Protein AF-0000000075212178 (afdb_homodimer)

Nearest PDB structures (foldseek):
  4dyo-assembly1_A  TM=9.294E-01  e=4.145E-46  Homo sapiens
  7dde-assembly1_C  TM=9.574E-01  e=1.083E-44  Schizosaccharomyces pombe 972h-
  3vat-assembly1_A  TM=9.423E-01  e=1.362E-44  Bos taurus
  5jh9-assembly1_D  TM=9.431E-01  e=2.143E-39  Saccharomyces cerevisiae S288C
  5jh9-assembly1_B  TM=9.389E-01  e=8.468E-39  Saccharomyces cerevisiae S288C

InterPro domains:
  IPR001948 Peptidase M18 [PF02127] (16-417)
  IPR001948 Peptidase M18 [PR00932] (72-88)
  IPR001948 Peptidase M18 [PR00932] (105-125)
  IPR001948 Peptidase M18 [PR00932] (142-159)
  IPR001948 Peptidase M18 [PR00932] (254-272)
  IPR001948 Peptidase M18 [PR00932] (295-311)
  IPR001948 Peptidase M18 [PR00932] (384-399)
  IPR001948 Peptidase M18 [PTHR28570] (9-418)
  IPR023358 Peptidase M18, domain 2 [G3DSA:2.30.250.10] (82-209)

Foldseek 3Di:
DDDPVLVVLVVVLLVLCLQQVFLQSNLVSLVVVVVVLVAAEDDDDFPLVDQWHWHGDRSKIKTKHHFQDFAEEEEEAARHAKFWKFDQQFWPQDDQWTWGQTDTAFDFPLVLQAFFFKWKWFWWWFCDPDPVDTDIDTDTPLGGFWHQHDDDCVVPVCVVVPDDDDCRPRVTTIGGDDVPDDSVCVRCVVVVHDPVRTPGIIMTIAGSDTKDFDDPVSQKIKGFCVFPSLSLSLLSLLQSPADDDNHMYMYIYAYRFSPPQPDCRGLLHCVVVVNSQSNCVSNDPDDPVVSLARYEYEYEGADAADDPVCNVFADVAQHHHFLQEKEWEDDPVPLDLDDDVNVVVLVVLCVVVPTGYGYGDGDPVDPDHHGSHSSNCVSRVHRYIYMHFHKPSGNRSMIMGGSNHSVRSSSSSSSSNHD/DDDPVLVVLVVVLLVLCLQQVFLQSNLVSLVVVVVVLVAAEDDDDFPLVDQWHWHGDRSKIKTKHHFQDFAEEEEEAARHAKFWKFDQQFWPQDDQWTWGQTDTAFDFPLVLQAFFFKWKWFWWWFCDPDPVDTDIDTDTPLGGFWHQHDDDCVVPVCVVVPDDDDCRPRVTTIGGDDPPDDSVCVRCVVVVHDPVRTPGIIMTIAGSDTKDFDDPVSFKIKGFCVFPSLSLSLLSLLQSPADDDNYMYMYIYAYRFSPPQPDCRGLLHCVVVVNSQSNCVSNHPDDPVVSLARYEYEHEGADAADDPVCNVFADVAQHHHFLQEKEWEDDPVPLDLDDDVNVVVLVVLCVVVVHGYGYGDGDPVDPDHHGSHSSNCVSRVHRYIYMHFHKPSGNRSMIMGGSNHSVRSSSSSSSSNHD

Structure (mmCIF, N/CA/C/O backbone):
data_AF-0000000075212178-model_v1
#
loop_
_entity.id
_entity.type
_entity.pdbx_description
1 polymer 'M18 family aminopeptidase'
#
loop_
_atom_site.group_PDB
_atom_site.id
_atom_site.type_symbol
_atom_site.label_atom_id
_atom_site.label_alt_id
_atom_site.label_comp_id
_atom_site.label_asym_id
_atom_site.label_entity_id
_atom_site.label_seq_id
_atom_site.pdbx_PDB_ins_code
_atom_site.Cartn_x
_atom_site.Cartn_y
_atom_site.Cartn_z
_atom_site.occupancy
_atom_site.B_iso_or_equiv
_atom_site.auth_seq_id
_atom_site.auth_comp_id
_atom_site.auth_asym_id
_atom_site.auth_atom_id
_atom_site.pdbx_PDB_model_num
ATOM 1 N N . MET A 1 1 ? 10.859 -0.707 -24.547 1 59.38 1 MET A N 1
ATOM 2 C CA . MET A 1 1 ? 9.43 -0.652 -24.25 1 59.38 1 MET A CA 1
ATOM 3 C C . MET A 1 1 ? 8.797 -2.033 -24.375 1 59.38 1 MET A C 1
ATOM 5 O O . MET A 1 1 ? 9.109 -2.783 -25.297 1 59.38 1 MET A O 1
ATOM 9 N N . VAL A 1 2 ? 8.039 -2.27 -23.328 1 72.5 2 VAL A N 1
ATOM 10 C CA . VAL A 1 2 ? 7.34 -3.549 -23.328 1 72.5 2 VAL A CA 1
ATOM 11 C C . VAL A 1 2 ? 6.324 -3.582 -24.469 1 72.5 2 VAL A C 1
ATOM 13 O O . VAL A 1 2 ? 5.707 -2.562 -24.781 1 72.5 2 VAL A O 1
ATOM 16 N N . ALA A 1 3 ? 6.254 -4.676 -25.078 1 79.06 3 ALA A N 1
ATOM 17 C CA . ALA A 1 3 ? 5.309 -4.844 -26.188 1 79.06 3 ALA A CA 1
ATOM 18 C C . ALA A 1 3 ? 3.877 -4.613 -25.719 1 79.06 3 ALA A C 1
ATOM 20 O O . ALA A 1 3 ? 3.518 -4.969 -24.594 1 79.06 3 ALA A O 1
ATOM 21 N N . VAL A 1 4 ? 3.082 -3.973 -26.547 1 76.31 4 VAL A N 1
ATOM 22 C CA . VAL A 1 4 ? 1.688 -3.643 -26.266 1 76.31 4 VAL A CA 1
ATOM 23 C C . VAL A 1 4 ? 0.931 -4.902 -25.859 1 76.31 4 VAL A C 1
ATOM 25 O O . VAL A 1 4 ? 0.101 -4.867 -24.953 1 76.31 4 VAL A O 1
ATOM 28 N N . SER A 1 5 ? 1.285 -5.992 -26.484 1 80.56 5 SER A N 1
ATOM 29 C CA . SER A 1 5 ? 0.623 -7.258 -26.188 1 80.56 5 SER A CA 1
ATOM 30 C C . SER A 1 5 ? 0.937 -7.738 -24.781 1 80.56 5 SER A C 1
ATOM 32 O O . SER A 1 5 ? 0.08 -8.32 -24.109 1 80.56 5 SER A O 1
ATOM 34 N N . HIS A 1 6 ? 2.074 -7.441 -24.344 1 85.25 6 HIS A N 1
ATOM 35 C CA . HIS A 1 6 ? 2.469 -7.812 -22.984 1 85.25 6 HIS A CA 1
ATOM 36 C C . HIS A 1 6 ? 1.729 -6.977 -21.953 1 85.25 6 HIS A C 1
ATOM 38 O O . HIS A 1 6 ? 1.299 -7.496 -20.922 1 85.25 6 HIS A O 1
ATOM 44 N N . ILE A 1 7 ? 1.515 -5.75 -22.312 1 89.94 7 ILE A N 1
ATOM 45 C CA . ILE A 1 7 ? 0.787 -4.844 -21.422 1 89.94 7 ILE A CA 1
ATOM 46 C C . ILE A 1 7 ? -0.657 -5.32 -21.281 1 89.94 7 ILE A C 1
ATOM 48 O O . ILE A 1 7 ? -1.199 -5.336 -20.172 1 89.94 7 ILE A O 1
ATOM 52 N N . ALA A 1 8 ? -1.22 -5.719 -22.359 1 93.06 8 ALA A N 1
ATOM 53 C CA . ALA A 1 8 ? -2.602 -6.191 -22.344 1 93.06 8 ALA A CA 1
ATOM 54 C C . ALA A 1 8 ? -2.734 -7.449 -21.484 1 93.06 8 ALA A C 1
ATOM 56 O O . ALA A 1 8 ? -3.668 -7.57 -20.688 1 93.06 8 ALA A O 1
ATOM 57 N N . SER A 1 9 ? -1.822 -8.391 -21.641 1 93.81 9 SER A N 1
ATOM 58 C CA . SER A 1 9 ? -1.854 -9.633 -20.875 1 93.81 9 SER A CA 1
ATOM 59 C C . SER A 1 9 ? -1.696 -9.367 -19.391 1 93.81 9 SER A C 1
ATOM 61 O O . SER A 1 9 ? -2.379 -9.984 -18.562 1 93.81 9 SER A O 1
ATOM 63 N N . CYS A 1 10 ? -0.811 -8.5 -19.047 1 96.31 10 CYS A N 1
ATOM 64 C CA . CYS A 1 10 ? -0.595 -8.164 -17.641 1 96.31 10 CYS A CA 1
ATOM 65 C C . CYS A 1 10 ? -1.795 -7.422 -17.062 1 96.31 10 CYS A C 1
ATOM 67 O O . CYS A 1 10 ? -2.146 -7.609 -15.906 1 96.31 10 CYS A O 1
ATOM 69 N N . THR A 1 11 ? -2.412 -6.566 -17.875 1 97.44 11 THR A N 1
ATOM 70 C CA . THR A 1 11 ? -3.633 -5.887 -17.453 1 97.44 11 THR A CA 1
ATOM 71 C C . THR A 1 11 ? -4.738 -6.898 -17.172 1 97.44 11 THR A C 1
ATOM 73 O O . THR A 1 11 ? -5.469 -6.766 -16.188 1 97.44 11 THR A O 1
ATOM 76 N N . ASP A 1 12 ? -4.863 -7.891 -18.047 1 97.88 12 ASP A N 1
ATOM 77 C CA . ASP A 1 12 ? -5.84 -8.961 -17.828 1 97.88 12 ASP A CA 1
ATOM 78 C C . ASP A 1 12 ? -5.527 -9.742 -16.562 1 97.88 12 ASP A C 1
ATOM 80 O O . ASP A 1 12 ? -6.438 -10.18 -15.852 1 97.88 12 ASP A O 1
ATOM 84 N N . LEU A 1 13 ? -4.262 -9.961 -16.312 1 98.44 13 LEU A N 1
ATOM 85 C CA . LEU A 1 13 ? -3.859 -10.617 -15.07 1 98.44 13 LEU A CA 1
ATOM 86 C C . LEU A 1 13 ? -4.277 -9.805 -13.859 1 98.44 13 LEU A C 1
ATOM 88 O O . LEU A 1 13 ? -4.766 -10.359 -12.867 1 98.44 13 LEU A O 1
ATOM 92 N N . PHE A 1 14 ? -4.078 -8.461 -13.922 1 98.25 14 PHE A N 1
ATOM 93 C CA . PHE A 1 14 ? -4.508 -7.598 -12.828 1 98.25 14 PHE A CA 1
ATOM 94 C C . PHE A 1 14 ? -6 -7.762 -12.562 1 98.25 14 PHE A C 1
ATOM 96 O O . PHE A 1 14 ? -6.426 -7.863 -11.406 1 98.25 14 PHE A O 1
ATOM 103 N N . ASP A 1 15 ? -6.734 -7.785 -13.625 1 98.12 15 ASP A N 1
ATOM 104 C CA . ASP A 1 15 ? -8.18 -7.949 -13.508 1 98.12 15 ASP A CA 1
ATOM 105 C C . ASP A 1 15 ? -8.531 -9.312 -12.914 1 98.12 15 ASP A C 1
ATOM 107 O O . ASP A 1 15 ? -9.438 -9.422 -12.086 1 98.12 15 ASP A O 1
ATOM 111 N N . PHE A 1 16 ? -7.902 -10.32 -13.406 1 98.62 16 PHE A N 1
ATOM 112 C CA . PHE A 1 16 ? -8.102 -11.664 -12.883 1 98.62 16 PHE A CA 1
ATOM 113 C C . PHE A 1 16 ? -7.836 -11.711 -11.383 1 98.62 16 PHE A C 1
ATOM 115 O O . PHE A 1 16 ? -8.625 -12.273 -10.625 1 98.62 16 PHE A O 1
ATOM 122 N N . ILE A 1 17 ? -6.723 -11.117 -10.914 1 98.31 17 ILE A N 1
ATOM 123 C CA . ILE A 1 17 ? -6.352 -11.102 -9.508 1 98.31 17 ILE A CA 1
ATOM 124 C C . ILE A 1 17 ? -7.395 -10.32 -8.711 1 98.31 17 ILE A C 1
ATOM 126 O O . ILE A 1 17 ? -7.82 -10.758 -7.637 1 98.31 17 ILE A O 1
ATOM 130 N N . ARG A 1 18 ? -7.824 -9.188 -9.258 1 97.44 18 ARG A N 1
ATOM 131 C CA . ARG A 1 18 ? -8.82 -8.359 -8.586 1 97.44 18 ARG A CA 1
ATOM 132 C C . ARG A 1 18 ? -10.109 -9.133 -8.344 1 97.44 18 ARG A C 1
ATOM 134 O O . ARG A 1 18 ? -10.719 -9.016 -7.273 1 97.44 18 ARG A O 1
ATOM 141 N N . ARG A 1 19 ? -10.469 -9.977 -9.281 1 97.5 19 ARG A N 1
ATOM 142 C CA . ARG A 1 19 ? -11.719 -10.734 -9.195 1 97.5 19 ARG A CA 1
ATOM 143 C C . ARG A 1 19 ? -11.523 -12.023 -8.414 1 97.5 19 ARG A C 1
ATOM 145 O O . ARG A 1 19 ? -12.492 -12.742 -8.141 1 97.5 19 ARG A O 1
ATOM 152 N N . SER A 1 20 ? -10.297 -12.336 -8.039 1 98.31 20 SER A N 1
ATOM 153 C CA . SER A 1 20 ? -9.961 -13.586 -7.371 1 98.31 20 SER A CA 1
ATOM 154 C C . SER A 1 20 ? -9.312 -13.336 -6.016 1 98.31 20 SER A C 1
ATOM 156 O O . SER A 1 20 ? -8.195 -13.797 -5.766 1 98.31 20 SER A O 1
ATOM 158 N N . PRO A 1 21 ? -10.07 -12.742 -5.129 1 97.94 21 PRO A N 1
ATOM 159 C CA . PRO A 1 21 ? -9.469 -12.328 -3.861 1 97.94 21 PRO A CA 1
ATOM 160 C C . PRO A 1 21 ? -9.133 -13.508 -2.955 1 97.94 21 PRO A C 1
ATOM 162 O O . PRO A 1 21 ? -8.281 -13.391 -2.068 1 97.94 21 PRO A O 1
ATOM 165 N N . THR A 1 22 ? -9.82 -14.625 -3.09 1 98.44 22 THR A N 1
ATOM 166 C CA . THR A 1 22 ? -9.539 -15.82 -2.309 1 98.44 22 THR A CA 1
ATOM 167 C C . THR A 1 22 ? -9.367 -17.031 -3.221 1 98.44 22 THR A C 1
ATOM 169 O O . THR A 1 22 ? -9.633 -16.953 -4.422 1 98.44 22 THR A O 1
ATOM 172 N N . ALA A 1 23 ? -8.938 -18.141 -2.604 1 98.56 23 ALA A N 1
ATOM 173 C CA . ALA A 1 23 ? -8.75 -19.375 -3.361 1 98.56 23 ALA A CA 1
ATOM 174 C C . ALA A 1 23 ? -10.047 -19.812 -4.031 1 98.56 23 ALA A C 1
ATOM 176 O O . ALA A 1 23 ? -10.047 -20.219 -5.191 1 98.56 23 ALA A O 1
ATOM 177 N N . ARG A 1 24 ? -11.195 -19.703 -3.332 1 98.44 24 ARG A N 1
ATOM 178 C CA . ARG A 1 24 ? -12.492 -20.078 -3.883 1 98.44 24 ARG A CA 1
ATOM 179 C C . ARG A 1 24 ? -12.867 -19.203 -5.066 1 98.44 24 ARG A C 1
ATOM 181 O O . ARG A 1 24 ? -13.391 -19.688 -6.07 1 98.44 24 ARG A O 1
ATOM 188 N N . HIS A 1 25 ? -12.602 -17.891 -4.914 1 98.75 25 HIS A N 1
ATOM 189 C CA . HIS A 1 25 ? -12.867 -16.969 -6.008 1 98.75 25 HIS A CA 1
ATOM 190 C C . HIS A 1 25 ? -12.016 -17.297 -7.227 1 98.75 25 HIS A C 1
ATOM 192 O O . HIS A 1 25 ? -12.484 -17.219 -8.367 1 98.75 25 HIS A O 1
ATOM 198 N N . LEU A 1 26 ? -10.773 -17.594 -6.965 1 98.88 26 LEU A N 1
ATOM 199 C CA . LEU A 1 26 ? -9.859 -17.906 -8.062 1 98.88 26 LEU A CA 1
ATOM 200 C C . LEU A 1 26 ? -10.344 -19.141 -8.828 1 98.88 26 LEU A C 1
ATOM 202 O O . LEU A 1 26 ? -10.383 -19.125 -10.062 1 98.88 26 LEU A O 1
ATOM 206 N N . ALA A 1 27 ? -10.688 -20.172 -8.117 1 98.75 27 ALA A N 1
ATOM 207 C CA . ALA A 1 27 ? -11.188 -21.391 -8.766 1 98.75 27 ALA A CA 1
ATOM 208 C C . ALA A 1 27 ? -12.438 -21.078 -9.594 1 98.75 27 ALA A C 1
ATOM 210 O O . ALA A 1 27 ? -12.562 -21.547 -10.727 1 98.75 27 ALA A O 1
ATOM 211 N N . ARG A 1 28 ? -13.305 -20.266 -9.07 1 98.56 28 ARG A N 1
ATOM 212 C CA . ARG A 1 28 ? -14.531 -19.922 -9.781 1 98.56 28 ARG A CA 1
ATOM 213 C C . ARG A 1 28 ? -14.234 -19.047 -11 1 98.56 28 ARG A C 1
ATOM 215 O O . ARG A 1 28 ? -14.914 -19.141 -12.023 1 98.56 28 ARG A O 1
ATOM 222 N N . SER A 1 29 ? -13.305 -18.156 -10.82 1 98.69 29 SER A N 1
ATOM 223 C CA . SER A 1 29 ? -12.883 -17.359 -11.969 1 98.69 29 SER A CA 1
ATOM 224 C C . SER A 1 29 ? -12.359 -18.234 -13.094 1 98.69 29 SER A C 1
ATOM 226 O O . SER A 1 29 ? -12.672 -18 -14.266 1 98.69 29 SER A O 1
ATOM 228 N N . VAL A 1 30 ? -11.57 -19.203 -12.75 1 98.88 30 VAL A N 1
ATOM 229 C CA . VAL A 1 30 ? -11.055 -20.141 -13.734 1 98.88 30 VAL A CA 1
ATOM 230 C C . VAL A 1 30 ? -12.219 -20.922 -14.352 1 98.88 30 VAL A C 1
ATOM 232 O O . VAL A 1 30 ? -12.281 -21.094 -15.57 1 98.88 30 VAL A O 1
ATOM 235 N N . ALA A 1 31 ? -13.117 -21.391 -13.531 1 98.69 31 ALA A N 1
ATOM 236 C CA . ALA A 1 31 ? -14.289 -22.109 -14.008 1 98.69 31 ALA A CA 1
ATOM 237 C C . ALA A 1 31 ? -15.062 -21.297 -15.031 1 98.69 31 ALA A C 1
ATOM 239 O O . ALA A 1 31 ? -15.484 -21.828 -16.062 1 98.69 31 ALA A O 1
ATOM 240 N N . GLY A 1 32 ? -15.281 -20 -14.703 1 98.44 32 GLY A N 1
ATOM 241 C CA . GLY A 1 32 ? -15.992 -19.141 -15.625 1 98.44 32 GLY A CA 1
ATOM 242 C C . GLY A 1 32 ? -15.328 -19.047 -16.984 1 98.44 32 GLY A C 1
ATOM 243 O O . GLY A 1 32 ? -16 -19.125 -18.016 1 98.44 32 GLY A O 1
ATOM 244 N N . GLN A 1 33 ? -14.055 -18.906 -17 1 98.31 33 GLN A N 1
ATOM 245 C CA . GLN A 1 33 ? -13.32 -18.828 -18.266 1 98.31 33 GLN A CA 1
ATOM 246 C C . GLN A 1 33 ? -13.375 -20.156 -19.016 1 98.31 33 GLN A C 1
ATOM 248 O O . GLN A 1 33 ? -13.445 -20.172 -20.25 1 98.31 33 GLN A O 1
ATOM 253 N N . LEU A 1 34 ? -13.273 -21.266 -18.312 1 98.38 34 LEU A N 1
ATOM 254 C CA . LEU A 1 34 ? -13.398 -22.578 -18.922 1 98.38 34 LEU A CA 1
ATOM 255 C C . LEU A 1 34 ? -14.766 -22.734 -19.578 1 98.38 34 LEU A C 1
ATOM 257 O O . LEU A 1 34 ? -14.859 -23.25 -20.703 1 98.38 34 LEU A O 1
ATOM 261 N N . GLU A 1 35 ? -15.789 -22.312 -18.891 1 98.06 35 GLU A N 1
ATOM 262 C CA . GLU A 1 35 ? -17.141 -22.375 -19.453 1 98.06 35 GLU A CA 1
ATOM 263 C C . GLU A 1 35 ? -17.25 -21.547 -20.719 1 98.06 35 GLU A C 1
ATOM 265 O O . GLU A 1 35 ? -17.844 -21.984 -21.719 1 98.06 35 GLU A O 1
ATOM 270 N N . GLU A 1 36 ? -16.703 -20.391 -20.672 1 97.62 36 GLU A N 1
ATOM 271 C CA . GLU A 1 36 ? -16.672 -19.547 -21.875 1 97.62 36 GLU A CA 1
ATOM 272 C C . GLU A 1 36 ? -15.93 -20.234 -23.016 1 97.62 36 GLU A C 1
ATOM 274 O O . GLU A 1 36 ? -16.25 -20.016 -24.188 1 97.62 36 GLU A O 1
ATOM 279 N N . GLY A 1 37 ? -14.969 -21.062 -22.609 1 96.38 37 GLY A N 1
ATOM 280 C CA . GLY A 1 37 ? -14.195 -21.797 -23.594 1 96.38 37 GLY A CA 1
ATOM 281 C C . GLY A 1 37 ? -14.875 -23.062 -24.062 1 96.38 37 GLY A C 1
ATOM 282 O O . GLY A 1 37 ? -14.336 -23.812 -24.875 1 96.38 37 GLY A O 1
ATOM 283 N N . GLY A 1 38 ? -16.047 -23.422 -23.516 1 95.62 38 GLY A N 1
ATOM 284 C CA . GLY A 1 38 ? -16.828 -24.547 -23.984 1 95.62 38 GLY A CA 1
ATOM 285 C C . GLY A 1 38 ? -16.703 -25.781 -23.094 1 95.62 38 GLY A C 1
ATOM 286 O O . GLY A 1 38 ? -17.25 -26.828 -23.391 1 95.62 38 GLY A O 1
ATOM 287 N N . PHE A 1 39 ? -15.953 -25.703 -22.062 1 96.62 39 PHE A N 1
ATOM 288 C CA . PHE A 1 39 ? -15.828 -26.828 -21.125 1 96.62 39 PHE A CA 1
ATOM 289 C C . PHE A 1 39 ? -17.031 -26.891 -20.203 1 96.62 39 PHE A C 1
ATOM 291 O O . PHE A 1 39 ? -17.625 -25.859 -19.859 1 96.62 39 PHE A O 1
ATOM 298 N N . LYS A 1 40 ? -17.328 -28.062 -19.766 1 94.25 40 LYS A N 1
ATOM 299 C CA . LYS A 1 40 ? -18.484 -28.25 -18.906 1 94.25 40 LYS A CA 1
ATOM 300 C C . LYS A 1 40 ? -18.078 -28.734 -17.516 1 94.25 40 LYS A C 1
ATOM 302 O O . LYS A 1 40 ? -17.188 -29.578 -17.391 1 94.25 40 LYS A O 1
ATOM 307 N N . GLU A 1 41 ? -18.703 -28.219 -16.516 1 95.94 41 GLU A N 1
ATOM 308 C CA . GLU A 1 41 ? -18.453 -28.641 -15.133 1 95.94 41 GLU A CA 1
ATOM 309 C C . GLU A 1 41 ? -19.062 -30 -14.859 1 95.94 41 GLU A C 1
ATOM 311 O O . GLU A 1 41 ? -20.219 -30.25 -15.195 1 95.94 41 GLU A O 1
ATOM 316 N N . VAL A 1 42 ? -18.297 -30.859 -14.297 1 94.31 42 VAL A N 1
ATOM 317 C CA . VAL A 1 42 ? -18.781 -32.156 -13.844 1 94.31 42 VAL A CA 1
ATOM 318 C C . VAL A 1 42 ? -19.047 -32.125 -12.336 1 94.31 42 VAL A C 1
ATOM 320 O O . VAL A 1 42 ? -18.109 -32.219 -11.539 1 94.31 42 VAL A O 1
ATOM 323 N N . VAL A 1 43 ? -20.266 -32.094 -11.93 1 86.5 43 VAL A N 1
ATOM 324 C CA . VAL A 1 43 ? -20.625 -31.953 -10.523 1 86.5 43 VAL A CA 1
ATOM 325 C C . VAL A 1 43 ? -20.859 -33.312 -9.922 1 86.5 43 VAL A C 1
ATOM 327 O O . VAL A 1 43 ? -20.406 -33.594 -8.805 1 86.5 43 VAL A O 1
ATOM 330 N N . THR A 1 44 ? -21.625 -34.062 -10.656 1 81.31 44 THR A N 1
ATOM 331 C CA . THR A 1 44 ? -21.938 -35.438 -10.258 1 81.31 44 THR A CA 1
ATOM 332 C C . THR A 1 44 ? -21.797 -36.375 -11.445 1 81.31 44 THR A C 1
ATOM 334 O O . THR A 1 44 ? -21.734 -35.938 -12.602 1 81.31 44 THR A O 1
ATOM 337 N N . GLY A 1 45 ? -21.516 -37.656 -11.211 1 78.75 45 GLY A N 1
ATOM 338 C CA . GLY A 1 45 ? -21.531 -38.656 -12.266 1 78.75 45 GLY A CA 1
ATOM 339 C C . GLY A 1 45 ? -20.141 -39.062 -12.703 1 78.75 45 GLY A C 1
ATOM 340 O O . GLY A 1 45 ? -19.141 -38.562 -12.195 1 78.75 45 GLY A O 1
ATOM 341 N N . PRO A 1 46 ? -20.188 -40 -13.672 1 81.56 46 PRO A N 1
ATOM 342 C CA . PRO A 1 46 ? -18.906 -40.531 -14.125 1 81.56 46 PRO A CA 1
ATOM 343 C C . PRO A 1 46 ? -18.172 -39.594 -15.086 1 81.56 46 PRO A C 1
ATOM 345 O O . PRO A 1 46 ? -18.812 -38.875 -15.859 1 81.56 46 PRO A O 1
ATOM 348 N N . LEU A 1 47 ? -16.922 -39.562 -15.117 1 84 47 LEU A N 1
ATOM 349 C CA . LEU A 1 47 ? -16.078 -38.75 -15.977 1 84 47 LEU A CA 1
ATOM 350 C C . LEU A 1 47 ? -16.125 -39.281 -17.422 1 84 47 LEU A C 1
ATOM 352 O O . LEU A 1 47 ? -15.781 -38.531 -18.344 1 84 47 LEU A O 1
ATOM 356 N N . ALA A 1 48 ? -16.594 -40.438 -17.625 1 74.69 48 ALA A N 1
ATOM 357 C CA . ALA A 1 48 ? -16.578 -41.156 -18.891 1 74.69 48 ALA A CA 1
ATOM 358 C C . ALA A 1 48 ? -17.344 -40.375 -19.984 1 74.69 48 ALA A C 1
ATOM 360 O O . ALA A 1 48 ? -17.031 -40.531 -21.172 1 74.69 48 ALA A O 1
ATOM 361 N N . ALA A 1 49 ? -18.188 -39.719 -19.594 1 71 49 ALA A N 1
ATOM 362 C CA . ALA A 1 49 ? -19.078 -39.125 -20.594 1 71 49 ALA A CA 1
ATOM 363 C C . ALA A 1 49 ? -18.453 -37.875 -21.219 1 71 49 ALA A C 1
ATOM 365 O O . ALA A 1 49 ? -18.875 -37.438 -22.281 1 71 49 ALA A O 1
ATOM 366 N N . GLU A 1 50 ? -17.406 -37.438 -20.609 1 75.62 50 GLU A N 1
ATOM 367 C CA . GLU A 1 50 ? -16.938 -36.125 -21.047 1 75.62 50 GLU A CA 1
ATOM 368 C C . GLU A 1 50 ? -15.523 -36.188 -21.594 1 75.62 50 GLU A C 1
ATOM 370 O O . GLU A 1 50 ? -14.578 -36.5 -20.859 1 75.62 50 GLU A O 1
ATOM 375 N N . LYS A 1 51 ? -15.422 -35.906 -22.891 1 86.5 51 LYS A N 1
ATOM 376 C CA . LYS A 1 51 ? -14.086 -35.844 -23.469 1 86.5 51 LYS A CA 1
ATOM 377 C C . LYS A 1 51 ? -13.352 -34.594 -23 1 86.5 51 LYS A C 1
ATOM 379 O O . LYS A 1 51 ? -12.117 -34.562 -22.969 1 86.5 51 LYS A O 1
ATOM 384 N N . ALA A 1 52 ? -14.141 -33.594 -22.641 1 94.12 52 ALA A N 1
ATOM 385 C CA . ALA A 1 52 ? -13.617 -32.375 -22.062 1 94.12 52 ALA A CA 1
ATOM 386 C C . ALA A 1 52 ? -14.516 -31.844 -20.953 1 94.12 52 ALA A C 1
ATOM 388 O O . ALA A 1 52 ? -15.742 -31.906 -21.062 1 94.12 52 ALA A O 1
ATOM 389 N N . GLY A 1 53 ? -13.914 -31.406 -19.859 1 96.19 53 GLY A N 1
ATOM 390 C CA . GLY A 1 53 ? -14.672 -30.922 -18.719 1 96.19 53 GLY A CA 1
ATOM 391 C C . GLY A 1 53 ? -13.797 -30.469 -17.578 1 96.19 53 GLY A C 1
ATOM 392 O O . GLY A 1 53 ? -12.57 -30.375 -17.719 1 96.19 53 GLY A O 1
ATOM 393 N N . PHE A 1 54 ? -14.477 -30.094 -16.469 1 97.62 54 PHE A N 1
ATOM 394 C CA . PHE A 1 54 ? -13.719 -29.75 -15.281 1 97.62 54 PHE A CA 1
ATOM 395 C C . PHE A 1 54 ? -14.539 -30.016 -14.016 1 97.62 54 PHE A C 1
ATOM 397 O O . PHE A 1 54 ? -15.758 -30.156 -14.086 1 97.62 54 PHE A O 1
ATOM 404 N N . ILE A 1 55 ? -13.836 -30.203 -12.977 1 97.12 55 ILE A N 1
ATOM 405 C CA . ILE A 1 55 ? -14.383 -30.266 -11.625 1 97.12 55 ILE A CA 1
ATOM 406 C C . ILE A 1 55 ? -13.898 -29.062 -10.82 1 97.12 55 ILE A C 1
ATOM 408 O O . ILE A 1 55 ? -12.719 -28.719 -10.852 1 97.12 55 ILE A O 1
ATOM 412 N N . CYS A 1 56 ? -14.805 -28.375 -10.211 1 97.44 56 CYS A N 1
ATOM 413 C CA . CYS A 1 56 ? -14.492 -27.234 -9.352 1 97.44 56 CYS A CA 1
ATOM 414 C C . CYS A 1 56 ? -15.086 -27.422 -7.961 1 97.44 56 CYS A C 1
ATOM 416 O O . CYS A 1 56 ? -16.297 -27.609 -7.82 1 97.44 56 CYS A O 1
ATOM 418 N N . ASP A 1 57 ? -14.234 -27.406 -6.938 1 95.62 57 ASP A N 1
ATOM 419 C CA . ASP A 1 57 ? -14.633 -27.594 -5.547 1 95.62 57 ASP A CA 1
ATOM 420 C C . ASP A 1 57 ? -13.797 -26.703 -4.613 1 95.62 57 ASP A C 1
ATOM 422 O O . ASP A 1 57 ? -12.625 -26.984 -4.371 1 95.62 57 ASP A O 1
ATOM 426 N N . GLN A 1 58 ? -14.492 -25.703 -4.016 1 95.19 58 GLN A N 1
ATOM 427 C CA . GLN A 1 58 ? -13.812 -24.734 -3.152 1 95.19 58 GLN A CA 1
ATOM 428 C C . GLN A 1 58 ? -12.648 -24.078 -3.883 1 95.19 58 GLN A C 1
ATOM 430 O O . GLN A 1 58 ? -12.828 -23.484 -4.953 1 95.19 58 GLN A O 1
ATOM 435 N N . GLY A 1 59 ? -11.484 -24.25 -3.346 1 97.5 59 GLY A N 1
ATOM 436 C CA . GLY A 1 59 ? -10.32 -23.625 -3.961 1 97.5 59 GLY A CA 1
ATOM 437 C C . GLY A 1 59 ? -9.594 -24.547 -4.922 1 97.5 59 GLY A C 1
ATOM 438 O O . GLY A 1 59 ? -8.523 -24.188 -5.434 1 97.5 59 GLY A O 1
ATOM 439 N N . PHE A 1 60 ? -10.195 -25.734 -5.227 1 98.12 60 PHE A N 1
ATOM 440 C CA . PHE A 1 60 ? -9.625 -26.734 -6.125 1 98.12 60 PHE A CA 1
ATOM 441 C C . PHE A 1 60 ? -10.344 -26.719 -7.469 1 98.12 60 PHE A C 1
ATOM 443 O O . PHE A 1 60 ? -11.57 -26.594 -7.52 1 98.12 60 PHE A O 1
ATOM 450 N N . ILE A 1 61 ? -9.562 -26.812 -8.57 1 98.69 61 ILE A N 1
ATOM 451 C CA . ILE A 1 61 ? -10.18 -27 -9.875 1 98.69 61 ILE A CA 1
ATOM 452 C C . ILE A 1 61 ? -9.273 -27.859 -10.766 1 98.69 61 ILE A C 1
ATOM 454 O O . ILE A 1 61 ? -8.055 -27.688 -10.75 1 98.69 61 ILE A O 1
ATOM 458 N N . CYS A 1 62 ? -9.852 -28.828 -11.43 1 98.44 62 CYS A N 1
ATOM 459 C CA . CYS A 1 62 ? -9.18 -29.719 -12.375 1 98.44 62 CYS A CA 1
ATOM 460 C C . CYS A 1 62 ? -9.914 -29.75 -13.711 1 98.44 62 CYS A C 1
ATOM 462 O O . CYS A 1 62 ? -11.094 -30.094 -13.766 1 98.44 62 CYS A O 1
ATOM 464 N N . ALA A 1 63 ? -9.25 -29.375 -14.758 1 98.56 63 ALA A N 1
ATOM 465 C CA . ALA A 1 63 ? -9.812 -29.391 -16.109 1 98.56 63 ALA A CA 1
ATOM 466 C C . ALA A 1 63 ? -9.039 -30.328 -17.016 1 98.56 63 ALA A C 1
ATOM 468 O O . ALA A 1 63 ? -7.836 -30.531 -16.844 1 98.56 63 ALA A O 1
ATOM 469 N N . TRP A 1 64 ? -9.758 -30.953 -18 1 97.81 64 TRP A N 1
ATOM 470 C CA . TRP A 1 64 ? -9.102 -31.875 -18.922 1 97.81 64 TRP A CA 1
ATOM 471 C C . TRP A 1 64 ? -9.68 -31.734 -20.328 1 97.81 64 TRP A C 1
ATOM 473 O O . TRP A 1 64 ? -10.828 -31.328 -20.484 1 97.81 64 TRP A O 1
ATOM 483 N N . ARG A 1 65 ? -8.844 -31.906 -21.219 1 97.25 65 ARG A N 1
ATOM 484 C CA . ARG A 1 65 ? -9.148 -32.125 -22.625 1 97.25 65 ARG A CA 1
ATOM 485 C C . ARG A 1 65 ? -8.594 -33.469 -23.109 1 97.25 65 ARG A C 1
ATOM 487 O O . ARG A 1 65 ? -7.383 -33.625 -23.25 1 97.25 65 ARG A O 1
ATOM 494 N N . GLY A 1 66 ? -9.477 -34.375 -23.438 1 95.75 66 GLY A N 1
ATOM 495 C CA . GLY A 1 66 ? -9.117 -35.75 -23.703 1 95.75 66 GLY A CA 1
ATOM 496 C C . GLY A 1 66 ? -8.359 -35.938 -25 1 95.75 66 GLY A C 1
ATOM 497 O O . GLY A 1 66 ? -8.672 -35.281 -26 1 95.75 66 GLY A O 1
ATOM 498 N N . GLY A 1 67 ? -7.309 -36.812 -24.891 1 94.25 67 GLY A N 1
ATOM 499 C CA . GLY A 1 67 ? -6.551 -37.188 -26.078 1 94.25 67 GLY A CA 1
ATOM 500 C C . GLY A 1 67 ? -6.922 -38.562 -26.594 1 94.25 67 GLY A C 1
ATOM 501 O O . GLY A 1 67 ? -7.848 -39.219 -26.094 1 94.25 67 GLY A O 1
ATOM 502 N N . ARG A 1 68 ? -6.141 -39.031 -27.688 1 94.25 68 ARG A N 1
ATOM 503 C CA . ARG A 1 68 ? -6.43 -40.281 -28.359 1 94.25 68 ARG A CA 1
ATOM 504 C C . ARG A 1 68 ? -5.5 -41.375 -27.859 1 94.25 68 ARG A C 1
ATOM 506 O O . ARG A 1 68 ? -5.75 -42.562 -28.109 1 94.25 68 ARG A O 1
ATOM 513 N N . LYS A 1 69 ? -4.484 -41.031 -27.078 1 95.12 69 LYS A N 1
ATOM 514 C CA . LYS A 1 69 ? -3.521 -41.969 -26.531 1 95.12 69 LYS A CA 1
ATOM 515 C C . LYS A 1 69 ? -3.402 -41.812 -25.016 1 95.12 69 LYS A C 1
ATOM 517 O O . LYS A 1 69 ? -3.693 -40.75 -24.469 1 95.12 69 LYS A O 1
ATOM 522 N N . PRO A 1 70 ? -2.99 -42.938 -24.391 1 95.5 70 PRO A N 1
ATOM 523 C CA . PRO A 1 70 ? -2.773 -42.844 -22.938 1 95.5 70 PRO A CA 1
ATOM 524 C C . PRO A 1 70 ? -1.674 -41.844 -22.578 1 95.5 70 PRO A C 1
ATOM 526 O O . PRO A 1 70 ? -0.699 -41.688 -23.328 1 95.5 70 PRO A O 1
ATOM 529 N N . GLY A 1 71 ? -1.877 -41.281 -21.375 1 95.94 71 GLY A N 1
ATOM 530 C CA . GLY A 1 71 ? -0.896 -40.312 -20.906 1 95.94 71 GLY A CA 1
ATOM 531 C C . GLY A 1 71 ? -1.472 -38.938 -20.703 1 95.94 71 GLY A C 1
ATOM 532 O O . GLY A 1 71 ? -2.449 -38.562 -21.359 1 95.94 71 GLY A O 1
ATOM 533 N N . PHE A 1 72 ? -0.844 -38.219 -19.828 1 97.5 72 PHE A N 1
ATOM 534 C CA . PHE A 1 72 ? -1.329 -36.875 -19.453 1 97.5 72 PHE A CA 1
ATOM 535 C C . PHE A 1 72 ? -0.215 -35.844 -19.562 1 97.5 72 PHE A C 1
ATOM 537 O O . PHE A 1 72 ? 0.936 -36.125 -19.234 1 97.5 72 PHE A O 1
ATOM 544 N N . GLN A 1 73 ? -0.503 -34.719 -20.109 1 98.12 73 GLN A N 1
ATOM 545 C CA . GLN A 1 73 ? 0.284 -33.5 -19.984 1 98.12 73 GLN A CA 1
ATOM 546 C C . GLN A 1 73 ? -0.362 -32.531 -19 1 98.12 73 GLN A C 1
ATOM 548 O O . GLN A 1 73 ? -1.327 -31.828 -19.344 1 98.12 73 GLN A O 1
ATOM 553 N N . LEU A 1 74 ? 0.302 -32.344 -17.828 1 98.31 74 LEU A N 1
ATOM 554 C CA . LEU A 1 74 ? -0.347 -31.672 -16.719 1 98.31 74 LEU A CA 1
ATOM 555 C C . LEU A 1 74 ? 0.399 -30.391 -16.359 1 98.31 74 LEU A C 1
ATOM 557 O O . LEU A 1 74 ? 1.632 -30.375 -16.328 1 98.31 74 LEU A O 1
ATOM 561 N N . VAL A 1 75 ? -0.383 -29.344 -16.141 1 98.81 75 VAL A N 1
ATOM 562 C CA . VAL A 1 75 ? 0.118 -28.156 -15.461 1 98.81 75 VAL A CA 1
ATOM 563 C C . VAL A 1 75 ? -0.584 -28 -14.117 1 98.81 75 VAL A C 1
ATOM 565 O O . VAL A 1 75 ? -1.815 -27.984 -14.047 1 98.81 75 VAL A O 1
ATOM 568 N N . ALA A 1 76 ? 0.176 -27.922 -13.094 1 98.62 76 ALA A N 1
ATOM 569 C CA . ALA A 1 76 ? -0.349 -27.781 -11.742 1 98.62 76 ALA A CA 1
ATOM 570 C C . ALA A 1 76 ? 0.063 -26.438 -11.133 1 98.62 76 ALA A C 1
ATOM 572 O O . ALA A 1 76 ? 1.191 -25.984 -11.328 1 98.62 76 ALA A O 1
ATOM 573 N N . ALA A 1 77 ? -0.83 -25.766 -10.461 1 98.56 77 ALA A N 1
ATOM 574 C CA . ALA A 1 77 ? -0.596 -24.531 -9.719 1 98.56 77 ALA A CA 1
ATOM 575 C C . ALA A 1 77 ? -1.402 -24.5 -8.43 1 98.56 77 ALA A C 1
ATOM 577 O O . ALA A 1 77 ? -1.929 -25.531 -7.992 1 98.56 77 ALA A O 1
ATOM 578 N N . HIS A 1 78 ? -1.359 -23.391 -7.688 1 98.44 78 HIS A N 1
ATOM 579 C CA . HIS A 1 78 ? -2.203 -23.312 -6.504 1 98.44 78 HIS A CA 1
ATOM 580 C C . HIS A 1 78 ? -2.943 -21.969 -6.445 1 98.44 78 HIS A C 1
ATOM 582 O O . HIS A 1 78 ? -2.531 -21 -7.086 1 98.44 78 HIS A O 1
ATOM 588 N N . SER A 1 79 ? -4 -21.969 -5.68 1 98.5 79 SER A N 1
ATOM 589 C CA . SER A 1 79 ? -4.949 -20.859 -5.73 1 98.5 79 SER A CA 1
ATOM 590 C C . SER A 1 79 ? -4.812 -19.969 -4.508 1 98.5 79 SER A C 1
ATOM 592 O O . SER A 1 79 ? -5.27 -18.828 -4.52 1 98.5 79 SER A O 1
ATOM 594 N N . ASP A 1 80 ? -4.262 -20.484 -3.439 1 97.75 80 ASP A N 1
ATOM 595 C CA . ASP A 1 80 ? -4.266 -19.734 -2.178 1 97.75 80 ASP A CA 1
ATOM 596 C C . ASP A 1 80 ? -3.066 -18.797 -2.092 1 97.75 80 ASP A C 1
ATOM 598 O O . ASP A 1 80 ? -2.168 -18.844 -2.936 1 97.75 80 ASP A O 1
ATOM 602 N N . ALA A 1 81 ? -3.072 -17.891 -1.229 1 97.38 81 ALA A N 1
ATOM 603 C CA . ALA A 1 81 ? -2.029 -16.922 -0.913 1 97.38 81 ALA A CA 1
ATOM 604 C C . ALA A 1 81 ? -2.07 -16.531 0.562 1 97.38 81 ALA A C 1
ATOM 606 O O . ALA A 1 81 ? -3.082 -16.734 1.236 1 97.38 81 ALA A O 1
ATOM 607 N N . PRO A 1 82 ? -0.983 -16.031 1.097 1 96.06 82 PRO A N 1
ATOM 608 C CA . PRO A 1 82 ? -1.033 -15.531 2.475 1 96.06 82 PRO A CA 1
ATOM 609 C C . PRO A 1 82 ? -2.109 -14.469 2.678 1 96.06 82 PRO A C 1
ATOM 611 O O . PRO A 1 82 ? -2.35 -13.648 1.787 1 96.06 82 PRO A O 1
ATOM 614 N N . ALA A 1 83 ? -2.74 -14.508 3.85 1 96.56 83 ALA A N 1
ATOM 615 C CA . ALA A 1 83 ? -3.824 -13.594 4.188 1 96.56 83 ALA A CA 1
ATOM 616 C C . ALA A 1 83 ? -4.074 -13.57 5.691 1 96.56 83 ALA A C 1
ATOM 618 O O . ALA A 1 83 ? -3.404 -14.273 6.449 1 96.56 83 ALA A O 1
ATOM 619 N N . LEU A 1 84 ? -4.945 -12.648 6.105 1 96.62 84 LEU A N 1
ATOM 620 C CA . LEU A 1 84 ? -5.492 -12.656 7.457 1 96.62 84 LEU A CA 1
ATOM 621 C C . LEU A 1 84 ? -6.918 -13.195 7.465 1 96.62 84 LEU A C 1
ATOM 623 O O . LEU A 1 84 ? -7.805 -12.641 6.812 1 96.62 84 LEU A O 1
ATOM 627 N N . ARG A 1 85 ? -7.141 -14.242 8.188 1 96.81 85 ARG A N 1
ATOM 628 C CA . ARG A 1 85 ? -8.469 -14.844 8.242 1 96.81 85 ARG A CA 1
ATOM 629 C C . ARG A 1 85 ? -9.234 -14.359 9.469 1 96.81 85 ARG A C 1
ATOM 631 O O . ARG A 1 85 ? -8.703 -14.367 10.586 1 96.81 85 ARG A O 1
ATOM 638 N N . LEU A 1 86 ? -10.422 -13.914 9.203 1 96.25 86 LEU A N 1
ATOM 639 C CA . LEU A 1 86 ? -11.281 -13.539 10.32 1 96.25 86 LEU A CA 1
ATOM 640 C C . LEU A 1 86 ? -11.719 -14.766 11.109 1 96.25 86 LEU A C 1
ATOM 642 O O . LEU A 1 86 ? -12.18 -15.75 10.531 1 96.25 86 LEU A O 1
ATOM 646 N N . LYS A 1 87 ? -11.547 -14.688 12.391 1 94.25 87 LYS A N 1
ATOM 647 C CA . LYS A 1 87 ? -12.047 -15.766 13.242 1 94.25 87 LYS A CA 1
ATOM 648 C C . LYS A 1 87 ? -13.562 -15.711 13.352 1 94.25 87 LYS A C 1
ATOM 650 O O . LYS A 1 87 ? -14.188 -14.727 12.945 1 94.25 87 LYS A O 1
ATOM 655 N N . ASP A 1 88 ? -14.219 -16.766 13.852 1 90 88 ASP A N 1
ATOM 656 C CA . ASP A 1 88 ? -15.672 -16.875 13.898 1 90 88 ASP A CA 1
ATOM 657 C C . ASP A 1 88 ? -16.281 -15.742 14.734 1 90 88 ASP A C 1
ATOM 659 O O . ASP A 1 88 ? -17.344 -15.211 14.391 1 90 88 ASP A O 1
ATOM 663 N N . ARG A 1 89 ? -15.719 -15.43 15.844 1 88.94 89 ARG A N 1
ATOM 664 C CA . ARG A 1 89 ? -16.031 -14.258 16.641 1 88.94 89 ARG A CA 1
ATOM 665 C C . ARG A 1 89 ? -14.969 -13.18 16.5 1 88.94 89 ARG A C 1
ATOM 667 O O . ARG A 1 89 ? -14.062 -13.07 17.328 1 88.94 89 ARG A O 1
ATOM 674 N N . ALA A 1 90 ? -15.109 -12.367 15.492 1 90.31 90 ALA A N 1
ATOM 675 C CA . ALA A 1 90 ? -14 -11.578 14.992 1 90.31 90 ALA A CA 1
ATOM 676 C C . ALA A 1 90 ? -13.961 -10.195 15.648 1 90.31 90 ALA A C 1
ATOM 678 O O . ALA A 1 90 ? -12.945 -9.508 15.602 1 90.31 90 ALA A O 1
ATOM 679 N N . ASP A 1 91 ? -15.016 -9.773 16.234 1 88.56 91 ASP A N 1
ATOM 680 C CA . ASP A 1 91 ? -15.047 -8.43 16.812 1 88.56 91 ASP A CA 1
ATOM 681 C C . ASP A 1 91 ? -14.531 -8.43 18.25 1 88.56 91 ASP A C 1
ATOM 683 O O . ASP A 1 91 ? -15.203 -8.938 19.141 1 88.56 91 ASP A O 1
ATOM 687 N N . LEU A 1 92 ? -13.438 -7.828 18.484 1 88.31 92 LEU A N 1
ATOM 688 C CA . LEU A 1 92 ? -12.859 -7.746 19.828 1 88.31 92 LEU A CA 1
ATOM 689 C C . LEU A 1 92 ? -13.352 -6.504 20.562 1 88.31 92 LEU A C 1
ATOM 691 O O . LEU A 1 92 ? -13.094 -6.34 21.75 1 88.31 92 LEU A O 1
ATOM 695 N N . GLY A 1 93 ? -14.125 -5.715 19.766 1 85.06 93 GLY A N 1
ATOM 696 C CA . GLY A 1 93 ? -14.484 -4.422 20.328 1 85.06 93 GLY A CA 1
ATOM 697 C C . GLY A 1 93 ? -13.305 -3.473 20.438 1 85.06 93 GLY A C 1
ATOM 698 O O . GLY A 1 93 ? -12.328 -3.594 19.703 1 85.06 93 GLY A O 1
ATOM 699 N N . GLY A 1 94 ? -13.414 -2.432 21.219 1 79.88 94 GLY A N 1
ATOM 700 C CA . GLY A 1 94 ? -12.359 -1.459 21.453 1 79.88 94 GLY A CA 1
ATOM 701 C C . GLY A 1 94 ? -12.883 -0.053 21.672 1 79.88 94 GLY A C 1
ATOM 702 O O . GLY A 1 94 ? -14.07 0.208 21.484 1 79.88 94 GLY A O 1
ATOM 703 N N . VAL A 1 95 ? -11.906 0.711 22.172 1 81.81 95 VAL A N 1
ATOM 704 C CA . VAL A 1 95 ? -12.203 2.121 22.406 1 81.81 95 VAL A CA 1
ATOM 705 C C . VAL A 1 95 ? -11.883 2.928 21.141 1 81.81 95 VAL A C 1
ATOM 707 O O . VAL A 1 95 ? -10.758 2.875 20.641 1 81.81 95 VAL A O 1
ATOM 710 N N . GLY A 1 96 ? -12.906 3.641 20.562 1 83.44 96 GLY A N 1
ATOM 711 C CA . GLY A 1 96 ? -12.703 4.48 19.391 1 83.44 96 GLY A CA 1
ATOM 712 C C . GLY A 1 96 ? -12.797 3.713 18.078 1 83.44 96 GLY A C 1
ATOM 713 O O . GLY A 1 96 ? -13.516 4.117 17.172 1 83.44 96 GLY A O 1
ATOM 714 N N . LEU A 1 97 ? -11.977 2.645 18.016 1 90.94 97 LEU A N 1
ATOM 715 C CA . LEU A 1 97 ? -12 1.748 16.875 1 90.94 97 LEU A CA 1
ATOM 716 C C . LEU A 1 97 ? -12.125 0.295 17.312 1 90.94 97 LEU A C 1
ATOM 718 O O . LEU A 1 97 ? -11.594 -0.086 18.359 1 90.94 97 LEU A O 1
ATOM 722 N N . HIS A 1 98 ? -12.844 -0.411 16.469 1 92.25 98 HIS A N 1
ATOM 723 C CA . HIS A 1 98 ? -12.977 -1.836 16.75 1 92.25 98 HIS A CA 1
ATOM 724 C C . HIS A 1 98 ? -11.766 -2.615 16.25 1 92.25 98 HIS A C 1
ATOM 726 O O . HIS A 1 98 ? -11.273 -2.377 15.148 1 92.25 98 HIS A O 1
ATOM 732 N N . ARG A 1 99 ? -11.297 -3.48 17.141 1 94.62 99 ARG A N 1
ATOM 733 C CA . ARG A 1 99 ? -10.242 -4.41 16.75 1 94.62 99 ARG A CA 1
ATOM 734 C C . ARG A 1 99 ? -10.828 -5.719 16.234 1 94.62 99 ARG A C 1
ATOM 736 O O . ARG A 1 99 ? -11.82 -6.211 16.781 1 94.62 99 ARG A O 1
ATOM 743 N N . LEU A 1 100 ? -10.195 -6.27 15.234 1 95.06 100 LEU A N 1
ATOM 744 C CA . LEU A 1 100 ? -10.68 -7.52 14.664 1 95.06 100 LEU A CA 1
ATOM 745 C C . LEU A 1 100 ? -9.75 -8.68 15.023 1 95.06 100 LEU A C 1
ATOM 747 O O . LEU A 1 100 ? -8.531 -8.562 14.891 1 95.06 100 LEU A O 1
ATOM 751 N N . ASN A 1 101 ? -10.336 -9.758 15.492 1 95.88 101 ASN A N 1
ATOM 752 C CA . ASN A 1 101 ? -9.617 -10.992 15.805 1 95.88 101 ASN A CA 1
ATOM 753 C C . ASN A 1 101 ? -9.336 -11.805 14.539 1 95.88 101 ASN A C 1
ATOM 755 O O . ASN A 1 101 ? -10.258 -12.359 13.945 1 95.88 101 ASN A O 1
ATOM 759 N N . VAL A 1 102 ? -8.023 -11.898 14.188 1 96.12 102 VAL A N 1
ATOM 760 C CA . VAL A 1 102 ? -7.664 -12.555 12.938 1 96.12 102 VAL A CA 1
ATOM 761 C C . VAL A 1 102 ? -6.605 -13.625 13.203 1 96.12 102 VAL A C 1
ATOM 763 O O . VAL A 1 102 ? -5.945 -13.609 14.242 1 96.12 102 VAL A O 1
ATOM 766 N N . ALA A 1 103 ? -6.523 -14.57 12.32 1 95.5 103 ALA A N 1
ATOM 767 C CA . ALA A 1 103 ? -5.465 -15.578 12.289 1 95.5 103 ALA A CA 1
ATOM 768 C C . ALA A 1 103 ? -4.641 -15.469 11.008 1 95.5 103 ALA A C 1
ATOM 770 O O . ALA A 1 103 ? -5.195 -15.273 9.922 1 95.5 103 ALA A O 1
ATOM 771 N N . PRO A 1 104 ? -3.328 -15.539 11.164 1 94.19 104 PRO A N 1
ATOM 772 C CA . PRO A 1 104 ? -2.508 -15.539 9.953 1 94.19 104 PRO A CA 1
ATOM 773 C C . PRO A 1 104 ? -2.701 -16.797 9.117 1 94.19 104 PRO A C 1
ATOM 775 O O . PRO A 1 104 ? -2.852 -17.891 9.664 1 94.19 104 PRO A O 1
ATOM 778 N N . TYR A 1 105 ? -2.811 -16.656 7.891 1 95.31 105 TYR A N 1
ATOM 779 C CA . TYR A 1 105 ? -2.812 -17.75 6.926 1 95.31 105 TYR A CA 1
ATOM 780 C C . TYR A 1 105 ? -1.543 -17.734 6.082 1 95.31 105 TYR A C 1
ATOM 782 O O . TYR A 1 105 ? -1.304 -16.797 5.324 1 95.31 105 TYR A O 1
ATOM 790 N N . GLY A 1 106 ? -0.717 -18.797 6.191 1 92.38 106 GLY A N 1
ATOM 791 C CA . GLY A 1 106 ? 0.56 -18.828 5.496 1 92.38 106 GLY A CA 1
ATOM 792 C C . GLY A 1 106 ? 1.628 -17.984 6.16 1 92.38 106 GLY A C 1
ATOM 793 O O . GLY A 1 106 ? 1.359 -17.312 7.156 1 92.38 106 GLY A O 1
ATOM 794 N N . GLY A 1 107 ? 2.85 -18.109 5.707 1 90.88 107 GLY A N 1
ATOM 795 C CA . GLY A 1 107 ? 3.957 -17.297 6.172 1 90.88 107 GLY A CA 1
ATOM 796 C C . GLY A 1 107 ? 4.152 -16.031 5.352 1 90.88 107 GLY A C 1
ATOM 797 O O . GLY A 1 107 ? 4.504 -16.109 4.172 1 90.88 107 GLY A O 1
ATOM 798 N N . ALA A 1 108 ? 3.893 -14.867 5.988 1 93.25 108 ALA A N 1
ATOM 799 C CA . ALA A 1 108 ? 3.979 -13.609 5.246 1 93.25 108 ALA A CA 1
ATOM 800 C C . ALA A 1 108 ? 5.008 -12.672 5.867 1 93.25 108 ALA A C 1
ATOM 802 O O . ALA A 1 108 ? 5.527 -12.938 6.953 1 93.25 108 ALA A O 1
ATOM 803 N N . ILE A 1 109 ? 5.402 -11.672 5.102 1 94.38 109 ILE A N 1
ATOM 804 C CA . ILE A 1 109 ? 6.176 -10.562 5.645 1 94.38 109 ILE A CA 1
ATOM 805 C C . ILE A 1 109 ? 5.25 -9.586 6.367 1 94.38 109 ILE A C 1
ATOM 807 O O . ILE A 1 109 ? 4.859 -8.562 5.805 1 94.38 109 ILE A O 1
ATOM 811 N N . TRP A 1 110 ? 5.016 -9.844 7.629 1 92.75 110 TRP A N 1
ATOM 812 C CA . TRP A 1 110 ? 3.938 -9.18 8.359 1 92.75 110 TRP A CA 1
ATOM 813 C C . TRP A 1 110 ? 4.234 -7.699 8.555 1 92.75 110 TRP A C 1
ATOM 815 O O . TRP A 1 110 ? 3.32 -6.875 8.57 1 92.75 110 TRP A O 1
ATOM 825 N N . SER A 1 111 ? 5.52 -7.297 8.648 1 92.69 111 SER A N 1
ATOM 826 C CA . SER A 1 111 ? 5.859 -5.879 8.758 1 92.69 111 SER A CA 1
ATOM 827 C C . SER A 1 111 ? 5.371 -5.102 7.539 1 92.69 111 SER A C 1
ATOM 829 O O . SER A 1 111 ? 4.973 -3.943 7.656 1 92.69 111 SER A O 1
ATOM 831 N N . SER A 1 112 ? 5.344 -5.793 6.414 1 93.94 112 SER A N 1
ATOM 832 C CA . SER A 1 112 ? 4.938 -5.141 5.176 1 93.94 112 SER A CA 1
ATOM 833 C C . SER A 1 112 ? 3.42 -5.117 5.035 1 93.94 112 SER A C 1
ATOM 835 O O . SER A 1 112 ? 2.879 -4.402 4.188 1 93.94 112 SER A O 1
ATOM 837 N N . TRP A 1 113 ? 2.703 -5.801 5.891 1 94.88 113 TRP A N 1
ATOM 838 C CA . TRP A 1 113 ? 1.245 -5.812 5.895 1 94.88 113 TRP A CA 1
ATOM 839 C C . TRP A 1 113 ? 0.695 -4.645 6.711 1 94.88 113 TRP A C 1
ATOM 841 O O . TRP A 1 113 ? -0.508 -4.375 6.688 1 94.88 113 TRP A O 1
ATOM 851 N N . MET A 1 114 ? 1.606 -3.924 7.371 1 95.5 114 MET A N 1
ATOM 852 C CA . MET A 1 114 ? 1.17 -2.814 8.211 1 95.5 114 MET A CA 1
ATOM 853 C C . MET A 1 114 ? 0.874 -1.577 7.371 1 95.5 114 MET A C 1
ATOM 855 O O . MET A 1 114 ? 1.452 -1.398 6.297 1 95.5 114 MET A O 1
ATOM 859 N N . ASP A 1 115 ? -0.046 -0.79 7.934 1 97.25 115 ASP A N 1
ATOM 860 C CA . ASP A 1 115 ? -0.435 0.486 7.34 1 97.25 115 ASP A CA 1
ATOM 861 C C . ASP A 1 115 ? -0.992 0.289 5.934 1 97.25 115 ASP A C 1
ATOM 863 O O . ASP A 1 115 ? -0.554 0.948 4.988 1 97.25 115 ASP A O 1
ATOM 867 N N . ARG A 1 116 ? -1.924 -0.641 5.836 1 97.19 116 ARG A N 1
ATOM 868 C CA . ARG A 1 116 ? -2.588 -0.934 4.57 1 97.19 116 ARG A CA 1
ATOM 869 C C . ARG A 1 116 ? -4.09 -1.106 4.77 1 97.19 116 ARG A C 1
ATOM 871 O O . ARG A 1 116 ? -4.523 -1.847 5.652 1 97.19 116 ARG A O 1
ATOM 878 N N . PRO A 1 117 ? -4.914 -0.408 3.932 1 98.12 117 PRO A N 1
ATOM 879 C CA . PRO A 1 117 ? -6.344 -0.724 3.898 1 98.12 117 PRO A CA 1
ATOM 880 C C . PRO A 1 117 ? -6.625 -2.139 3.398 1 98.12 117 PRO A C 1
ATOM 882 O O . PRO A 1 117 ? -5.957 -2.615 2.477 1 98.12 117 PRO A O 1
ATOM 885 N N . LEU A 1 118 ? -7.59 -2.777 4.035 1 98.12 118 LEU A N 1
ATOM 886 C CA . LEU A 1 118 ? -7.891 -4.164 3.693 1 98.12 118 LEU A CA 1
ATOM 887 C C . LEU A 1 118 ? -9.352 -4.32 3.295 1 98.12 118 LEU A C 1
ATOM 889 O O . LEU A 1 118 ? -10.234 -3.699 3.893 1 98.12 118 LEU A O 1
ATOM 893 N N . ARG A 1 119 ? -9.641 -5.098 2.293 1 97.75 119 ARG A N 1
ATOM 894 C CA . ARG A 1 119 ? -11 -5.508 1.947 1 97.75 119 ARG A CA 1
ATOM 895 C C . ARG A 1 119 ? -11.297 -6.906 2.477 1 97.75 119 ARG A C 1
ATOM 897 O O . ARG A 1 119 ? -10.383 -7.652 2.83 1 97.75 119 ARG A O 1
ATOM 904 N N . ALA A 1 120 ? -12.523 -7.238 2.604 1 98.25 120 ALA A N 1
ATOM 905 C CA . ALA A 1 120 ? -12.977 -8.539 3.094 1 98.25 120 ALA A CA 1
ATOM 906 C C . ALA A 1 120 ? -13.602 -9.359 1.972 1 98.25 120 ALA A C 1
ATOM 908 O O . ALA A 1 120 ? -14.422 -8.844 1.2 1 98.25 120 ALA A O 1
ATOM 909 N N . ALA A 1 121 ? -13.18 -10.617 1.861 1 98.56 121 ALA A N 1
ATOM 910 C CA . ALA A 1 121 ? -13.758 -11.523 0.871 1 98.56 121 ALA A CA 1
ATOM 911 C C . ALA A 1 121 ? -13.719 -12.969 1.359 1 98.56 121 ALA A C 1
ATOM 913 O O . ALA A 1 121 ? -12.945 -13.305 2.26 1 98.56 121 ALA A O 1
ATOM 914 N N . GLY A 1 122 ? -14.586 -13.773 0.82 1 98.38 122 GLY A N 1
ATOM 915 C CA . GLY A 1 122 ? -14.633 -15.188 1.172 1 98.38 122 GLY A CA 1
ATOM 916 C C . GLY A 1 122 ? -15.984 -15.828 0.887 1 98.38 122 GLY A C 1
ATOM 917 O O . GLY A 1 122 ? -16.578 -15.602 -0.172 1 98.38 122 GLY A O 1
ATOM 918 N N . ALA A 1 123 ? -16.391 -16.688 1.835 1 98.12 123 ALA A N 1
ATOM 919 C CA . ALA A 1 123 ? -17.625 -17.453 1.643 1 98.12 123 ALA A CA 1
ATOM 920 C C . ALA A 1 123 ? -18.562 -17.297 2.832 1 98.12 123 ALA A C 1
ATOM 922 O O . ALA A 1 123 ? -18.125 -17.266 3.982 1 98.12 123 ALA A O 1
ATOM 923 N N . VAL A 1 124 ? -19.797 -17.156 2.48 1 97.88 124 VAL A N 1
ATOM 924 C CA . VAL A 1 124 ? -20.875 -17.219 3.463 1 97.88 124 VAL A CA 1
ATOM 925 C C . VAL A 1 124 ? -21.75 -18.438 3.197 1 97.88 124 VAL A C 1
ATOM 927 O O . VAL A 1 124 ? -22.062 -18.75 2.045 1 97.88 124 VAL A O 1
ATOM 930 N N . PHE A 1 125 ? -22.109 -19.141 4.234 1 97.19 125 PHE A N 1
ATOM 931 C CA . PHE A 1 125 ? -22.859 -20.375 4.098 1 97.19 125 PHE A CA 1
ATOM 932 C C . PHE A 1 125 ? -24.312 -20.172 4.527 1 97.19 125 PHE A C 1
ATOM 934 O O . PHE A 1 125 ? -24.578 -19.625 5.598 1 97.19 125 PHE A O 1
ATOM 941 N N . LEU A 1 126 ? -25.234 -20.578 3.695 1 97.38 126 LEU A N 1
ATOM 942 C CA . LEU A 1 126 ? -26.672 -20.453 3.885 1 97.38 126 LEU A CA 1
ATOM 943 C C . LEU A 1 126 ? -27.344 -21.828 3.848 1 97.38 126 LEU A C 1
ATOM 945 O O . LEU A 1 126 ? -26.75 -22.797 3.381 1 97.38 126 LEU A O 1
ATOM 949 N N . PRO A 1 127 ? -28.531 -21.875 4.414 1 96 127 PRO A N 1
ATOM 950 C CA . PRO A 1 127 ? -29.25 -23.141 4.27 1 96 127 PRO A CA 1
ATOM 951 C C . PRO A 1 127 ? -29.438 -23.547 2.811 1 96 127 PRO A C 1
ATOM 953 O O . PRO A 1 127 ? -29.688 -22.703 1.955 1 96 127 PRO A O 1
ATOM 956 N N . GLY A 1 128 ? -29.219 -24.812 2.596 1 94.44 128 GLY A N 1
ATOM 957 C CA . GLY A 1 128 ? -29.359 -25.359 1.257 1 94.44 128 GLY A CA 1
ATOM 958 C C . GLY A 1 128 ? -30.484 -26.375 1.147 1 94.44 128 GLY A C 1
ATOM 959 O O . GLY A 1 128 ? -31.547 -26.203 1.77 1 94.44 128 GLY A O 1
ATOM 960 N N . GLU A 1 129 ? -30.234 -27.297 0.307 1 92.88 129 GLU A N 1
ATOM 961 C CA . GLU A 1 129 ? -31.25 -28.312 0.045 1 92.88 129 GLU A CA 1
ATOM 962 C C . GLU A 1 129 ? -31.547 -29.125 1.296 1 92.88 129 GLU A C 1
ATOM 964 O O . GLU A 1 129 ? -32.719 -29.484 1.548 1 92.88 129 GLU A O 1
ATOM 969 N N . ASP A 1 130 ? -30.547 -29.422 2.041 1 92.88 130 ASP A N 1
ATOM 970 C CA . ASP A 1 130 ? -30.688 -30.141 3.311 1 92.88 130 ASP A CA 1
ATOM 971 C C . ASP A 1 130 ? -29.531 -29.781 4.258 1 92.88 130 ASP A C 1
ATOM 973 O O . ASP A 1 130 ? -28.688 -28.938 3.93 1 92.88 130 ASP A O 1
ATOM 977 N N . ILE A 1 131 ? -29.531 -30.438 5.406 1 93.12 131 ILE A N 1
ATOM 978 C CA . ILE A 1 131 ? -28.625 -30.031 6.477 1 93.12 131 ILE A CA 1
ATOM 979 C C . ILE A 1 131 ? -27.172 -30.344 6.078 1 93.12 131 ILE A C 1
ATOM 981 O O . ILE A 1 131 ? -26.234 -29.766 6.609 1 93.12 131 ILE A O 1
ATOM 985 N N . PHE A 1 132 ? -26.891 -31.25 5.188 1 93.94 132 PHE A N 1
ATOM 986 C CA . PHE A 1 132 ? -25.547 -31.656 4.816 1 93.94 132 PHE A CA 1
ATOM 987 C C . PHE A 1 132 ? -25.078 -30.938 3.562 1 93.94 132 PHE A C 1
ATOM 989 O O . PHE A 1 132 ? -23.938 -31.094 3.131 1 93.94 132 PHE A O 1
ATOM 996 N N . HIS A 1 133 ? -25.953 -30.094 3.023 1 93.56 133 HIS A N 1
ATOM 997 C CA . HIS A 1 133 ? -25.641 -29.406 1.778 1 93.56 133 HIS A CA 1
ATOM 998 C C . HIS A 1 133 ? -25.938 -27.906 1.884 1 93.56 133 HIS A C 1
ATOM 1000 O O . HIS A 1 133 ? -26.797 -27.391 1.171 1 93.56 133 HIS A O 1
ATOM 1006 N N . PRO A 1 134 ? -25.156 -27.234 2.678 1 95 134 PRO A N 1
ATOM 1007 C CA . PRO A 1 134 ? -25.312 -25.781 2.73 1 95 134 PRO A CA 1
ATOM 1008 C C . PRO A 1 134 ? -24.938 -25.094 1.418 1 95 134 PRO A C 1
ATOM 1010 O O . PRO A 1 134 ? -24.094 -25.609 0.67 1 95 134 PRO A O 1
ATOM 1013 N N . ARG A 1 135 ? -25.625 -24 1.146 1 95.81 135 ARG A N 1
ATOM 1014 C CA . ARG A 1 135 ? -25.266 -23.172 -0.007 1 95.81 135 ARG A CA 1
ATOM 1015 C C . ARG A 1 135 ? -24.094 -22.25 0.312 1 95.81 135 ARG A C 1
ATOM 1017 O O . ARG A 1 135 ? -24.031 -21.656 1.393 1 95.81 135 ARG A O 1
ATOM 1024 N N . CYS A 1 136 ? -23.141 -22.25 -0.599 1 96.5 136 CYS A N 1
ATOM 1025 C CA . CYS A 1 136 ? -21.969 -21.406 -0.447 1 96.5 136 CYS A CA 1
ATOM 1026 C C . CYS A 1 136 ? -22.062 -20.172 -1.328 1 96.5 136 CYS A C 1
ATOM 1028 O O . CYS A 1 136 ? -22.156 -20.281 -2.553 1 96.5 136 CYS A O 1
ATOM 1030 N N . LEU A 1 137 ? -22.109 -19.016 -0.72 1 97.62 137 LEU A N 1
ATOM 1031 C CA . LEU A 1 137 ? -22.125 -17.734 -1.439 1 97.62 137 LEU A CA 1
ATOM 1032 C C . LEU A 1 137 ? -20.797 -17.016 -1.319 1 97.62 137 LEU A C 1
ATOM 1034 O O . LEU A 1 137 ? -20.344 -16.703 -0.212 1 97.62 137 LEU A O 1
ATOM 1038 N N . LEU A 1 138 ? -20.109 -16.781 -2.463 1 98.56 138 LEU A N 1
ATOM 1039 C CA . LEU A 1 138 ? -18.875 -16.016 -2.463 1 98.56 138 LEU A CA 1
ATOM 1040 C C . LEU A 1 138 ? -19.156 -14.516 -2.379 1 98.56 138 LEU A C 1
ATOM 1042 O O . LEU A 1 138 ? -20.031 -14.008 -3.082 1 98.56 138 LEU A O 1
ATOM 1046 N N . VAL A 1 139 ? -18.469 -13.836 -1.503 1 98.56 139 VAL A N 1
ATOM 1047 C CA . VAL A 1 139 ? -18.734 -12.422 -1.246 1 98.56 139 VAL A CA 1
ATOM 1048 C C . VAL A 1 139 ? -17.422 -11.641 -1.29 1 98.56 139 VAL A C 1
ATOM 1050 O O . VAL A 1 139 ? -16.344 -12.219 -1.109 1 98.56 139 VAL A O 1
ATOM 1053 N N . ASP A 1 140 ? -17.453 -10.406 -1.598 1 98.38 140 ASP A N 1
ATOM 1054 C CA . ASP A 1 140 ? -16.359 -9.445 -1.679 1 98.38 140 ASP A CA 1
ATOM 1055 C C . ASP A 1 140 ? -16.844 -8.031 -1.378 1 98.38 140 ASP A C 1
ATOM 1057 O O . ASP A 1 140 ? -17.766 -7.535 -2.029 1 98.38 140 ASP A O 1
ATOM 1061 N N . SER A 1 141 ? -16.188 -7.398 -0.387 1 97.75 141 SER A N 1
ATOM 1062 C CA . SER A 1 141 ? -16.625 -6.051 -0.025 1 97.75 141 SER A CA 1
ATOM 1063 C C . SER A 1 141 ? -16.312 -5.055 -1.137 1 97.75 141 SER A C 1
ATOM 1065 O O . SER A 1 141 ? -16.922 -3.986 -1.208 1 97.75 141 SER A O 1
ATOM 1067 N N . GLY A 1 142 ? -15.312 -5.391 -1.974 1 95.81 142 GLY A N 1
ATOM 1068 C CA . GLY A 1 142 ? -14.922 -4.52 -3.072 1 95.81 142 GLY A CA 1
ATOM 1069 C C . GLY A 1 142 ? -14.086 -3.334 -2.631 1 95.81 142 GLY A C 1
ATOM 1070 O O . GLY A 1 142 ? -13.234 -2.854 -3.381 1 95.81 142 GLY A O 1
ATOM 1071 N N . GLN A 1 143 ? -14.391 -2.797 -1.486 1 95.81 143 GLN A N 1
ATOM 1072 C CA . GLN A 1 143 ? -13.68 -1.653 -0.922 1 95.81 143 GLN A CA 1
ATOM 1073 C C . GLN A 1 143 ? -13.055 -2.004 0.424 1 95.81 143 GLN A C 1
ATOM 1075 O O . GLN A 1 143 ? -13.391 -3.027 1.023 1 95.81 143 GLN A O 1
ATOM 1080 N N . ALA A 1 144 ? -12.125 -1.117 0.855 1 97.88 144 ALA A N 1
ATOM 1081 C CA . ALA A 1 144 ? -11.5 -1.32 2.16 1 97.88 144 ALA A CA 1
ATOM 1082 C C . ALA A 1 144 ? -12.523 -1.184 3.283 1 97.88 144 ALA A C 1
ATOM 1084 O O . ALA A 1 144 ? -13.32 -0.245 3.291 1 97.88 144 ALA A O 1
ATOM 1085 N N . VAL A 1 145 ? -12.5 -2.082 4.23 1 97.19 145 VAL A N 1
ATOM 1086 C CA . VAL A 1 145 ? -13.469 -2.055 5.316 1 97.19 145 VAL A CA 1
ATOM 1087 C C . VAL A 1 145 ? -12.75 -1.921 6.652 1 97.19 145 VAL A C 1
ATOM 1089 O O . VAL A 1 145 ? -13.375 -1.651 7.68 1 97.19 145 VAL A O 1
ATOM 1092 N N . CYS A 1 146 ? -11.477 -2.115 6.66 1 97.19 146 CYS A N 1
ATOM 1093 C CA . CYS A 1 146 ? -10.625 -1.952 7.828 1 97.19 146 CYS A CA 1
ATOM 1094 C C . CYS A 1 146 ? -9.18 -1.673 7.41 1 97.19 146 CYS A C 1
ATOM 1096 O O . CYS A 1 146 ? -8.891 -1.554 6.219 1 97.19 146 CYS A O 1
ATOM 1098 N N . THR A 1 147 ? -8.281 -1.467 8.398 1 97.75 147 THR A N 1
ATOM 1099 C CA . THR A 1 147 ? -6.883 -1.177 8.109 1 97.75 147 THR A CA 1
ATOM 1100 C C . THR A 1 147 ? -5.984 -1.674 9.242 1 97.75 147 THR A C 1
ATOM 1102 O O . THR A 1 147 ? -6.418 -1.771 10.391 1 97.75 147 THR A O 1
ATOM 1105 N N . THR A 1 148 ? -4.812 -2.107 8.852 1 97.12 148 THR A N 1
ATOM 1106 C CA . THR A 1 148 ? -3.762 -2.248 9.852 1 97.12 148 THR A CA 1
ATOM 1107 C C . THR A 1 148 ? -3.016 -0.931 10.039 1 97.12 148 THR A C 1
ATOM 1109 O O . THR A 1 148 ? -2.902 -0.136 9.109 1 97.12 148 THR A O 1
ATOM 1112 N N . ALA A 1 149 ? -2.562 -0.698 11.211 1 97.06 149 ALA A N 1
ATOM 1113 C CA . ALA A 1 149 ? -1.874 0.555 11.508 1 97.06 149 ALA A CA 1
ATOM 1114 C C . ALA A 1 149 ? -0.795 0.35 12.57 1 97.06 149 ALA A C 1
ATOM 1116 O O . ALA A 1 149 ? -1.062 -0.207 13.641 1 97.06 149 ALA A O 1
ATOM 1117 N N . ASN A 1 150 ? 0.388 0.811 12.211 1 96.12 150 ASN A N 1
ATOM 1118 C CA . ASN A 1 150 ? 1.439 0.876 13.219 1 96.12 150 ASN A CA 1
ATOM 1119 C C . ASN A 1 150 ? 1.151 1.955 14.258 1 96.12 150 ASN A C 1
ATOM 1121 O O . ASN A 1 150 ? 0.447 2.924 13.977 1 96.12 150 ASN A O 1
ATOM 1125 N N . LEU A 1 151 ? 1.67 1.698 15.445 1 92.5 151 LEU A N 1
ATOM 1126 C CA . LEU A 1 151 ? 1.848 2.852 16.312 1 92.5 151 LEU A CA 1
ATOM 1127 C C . LEU A 1 151 ? 2.836 3.844 15.711 1 92.5 151 LEU A C 1
ATOM 1129 O O . LEU A 1 151 ? 3.811 3.443 15.07 1 92.5 151 LEU A O 1
ATOM 1133 N N . CYS A 1 152 ? 2.551 5.082 15.891 1 89.69 152 CYS A N 1
ATOM 1134 C CA . CYS A 1 152 ? 3.436 6.09 15.312 1 89.69 152 CYS A CA 1
ATOM 1135 C C . CYS A 1 152 ? 4.863 5.906 15.812 1 89.69 152 CYS A C 1
ATOM 1137 O O . CYS A 1 152 ? 5.082 5.406 16.922 1 89.69 152 CYS A O 1
ATOM 1139 N N . ILE A 1 153 ? 5.781 6.355 15.078 1 86.44 153 ILE A N 1
ATOM 1140 C CA . ILE A 1 153 ? 7.203 6.145 15.328 1 86.44 153 ILE A CA 1
ATOM 1141 C C . ILE A 1 153 ? 7.621 6.887 16.594 1 86.44 153 ILE A C 1
ATOM 1143 O O . ILE A 1 153 ? 8.539 6.461 17.297 1 86.44 153 ILE A O 1
ATOM 1147 N N . HIS A 1 154 ? 6.961 7.973 16.953 1 86.75 154 HIS A N 1
ATOM 1148 C CA . HIS A 1 154 ? 7.27 8.789 18.109 1 86.75 154 HIS A CA 1
ATOM 1149 C C . HIS A 1 154 ? 7.027 8.023 19.406 1 86.75 154 HIS A C 1
ATOM 1151 O O . HIS A 1 154 ? 7.625 8.328 20.438 1 86.75 154 HIS A O 1
ATOM 1157 N N . MET A 1 155 ? 6.168 7.004 19.328 1 88.19 155 MET A N 1
ATOM 1158 C CA . MET A 1 155 ? 5.758 6.27 20.516 1 88.19 155 MET A CA 1
ATOM 1159 C C . MET A 1 155 ? 6.227 4.82 20.453 1 88.19 155 MET A C 1
ATOM 1161 O O . MET A 1 155 ? 5.875 4.008 21.312 1 88.19 155 MET A O 1
ATOM 1165 N N . HIS A 1 156 ? 6.922 4.516 19.406 1 87.5 156 HIS A N 1
ATOM 1166 C CA . HIS A 1 156 ? 7.379 3.146 19.188 1 87.5 156 HIS A CA 1
ATOM 1167 C C . HIS A 1 156 ? 8.797 3.117 18.625 1 87.5 156 HIS A C 1
ATOM 1169 O O . HIS A 1 156 ? 9.008 2.699 17.484 1 87.5 156 HIS A O 1
ATOM 1175 N N . GLN A 1 157 ? 9.742 3.326 19.391 1 83.81 157 GLN A N 1
ATOM 1176 C CA . GLN A 1 157 ? 11.133 3.502 19 1 83.81 157 GLN A CA 1
ATOM 1177 C C . GLN A 1 157 ? 11.719 2.205 18.438 1 83.81 157 GLN A C 1
ATOM 1179 O O . GLN A 1 157 ? 12.609 2.23 17.594 1 83.81 157 GLN A O 1
ATOM 1184 N N . GLU A 1 158 ? 11.203 1.082 18.891 1 86.56 158 GLU A N 1
ATOM 1185 C CA . GLU A 1 158 ? 11.719 -0.217 18.469 1 86.56 158 GLU A CA 1
ATOM 1186 C C . GLU A 1 158 ? 11.492 -0.439 16.984 1 86.56 158 GLU A C 1
ATOM 1188 O O . GLU A 1 158 ? 12.141 -1.287 16.375 1 86.56 158 GLU A O 1
ATOM 1193 N N . LEU A 1 159 ? 10.617 0.286 16.438 1 87.06 159 LEU A N 1
ATOM 1194 C CA . LEU A 1 159 ? 10.398 0.186 15.008 1 87.06 159 LEU A CA 1
ATOM 1195 C C . LEU A 1 159 ? 11.641 0.629 14.234 1 87.06 159 LEU A C 1
ATOM 1197 O O . LEU A 1 159 ? 11.812 0.272 13.07 1 87.06 159 LEU A O 1
ATOM 1201 N N . ARG A 1 160 ? 12.5 1.391 14.844 1 84.81 160 ARG A N 1
ATOM 1202 C CA . ARG A 1 160 ? 13.719 1.881 14.203 1 84.81 160 ARG A CA 1
ATOM 1203 C C . ARG A 1 160 ? 14.828 0.835 14.266 1 84.81 160 ARG A C 1
ATOM 1205 O O . ARG A 1 160 ? 15.68 0.772 13.375 1 84.81 160 ARG A O 1
ATOM 1212 N N . THR A 1 161 ? 14.781 -0.025 15.289 1 85.56 161 THR A N 1
ATOM 1213 C CA . THR A 1 161 ? 15.914 -0.912 15.547 1 85.56 161 THR A CA 1
ATOM 1214 C C . THR A 1 161 ? 15.531 -2.365 15.289 1 85.56 161 THR A C 1
ATOM 1216 O O . THR A 1 161 ? 16.344 -3.271 15.477 1 85.56 161 THR A O 1
ATOM 1219 N N . GLY A 1 162 ? 14.43 -2.59 14.828 1 87.44 162 GLY A N 1
ATOM 1220 C CA . GLY A 1 162 ? 13.945 -3.941 14.594 1 87.44 162 GLY A CA 1
ATOM 1221 C C . GLY A 1 162 ? 12.906 -4.387 15.602 1 87.44 162 GLY A C 1
ATOM 1222 O O . GLY A 1 162 ? 13.188 -4.469 16.797 1 87.44 162 GLY A O 1
ATOM 1223 N N . TYR A 1 163 ? 11.695 -4.664 15.188 1 89.44 163 TYR A N 1
ATOM 1224 C CA . TYR A 1 163 ? 10.578 -5.043 16.047 1 89.44 163 TYR A CA 1
ATOM 1225 C C . TYR A 1 163 ? 9.977 -6.371 15.602 1 89.44 163 TYR A C 1
ATOM 1227 O O . TYR A 1 163 ? 9.664 -6.559 14.422 1 89.44 163 TYR A O 1
ATOM 1235 N N . GLU A 1 164 ? 9.875 -7.301 16.562 1 89.56 164 GLU A N 1
ATOM 1236 C CA . GLU A 1 164 ? 9.133 -8.531 16.297 1 89.56 164 GLU A CA 1
ATOM 1237 C C . GLU A 1 164 ? 7.637 -8.32 16.5 1 89.56 164 GLU A C 1
ATOM 1239 O O . GLU A 1 164 ? 7.18 -8.086 17.625 1 89.56 164 GLU A O 1
ATOM 1244 N N . PHE A 1 165 ? 6.926 -8.438 15.5 1 90.38 165 PHE A N 1
ATOM 1245 C CA . PHE A 1 165 ? 5.484 -8.234 15.57 1 90.38 165 PHE A CA 1
ATOM 1246 C C . PHE A 1 165 ? 4.801 -9.406 16.266 1 90.38 165 PHE A C 1
ATOM 1248 O O . PHE A 1 165 ? 5.004 -10.562 15.883 1 90.38 165 PHE A O 1
ATOM 1255 N N . HIS A 1 166 ? 4.051 -9.016 17.266 1 90.38 166 HIS A N 1
ATOM 1256 C CA . HIS A 1 166 ? 3.178 -10 17.891 1 90.38 166 HIS A CA 1
ATOM 1257 C C . HIS A 1 166 ? 1.833 -10.086 17.172 1 90.38 166 HIS A C 1
ATOM 1259 O O . HIS A 1 166 ? 0.986 -9.203 17.328 1 90.38 166 HIS A O 1
ATOM 1265 N N . LEU A 1 167 ? 1.564 -11.18 16.594 1 87.62 167 LEU A N 1
ATOM 1266 C CA . LEU A 1 167 ? 0.459 -11.297 15.656 1 87.62 167 LEU A CA 1
ATOM 1267 C C . LEU A 1 167 ? -0.882 -11.141 16.359 1 87.62 167 LEU A C 1
ATOM 1269 O O . LEU A 1 167 ? -1.813 -10.547 15.812 1 87.62 167 LEU A O 1
ATOM 1273 N N . GLN A 1 168 ? -0.995 -11.617 17.562 1 91.12 168 GLN A N 1
ATOM 1274 C CA . GLN A 1 168 ? -2.246 -11.531 18.312 1 91.12 168 GLN A CA 1
ATOM 1275 C C . GLN A 1 168 ? -2.516 -10.102 18.766 1 91.12 168 GLN A C 1
ATOM 1277 O O . GLN A 1 168 ? -3.652 -9.758 19.109 1 91.12 168 GLN A O 1
ATOM 1282 N N . LYS A 1 169 ? -1.562 -9.258 18.688 1 90.06 169 LYS A N 1
ATOM 1283 C CA . LYS A 1 169 ? -1.706 -7.898 19.188 1 90.06 169 LYS A CA 1
ATOM 1284 C C . LYS A 1 169 ? -1.507 -6.875 18.078 1 90.06 169 LYS A C 1
ATOM 1286 O O . LYS A 1 169 ? -2.414 -6.098 17.781 1 90.06 169 LYS A O 1
ATOM 1291 N N . ASP A 1 170 ? -0.401 -6.98 17.406 1 91.19 170 ASP A N 1
ATOM 1292 C CA . ASP A 1 170 ? 0.043 -5.918 16.5 1 91.19 170 ASP A CA 1
ATOM 1293 C C . ASP A 1 170 ? -0.727 -5.957 15.188 1 91.19 170 ASP A C 1
ATOM 1295 O O . ASP A 1 170 ? -0.899 -4.926 14.531 1 91.19 170 ASP A O 1
ATOM 1299 N N . LEU A 1 171 ? -1.174 -7.156 14.828 1 91.06 171 LEU A N 1
ATOM 1300 C CA . LEU A 1 171 ? -1.72 -7.309 13.484 1 91.06 171 LEU A CA 1
ATOM 1301 C C . LEU A 1 171 ? -3.244 -7.258 13.508 1 91.06 171 LEU A C 1
ATOM 1303 O O . LEU A 1 171 ? -3.896 -7.602 12.523 1 91.06 171 LEU A O 1
ATOM 1307 N N . GLN A 1 172 ? -3.846 -6.852 14.609 1 95 172 GLN A N 1
ATOM 1308 C CA . GLN A 1 172 ? -5.301 -6.738 14.648 1 95 172 GLN A CA 1
ATOM 1309 C C . GLN A 1 172 ? -5.777 -5.543 13.828 1 95 172 GLN A C 1
ATOM 1311 O O . GLN A 1 172 ? -5.508 -4.395 14.172 1 95 172 GLN A O 1
ATOM 1316 N N . PRO A 1 173 ? -6.5 -5.816 12.758 1 96.38 173 PRO A N 1
ATOM 1317 C CA . PRO A 1 173 ? -6.992 -4.703 11.945 1 96.38 173 PRO A CA 1
ATOM 1318 C C . PRO A 1 173 ? -8 -3.83 12.695 1 96.38 173 PRO A C 1
ATOM 1320 O O . PRO A 1 173 ? -8.672 -4.305 13.609 1 96.38 173 PRO A O 1
ATOM 1323 N N . LEU A 1 174 ? -8.07 -2.609 12.289 1 95.75 174 LEU A N 1
ATOM 1324 C CA . LEU A 1 174 ? -8.922 -1.615 12.938 1 95.75 174 LEU A CA 1
ATOM 1325 C C . LEU A 1 174 ? -10.078 -1.213 12.023 1 95.75 174 LEU A C 1
ATOM 1327 O O . LEU A 1 174 ? -9.859 -0.898 10.852 1 95.75 174 LEU A O 1
ATOM 1331 N N . ALA A 1 175 ? -11.289 -1.244 12.5 1 94.19 175 ALA A N 1
ATOM 1332 C CA . ALA A 1 175 ? -12.5 -0.794 11.82 1 94.19 175 ALA A CA 1
ATOM 1333 C C . ALA A 1 175 ? -13.203 0.299 12.609 1 94.19 175 ALA A C 1
ATOM 1335 O O . ALA A 1 175 ? -13.078 0.365 13.836 1 94.19 175 ALA A O 1
ATOM 1336 N N . ALA A 1 176 ? -13.852 1.208 11.789 1 87.38 176 ALA A N 1
ATOM 1337 C CA . ALA A 1 176 ? -14.594 2.26 12.484 1 87.38 176 ALA A CA 1
ATOM 1338 C C . ALA A 1 176 ? -15.617 1.668 13.445 1 87.38 176 ALA A C 1
ATOM 1340 O O . ALA A 1 176 ? -16.25 0.658 13.141 1 87.38 176 ALA A O 1
ATOM 1341 N N . ALA A 1 177 ? -15.625 2.234 14.617 1 76.5 177 ALA A N 1
ATOM 1342 C CA . ALA A 1 177 ? -16.531 1.714 15.641 1 76.5 177 ALA A CA 1
ATOM 1343 C C . ALA A 1 177 ? -17.953 2.211 15.43 1 76.5 177 ALA A C 1
ATOM 1345 O O . ALA A 1 177 ? -18.172 3.4 15.18 1 76.5 177 ALA A O 1
ATOM 1346 N N . ASN A 1 178 ? -18.781 1.303 14.82 1 66.69 178 ASN A N 1
ATOM 1347 C CA . ASN A 1 178 ? -20.203 1.637 14.828 1 66.69 178 ASN A CA 1
ATOM 1348 C C . ASN A 1 178 ? -20.859 1.269 16.156 1 66.69 178 ASN A C 1
ATOM 1350 O O . ASN A 1 178 ? -20.5 0.271 16.781 1 66.69 178 ASN A O 1
ATOM 1354 N N . SER A 1 179 ? -21.125 2.285 16.953 1 60.06 179 SER A N 1
ATOM 1355 C CA . SER A 1 179 ? -21.719 2.02 18.266 1 60.06 179 SER A CA 1
ATOM 1356 C C . SER A 1 179 ? -22.703 0.865 18.203 1 60.06 179 SER A C 1
ATOM 1358 O O . SER A 1 179 ? -22.859 0.112 19.156 1 60.06 179 SER A O 1
ATOM 1360 N N . GLU A 1 180 ? -23.266 0.527 17.109 1 64.25 180 GLU A N 1
ATOM 1361 C CA . GLU A 1 180 ? -24.422 -0.358 17.188 1 64.25 180 GLU A CA 1
ATOM 1362 C C . GLU A 1 180 ? -24.109 -1.732 16.609 1 64.25 180 GLU A C 1
ATOM 1364 O O . GLU A 1 180 ? -24.656 -2.742 17.047 1 64.25 180 GLU A O 1
ATOM 1369 N N . THR A 1 181 ? -23.203 -1.776 15.617 1 71 181 THR A N 1
ATOM 1370 C CA . THR A 1 181 ? -23 -3.059 14.953 1 71 181 THR A CA 1
ATOM 1371 C C . THR A 1 181 ? -21.516 -3.316 14.711 1 71 181 THR A C 1
ATOM 1373 O O . THR A 1 181 ? -20.719 -2.375 14.633 1 71 181 THR A O 1
ATOM 1376 N N . ASP A 1 182 ? -21.203 -4.629 14.75 1 83.88 182 ASP A N 1
ATOM 1377 C CA . ASP A 1 182 ? -19.812 -4.992 14.453 1 83.88 182 ASP A CA 1
ATOM 1378 C C . ASP A 1 182 ? -19.594 -5.117 12.945 1 83.88 182 ASP A C 1
ATOM 1380 O O . ASP A 1 182 ? -20.531 -5 12.164 1 83.88 182 ASP A O 1
ATOM 1384 N N . LEU A 1 183 ? -18.453 -5.273 12.531 1 89.38 183 LEU A N 1
ATOM 1385 C CA . LEU A 1 183 ? -18.062 -5.27 11.125 1 89.38 183 LEU A CA 1
ATOM 1386 C C . LEU A 1 183 ? -18.734 -6.414 10.375 1 89.38 183 LEU A C 1
ATOM 1388 O O . LEU A 1 183 ? -19.156 -6.25 9.227 1 89.38 183 LEU A O 1
ATOM 1392 N N . ILE A 1 184 ? -18.875 -7.574 11.031 1 91.25 184 ILE A N 1
ATOM 1393 C CA . ILE A 1 184 ? -19.453 -8.734 10.359 1 91.25 184 ILE A CA 1
ATOM 1394 C C . ILE A 1 184 ? -20.906 -8.453 10.016 1 91.25 184 ILE A C 1
ATOM 1396 O O . ILE A 1 184 ? -21.359 -8.719 8.891 1 91.25 184 ILE A O 1
ATOM 1400 N N . ASP A 1 185 ? -21.594 -7.945 10.977 1 91.5 185 ASP A N 1
ATOM 1401 C CA . ASP A 1 185 ? -23 -7.602 10.734 1 91.5 185 ASP A CA 1
ATOM 1402 C C . ASP A 1 185 ? -23.125 -6.578 9.609 1 91.5 185 ASP A C 1
ATOM 1404 O O . ASP A 1 185 ? -24.031 -6.684 8.773 1 91.5 185 ASP A O 1
ATOM 1408 N N . GLU A 1 186 ? -22.266 -5.637 9.609 1 91.88 186 GLU A N 1
ATOM 1409 C CA . GLU A 1 186 ? -22.281 -4.625 8.562 1 91.88 186 GLU A CA 1
ATOM 1410 C C . GLU A 1 186 ? -22.016 -5.242 7.195 1 91.88 186 GLU A C 1
ATOM 1412 O O . GLU A 1 186 ? -22.641 -4.867 6.203 1 91.88 186 GLU A O 1
ATOM 1417 N N . LEU A 1 187 ? -21.109 -6.152 7.156 1 95.38 187 LEU A N 1
ATOM 1418 C CA . LEU A 1 187 ? -20.766 -6.824 5.91 1 95.38 187 LEU A CA 1
ATOM 1419 C C . LEU A 1 187 ? -21.922 -7.664 5.398 1 95.38 187 LEU A C 1
ATOM 1421 O O . LEU A 1 187 ? -22.25 -7.625 4.207 1 95.38 187 LEU A O 1
ATOM 1425 N N . LEU A 1 188 ? -22.547 -8.406 6.285 1 95.5 188 LEU A N 1
ATOM 1426 C CA . LEU A 1 188 ? -23.688 -9.211 5.891 1 95.5 188 LEU A CA 1
ATOM 1427 C C . LEU A 1 188 ? -24.797 -8.336 5.324 1 95.5 188 LEU A C 1
ATOM 1429 O O . LEU A 1 188 ? -25.375 -8.648 4.277 1 95.5 188 LEU A O 1
ATOM 1433 N N . ALA A 1 189 ? -25.062 -7.234 5.996 1 94.31 189 ALA A N 1
ATOM 1434 C CA . ALA A 1 189 ? -26.062 -6.293 5.508 1 94.31 189 ALA A CA 1
ATOM 1435 C C . ALA A 1 189 ? -25.688 -5.734 4.141 1 94.31 189 ALA A C 1
ATOM 1437 O O . ALA A 1 189 ? -26.531 -5.609 3.252 1 94.31 189 ALA A O 1
ATOM 1438 N N . HIS A 1 190 ? -24.422 -5.406 4.043 1 95.25 190 HIS A N 1
ATOM 1439 C CA . HIS A 1 190 ? -23.891 -4.891 2.783 1 95.25 190 HIS A CA 1
ATOM 1440 C C . HIS A 1 190 ? -24.109 -5.883 1.646 1 95.25 190 HIS A C 1
ATOM 1442 O O . HIS A 1 190 ? -24.359 -5.48 0.507 1 95.25 190 HIS A O 1
ATOM 1448 N N . TRP A 1 191 ? -24.047 -7.152 1.958 1 97.19 191 TRP A N 1
ATOM 1449 C CA . TRP A 1 191 ? -24.203 -8.195 0.952 1 97.19 191 TRP A CA 1
ATOM 1450 C C . TRP A 1 191 ? -25.672 -8.617 0.828 1 97.19 191 TRP A C 1
ATOM 1452 O O . TRP A 1 191 ? -25.984 -9.594 0.142 1 97.19 191 TRP A O 1
ATOM 1462 N N . GLY A 1 192 ? -26.578 -7.949 1.52 1 96.81 192 GLY A N 1
ATOM 1463 C CA . GLY A 1 192 ? -28 -8.227 1.455 1 96.81 192 GLY A CA 1
ATOM 1464 C C . GLY A 1 192 ? -28.391 -9.492 2.188 1 96.81 192 GLY A C 1
ATOM 1465 O O . GLY A 1 192 ? -29.375 -10.148 1.82 1 96.81 192 GLY A O 1
ATOM 1466 N N . LEU A 1 193 ? -27.625 -9.844 3.164 1 96.5 193 LEU A N 1
ATOM 1467 C CA . LEU A 1 193 ? -27.875 -11.086 3.893 1 96.5 193 LEU A CA 1
ATOM 1468 C C . LEU A 1 193 ? -28.359 -10.797 5.305 1 96.5 193 LEU A C 1
ATOM 1470 O O . LEU A 1 193 ? -27.875 -9.883 5.965 1 96.5 193 LEU A O 1
ATOM 1474 N N . ALA A 1 194 ? -29.328 -11.539 5.758 1 93.31 194 ALA A N 1
ATOM 1475 C CA . ALA A 1 194 ? -29.781 -11.453 7.141 1 93.31 194 ALA A CA 1
ATOM 1476 C C . ALA A 1 194 ? -28.953 -12.344 8.055 1 93.31 194 ALA A C 1
ATOM 1478 O O . ALA A 1 194 ? -28.688 -13.508 7.723 1 93.31 194 ALA A O 1
ATOM 1479 N N . LYS A 1 195 ? -28.609 -11.82 9.125 1 90.19 195 LYS A N 1
ATOM 1480 C CA . LYS A 1 195 ? -27.75 -12.523 10.078 1 90.19 195 LYS A CA 1
ATOM 1481 C C . LYS A 1 195 ? -28.344 -13.867 10.477 1 90.19 195 LYS A C 1
ATOM 1483 O O . LYS A 1 195 ? -27.625 -14.859 10.602 1 90.19 195 LYS A O 1
ATOM 1488 N N . ASP A 1 196 ? -29.625 -13.93 10.625 1 92.75 196 ASP A N 1
ATOM 1489 C CA . ASP A 1 196 ? -30.297 -15.125 11.125 1 92.75 196 ASP A CA 1
ATOM 1490 C C . ASP A 1 196 ? -30.344 -16.203 10.047 1 92.75 196 ASP A C 1
ATOM 1492 O O . ASP A 1 196 ? -30.609 -17.375 10.344 1 92.75 196 ASP A O 1
ATOM 1496 N N . GLN A 1 197 ? -30.078 -15.836 8.867 1 93.31 197 GLN A N 1
ATOM 1497 C CA . GLN A 1 197 ? -30.109 -16.797 7.773 1 93.31 197 GLN A CA 1
ATOM 1498 C C . GLN A 1 197 ? -28.719 -17.375 7.496 1 93.31 197 GLN A C 1
ATOM 1500 O O . GLN A 1 197 ? -28.578 -18.328 6.738 1 93.31 197 GLN A O 1
ATOM 1505 N N . VAL A 1 198 ? -27.719 -16.797 8.109 1 95.62 198 VAL A N 1
ATOM 1506 C CA . VAL A 1 198 ? -26.344 -17.203 7.848 1 95.62 198 VAL A CA 1
ATOM 1507 C C . VAL A 1 198 ? -25.938 -18.312 8.812 1 95.62 198 VAL A C 1
ATOM 1509 O O . VAL A 1 198 ? -26.094 -18.172 10.023 1 95.62 198 VAL A O 1
ATOM 1512 N N . LEU A 1 199 ? -25.469 -19.453 8.297 1 96 199 LEU A N 1
ATOM 1513 C CA . LEU A 1 199 ? -25.016 -20.578 9.102 1 96 199 LEU A CA 1
ATOM 1514 C C . LEU A 1 199 ? -23.578 -20.375 9.57 1 96 199 LEU A C 1
ATOM 1516 O O . LEU A 1 199 ? -23.188 -20.875 10.625 1 96 199 LEU A O 1
ATOM 1520 N N . GLY A 1 200 ? -22.781 -19.688 8.773 1 95.19 200 GLY A N 1
ATOM 1521 C CA . GLY A 1 200 ? -21.375 -19.422 9.039 1 95.19 200 GLY A CA 1
ATOM 1522 C C . GLY A 1 200 ? -20.672 -18.734 7.887 1 95.19 200 GLY A C 1
ATOM 1523 O O . GLY A 1 200 ? -21.281 -18.453 6.855 1 95.19 200 GLY A O 1
ATOM 1524 N N . TYR A 1 201 ? -19.422 -18.406 8.148 1 95.75 201 TYR A N 1
ATOM 1525 C CA . TYR A 1 201 ? -18.641 -17.75 7.113 1 95.75 201 TYR A CA 1
ATOM 1526 C C . TYR A 1 201 ? -17.172 -18.109 7.219 1 95.75 201 TYR A C 1
ATOM 1528 O O . TYR A 1 201 ? -16.719 -18.594 8.258 1 95.75 201 TYR A O 1
ATOM 1536 N N . GLU A 1 202 ? -16.422 -18.047 6.172 1 96.69 202 GLU A N 1
ATOM 1537 C CA . GLU A 1 202 ? -14.969 -18.047 6.035 1 96.69 202 GLU A CA 1
ATOM 1538 C C . GLU A 1 202 ? -14.492 -16.812 5.266 1 96.69 202 GLU A C 1
ATOM 1540 O O . GLU A 1 202 ? -14.477 -16.812 4.031 1 96.69 202 GLU A O 1
ATOM 1545 N N . LEU A 1 203 ? -14.062 -15.812 6.043 1 97.62 203 LEU A N 1
ATOM 1546 C CA . LEU A 1 203 ? -13.672 -14.547 5.426 1 97.62 203 LEU A CA 1
ATOM 1547 C C . LEU A 1 203 ? -12.188 -14.273 5.641 1 97.62 203 LEU A C 1
ATOM 1549 O O . LEU A 1 203 ? -11.633 -14.617 6.684 1 97.62 203 LEU A O 1
ATOM 1553 N N . GLU A 1 204 ? -11.641 -13.703 4.668 1 97.94 204 GLU A N 1
ATOM 1554 C CA . GLU A 1 204 ? -10.242 -13.258 4.711 1 97.94 204 GLU A CA 1
ATOM 1555 C C . GLU A 1 204 ? -10.133 -11.758 4.5 1 97.94 204 GLU A C 1
ATOM 1557 O O . GLU A 1 204 ? -10.992 -11.148 3.85 1 97.94 204 GLU A O 1
ATOM 1562 N N . LEU A 1 205 ? -9.156 -11.18 5.16 1 97.5 205 LEU A N 1
ATOM 1563 C CA . LEU A 1 205 ? -8.758 -9.797 4.895 1 97.5 205 LEU A CA 1
ATOM 1564 C C . LEU A 1 205 ? -7.504 -9.758 4.02 1 97.5 205 LEU A C 1
ATOM 1566 O O . LEU A 1 205 ? -6.527 -10.461 4.289 1 97.5 205 LEU A O 1
ATOM 1570 N N . LEU A 1 206 ? -7.598 -8.992 2.967 1 96.25 206 LEU A N 1
ATOM 1571 C CA . LEU A 1 206 ? -6.5 -8.859 2.018 1 96.25 206 LEU A CA 1
ATOM 1572 C C . LEU A 1 206 ? -6.344 -7.418 1.557 1 96.25 206 LEU A C 1
ATOM 1574 O O . LEU A 1 206 ? -7.289 -6.629 1.646 1 96.25 206 LEU A O 1
ATOM 1578 N N . PRO A 1 207 ? -5.184 -7.078 1.067 1 94.94 207 PRO A N 1
ATOM 1579 C CA . PRO A 1 207 ? -4.984 -5.691 0.644 1 94.94 207 PRO A CA 1
ATOM 1580 C C . PRO A 1 207 ? -6.016 -5.23 -0.386 1 94.94 207 PRO A C 1
ATOM 1582 O O . PRO A 1 207 ? -6.348 -5.98 -1.309 1 94.94 207 PRO A O 1
ATOM 1585 N N . ALA A 1 208 ? -6.465 -4 -0.23 1 96 208 ALA A N 1
ATOM 1586 C CA . ALA A 1 208 ? -7.449 -3.428 -1.145 1 96 208 ALA A CA 1
ATOM 1587 C C . ALA A 1 208 ? -6.781 -2.92 -2.42 1 96 208 ALA A C 1
ATOM 1589 O O . ALA A 1 208 ? -7.457 -2.666 -3.422 1 96 208 ALA A O 1
ATOM 1590 N N . GLU A 1 209 ? -5.477 -2.797 -2.418 1 93.88 209 GLU A N 1
ATOM 1591 C CA . GLU A 1 209 ? -4.734 -2.254 -3.551 1 93.88 209 GLU A CA 1
ATOM 1592 C C . GLU A 1 209 ? -4.738 -3.221 -4.73 1 93.88 209 GLU A C 1
ATOM 1594 O O . GLU A 1 209 ? -4.656 -4.438 -4.543 1 93.88 209 GLU A O 1
ATOM 1599 N N . GLU A 1 210 ? -4.801 -2.639 -5.922 1 95.44 210 GLU A N 1
ATOM 1600 C CA . GLU A 1 210 ? -4.816 -3.43 -7.148 1 95.44 210 GLU A CA 1
ATOM 1601 C C . GLU A 1 210 ? -3.434 -3.486 -7.789 1 95.44 210 GLU A C 1
ATOM 1603 O O . GLU A 1 210 ? -2.523 -2.764 -7.375 1 95.44 210 GLU A O 1
ATOM 1608 N N . GLY A 1 211 ? -3.287 -4.395 -8.766 1 97.06 211 GLY A N 1
ATOM 1609 C CA . GLY A 1 211 ? -2.047 -4.465 -9.516 1 97.06 211 GLY A CA 1
ATOM 1610 C C . GLY A 1 211 ? -1.798 -3.234 -10.367 1 97.06 211 GLY A C 1
ATOM 1611 O O . GLY A 1 211 ? -2.742 -2.58 -10.812 1 97.06 211 GLY A O 1
ATOM 1612 N N . GLN A 1 212 ? -0.496 -2.947 -10.578 1 97.38 212 GLN A N 1
ATOM 1613 C CA . GLN A 1 212 ? -0.122 -1.823 -11.43 1 97.38 212 GLN A CA 1
ATOM 1614 C C . GLN A 1 212 ? 1.241 -2.053 -12.078 1 97.38 212 GLN A C 1
ATOM 1616 O O . GLN A 1 212 ? 2.014 -2.9 -11.625 1 97.38 212 GLN A O 1
ATOM 1621 N N . PHE A 1 213 ? 1.442 -1.326 -13.109 1 97.38 213 PHE A N 1
ATOM 1622 C CA . PHE A 1 213 ? 2.756 -1.323 -13.742 1 97.38 213 PHE A CA 1
ATOM 1623 C C . PHE A 1 213 ? 3.729 -0.445 -12.969 1 97.38 213 PHE A C 1
ATOM 1625 O O . PHE A 1 213 ? 3.316 0.495 -12.281 1 97.38 213 PHE A O 1
ATOM 1632 N N . VAL A 1 214 ? 4.977 -0.762 -13.031 1 96.94 214 VAL A N 1
ATOM 1633 C CA . VAL A 1 214 ? 6.066 0.034 -12.477 1 96.94 214 VAL A CA 1
ATOM 1634 C C . VAL A 1 214 ? 7.098 0.324 -13.562 1 96.94 214 VAL A C 1
ATOM 1636 O O . VAL A 1 214 ? 7.523 -0.584 -14.289 1 96.94 214 VAL A O 1
ATOM 1639 N N . GLY A 1 215 ? 7.52 1.531 -13.656 1 94.69 215 GLY A N 1
ATOM 1640 C CA . GLY A 1 215 ? 8.414 1.994 -14.711 1 94.69 215 GLY A CA 1
ATOM 1641 C C . GLY A 1 215 ? 7.691 2.723 -15.828 1 94.69 215 GLY A C 1
ATOM 1642 O O . GLY A 1 215 ? 6.582 2.348 -16.203 1 94.69 215 GLY A O 1
ATOM 1643 N N . LEU A 1 216 ? 8.367 3.682 -16.438 1 92.38 216 LEU A N 1
ATOM 1644 C CA . LEU A 1 216 ? 7.773 4.43 -17.547 1 92.38 216 LEU A CA 1
ATOM 1645 C C . LEU A 1 216 ? 7.535 3.525 -18.75 1 92.38 216 LEU A C 1
ATOM 1647 O O . LEU A 1 216 ? 6.625 3.766 -19.547 1 92.38 216 LEU A O 1
ATOM 1651 N N . ASP A 1 217 ? 8.273 2.455 -18.781 1 90.81 217 ASP A N 1
ATOM 1652 C CA . ASP A 1 217 ? 8.156 1.507 -19.891 1 90.81 217 ASP A CA 1
ATOM 1653 C C . ASP A 1 217 ? 7.234 0.347 -19.516 1 90.81 217 ASP A C 1
ATOM 1655 O O . ASP A 1 217 ? 7.016 -0.563 -20.312 1 90.81 217 ASP A O 1
ATOM 1659 N N . LYS A 1 218 ? 6.773 0.321 -18.281 1 93.75 218 LYS A N 1
ATOM 1660 C CA . LYS A 1 218 ? 5.852 -0.703 -17.797 1 93.75 218 LYS A CA 1
ATOM 1661 C C . LYS A 1 218 ? 6.492 -2.086 -17.859 1 93.75 218 LYS A C 1
ATOM 1663 O O . LYS A 1 218 ? 5.824 -3.074 -18.172 1 93.75 218 LYS A O 1
ATOM 1668 N N . ALA A 1 219 ? 7.801 -2.154 -17.578 1 93.94 219 ALA A N 1
ATOM 1669 C CA . ALA A 1 219 ? 8.531 -3.416 -17.656 1 93.94 219 ALA A CA 1
ATOM 1670 C C . ALA A 1 219 ? 8.234 -4.297 -16.438 1 93.94 219 ALA A C 1
ATOM 1672 O O . ALA A 1 219 ? 8.305 -5.523 -16.516 1 93.94 219 ALA A O 1
ATOM 1673 N N . LEU A 1 220 ? 7.887 -3.635 -15.297 1 96.75 220 LEU A N 1
ATOM 1674 C CA . LEU A 1 220 ? 7.621 -4.371 -14.062 1 96.75 220 LEU A CA 1
ATOM 1675 C C . LEU A 1 220 ? 6.148 -4.277 -13.688 1 96.75 220 LEU A C 1
ATOM 1677 O O . LEU A 1 220 ? 5.441 -3.369 -14.125 1 96.75 220 LEU A O 1
ATOM 1681 N N . MET A 1 221 ? 5.727 -5.242 -12.938 1 97.62 221 MET A N 1
ATOM 1682 C CA . MET A 1 221 ? 4.398 -5.199 -12.336 1 97.62 221 MET A CA 1
ATOM 1683 C C . MET A 1 221 ? 4.477 -5.414 -10.828 1 97.62 221 MET A C 1
ATOM 1685 O O . MET A 1 221 ? 5.367 -6.113 -10.344 1 97.62 221 MET A O 1
ATOM 1689 N N . SER A 1 222 ? 3.66 -4.766 -10.109 1 98.25 222 SER A N 1
ATOM 1690 C CA . SER A 1 222 ? 3.451 -4.938 -8.68 1 98.25 222 SER A CA 1
ATOM 1691 C C . SER A 1 222 ? 1.996 -5.266 -8.367 1 98.25 222 SER A C 1
ATOM 1693 O O . SER A 1 222 ? 1.09 -4.523 -8.75 1 98.25 222 SER A O 1
ATOM 1695 N N . ALA A 1 223 ? 1.747 -6.375 -7.723 1 98.12 223 ALA A N 1
ATOM 1696 C CA . ALA A 1 223 ? 0.387 -6.816 -7.426 1 98.12 223 ALA A CA 1
ATOM 1697 C C . ALA A 1 223 ? 0.365 -7.754 -6.223 1 98.12 223 ALA A C 1
ATOM 1699 O O . ALA A 1 223 ? 1.39 -8.336 -5.863 1 98.12 223 ALA A O 1
ATOM 1700 N N . PRO A 1 224 ? -0.829 -7.797 -5.625 1 97.25 224 PRO A N 1
ATOM 1701 C CA . PRO A 1 224 ? -0.997 -8.875 -4.648 1 97.25 224 PRO A CA 1
ATOM 1702 C C . PRO A 1 224 ? -1.135 -10.25 -5.305 1 97.25 224 PRO A C 1
ATOM 1704 O O . PRO A 1 224 ? -1.533 -10.344 -6.469 1 97.25 224 PRO A O 1
ATOM 1707 N N . ARG A 1 225 ? -0.697 -11.273 -4.672 1 97.69 225 ARG A N 1
ATOM 1708 C CA . ARG A 1 225 ? -1.033 -12.664 -4.953 1 97.69 225 ARG A CA 1
ATOM 1709 C C . ARG A 1 225 ? -0.401 -13.125 -6.262 1 97.69 225 ARG A C 1
ATOM 1711 O O . ARG A 1 225 ? -0.877 -14.07 -6.887 1 97.69 225 ARG A O 1
ATOM 1718 N N . LEU A 1 226 ? 0.634 -12.344 -6.754 1 98.44 226 LEU A N 1
ATOM 1719 C CA . LEU A 1 226 ? 1.317 -12.93 -7.902 1 98.44 226 LEU A CA 1
ATOM 1720 C C . LEU A 1 226 ? 1.685 -14.383 -7.637 1 98.44 226 LEU A C 1
ATOM 1722 O O . LEU A 1 226 ? 1.521 -15.242 -8.508 1 98.44 226 LEU A O 1
ATOM 1726 N N . ASP A 1 227 ? 2.184 -14.617 -6.473 1 97.56 227 ASP A N 1
ATOM 1727 C CA . ASP A 1 227 ? 2.32 -15.977 -5.953 1 97.56 227 ASP A CA 1
ATOM 1728 C C . ASP A 1 227 ? 1.01 -16.469 -5.34 1 97.56 227 ASP A C 1
ATOM 1730 O O . ASP A 1 227 ? 0.63 -16.031 -4.25 1 97.56 227 ASP A O 1
ATOM 1734 N N . ASN A 1 228 ? 0.241 -17.25 -6.008 1 97.88 228 ASN A N 1
ATOM 1735 C CA . ASN A 1 228 ? 0.568 -17.953 -7.238 1 97.88 228 ASN A CA 1
ATOM 1736 C C . ASN A 1 228 ? -0.491 -17.734 -8.312 1 97.88 228 ASN A C 1
ATOM 1738 O O . ASN A 1 228 ? -0.643 -18.562 -9.219 1 97.88 228 ASN A O 1
ATOM 1742 N N . ALA A 1 229 ? -1.313 -16.672 -8.102 1 98.62 229 ALA A N 1
ATOM 1743 C CA . ALA A 1 229 ? -2.363 -16.375 -9.07 1 98.62 229 ALA A CA 1
ATOM 1744 C C . ALA A 1 229 ? -1.784 -16.188 -10.469 1 98.62 229 ALA A C 1
ATOM 1746 O O . ALA A 1 229 ? -2.438 -16.516 -11.469 1 98.62 229 ALA A O 1
ATOM 1747 N N . ALA A 1 230 ? -0.6 -15.742 -10.562 1 98.69 230 ALA A N 1
ATOM 1748 C CA . ALA A 1 230 ? 0.023 -15.516 -11.859 1 98.69 230 ALA A CA 1
ATOM 1749 C C . ALA A 1 230 ? 0.23 -16.828 -12.609 1 98.69 230 ALA A C 1
ATOM 1751 O O . ALA A 1 230 ? -0.002 -16.906 -13.82 1 98.69 230 ALA A O 1
ATOM 1752 N N . MET A 1 231 ? 0.657 -17.875 -11.906 1 98.69 231 MET A N 1
ATOM 1753 C CA . MET A 1 231 ? 0.857 -19.172 -12.547 1 98.69 231 MET A CA 1
ATOM 1754 C C . MET A 1 231 ? -0.479 -19.828 -12.859 1 98.69 231 MET A C 1
ATOM 1756 O O . MET A 1 231 ? -0.617 -20.5 -13.883 1 98.69 231 MET A O 1
ATOM 1760 N N . ALA A 1 232 ? -1.407 -19.688 -11.914 1 98.81 232 ALA A N 1
ATOM 1761 C CA . ALA A 1 232 ? -2.744 -20.203 -12.203 1 98.81 232 ALA A CA 1
ATOM 1762 C C . ALA A 1 232 ? -3.307 -19.578 -13.477 1 98.81 232 ALA A C 1
ATOM 1764 O O . ALA A 1 232 ? -3.861 -20.281 -14.328 1 98.81 232 ALA A O 1
ATOM 1765 N N . TYR A 1 233 ? -3.146 -18.281 -13.586 1 98.75 233 TYR A N 1
ATOM 1766 C CA . TYR A 1 233 ? -3.615 -17.562 -14.758 1 98.75 233 TYR A CA 1
ATOM 1767 C C . TYR A 1 233 ? -2.883 -18.016 -16.016 1 98.75 233 TYR A C 1
ATOM 1769 O O . TYR A 1 233 ? -3.506 -18.25 -17.047 1 98.75 233 TYR A O 1
ATOM 1777 N N . ALA A 1 234 ? -1.58 -18.109 -15.93 1 98.69 234 ALA A N 1
ATOM 1778 C CA . ALA A 1 234 ? -0.784 -18.562 -17.078 1 98.69 234 ALA A CA 1
ATOM 1779 C C . ALA A 1 234 ? -1.193 -19.953 -17.516 1 98.69 234 ALA A C 1
ATOM 1781 O O . ALA A 1 234 ? -1.334 -20.219 -18.719 1 98.69 234 ALA A O 1
ATOM 1782 N N . GLY A 1 235 ? -1.318 -20.891 -16.562 1 98.81 235 GLY A N 1
ATOM 1783 C CA . GLY A 1 235 ? -1.761 -22.234 -16.875 1 98.81 235 GLY A CA 1
ATOM 1784 C C . GLY A 1 235 ? -3.119 -22.281 -17.547 1 98.81 235 GLY A C 1
ATOM 1785 O O . GLY A 1 235 ? -3.309 -23 -18.531 1 98.81 235 GLY A O 1
ATOM 1786 N N . MET A 1 236 ? -4.047 -21.484 -17.016 1 98.81 236 MET A N 1
ATOM 1787 C CA . MET A 1 236 ? -5.395 -21.422 -17.578 1 98.81 236 MET A CA 1
ATOM 1788 C C . MET A 1 236 ? -5.371 -20.891 -19 1 98.81 236 MET A C 1
ATOM 1790 O O . MET A 1 236 ? -5.984 -21.484 -19.891 1 98.81 236 MET A O 1
ATOM 1794 N N . GLN A 1 237 ? -4.617 -19.797 -19.188 1 98.5 237 GLN A N 1
ATOM 1795 C CA . GLN A 1 237 ? -4.531 -19.219 -20.516 1 98.5 237 GLN A CA 1
ATOM 1796 C C . GLN A 1 237 ? -3.908 -20.188 -21.5 1 98.5 237 GLN A C 1
ATOM 1798 O O . GLN A 1 237 ? -4.383 -20.328 -22.641 1 98.5 237 GLN A O 1
ATOM 1803 N N . ALA A 1 238 ? -2.869 -20.844 -21.109 1 98.81 238 ALA A N 1
ATOM 1804 C CA . ALA A 1 238 ? -2.191 -21.812 -21.953 1 98.81 238 ALA A CA 1
ATOM 1805 C C . ALA A 1 238 ? -3.121 -22.984 -22.297 1 98.81 238 ALA A C 1
ATOM 1807 O O . ALA A 1 238 ? -3.176 -23.422 -23.453 1 98.81 238 ALA A O 1
ATOM 1808 N N . PHE A 1 239 ? -3.836 -23.484 -21.328 1 98.81 239 PHE A N 1
ATOM 1809 C CA . PHE A 1 239 ? -4.754 -24.609 -21.5 1 98.81 239 PHE A CA 1
ATOM 1810 C C . PHE A 1 239 ? -5.832 -24.281 -22.516 1 98.81 239 PHE A C 1
ATOM 1812 O O . PHE A 1 239 ? -6.129 -25.078 -23.391 1 98.81 239 PHE A O 1
ATOM 1819 N N . LEU A 1 240 ? -6.379 -23.094 -22.391 1 98.5 240 LEU A N 1
ATOM 1820 C CA . LEU A 1 240 ? -7.461 -22.672 -23.266 1 98.5 240 LEU A CA 1
ATOM 1821 C C . LEU A 1 240 ? -6.945 -22.406 -24.688 1 98.5 240 LEU A C 1
ATOM 1823 O O . LEU A 1 240 ? -7.66 -22.641 -25.656 1 98.5 240 LEU A O 1
ATOM 1827 N N . ALA A 1 241 ? -5.715 -21.984 -24.781 1 98.12 241 ALA A N 1
ATOM 1828 C CA . ALA A 1 241 ? -5.164 -21.594 -26.078 1 98.12 241 ALA A CA 1
ATOM 1829 C C . ALA A 1 241 ? -4.57 -22.781 -26.812 1 98.12 241 ALA A C 1
ATOM 1831 O O . ALA A 1 241 ? -4.434 -22.766 -28.031 1 98.12 241 ALA A O 1
ATOM 1832 N N . ALA A 1 242 ? -4.18 -23.828 -26.141 1 98.38 242 ALA A N 1
ATOM 1833 C CA . ALA A 1 242 ? -3.434 -24.953 -26.703 1 98.38 242 ALA A CA 1
ATOM 1834 C C . ALA A 1 242 ? -4.293 -25.75 -27.672 1 98.38 242 ALA A C 1
ATOM 1836 O O . ALA A 1 242 ? -5.48 -25.984 -27.422 1 98.38 242 ALA A O 1
ATOM 1837 N N . ALA A 1 243 ? -3.672 -26.156 -28.75 1 97.56 243 ALA A N 1
ATOM 1838 C CA . ALA A 1 243 ? -4.32 -27.094 -29.672 1 97.56 243 ALA A CA 1
ATOM 1839 C C . ALA A 1 243 ? -4.375 -28.5 -29.062 1 97.56 243 ALA A C 1
ATOM 1841 O O . ALA A 1 243 ? -3.439 -28.922 -28.391 1 97.56 243 ALA A O 1
ATOM 1842 N N . PRO A 1 244 ? -5.461 -29.234 -29.375 1 95.56 244 PRO A N 1
ATOM 1843 C CA . PRO A 1 244 ? -5.523 -30.609 -28.891 1 95.56 244 PRO A CA 1
ATOM 1844 C C . PRO A 1 244 ? -4.402 -31.484 -29.453 1 95.56 244 PRO A C 1
ATOM 1846 O O . PRO A 1 244 ? -4.004 -31.312 -30.609 1 95.56 244 PRO A O 1
ATOM 1849 N N . THR A 1 245 ? -3.936 -32.375 -28.625 1 95.5 245 THR A N 1
ATOM 1850 C CA . THR A 1 245 ? -2.924 -33.344 -29.031 1 95.5 245 THR A CA 1
ATOM 1851 C C . THR A 1 245 ? -3.387 -34.75 -28.734 1 95.5 245 THR A C 1
ATOM 1853 O O . THR A 1 245 ? -4.535 -34.969 -28.344 1 95.5 245 THR A O 1
ATOM 18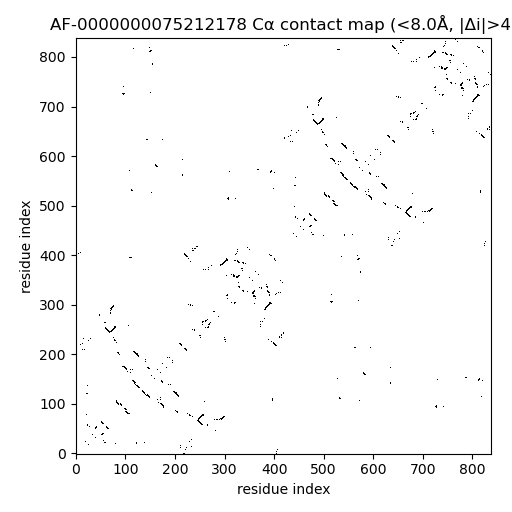56 N N . ASP A 1 246 ? -2.418 -35.719 -28.969 1 94.88 246 ASP A N 1
ATOM 1857 C CA . ASP A 1 246 ? -2.748 -37.125 -28.734 1 94.88 246 ASP A CA 1
ATOM 1858 C C . ASP A 1 246 ? -2.84 -37.438 -27.25 1 94.88 246 ASP A C 1
ATOM 1860 O O . ASP A 1 246 ? -3.547 -38.375 -26.844 1 94.88 246 ASP A O 1
ATOM 1864 N N . LYS A 1 247 ? -2.189 -36.688 -26.453 1 94 247 LYS A N 1
ATOM 1865 C CA . LYS A 1 247 ? -2.234 -36.875 -25.016 1 94 247 LYS A CA 1
ATOM 1866 C C . LYS A 1 247 ? -3.307 -36 -24.375 1 94 247 LYS A C 1
ATOM 1868 O O . LYS A 1 247 ? -3.678 -34.969 -24.922 1 94 247 LYS A O 1
ATOM 1873 N N . THR A 1 248 ? -3.816 -36.531 -23.266 1 96.94 248 THR A N 1
ATOM 1874 C CA . THR A 1 248 ? -4.801 -35.75 -22.516 1 96.94 248 THR A CA 1
ATOM 1875 C C . THR A 1 248 ? -4.148 -34.562 -21.828 1 96.94 248 THR A C 1
ATOM 1877 O O . THR A 1 248 ? -3.146 -34.719 -21.125 1 96.94 248 THR A O 1
ATOM 1880 N N . GLN A 1 249 ? -4.652 -33.344 -22.094 1 98.56 249 GLN A N 1
ATOM 1881 C CA . GLN A 1 249 ? -4.191 -32.125 -21.469 1 98.56 249 GLN A CA 1
ATOM 1882 C C . GLN A 1 249 ? -4.965 -31.844 -20.172 1 98.56 249 GLN A C 1
ATOM 1884 O O . GLN A 1 249 ? -6.191 -31.938 -20.156 1 98.56 249 GLN A O 1
ATOM 1889 N N . VAL A 1 250 ? -4.215 -31.5 -19.078 1 98.62 250 VAL A N 1
ATOM 1890 C CA . VAL A 1 250 ? -4.859 -31.328 -17.781 1 98.62 250 VAL A CA 1
ATOM 1891 C C . VAL A 1 250 ? -4.328 -30.078 -17.109 1 98.62 250 VAL A C 1
ATOM 1893 O O . VAL A 1 250 ? -3.119 -29.844 -17.078 1 98.62 250 VAL A O 1
ATOM 1896 N N . LEU A 1 251 ? -5.199 -29.219 -16.625 1 98.88 251 LEU A N 1
ATOM 1897 C CA . LEU A 1 251 ? -4.898 -28.109 -15.719 1 98.88 251 LEU A CA 1
ATOM 1898 C C . LEU A 1 251 ? -5.453 -28.391 -14.328 1 98.88 251 LEU A C 1
ATOM 1900 O O . LEU A 1 251 ? -6.637 -28.688 -14.172 1 98.88 251 LEU A O 1
ATOM 1904 N N . VAL A 1 252 ? -4.625 -28.297 -13.359 1 98.81 252 VAL A N 1
ATOM 1905 C CA . VAL A 1 252 ? -5.109 -28.5 -12 1 98.81 252 VAL A CA 1
ATOM 1906 C C . VAL A 1 252 ? -4.566 -27.391 -11.102 1 98.81 252 VAL A C 1
ATOM 1908 O O . VAL A 1 252 ? -3.4 -27 -11.211 1 98.81 252 VAL A O 1
ATOM 1911 N N . ILE A 1 253 ? -5.406 -26.797 -10.328 1 98.81 253 ILE A N 1
ATOM 1912 C CA . ILE A 1 253 ? -5.082 -25.766 -9.344 1 98.81 253 ILE A CA 1
ATOM 1913 C C . ILE A 1 253 ? -5.539 -26.203 -7.957 1 98.81 253 ILE A C 1
ATOM 1915 O O . ILE A 1 253 ? -6.719 -26.5 -7.75 1 98.81 253 ILE A O 1
ATOM 1919 N N . PHE A 1 254 ? -4.613 -26.25 -7.043 1 98.56 254 PHE A N 1
ATOM 1920 C CA . PHE A 1 254 ? -4.875 -26.781 -5.707 1 98.56 254 PHE A CA 1
ATOM 1921 C C . PHE A 1 254 ? -5.023 -25.641 -4.699 1 98.56 254 PHE A C 1
ATOM 1923 O O . PHE A 1 254 ? -4.492 -24.547 -4.906 1 98.56 254 PHE A O 1
ATOM 1930 N N . ASP A 1 255 ? -5.734 -25.938 -3.619 1 97.31 255 ASP A N 1
ATOM 1931 C CA . ASP A 1 255 ? -5.82 -25.047 -2.465 1 97.31 255 ASP A CA 1
ATOM 1932 C C . ASP A 1 255 ? -4.832 -25.469 -1.377 1 97.31 255 ASP A C 1
ATOM 1934 O O . ASP A 1 255 ? -4.289 -26.578 -1.415 1 97.31 255 ASP A O 1
ATOM 1938 N N . HIS A 1 256 ? -4.48 -24.547 -0.504 1 96.25 256 HIS A N 1
ATOM 1939 C CA . HIS A 1 256 ? -3.826 -24.766 0.78 1 96.25 256 HIS A CA 1
ATOM 1940 C C . HIS A 1 256 ? -2.354 -25.109 0.595 1 96.25 256 HIS A C 1
ATOM 1942 O O . HIS A 1 256 ? -1.771 -25.812 1.418 1 96.25 256 HIS A O 1
ATOM 1948 N N . GLU A 1 257 ? -1.749 -24.703 -0.476 1 94.75 257 GLU A N 1
ATOM 1949 C CA . GLU A 1 257 ? -0.312 -24.875 -0.656 1 94.75 257 GLU A CA 1
ATOM 1950 C C . GLU A 1 257 ? 0.479 -24.109 0.398 1 94.75 257 GLU A C 1
ATOM 1952 O O . GLU A 1 257 ? 1.465 -24.625 0.936 1 94.75 257 GLU A O 1
ATOM 1957 N N . GLU A 1 258 ? 0.008 -22.953 0.766 1 93.75 258 GLU A N 1
ATOM 1958 C CA . GLU A 1 258 ? 0.74 -22.047 1.648 1 93.75 258 GLU A CA 1
ATOM 1959 C C . GLU A 1 258 ? 0.749 -22.562 3.084 1 93.75 258 GLU A C 1
ATOM 1961 O O . GLU A 1 258 ? 1.457 -22.031 3.938 1 93.75 258 GLU A O 1
ATOM 1966 N N . VAL A 1 259 ? -0.111 -23.578 3.25 1 93.44 259 VAL A N 1
ATOM 1967 C CA . VAL A 1 259 ? -0.176 -24.109 4.605 1 93.44 259 VAL A CA 1
ATOM 1968 C C . VAL A 1 259 ? 0.132 -25.594 4.59 1 93.44 259 VAL A C 1
ATOM 1970 O O . VAL A 1 259 ? -0.344 -26.344 5.445 1 93.44 259 VAL A O 1
ATOM 1973 N N . GLY A 1 260 ? 0.753 -26.125 3.533 1 90.62 260 GLY A N 1
ATOM 1974 C CA . GLY A 1 260 ? 1.327 -27.453 3.576 1 90.62 260 GLY A CA 1
ATOM 1975 C C . GLY A 1 260 ? 0.601 -28.453 2.686 1 90.62 260 GLY A C 1
ATOM 1976 O O . GLY A 1 260 ? 1.009 -29.609 2.574 1 90.62 260 GLY A O 1
ATOM 1977 N N . SER A 1 261 ? -0.589 -28.078 2.09 1 93.38 261 SER A N 1
ATOM 1978 C CA . SER A 1 261 ? -1.301 -28.859 1.082 1 93.38 261 SER A CA 1
ATOM 1979 C C . SER A 1 261 ? -1.981 -30.078 1.701 1 93.38 261 SER A C 1
ATOM 1981 O O . SER A 1 261 ? -2.359 -31.016 0.992 1 93.38 261 SER A O 1
ATOM 1983 N N . GLY A 1 262 ? -2.092 -30.141 3.031 1 92 262 GLY A N 1
ATOM 1984 C CA . GLY A 1 262 ? -2.682 -31.266 3.73 1 92 262 GLY A CA 1
ATOM 1985 C C . GLY A 1 262 ? -4.18 -31.141 3.932 1 92 262 GLY A C 1
ATOM 1986 O O . GLY A 1 262 ? -4.656 -31.109 5.066 1 92 262 GLY A O 1
ATOM 1987 N N . SER A 1 263 ? -4.914 -31.062 2.904 1 93.12 263 SER A N 1
ATOM 1988 C CA . SER A 1 263 ? -6.367 -30.953 2.947 1 93.12 263 SER A CA 1
ATOM 1989 C C . SER A 1 263 ? -7.016 -31.719 1.798 1 93.12 263 SER A C 1
ATOM 1991 O O . SER A 1 263 ? -6.324 -32.219 0.919 1 93.12 263 SER A O 1
ATOM 1993 N N . ALA A 1 264 ? -8.305 -31.797 1.775 1 93.75 264 ALA A N 1
ATOM 1994 C CA . ALA A 1 264 ? -9.039 -32.5 0.736 1 93.75 264 ALA A CA 1
ATOM 1995 C C . ALA A 1 264 ? -8.883 -31.812 -0.617 1 93.75 264 ALA A C 1
ATOM 1997 O O . ALA A 1 264 ? -9.055 -32.438 -1.664 1 93.75 264 ALA A O 1
ATOM 1998 N N . THR A 1 265 ? -8.578 -30.516 -0.603 1 95.25 265 THR A N 1
ATOM 1999 C CA . THR A 1 265 ? -8.453 -29.75 -1.839 1 95.25 265 THR A CA 1
ATOM 2000 C C . THR A 1 265 ? -7 -29.375 -2.102 1 95.25 265 THR A C 1
ATOM 2002 O O . THR A 1 265 ? -6.703 -28.625 -3.031 1 95.25 265 THR A O 1
ATOM 2005 N N . GLY A 1 266 ? -6.129 -29.891 -1.272 1 96.19 266 GLY A N 1
ATOM 2006 C CA . GLY A 1 266 ? -4.699 -29.672 -1.432 1 96.19 266 GLY A CA 1
ATOM 2007 C C . GLY A 1 266 ? -4.016 -30.766 -2.236 1 96.19 266 GLY A C 1
ATOM 2008 O O . GLY A 1 266 ? -4.605 -31.812 -2.488 1 96.19 266 GLY A O 1
ATOM 2009 N N . ALA A 1 267 ? -2.803 -30.516 -2.557 1 95.81 267 ALA A N 1
ATOM 2010 C CA . ALA A 1 267 ? -2.037 -31.438 -3.404 1 95.81 267 ALA A CA 1
ATOM 2011 C C . ALA A 1 267 ? -1.717 -32.719 -2.668 1 95.81 267 ALA A C 1
ATOM 2013 O O . ALA A 1 267 ? -1.369 -33.75 -3.291 1 95.81 267 ALA A O 1
ATOM 2014 N N . GLY A 1 268 ? -1.847 -32.688 -1.393 1 94.12 268 GLY A N 1
ATOM 2015 C CA . GLY A 1 268 ? -1.578 -33.875 -0.613 1 94.12 268 GLY A CA 1
ATOM 2016 C C . GLY A 1 268 ? -2.682 -34.906 -0.714 1 94.12 268 GLY A C 1
ATOM 2017 O O . GLY A 1 268 ? -2.482 -36.094 -0.354 1 94.12 268 GLY A O 1
ATOM 2018 N N . ALA A 1 269 ? -3.783 -34.531 -1.14 1 93.81 269 ALA A N 1
ATOM 2019 C CA . ALA A 1 269 ? -4.91 -35.469 -1.287 1 93.81 269 ALA A CA 1
ATOM 2020 C C . ALA A 1 269 ? -4.734 -36.344 -2.512 1 93.81 269 ALA A C 1
ATOM 2022 O O . ALA A 1 269 ? -3.965 -36.031 -3.418 1 93.81 269 ALA A O 1
ATOM 2023 N N . LEU A 1 270 ? -5.461 -37.438 -2.568 1 95.44 270 LEU A N 1
ATOM 2024 C CA . LEU A 1 270 ? -5.395 -38.375 -3.689 1 95.44 270 LEU A CA 1
ATOM 2025 C C . LEU A 1 270 ? -6.406 -38 -4.766 1 95.44 270 LEU A C 1
ATOM 2027 O O . LEU A 1 270 ? -6.625 -38.75 -5.711 1 95.44 270 LEU A O 1
ATOM 2031 N N . ARG A 1 271 ? -6.941 -36.875 -4.633 1 94.75 271 ARG A N 1
ATOM 2032 C CA . ARG A 1 271 ? -8.062 -36.469 -5.477 1 94.75 271 ARG A CA 1
ATOM 2033 C C . ARG A 1 271 ? -7.66 -36.438 -6.945 1 94.75 271 ARG A C 1
ATOM 2035 O O . ARG A 1 271 ? -8.375 -36.969 -7.801 1 94.75 271 ARG A O 1
ATOM 2042 N N . LEU A 1 272 ? -6.539 -35.781 -7.238 1 96.69 272 LEU A N 1
ATOM 2043 C CA . LEU A 1 272 ? -6.098 -35.719 -8.625 1 96.69 272 LEU A CA 1
ATOM 2044 C C . LEU A 1 272 ? -5.852 -37.125 -9.188 1 96.69 272 LEU A C 1
ATOM 2046 O O . LEU A 1 272 ? -6.27 -37.406 -10.305 1 96.69 272 LEU A O 1
ATOM 2050 N N . ARG A 1 273 ? -5.16 -37.906 -8.453 1 96.69 273 ARG A N 1
ATOM 2051 C CA . ARG A 1 273 ? -4.895 -39.281 -8.867 1 96.69 273 ARG A CA 1
ATOM 2052 C C . ARG A 1 273 ? -6.188 -40.031 -9.219 1 96.69 273 ARG A C 1
ATOM 2054 O O . ARG A 1 273 ? -6.277 -40.656 -10.258 1 96.69 273 ARG A O 1
ATOM 2061 N N . ASP A 1 274 ? -7.145 -39.938 -8.344 1 95.62 274 ASP A N 1
ATOM 2062 C CA . ASP A 1 274 ? -8.406 -40.625 -8.539 1 95.62 274 ASP A CA 1
ATOM 2063 C C . ASP A 1 274 ? -9.133 -40.125 -9.781 1 95.62 274 ASP A C 1
ATOM 2065 O O . ASP A 1 274 ? -9.711 -40.906 -10.531 1 95.62 274 ASP A O 1
ATOM 2069 N N . ILE A 1 275 ? -9.141 -38.844 -9.992 1 94.75 275 ILE A N 1
ATOM 2070 C CA . ILE A 1 275 ? -9.781 -38.25 -11.164 1 94.75 275 ILE A CA 1
ATOM 2071 C C . ILE A 1 275 ? -9.109 -38.781 -12.438 1 94.75 275 ILE A C 1
ATOM 2073 O O . ILE A 1 275 ? -9.789 -39.25 -13.352 1 94.75 275 ILE A O 1
ATOM 2077 N N . LEU A 1 276 ? -7.793 -38.719 -12.508 1 96.19 276 LEU A N 1
ATOM 2078 C CA . LEU A 1 276 ? -7.055 -39.125 -13.703 1 96.19 276 LEU A CA 1
ATOM 2079 C C . LEU A 1 276 ? -7.215 -40.625 -13.961 1 96.19 276 LEU A C 1
ATOM 2081 O O . LEU A 1 276 ? -7.375 -41.031 -15.109 1 96.19 276 LEU A O 1
ATOM 2085 N N . LYS A 1 277 ? -7.148 -41.375 -12.914 1 96 277 LYS A N 1
ATOM 2086 C CA . LYS A 1 277 ? -7.289 -42.812 -13.047 1 96 277 LYS A CA 1
ATOM 2087 C C . LYS A 1 277 ? -8.672 -43.188 -13.562 1 96 277 LYS A C 1
ATOM 2089 O O . LYS A 1 277 ? -8.805 -44.031 -14.461 1 96 277 LYS A O 1
ATOM 2094 N N . GLU A 1 278 ? -9.664 -42.625 -12.961 1 94.81 278 GLU A N 1
ATOM 2095 C CA . GLU A 1 278 ? -11.023 -42.906 -13.422 1 94.81 278 GLU A CA 1
ATOM 2096 C C . GLU A 1 278 ? -11.188 -42.531 -14.891 1 94.81 278 GLU A C 1
ATOM 2098 O O . GLU A 1 278 ? -11.781 -43.281 -15.672 1 94.81 278 GLU A O 1
ATOM 2103 N N . TRP A 1 279 ? -10.703 -41.344 -15.25 1 94.69 279 TRP A N 1
ATOM 2104 C CA . TRP A 1 279 ? -10.797 -40.906 -16.641 1 94.69 279 TRP A CA 1
ATOM 2105 C C . TRP A 1 279 ? -10.078 -41.875 -17.578 1 94.69 279 TRP A C 1
ATOM 2107 O O . TRP A 1 279 ? -10.609 -42.25 -18.625 1 94.69 279 TRP A O 1
ATOM 2117 N N . HIS A 1 280 ? -8.883 -42.25 -17.266 1 95.31 280 HIS A N 1
ATOM 2118 C CA . HIS A 1 280 ? -8.086 -43.156 -18.078 1 95.31 280 HIS A CA 1
ATOM 2119 C C . HIS A 1 280 ? -8.805 -44.5 -18.281 1 95.31 280 HIS A C 1
ATOM 2121 O O . HIS A 1 280 ? -8.898 -45 -19.422 1 95.31 280 HIS A O 1
ATOM 2127 N N . GLU A 1 281 ? -9.328 -45 -17.234 1 95.12 281 GLU A N 1
ATOM 2128 C CA . GLU A 1 281 ? -9.961 -46.312 -17.281 1 95.12 281 GLU A CA 1
ATOM 2129 C C . GLU A 1 281 ? -11.25 -46.281 -18.094 1 95.12 281 GLU A C 1
ATOM 2131 O O . GLU A 1 281 ? -11.656 -47.312 -18.672 1 95.12 281 GLU A O 1
ATOM 2136 N N . ALA A 1 282 ? -11.852 -45.156 -18.172 1 93.62 282 ALA A N 1
ATOM 2137 C CA . ALA A 1 282 ? -13.086 -45.031 -18.938 1 93.62 282 ALA A CA 1
ATOM 2138 C C . ALA A 1 282 ? -12.789 -44.906 -20.438 1 93.62 282 ALA A C 1
ATOM 2140 O O . ALA A 1 282 ? -13.656 -45.188 -21.266 1 93.62 282 ALA A O 1
ATOM 2141 N N . HIS A 1 283 ? -11.555 -44.625 -20.828 1 93.88 283 HIS A N 1
ATOM 2142 C CA . HIS A 1 283 ? -11.336 -44.25 -22.219 1 93.88 283 HIS A CA 1
ATOM 2143 C C . HIS A 1 283 ? -10.281 -45.125 -22.875 1 93.88 283 HIS A C 1
ATOM 2145 O O . HIS A 1 283 ? -10.172 -45.188 -24.109 1 93.88 283 HIS A O 1
ATOM 2151 N N . PHE A 1 284 ? -9.523 -45.812 -22.047 1 94.38 284 PHE A N 1
ATOM 2152 C CA . PHE A 1 284 ? -8.453 -46.625 -22.594 1 94.38 284 PHE A CA 1
ATOM 2153 C C . PHE A 1 284 ? -8.422 -48 -21.938 1 94.38 284 PHE A C 1
ATOM 2155 O O . PHE A 1 284 ? -8.867 -48.156 -20.797 1 94.38 284 PHE A O 1
ATOM 2162 N N . GLN A 1 285 ? -7.809 -48.938 -22.641 1 95.81 285 GLN A N 1
ATOM 2163 C CA . GLN A 1 285 ? -7.68 -50.281 -22.125 1 95.81 285 GLN A CA 1
ATOM 2164 C C . GLN A 1 285 ? -6.293 -50.531 -21.531 1 95.81 285 GLN A C 1
ATOM 2166 O O . GLN A 1 285 ? -6.07 -51.531 -20.844 1 95.81 285 GLN A O 1
ATOM 2171 N N . THR A 1 286 ? -5.438 -49.594 -21.719 1 96.19 286 THR A N 1
ATOM 2172 C CA . THR A 1 286 ? -4.09 -49.688 -21.172 1 96.19 286 THR A CA 1
ATOM 2173 C C . THR A 1 286 ? -4.109 -49.562 -19.656 1 96.19 286 THR A C 1
ATOM 2175 O O . THR A 1 286 ? -5.062 -49.031 -19.078 1 96.19 286 THR A O 1
ATOM 2178 N N . SER A 1 287 ? -2.992 -50.062 -18.969 1 96.94 287 SER A N 1
ATOM 2179 C CA . SER A 1 287 ? -2.922 -50 -17.516 1 96.94 287 SER A CA 1
ATOM 2180 C C . SER A 1 287 ? -2.664 -48.594 -17.016 1 96.94 287 SER A C 1
ATOM 2182 O O . SER A 1 287 ? -2.145 -47.75 -17.75 1 96.94 287 SER A O 1
ATOM 2184 N N . TRP A 1 288 ? -3.006 -48.438 -15.758 1 96.25 288 TRP A N 1
ATOM 2185 C CA . TRP A 1 288 ? -2.721 -47.188 -15.086 1 96.25 288 TRP A CA 1
ATOM 2186 C C . TRP A 1 288 ? -1.221 -46.906 -15.055 1 96.25 288 TRP A C 1
ATOM 2188 O O . TRP A 1 288 ? -0.792 -45.75 -15.234 1 96.25 288 TRP A O 1
ATOM 2198 N N . ARG A 1 289 ? -0.446 -47.938 -14.891 1 95.94 289 ARG A N 1
ATOM 2199 C CA . ARG A 1 289 ? 1.008 -47.812 -14.883 1 95.94 289 ARG A CA 1
ATOM 2200 C C . ARG A 1 289 ? 1.516 -47.25 -16.203 1 95.94 289 ARG A C 1
ATOM 2202 O O . ARG A 1 289 ? 2.406 -46.406 -16.234 1 95.94 289 ARG A O 1
ATOM 2209 N N . GLU A 1 290 ? 0.964 -47.75 -17.266 1 95.81 290 GLU A N 1
ATOM 2210 C CA . GLU A 1 290 ? 1.348 -47.281 -18.594 1 95.81 290 GLU A CA 1
ATOM 2211 C C . GLU A 1 290 ? 0.954 -45.812 -18.797 1 95.81 290 GLU A C 1
ATOM 2213 O O . GLU A 1 290 ? 1.706 -45.031 -19.391 1 95.81 290 GLU A O 1
ATOM 2218 N N . ALA A 1 291 ? -0.204 -45.5 -18.297 1 96 291 ALA A N 1
ATOM 2219 C CA . ALA A 1 291 ? -0.673 -44.125 -18.406 1 96 291 ALA A CA 1
ATOM 2220 C C . ALA A 1 291 ? 0.262 -43.156 -17.672 1 96 291 ALA A C 1
ATOM 2222 O O . ALA A 1 291 ? 0.64 -42.125 -18.219 1 96 291 ALA A O 1
ATOM 2223 N N . VAL A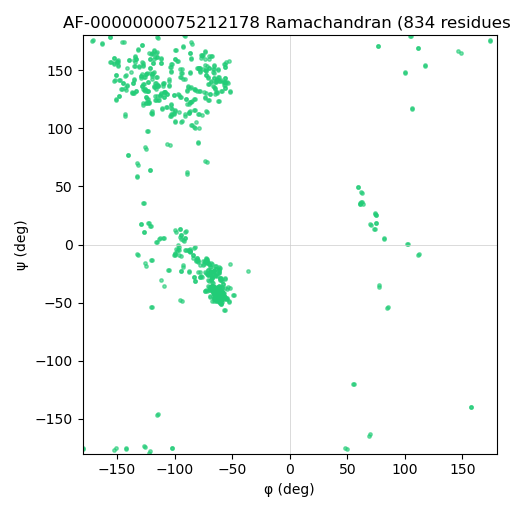 1 292 ? 0.626 -43.5 -16.469 1 96.69 292 VAL A N 1
ATOM 2224 C CA . VAL A 1 292 ? 1.497 -42.656 -15.648 1 96.69 292 VAL A CA 1
ATOM 2225 C C . VAL A 1 292 ? 2.873 -42.562 -16.297 1 96.69 292 VAL A C 1
ATOM 2227 O O . VAL A 1 292 ? 3.457 -41.469 -16.344 1 96.69 292 VAL A O 1
ATOM 2230 N N . ALA A 1 293 ? 3.359 -43.656 -16.844 1 95.5 293 ALA A N 1
ATOM 2231 C CA . ALA A 1 293 ? 4.68 -43.688 -17.469 1 95.5 293 ALA A CA 1
ATOM 2232 C C . ALA A 1 293 ? 4.719 -42.781 -18.719 1 95.5 293 ALA A C 1
ATOM 2234 O O . ALA A 1 293 ? 5.777 -42.281 -19.078 1 95.5 293 ALA A O 1
ATOM 2235 N N . ALA A 1 294 ? 3.586 -42.594 -19.297 1 96.62 294 ALA A N 1
ATOM 2236 C CA . ALA A 1 294 ? 3.504 -41.812 -20.531 1 96.62 294 ALA A CA 1
ATOM 2237 C C . ALA A 1 294 ? 3.145 -40.375 -20.219 1 96.62 294 ALA A C 1
ATOM 2239 O O . ALA A 1 294 ? 2.789 -39.594 -21.125 1 96.62 294 ALA A O 1
ATOM 2240 N N . SER A 1 295 ? 3.223 -39.969 -18.969 1 97.69 295 SER A N 1
ATOM 2241 C CA . SER A 1 295 ? 2.738 -38.656 -18.531 1 97.69 295 SER A CA 1
ATOM 2242 C C . SER A 1 295 ? 3.891 -37.75 -18.109 1 97.69 295 SER A C 1
ATOM 2244 O O . SER A 1 295 ? 4.996 -38.219 -17.844 1 97.69 295 SER A O 1
ATOM 2246 N N . PHE A 1 296 ? 3.682 -36.406 -18.078 1 98 296 PHE A N 1
ATOM 2247 C CA . PHE A 1 296 ? 4.625 -35.406 -17.641 1 98 296 PHE A CA 1
ATOM 2248 C C . PHE A 1 296 ? 3.895 -34.25 -16.938 1 98 296 PHE A C 1
ATOM 2250 O O . PHE A 1 296 ? 2.816 -33.844 -17.375 1 98 296 PHE A O 1
ATOM 2257 N N . MET A 1 297 ? 4.477 -33.781 -15.859 1 98.19 297 MET A N 1
ATOM 2258 C CA . MET A 1 297 ? 3.826 -32.719 -15.102 1 98.19 297 MET A CA 1
ATOM 2259 C C . MET A 1 297 ? 4.742 -31.516 -14.969 1 98.19 297 MET A C 1
ATOM 2261 O O . MET A 1 297 ? 5.934 -31.656 -14.695 1 98.19 297 MET A O 1
ATOM 2265 N N . VAL A 1 298 ? 4.156 -30.359 -15.258 1 98.62 298 VAL A N 1
ATOM 2266 C CA . VAL A 1 298 ? 4.777 -29.094 -14.914 1 98.62 298 VAL A CA 1
ATOM 2267 C C . VAL A 1 298 ? 4.148 -28.531 -13.641 1 98.62 298 VAL A C 1
ATOM 2269 O O . VAL A 1 298 ? 2.953 -28.234 -13.609 1 98.62 298 VAL A O 1
ATOM 2272 N N . SER A 1 299 ? 4.91 -28.5 -12.609 1 98.19 299 SER A N 1
ATOM 2273 C CA . SER A 1 299 ? 4.512 -27.812 -11.391 1 98.19 299 SER A CA 1
ATOM 2274 C C . SER A 1 299 ? 4.852 -26.328 -11.461 1 98.19 299 SER A C 1
ATOM 2276 O O . SER A 1 299 ? 6.012 -25.938 -11.297 1 98.19 299 SER A O 1
ATOM 2278 N N . ALA A 1 300 ? 3.807 -25.547 -11.703 1 98.25 300 ALA A N 1
ATOM 2279 C CA . ALA A 1 300 ? 3.992 -24.109 -11.906 1 98.25 300 ALA A CA 1
ATOM 2280 C C . ALA A 1 300 ? 3.801 -23.344 -10.602 1 98.25 300 ALA A C 1
ATOM 2282 O O . ALA A 1 300 ? 2.67 -23.141 -10.156 1 98.25 300 ALA A O 1
ATOM 2283 N N . ASP A 1 301 ? 4.812 -22.906 -10.031 1 96.38 301 ASP A N 1
ATOM 2284 C CA . ASP A 1 301 ? 4.934 -22.141 -8.789 1 96.38 301 ASP A CA 1
ATOM 2285 C C . ASP A 1 301 ? 6.031 -21.078 -8.906 1 96.38 301 ASP A C 1
ATOM 2287 O O . ASP A 1 301 ? 7.145 -21.375 -9.352 1 96.38 301 ASP A O 1
ATOM 2291 N N . GLN A 1 302 ? 5.781 -19.891 -8.523 1 97 302 GLN A N 1
ATOM 2292 C CA . GLN A 1 302 ? 6.715 -18.781 -8.734 1 97 302 GLN A CA 1
ATOM 2293 C C . GLN A 1 302 ? 8.102 -19.125 -8.188 1 97 302 GLN A C 1
ATOM 2295 O O . GLN A 1 302 ? 8.242 -20.031 -7.363 1 97 302 GLN A O 1
ATOM 2300 N N . ALA A 1 303 ? 9.086 -18.438 -8.711 1 96.25 303 ALA A N 1
ATOM 2301 C CA . ALA A 1 303 ? 10.477 -18.609 -8.289 1 96.25 303 ALA A CA 1
ATOM 2302 C C . ALA A 1 303 ? 11.008 -17.328 -7.645 1 96.25 303 ALA A C 1
ATOM 2304 O O . ALA A 1 303 ? 10.43 -16.25 -7.816 1 96.25 303 ALA A O 1
ATOM 2305 N N . HIS A 1 304 ? 12.086 -17.469 -6.902 1 95.06 304 HIS A N 1
ATOM 2306 C CA . HIS A 1 304 ? 12.727 -16.312 -6.305 1 95.06 304 HIS A CA 1
ATOM 2307 C C . HIS A 1 304 ? 13.648 -15.609 -7.301 1 95.06 304 HIS A C 1
ATOM 2309 O O . HIS A 1 304 ? 14.539 -16.25 -7.879 1 95.06 304 HIS A O 1
ATOM 2315 N N . GLY A 1 305 ? 13.422 -14.367 -7.484 1 96.19 305 GLY A N 1
ATOM 2316 C CA . GLY A 1 305 ? 14.273 -13.594 -8.375 1 96.19 305 GLY A CA 1
ATOM 2317 C C . GLY A 1 305 ? 15.516 -13.047 -7.699 1 96.19 305 GLY A C 1
ATOM 2318 O O . GLY A 1 305 ? 15.555 -12.93 -6.473 1 96.19 305 GLY A O 1
ATOM 2319 N N . TYR A 1 306 ? 16.453 -12.719 -8.531 1 95.62 306 TYR A N 1
ATOM 2320 C CA . TYR A 1 306 ? 17.656 -12.039 -8.039 1 95.62 306 TYR A CA 1
ATOM 2321 C C . TYR A 1 306 ? 17.297 -10.695 -7.426 1 95.62 306 TYR A C 1
ATOM 2323 O O . TYR A 1 306 ? 16.656 -9.859 -8.07 1 95.62 306 TYR A O 1
ATOM 2331 N N . HIS A 1 307 ? 17.656 -10.516 -6.23 1 95.44 307 HIS A N 1
ATOM 2332 C CA . HIS A 1 307 ? 17.453 -9.25 -5.543 1 95.44 307 HIS A CA 1
ATOM 2333 C C . HIS A 1 307 ? 18.75 -8.445 -5.453 1 95.44 307 HIS A C 1
ATOM 2335 O O . HIS A 1 307 ? 19.641 -8.797 -4.68 1 95.44 307 HIS A O 1
ATOM 2341 N N . PRO A 1 308 ? 18.844 -7.371 -6.105 1 93.81 308 PRO A N 1
ATOM 2342 C CA . PRO A 1 308 ? 20.125 -6.672 -6.199 1 93.81 308 PRO A CA 1
ATOM 2343 C C . PRO A 1 308 ? 20.578 -6.062 -4.867 1 93.81 308 PRO A C 1
ATOM 2345 O O . PRO A 1 308 ? 21.75 -5.773 -4.68 1 93.81 308 PRO A O 1
ATOM 2348 N N . ASN A 1 309 ? 19.672 -5.855 -3.881 1 94.44 309 ASN A N 1
ATOM 2349 C CA . ASN A 1 309 ? 20.047 -5.336 -2.572 1 94.44 309 ASN A CA 1
ATOM 2350 C C . ASN A 1 309 ? 20.641 -6.426 -1.686 1 94.44 309 ASN A C 1
ATOM 2352 O O . ASN A 1 309 ? 21.234 -6.129 -0.647 1 94.44 309 ASN A O 1
ATOM 2356 N N . TYR A 1 310 ? 20.469 -7.688 -2.096 1 93.62 310 TYR A N 1
ATOM 2357 C CA . TYR A 1 310 ? 20.922 -8.797 -1.263 1 93.62 310 TYR A CA 1
ATOM 2358 C C . TYR A 1 310 ? 21.703 -9.812 -2.084 1 93.62 310 TYR A C 1
ATOM 2360 O O . TYR A 1 310 ? 21.406 -11.008 -2.057 1 93.62 310 TYR A O 1
ATOM 2368 N N . PRO A 1 311 ? 22.734 -9.406 -2.678 1 91.75 311 PRO A N 1
ATOM 2369 C CA . PRO A 1 311 ? 23.484 -10.336 -3.512 1 91.75 311 PRO A CA 1
ATOM 2370 C C . PRO A 1 311 ? 24.094 -11.484 -2.709 1 91.75 311 PRO A C 1
ATOM 2372 O O . PRO A 1 311 ? 24.266 -12.586 -3.236 1 91.75 311 PRO A O 1
ATOM 2375 N N . ASP A 1 312 ? 24.344 -11.258 -1.462 1 91.38 312 ASP A N 1
ATOM 2376 C CA . ASP A 1 312 ? 24.984 -12.25 -0.603 1 91.38 312 ASP A CA 1
ATOM 2377 C C . ASP A 1 312 ? 24.031 -13.398 -0.288 1 91.38 312 ASP A C 1
ATOM 2379 O O . ASP A 1 312 ? 24.453 -14.461 0.155 1 91.38 312 ASP A O 1
ATOM 2383 N N . LYS A 1 313 ? 22.719 -13.219 -0.55 1 91.19 313 LYS A N 1
ATOM 2384 C CA . LYS A 1 313 ? 21.719 -14.242 -0.278 1 91.19 313 LYS A CA 1
ATOM 2385 C C . LYS A 1 313 ? 21.375 -15.023 -1.542 1 91.19 313 LYS A C 1
ATOM 2387 O O . LYS A 1 313 ? 20.656 -16.016 -1.484 1 91.19 313 LYS A O 1
ATOM 2392 N N . MET A 1 314 ? 21.953 -14.609 -2.635 1 90.75 314 MET A N 1
ATOM 2393 C CA . MET A 1 314 ? 21.672 -15.242 -3.922 1 90.75 314 MET A CA 1
ATOM 2394 C C . MET A 1 314 ? 22.719 -16.312 -4.246 1 90.75 314 MET A C 1
ATOM 2396 O O . MET A 1 314 ? 23.859 -16.203 -3.818 1 90.75 314 MET A O 1
ATOM 2400 N N . ASP A 1 315 ? 22.25 -17.359 -4.863 1 92.62 315 ASP A N 1
ATOM 2401 C CA . ASP A 1 315 ? 23.234 -18.234 -5.48 1 92.62 315 ASP A CA 1
ATOM 2402 C C . ASP A 1 315 ? 24.094 -17.453 -6.48 1 92.62 315 ASP A C 1
ATOM 2404 O O . ASP A 1 315 ? 23.594 -16.641 -7.254 1 92.62 315 ASP A O 1
ATOM 2408 N N . PRO A 1 316 ? 25.344 -17.703 -6.535 1 90.75 316 PRO A N 1
ATOM 2409 C CA . PRO A 1 316 ? 26.25 -16.875 -7.332 1 90.75 316 PRO A CA 1
ATOM 2410 C C . PRO A 1 316 ? 26.062 -17.078 -8.836 1 90.75 316 PRO A C 1
ATOM 2412 O O . PRO A 1 316 ? 26.453 -16.203 -9.625 1 90.75 316 PRO A O 1
ATOM 2415 N N . THR A 1 317 ? 25.484 -18.234 -9.281 1 91.69 317 THR A N 1
ATOM 2416 C CA . THR A 1 317 ? 25.469 -18.484 -10.719 1 91.69 317 THR A CA 1
ATOM 2417 C C . THR A 1 317 ? 24.062 -18.922 -11.172 1 91.69 317 THR A C 1
ATOM 2419 O O . THR A 1 317 ? 23.812 -19.047 -12.367 1 91.69 317 THR A O 1
ATOM 2422 N N . ASN A 1 318 ? 23.188 -19.156 -10.266 1 93.31 318 ASN A N 1
ATOM 2423 C CA . ASN A 1 318 ? 21.891 -19.703 -10.609 1 93.31 318 ASN A CA 1
ATOM 2424 C C . ASN A 1 318 ? 20.75 -18.859 -10.039 1 93.31 318 ASN A C 1
ATOM 2426 O O . ASN A 1 318 ? 19.766 -19.391 -9.523 1 93.31 318 ASN A O 1
ATOM 2430 N N . ALA A 1 319 ? 20.922 -17.562 -10 1 92.88 319 ALA A N 1
ATOM 2431 C CA . ALA A 1 319 ? 19.875 -16.656 -9.555 1 92.88 319 ALA A CA 1
ATOM 2432 C C . ALA A 1 319 ? 19.156 -16.016 -10.742 1 92.88 319 ALA A C 1
ATOM 2434 O O . ALA A 1 319 ? 19.75 -15.219 -11.477 1 92.88 319 ALA A O 1
ATOM 2435 N N . PRO A 1 320 ? 17.906 -16.297 -10.891 1 95.94 320 PRO A N 1
ATOM 2436 C CA . PRO A 1 320 ? 17.203 -15.828 -12.078 1 95.94 320 PRO A CA 1
ATOM 2437 C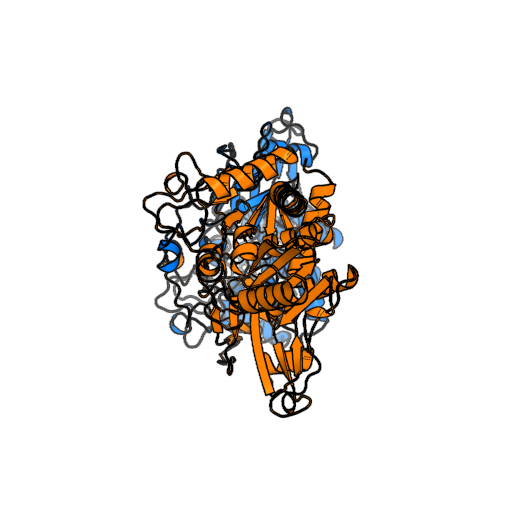 C . PRO A 1 320 ? 16.891 -14.336 -12.023 1 95.94 320 PRO A C 1
ATOM 2439 O O . PRO A 1 320 ? 16.641 -13.797 -10.938 1 95.94 320 PRO A O 1
ATOM 2442 N N . MET A 1 321 ? 16.828 -13.727 -13.164 1 95.81 321 MET A N 1
ATOM 2443 C CA . MET A 1 321 ? 16.531 -12.305 -13.32 1 95.81 321 MET A CA 1
ATOM 2444 C C . MET A 1 321 ? 15.094 -12.102 -13.789 1 95.81 321 MET A C 1
ATOM 2446 O O . MET A 1 321 ? 14.539 -12.945 -14.492 1 95.81 321 MET A O 1
ATOM 2450 N N . LEU A 1 322 ? 14.539 -10.977 -13.375 1 96.56 322 LEU A N 1
ATOM 2451 C CA . LEU A 1 322 ? 13.234 -10.609 -13.922 1 96.56 322 LEU A CA 1
ATOM 2452 C C . LEU A 1 322 ? 13.344 -10.305 -15.414 1 96.56 322 LEU A C 1
ATOM 2454 O O . LEU A 1 322 ? 14.32 -9.703 -15.859 1 96.56 322 LEU A O 1
ATOM 2458 N N . ASN A 1 323 ? 12.336 -10.68 -16.125 1 95.94 323 ASN A N 1
ATOM 2459 C CA . ASN A 1 323 ? 12.211 -10.453 -17.562 1 95.94 323 ASN A CA 1
ATOM 2460 C C . ASN A 1 323 ? 13.328 -11.141 -18.344 1 95.94 323 ASN A C 1
ATOM 2462 O O . ASN A 1 323 ? 13.82 -10.602 -19.328 1 95.94 323 ASN A O 1
ATOM 2466 N N . ALA A 1 324 ? 13.703 -12.336 -17.828 1 96.5 324 ALA A N 1
ATOM 2467 C CA . ALA A 1 324 ? 14.734 -13.109 -18.5 1 96.5 324 ALA A CA 1
ATOM 2468 C C . ALA A 1 324 ? 14.258 -14.523 -18.797 1 96.5 324 ALA A C 1
ATOM 2470 O O . ALA A 1 324 ? 15.062 -15.414 -19.062 1 96.5 324 ALA A O 1
ATOM 2471 N N . GLY A 1 325 ? 12.953 -14.797 -18.625 1 97.31 325 GLY A N 1
ATOM 2472 C CA . GLY A 1 325 ? 12.359 -16.062 -19.062 1 97.31 325 GLY A CA 1
ATOM 2473 C C . GLY A 1 325 ? 11.922 -16.938 -17.906 1 97.31 325 GLY A C 1
ATOM 2474 O O . GLY A 1 325 ? 12.281 -16.688 -16.75 1 97.31 325 GLY A O 1
ATOM 2475 N N . PRO A 1 326 ? 11.188 -17.984 -18.234 1 98.5 326 PRO A N 1
ATOM 2476 C CA . PRO A 1 326 ? 10.781 -18.953 -17.219 1 98.5 326 PRO A CA 1
ATOM 2477 C C . PRO A 1 326 ? 11.961 -19.562 -16.453 1 98.5 326 PRO A C 1
ATOM 2479 O O . PRO A 1 326 ? 13.062 -19.641 -17 1 98.5 326 PRO A O 1
ATOM 2482 N N . VAL A 1 327 ? 11.68 -19.953 -15.242 1 98.56 327 VAL A N 1
ATOM 2483 C CA . VAL A 1 327 ? 12.734 -20.453 -14.359 1 98.56 327 VAL A CA 1
ATOM 2484 C C . VAL A 1 327 ? 12.469 -21.922 -14.023 1 98.56 327 VAL A C 1
ATOM 2486 O O . VAL A 1 327 ? 11.398 -22.266 -13.523 1 98.56 327 VAL A O 1
ATOM 2489 N N . ILE A 1 328 ? 13.422 -22.766 -14.289 1 97.94 328 ILE A N 1
ATOM 2490 C CA . ILE A 1 328 ? 13.406 -24.141 -13.781 1 97.94 328 ILE A CA 1
ATOM 2491 C C . ILE A 1 328 ? 14 -24.172 -12.375 1 97.94 328 ILE A C 1
ATOM 2493 O O . ILE A 1 328 ? 15.141 -23.766 -12.164 1 97.94 328 ILE A O 1
ATOM 2497 N N . LYS A 1 329 ? 13.242 -24.672 -11.438 1 95.88 329 LYS A N 1
ATOM 2498 C CA . LYS A 1 329 ? 13.672 -24.703 -10.047 1 95.88 329 LYS A CA 1
ATOM 2499 C C . LYS A 1 329 ? 14.297 -26.047 -9.703 1 95.88 329 LYS A C 1
ATOM 2501 O O . LYS A 1 329 ? 13.656 -27.094 -9.836 1 95.88 329 LYS A O 1
ATOM 2506 N N . CYS A 1 330 ? 15.453 -25.922 -9.18 1 92.44 330 CYS A N 1
ATOM 2507 C CA . CYS A 1 330 ? 16.219 -27.125 -8.859 1 92.44 330 CYS A CA 1
ATOM 2508 C C . CYS A 1 330 ? 16.625 -27.141 -7.395 1 92.44 330 CYS A C 1
ATOM 2510 O O . CYS A 1 330 ? 16.859 -26.078 -6.805 1 92.44 330 CYS A O 1
ATOM 2512 N N . ALA A 1 331 ? 16.672 -28.312 -6.859 1 88 331 ALA A N 1
ATOM 2513 C CA . ALA A 1 331 ? 17.141 -28.5 -5.484 1 88 331 ALA A CA 1
ATOM 2514 C C . ALA A 1 331 ? 17.734 -29.891 -5.289 1 88 331 ALA A C 1
ATOM 2516 O O . ALA A 1 331 ? 17.203 -30.875 -5.777 1 88 331 ALA A O 1
ATOM 2517 N N . ALA A 1 332 ? 18.812 -29.938 -4.535 1 81.19 332 ALA A N 1
ATOM 2518 C CA . ALA A 1 332 ? 19.453 -31.219 -4.258 1 81.19 332 ALA A CA 1
ATOM 2519 C C . ALA A 1 332 ? 18.703 -32 -3.189 1 81.19 332 ALA A C 1
ATOM 2521 O O . ALA A 1 332 ? 18.75 -33.25 -3.154 1 81.19 332 ALA A O 1
ATOM 2522 N N . ASN A 1 333 ? 17.969 -31.328 -2.369 1 78 333 ASN A N 1
ATOM 2523 C CA . ASN A 1 333 ? 17.297 -31.969 -1.236 1 78 333 ASN A CA 1
ATOM 2524 C C . ASN A 1 333 ? 15.859 -32.344 -1.575 1 78 333 ASN A C 1
ATOM 2526 O O . ASN A 1 333 ? 15.055 -32.625 -0.68 1 78 333 ASN A O 1
ATOM 2530 N N . GLN A 1 334 ? 15.406 -32.188 -2.85 1 77.44 334 GLN A N 1
ATOM 2531 C CA . GLN A 1 334 ? 14.117 -32.625 -3.381 1 77.44 334 GLN A CA 1
ATOM 2532 C C . GLN A 1 334 ? 13 -31.703 -2.904 1 77.44 334 GLN A C 1
ATOM 2534 O O . GLN A 1 334 ? 11.844 -32.125 -2.809 1 77.44 334 GLN A O 1
ATOM 2539 N N . SER A 1 335 ? 13.359 -30.516 -2.449 1 81 335 SER A N 1
ATOM 2540 C CA . SER A 1 335 ? 12.32 -29.516 -2.229 1 81 335 SER A CA 1
ATOM 2541 C C . SER A 1 335 ? 11.594 -29.172 -3.525 1 81 335 SER A C 1
ATOM 2543 O O . SER A 1 335 ? 10.484 -28.641 -3.5 1 81 335 SER A O 1
ATOM 2545 N N . TYR A 1 336 ? 12.281 -29.5 -4.555 1 88.88 336 TYR A N 1
ATOM 2546 C CA . TYR A 1 336 ? 11.672 -29.484 -5.879 1 88.88 336 TYR A CA 1
ATOM 2547 C C . TYR A 1 336 ? 11.75 -30.859 -6.531 1 88.88 336 TYR A C 1
ATOM 2549 O O . TYR A 1 336 ? 12.672 -31.625 -6.262 1 88.88 336 TYR A O 1
ATOM 2557 N N . ALA A 1 337 ? 10.82 -31.094 -7.359 1 91.19 337 ALA A N 1
ATOM 2558 C CA . ALA A 1 337 ? 10.727 -32.406 -7.973 1 91.19 337 ALA A CA 1
ATOM 2559 C C . ALA A 1 337 ? 11.594 -32.5 -9.227 1 91.19 337 ALA A C 1
ATOM 2561 O O . ALA A 1 337 ? 11.781 -33.594 -9.781 1 91.19 337 ALA A O 1
ATOM 2562 N N . THR A 1 338 ? 12.148 -31.453 -9.609 1 93.25 338 THR A N 1
ATOM 2563 C CA . THR A 1 338 ? 12.922 -31.375 -10.844 1 93.25 338 THR A CA 1
ATOM 2564 C C . THR A 1 338 ? 14.156 -32.281 -10.781 1 93.25 338 THR A C 1
ATOM 2566 O O . THR A 1 338 ? 14.898 -32.25 -9.797 1 93.25 338 THR A O 1
ATOM 2569 N N . ASP A 1 339 ? 14.336 -33.031 -11.758 1 92.19 339 ASP A N 1
ATOM 2570 C CA . ASP A 1 339 ? 15.602 -33.75 -11.992 1 92.19 339 ASP A CA 1
ATOM 2571 C C . ASP A 1 339 ? 16.172 -33.375 -13.359 1 92.19 339 ASP A C 1
ATOM 2573 O O . ASP A 1 339 ? 15.656 -32.5 -14.047 1 92.19 339 ASP A O 1
ATOM 2577 N N . GLY A 1 340 ? 17.328 -34 -13.656 1 93.19 340 GLY A N 1
ATOM 2578 C CA . GLY A 1 340 ? 18.016 -33.656 -14.891 1 93.19 340 GLY A CA 1
ATOM 2579 C C . GLY A 1 340 ? 17.172 -33.906 -16.125 1 93.19 340 GLY A C 1
ATOM 2580 O O . GLY A 1 340 ? 17.172 -33.094 -17.047 1 93.19 340 GLY A O 1
ATOM 2581 N N . ALA A 1 341 ? 16.516 -34.969 -16.25 1 95.25 341 ALA A N 1
ATOM 2582 C CA . ALA A 1 341 ? 15.703 -35.312 -17.406 1 95.25 341 ALA A CA 1
ATOM 2583 C C . ALA A 1 341 ? 14.508 -34.375 -17.562 1 95.25 341 ALA A C 1
ATOM 2585 O O . ALA A 1 341 ? 14.211 -33.906 -18.656 1 95.25 341 ALA A O 1
ATOM 2586 N N . SER A 1 342 ? 13.805 -34.188 -16.453 1 96.44 342 SER A N 1
ATOM 2587 C CA . SER A 1 342 ? 12.625 -33.344 -16.531 1 96.44 342 SER A CA 1
ATOM 2588 C C . SER A 1 342 ? 13.008 -31.891 -16.844 1 96.44 342 SER A C 1
ATOM 2590 O O . SER A 1 342 ? 12.281 -31.188 -17.562 1 96.44 342 SER A O 1
ATOM 2592 N N . ALA A 1 343 ? 14.094 -31.422 -16.328 1 97.06 343 ALA A N 1
ATOM 2593 C CA . ALA A 1 343 ? 14.609 -30.094 -16.672 1 97.06 343 ALA A CA 1
ATOM 2594 C C . ALA A 1 343 ? 14.891 -30 -18.172 1 97.06 343 ALA A C 1
ATOM 2596 O O . ALA A 1 343 ? 14.562 -28.984 -18.797 1 97.06 343 ALA A O 1
ATOM 2597 N N . ALA A 1 344 ? 15.492 -31.031 -18.703 1 97.69 344 ALA A N 1
ATOM 2598 C CA . ALA A 1 344 ? 15.836 -31.047 -20.125 1 97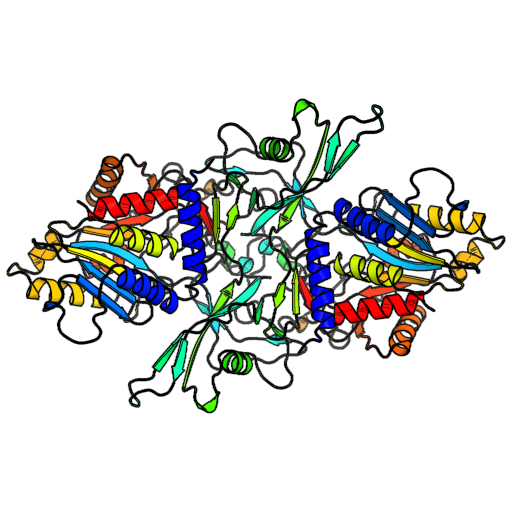.69 344 ALA A CA 1
ATOM 2599 C C . ALA A 1 344 ? 14.578 -30.969 -20.984 1 97.69 344 ALA A C 1
ATOM 2601 O O . ALA A 1 344 ? 14.586 -30.328 -22.047 1 97.69 344 ALA A O 1
ATOM 2602 N N . VAL A 1 345 ? 13.609 -31.641 -20.531 1 97.69 345 VAL A N 1
ATOM 2603 C CA . VAL A 1 345 ? 12.352 -31.625 -21.266 1 97.69 345 VAL A CA 1
ATOM 2604 C C . VAL A 1 345 ? 11.82 -30.188 -21.359 1 97.69 345 VAL A C 1
ATOM 2606 O O . VAL A 1 345 ? 11.492 -29.703 -22.438 1 97.69 345 VAL A O 1
ATOM 2609 N N . PHE A 1 346 ? 11.758 -29.5 -20.25 1 98.25 346 PHE A N 1
ATOM 2610 C CA . PHE A 1 346 ? 11.203 -28.141 -20.25 1 98.25 346 PHE A CA 1
ATOM 2611 C C . PHE A 1 346 ? 12.094 -27.188 -21.031 1 98.25 346 PHE A C 1
ATOM 2613 O O . PHE A 1 346 ? 11.602 -26.281 -21.688 1 98.25 346 PHE A O 1
ATOM 2620 N N . GLU A 1 347 ? 13.359 -27.375 -20.969 1 98 347 GLU A N 1
ATOM 2621 C CA . GLU A 1 347 ? 14.281 -26.594 -21.781 1 98 347 GLU A CA 1
ATOM 2622 C C . GLU A 1 347 ? 13.984 -26.766 -23.266 1 98 347 GLU A C 1
ATOM 2624 O O . GLU A 1 347 ? 14.031 -25.797 -24.031 1 98 347 GLU A O 1
ATOM 2629 N N . GLN A 1 348 ? 13.75 -27.969 -23.625 1 98.25 348 GLN A N 1
ATOM 2630 C CA . GLN A 1 348 ? 13.43 -28.25 -25.031 1 98.25 348 GLN A CA 1
ATOM 2631 C C . GLN A 1 348 ? 12.094 -27.609 -25.422 1 98.25 348 GLN A C 1
ATOM 2633 O O . GLN A 1 348 ? 11.938 -27.141 -26.547 1 98.25 348 GLN A O 1
ATOM 2638 N N . VAL A 1 349 ? 11.172 -27.609 -24.5 1 98.19 349 VAL A N 1
ATOM 2639 C CA . VAL A 1 349 ? 9.898 -26.938 -24.734 1 98.19 349 VAL A CA 1
ATOM 2640 C C . VAL A 1 349 ? 10.141 -25.469 -25.016 1 98.19 349 VAL A C 1
ATOM 2642 O O . VAL A 1 349 ? 9.648 -24.922 -26 1 98.19 349 VAL A O 1
ATOM 2645 N N . CYS A 1 350 ? 10.891 -24.797 -24.172 1 98.38 350 CYS A N 1
ATOM 2646 C CA . CYS A 1 350 ? 11.188 -23.391 -24.359 1 98.38 350 CYS A CA 1
ATOM 2647 C C . CYS A 1 350 ? 11.914 -23.156 -25.672 1 98.38 350 CYS A C 1
ATOM 2649 O O . CYS A 1 350 ? 11.594 -22.219 -26.406 1 98.38 350 CYS A O 1
ATOM 2651 N N . ARG A 1 351 ? 12.836 -24.016 -26 1 97.62 351 ARG A N 1
ATOM 2652 C CA . ARG A 1 351 ? 13.594 -23.906 -27.234 1 97.62 351 ARG A CA 1
ATOM 2653 C C . ARG A 1 351 ? 12.68 -24.016 -28.453 1 97.62 351 ARG A C 1
ATOM 2655 O O . ARG A 1 351 ? 12.898 -23.328 -29.469 1 97.62 351 ARG A O 1
ATOM 2662 N N . SER A 1 352 ? 11.734 -24.844 -28.406 1 97.69 352 SER A N 1
ATOM 2663 C CA . SER A 1 352 ? 10.836 -25.094 -29.531 1 97.69 352 SER A CA 1
ATOM 2664 C C . SER A 1 352 ? 10.07 -23.828 -29.922 1 97.69 352 SER A C 1
ATOM 2666 O O . SER A 1 352 ? 9.57 -23.719 -31.031 1 97.69 352 SER A O 1
ATOM 2668 N N . VAL A 1 353 ? 9.953 -22.891 -29.047 1 97.69 353 VAL A N 1
ATOM 2669 C CA . VAL A 1 353 ? 9.242 -21.641 -29.344 1 97.69 353 VAL A CA 1
ATOM 2670 C C . VAL A 1 353 ? 10.18 -20.453 -29.156 1 97.69 353 VAL A C 1
ATOM 2672 O O . VAL A 1 353 ? 9.727 -19.328 -28.938 1 97.69 353 VAL A O 1
ATOM 2675 N N . ASP A 1 354 ? 11.461 -20.656 -29.094 1 97.94 354 ASP A N 1
ATOM 2676 C CA . ASP A 1 354 ? 12.523 -19.656 -29.062 1 97.94 354 ASP A CA 1
ATOM 2677 C C . ASP A 1 354 ? 12.406 -18.781 -27.828 1 97.94 354 ASP A C 1
ATOM 2679 O O . ASP A 1 354 ? 12.438 -17.547 -27.922 1 97.94 354 ASP A O 1
ATOM 2683 N N . LEU A 1 355 ? 12.172 -19.406 -26.703 1 98.19 355 LEU A N 1
ATOM 2684 C CA . LEU A 1 355 ? 12.109 -18.703 -25.438 1 98.19 355 LEU A CA 1
ATOM 2685 C C . LEU A 1 355 ? 13.367 -18.938 -24.609 1 98.19 355 LEU A C 1
ATOM 2687 O O . LEU A 1 355 ? 13.906 -20.047 -24.625 1 98.19 355 LEU A O 1
ATOM 2691 N N . PRO A 1 356 ? 13.805 -17.891 -23.953 1 97.69 356 PRO A N 1
ATOM 2692 C CA . PRO A 1 356 ? 14.859 -18.125 -22.969 1 97.69 356 PRO A CA 1
ATOM 2693 C C . PRO A 1 356 ? 14.383 -18.938 -21.766 1 97.69 356 PRO A C 1
ATOM 2695 O O . PRO A 1 356 ? 13.172 -19.094 -21.562 1 97.69 356 PRO A O 1
ATOM 2698 N N . VAL A 1 357 ? 15.305 -19.5 -21.016 1 97.94 357 VAL A N 1
ATOM 2699 C CA . VAL A 1 357 ? 14.984 -20.25 -19.797 1 97.94 357 VAL A CA 1
ATOM 2700 C C . VAL A 1 357 ? 16.109 -20.109 -18.797 1 97.94 357 VAL A C 1
ATOM 2702 O O . VAL A 1 357 ? 17.281 -20.016 -19.172 1 97.94 357 VAL A O 1
ATOM 2705 N N . GLN A 1 358 ? 15.719 -20 -17.547 1 97.62 358 GLN A N 1
ATOM 2706 C CA . GLN A 1 358 ? 16.672 -19.812 -16.453 1 97.62 358 GLN A CA 1
ATOM 2707 C C . GLN A 1 358 ? 16.656 -21 -15.508 1 97.62 358 GLN A C 1
ATOM 2709 O O . GLN A 1 358 ? 15.773 -21.859 -15.594 1 97.62 358 GLN A O 1
ATOM 2714 N N . ARG A 1 359 ? 17.688 -21.047 -14.68 1 95.75 359 ARG A N 1
ATOM 2715 C CA . ARG A 1 359 ? 17.797 -22.047 -13.617 1 95.75 359 ARG A CA 1
ATOM 2716 C C . ARG A 1 359 ? 17.875 -21.375 -12.25 1 95.75 359 ARG A C 1
ATOM 2718 O O . ARG A 1 359 ? 18.516 -20.328 -12.109 1 95.75 359 ARG A O 1
ATOM 2725 N N . PHE A 1 360 ? 17.25 -22 -11.328 1 95.06 360 PHE A N 1
ATOM 2726 C CA . PHE A 1 360 ? 17.297 -21.5 -9.961 1 95.06 360 PHE A CA 1
ATOM 2727 C C . PHE A 1 360 ? 17.812 -22.578 -9.008 1 95.06 360 PHE A C 1
ATOM 2729 O O . PHE A 1 360 ? 17.328 -23.703 -9.023 1 95.06 360 PHE A O 1
ATOM 2736 N N . TYR A 1 361 ? 18.766 -22.156 -8.188 1 92.06 361 TYR A N 1
ATOM 2737 C CA . TYR A 1 361 ? 19.156 -22.844 -6.965 1 92.06 361 TYR A CA 1
ATOM 2738 C C . TYR A 1 361 ? 19.188 -21.891 -5.781 1 92.06 361 TYR A C 1
ATOM 2740 O O . TYR A 1 361 ? 19.547 -20.719 -5.926 1 92.06 361 TYR A O 1
ATOM 2748 N N . LEU A 1 362 ? 18.797 -22.406 -4.719 1 89.25 362 LEU A N 1
ATOM 2749 C CA . LEU A 1 362 ? 18.938 -21.625 -3.492 1 89.25 362 LEU A CA 1
ATOM 2750 C C . LEU A 1 362 ? 20.391 -21.531 -3.064 1 89.25 362 LEU A C 1
ATOM 2752 O O . LEU A 1 362 ? 21.188 -22.422 -3.346 1 89.25 362 LEU A O 1
ATOM 2756 N N . HIS A 1 363 ? 20.594 -20.391 -2.338 1 88.69 363 HIS A N 1
ATOM 2757 C CA . HIS A 1 363 ? 21.875 -20.328 -1.656 1 88.69 363 HIS A CA 1
ATOM 2758 C C . HIS A 1 363 ? 22.094 -21.562 -0.781 1 88.69 363 HIS A C 1
ATOM 2760 O O . HIS A 1 363 ? 21.172 -22 -0.083 1 88.69 363 HIS A O 1
ATOM 2766 N N . SER A 1 364 ? 23.25 -22.078 -0.763 1 86.12 364 SER A N 1
ATOM 2767 C CA . SER A 1 364 ? 23.5 -23.391 -0.174 1 86.12 364 SER A CA 1
ATOM 2768 C C . SER A 1 364 ? 23.312 -23.359 1.339 1 86.12 364 SER A C 1
ATOM 2770 O O . SER A 1 364 ? 23.141 -24.406 1.97 1 86.12 364 SER A O 1
ATOM 2772 N N . ASP A 1 365 ? 23.312 -22.219 1.883 1 82.5 365 ASP A N 1
ATOM 2773 C CA . ASP A 1 365 ? 23.141 -22.094 3.328 1 82.5 365 ASP A CA 1
ATOM 2774 C C . ASP A 1 365 ? 21.656 -22.016 3.705 1 82.5 365 ASP A C 1
ATOM 2776 O O . ASP A 1 365 ? 21.312 -22.047 4.887 1 82.5 365 ASP A O 1
ATOM 2780 N N . LEU A 1 366 ? 20.844 -21.969 2.662 1 81.56 366 LEU A N 1
ATOM 2781 C CA . LEU A 1 366 ? 19.438 -21.75 2.93 1 81.56 366 LEU A CA 1
ATOM 2782 C C . LEU A 1 366 ? 18.625 -23.016 2.625 1 81.56 366 LEU A C 1
ATOM 2784 O O . LEU A 1 366 ? 19 -23.797 1.755 1 81.56 366 LEU A O 1
ATOM 2788 N N . ARG A 1 367 ? 17.641 -23.469 3.367 1 69.69 367 ARG A N 1
ATOM 2789 C CA . ARG A 1 367 ? 16.781 -24.641 3.182 1 69.69 367 ARG A CA 1
ATOM 2790 C C . ARG A 1 367 ? 15.617 -24.328 2.246 1 69.69 367 ARG A C 1
ATOM 2792 O O . ARG A 1 367 ? 15.102 -25.219 1.568 1 69.69 367 ARG A O 1
ATOM 2799 N N . GLY A 1 368 ? 15.312 -23.094 1.869 1 71.94 368 GLY A N 1
ATOM 2800 C CA . GLY A 1 368 ? 14.266 -22.625 0.985 1 71.94 368 GLY A CA 1
ATOM 2801 C C . GLY A 1 368 ? 12.906 -23.219 1.293 1 71.94 368 GLY A C 1
ATOM 2802 O O . GLY A 1 368 ? 12.75 -23.938 2.287 1 71.94 368 GLY A O 1
ATOM 2803 N N . GLY A 1 369 ? 11.75 -22.969 0.484 1 72.94 369 GLY A N 1
ATOM 2804 C CA . GLY A 1 369 ? 10.398 -23.5 0.594 1 72.94 369 GLY A CA 1
ATOM 2805 C C . GLY A 1 369 ? 10.18 -24.75 -0.228 1 72.94 369 GLY A C 1
ATOM 2806 O O . GLY A 1 369 ? 11.141 -25.406 -0.655 1 72.94 369 GLY A O 1
ATOM 2807 N N . ALA A 1 370 ? 8.945 -25.234 -0.123 1 79.06 370 ALA A N 1
ATOM 2808 C CA . ALA A 1 370 ? 8.539 -26.391 -0.913 1 79.06 370 ALA A CA 1
ATOM 2809 C C . ALA A 1 370 ? 7.391 -26.047 -1.856 1 79.06 370 ALA A C 1
ATOM 2811 O O . ALA A 1 370 ? 6.754 -25 -1.702 1 79.06 370 ALA A O 1
ATOM 2812 N N . THR A 1 371 ? 7.344 -26.844 -2.879 1 85.81 371 THR A N 1
ATOM 2813 C CA . THR A 1 371 ? 6.254 -26.656 -3.834 1 85.81 371 THR A CA 1
ATOM 2814 C C . THR A 1 371 ? 5.328 -27.875 -3.832 1 85.81 371 THR A C 1
ATOM 2816 O O . THR A 1 371 ? 5.539 -28.812 -3.074 1 85.81 371 THR A O 1
ATOM 2819 N N . LEU A 1 372 ? 4.336 -27.781 -4.602 1 90.56 372 LEU A N 1
ATOM 2820 C CA . LEU A 1 372 ? 3.404 -28.891 -4.723 1 90.56 372 LEU A CA 1
ATOM 2821 C C . LEU A 1 372 ? 4.02 -30.031 -5.527 1 90.56 372 LEU A C 1
ATOM 2823 O O . LEU A 1 372 ? 3.559 -31.172 -5.457 1 90.56 372 LEU A O 1
ATOM 2827 N N . GLY A 1 373 ? 5.09 -29.797 -6.23 1 89.94 373 GLY A N 1
ATOM 2828 C CA . GLY A 1 373 ? 5.703 -30.781 -7.102 1 89.94 373 GLY A CA 1
ATOM 2829 C C . GLY A 1 373 ? 6.074 -32.062 -6.379 1 89.94 373 GLY A C 1
ATOM 2830 O O . GLY A 1 373 ? 5.574 -33.125 -6.711 1 89.94 373 GLY A O 1
ATOM 2831 N N . PRO A 1 374 ? 6.852 -31.922 -5.363 1 90.06 374 PRO A N 1
ATOM 2832 C CA . PRO A 1 374 ? 7.266 -33.125 -4.621 1 90.06 374 PRO A CA 1
ATOM 2833 C C . PRO A 1 374 ? 6.09 -33.875 -3.996 1 90.06 374 PRO A C 1
ATOM 2835 O O . PRO A 1 374 ? 6.094 -35.094 -3.945 1 90.06 374 PRO A O 1
ATOM 2838 N N . ILE A 1 375 ? 5.137 -33.125 -3.561 1 92.06 375 ILE A N 1
ATOM 2839 C CA . ILE A 1 375 ? 3.961 -33.75 -2.951 1 92.06 375 ILE A CA 1
ATOM 2840 C C . ILE A 1 375 ? 3.199 -34.562 -3.998 1 92.06 375 ILE A C 1
ATOM 2842 O O . ILE A 1 375 ? 2.855 -35.719 -3.764 1 92.06 375 ILE A O 1
ATOM 2846 N N . LEU A 1 376 ? 2.996 -34 -5.105 1 93.75 376 LEU A N 1
ATOM 2847 C CA . LEU A 1 376 ? 2.254 -34.656 -6.18 1 93.75 376 LEU A CA 1
ATOM 2848 C C . LEU A 1 376 ? 3.031 -35.844 -6.738 1 93.75 376 LEU A C 1
ATOM 2850 O O . LEU A 1 376 ? 2.439 -36.844 -7.105 1 93.75 376 LEU A O 1
ATOM 2854 N N . ALA A 1 377 ? 4.332 -35.719 -6.805 1 91.5 377 ALA A N 1
ATOM 2855 C CA . ALA A 1 377 ? 5.176 -36.781 -7.344 1 91.5 377 ALA A CA 1
ATOM 2856 C C . ALA A 1 377 ? 5.055 -38.062 -6.508 1 91.5 377 ALA A C 1
ATOM 2858 O O . ALA A 1 377 ? 5.254 -39.156 -7.016 1 91.5 377 ALA A O 1
ATOM 2859 N N . GLN A 1 378 ? 4.699 -37.938 -5.316 1 91.25 378 GLN A N 1
ATOM 2860 C CA . GLN A 1 378 ? 4.57 -39.094 -4.43 1 91.25 378 GLN A CA 1
ATOM 2861 C C . GLN A 1 378 ? 3.342 -39.906 -4.785 1 91.25 378 GLN A C 1
ATOM 2863 O O . GLN A 1 378 ? 3.385 -41.156 -4.738 1 91.25 378 GLN A O 1
ATOM 2868 N N . SER A 1 379 ? 2.297 -39.25 -5.113 1 92.94 379 SER A N 1
ATOM 2869 C CA . SER A 1 379 ? 1.055 -39.969 -5.422 1 92.94 379 SER A CA 1
ATOM 2870 C C . SER A 1 379 ? 0.921 -40.219 -6.918 1 92.94 379 SER A C 1
ATOM 2872 O O . SER A 1 379 ? 0.157 -41.094 -7.344 1 92.94 379 SER A O 1
ATOM 2874 N N . LEU A 1 380 ? 1.565 -39.469 -7.668 1 95.19 380 LEU A N 1
ATOM 2875 C CA . LEU A 1 380 ? 1.614 -39.594 -9.125 1 95.19 380 LEU A CA 1
ATOM 2876 C C . LEU A 1 380 ? 3.055 -39.688 -9.609 1 95.19 380 LEU A C 1
ATOM 2878 O O . LEU A 1 380 ? 3.621 -38.688 -10.094 1 95.19 380 LEU A O 1
ATOM 2882 N N . PRO A 1 381 ? 3.562 -40.906 -9.555 1 93.56 381 PRO A N 1
ATOM 2883 C CA . PRO A 1 381 ? 4.984 -41.031 -9.867 1 93.56 381 PRO A CA 1
ATOM 2884 C C . PRO A 1 381 ? 5.285 -40.875 -11.352 1 93.56 381 PRO A C 1
ATOM 2886 O O . PRO A 1 381 ? 5.703 -41.812 -12.023 1 93.56 381 PRO A O 1
ATOM 2889 N N . MET A 1 382 ? 5.203 -39.781 -11.898 1 95.31 382 MET A N 1
ATOM 2890 C CA . MET A 1 382 ? 5.562 -39.344 -13.242 1 95.31 382 MET A CA 1
ATOM 2891 C C . MET A 1 382 ? 6.66 -38.281 -13.195 1 95.31 382 MET A C 1
ATOM 2893 O O . MET A 1 382 ? 6.945 -37.719 -12.141 1 95.31 382 MET A O 1
ATOM 2897 N N . PRO A 1 383 ? 7.375 -38.031 -14.258 1 96.06 383 PRO A N 1
ATOM 2898 C CA . PRO A 1 383 ? 8.352 -36.938 -14.273 1 96.06 383 PRO A CA 1
ATOM 2899 C C . PRO A 1 383 ? 7.707 -35.594 -14.016 1 96.06 383 PRO A C 1
ATOM 2901 O O . PRO A 1 383 ? 6.645 -35.281 -14.562 1 96.06 383 PRO A O 1
ATOM 2904 N N . VAL A 1 384 ? 8.312 -34.812 -13.086 1 96.94 384 VAL A N 1
ATOM 2905 C CA . VAL A 1 384 ? 7.816 -33.5 -12.719 1 96.94 384 VAL A CA 1
ATOM 2906 C C . VAL A 1 384 ? 8.938 -32.469 -12.844 1 96.94 384 VAL A C 1
ATOM 2908 O O . VAL A 1 384 ? 10.078 -32.75 -12.461 1 96.94 384 VAL A O 1
ATOM 2911 N N . VAL A 1 385 ? 8.633 -31.359 -13.469 1 97.81 385 VAL A N 1
ATOM 2912 C CA . VAL A 1 385 ? 9.547 -30.219 -13.445 1 97.81 385 VAL A CA 1
ATOM 2913 C C . VAL A 1 385 ? 8.891 -29.047 -12.719 1 97.81 385 VAL A C 1
ATOM 2915 O O . VAL A 1 385 ? 7.734 -28.703 -12.992 1 97.81 385 VAL A O 1
ATOM 2918 N N . ASP A 1 386 ? 9.562 -28.484 -11.742 1 97.69 386 ASP A N 1
ATOM 2919 C CA . ASP A 1 386 ? 9.117 -27.266 -11.07 1 97.69 386 ASP A CA 1
ATOM 2920 C C . ASP A 1 386 ? 9.594 -26.016 -11.805 1 97.69 386 ASP A C 1
ATOM 2922 O O . ASP A 1 386 ? 10.789 -25.844 -12.016 1 97.69 386 ASP A O 1
ATOM 2926 N N . VAL A 1 387 ? 8.609 -25.203 -12.18 1 98.06 387 VAL A N 1
ATOM 2927 C CA . VAL A 1 387 ? 8.977 -23.984 -12.906 1 98.06 387 VAL A CA 1
ATOM 2928 C C . VAL A 1 387 ? 8.219 -22.797 -12.336 1 98.06 387 VAL A C 1
ATOM 2930 O O . VAL A 1 387 ? 7.227 -22.953 -11.625 1 98.06 387 VAL A O 1
ATOM 2933 N N . GLY A 1 388 ? 8.648 -21.594 -12.594 1 97.88 388 GLY A N 1
ATOM 2934 C CA . GLY A 1 388 ? 8 -20.359 -12.211 1 97.88 388 GLY A CA 1
ATOM 2935 C C . GLY A 1 388 ? 8.641 -19.125 -12.836 1 97.88 388 GLY A C 1
ATOM 2936 O O . GLY A 1 388 ? 9.547 -19.25 -13.664 1 97.88 388 GLY A O 1
ATOM 2937 N N . ASN A 1 389 ? 8.07 -18 -12.617 1 98.25 389 ASN A N 1
ATOM 2938 C CA . ASN A 1 389 ? 8.68 -16.719 -12.977 1 98.25 389 ASN A CA 1
ATOM 2939 C C . ASN A 1 389 ? 9.453 -16.125 -11.805 1 98.25 389 ASN A C 1
ATOM 2941 O O . ASN A 1 389 ? 9.062 -16.281 -10.648 1 98.25 389 ASN A O 1
ATOM 2945 N N . ALA A 1 390 ? 10.523 -15.414 -12.125 1 97.62 390 ALA A N 1
ATOM 2946 C CA . ALA A 1 390 ? 11.266 -14.703 -11.086 1 97.62 390 ALA A CA 1
ATOM 2947 C C . ALA A 1 390 ? 10.391 -13.633 -10.438 1 97.62 390 ALA A C 1
ATOM 2949 O O . ALA A 1 390 ? 9.75 -12.836 -11.125 1 97.62 390 ALA A O 1
ATOM 2950 N N . LEU A 1 391 ? 10.398 -13.656 -9.117 1 97.69 391 LEU A N 1
ATOM 2951 C CA . LEU A 1 391 ? 9.57 -12.742 -8.336 1 97.69 391 LEU A CA 1
ATOM 2952 C C . LEU A 1 391 ? 10.367 -12.141 -7.18 1 97.69 391 LEU A C 1
ATOM 2954 O O . LEU A 1 391 ? 11.195 -12.82 -6.57 1 97.69 391 LEU A O 1
ATOM 2958 N N . LEU A 1 392 ? 10.133 -10.875 -6.898 1 97.5 392 LEU A N 1
ATOM 2959 C CA . LEU A 1 392 ? 10.648 -10.258 -5.684 1 97.5 392 LEU A CA 1
ATOM 2960 C C . LEU A 1 392 ? 9.555 -10.102 -4.637 1 97.5 392 LEU A C 1
ATOM 2962 O O . LEU A 1 392 ? 8.375 -10.008 -4.977 1 97.5 392 LEU A O 1
ATOM 2966 N N . ALA A 1 393 ? 9.969 -10.094 -3.387 1 97.31 393 ALA A N 1
ATOM 2967 C CA . ALA A 1 393 ? 9.109 -9.836 -2.238 1 97.31 393 ALA A CA 1
ATOM 2968 C C . ALA A 1 393 ? 7.992 -10.875 -2.141 1 97.31 393 ALA A C 1
ATOM 2970 O O . ALA A 1 393 ? 6.859 -10.547 -1.778 1 97.31 393 ALA A O 1
ATOM 2971 N N . MET A 1 394 ? 8.297 -12.109 -2.516 1 96.5 394 MET A N 1
ATOM 2972 C CA . MET A 1 394 ? 7.332 -13.195 -2.396 1 96.5 394 MET A CA 1
ATOM 2973 C C . MET A 1 394 ? 6.762 -13.266 -0.983 1 96.5 394 MET A C 1
ATOM 2975 O O . MET A 1 394 ? 7.508 -13.18 -0.006 1 96.5 394 MET A O 1
ATOM 2979 N N . HIS A 1 395 ? 5.477 -13.359 -0.825 1 95.56 395 HIS A N 1
ATOM 2980 C CA . HIS A 1 395 ? 4.707 -13.484 0.409 1 95.56 395 HIS A CA 1
ATOM 2981 C C . HIS A 1 395 ? 4.504 -12.117 1.068 1 95.56 395 HIS A C 1
ATOM 2983 O O . HIS A 1 395 ? 4.02 -12.039 2.199 1 95.56 395 HIS A O 1
ATOM 2989 N N . ALA A 1 396 ? 4.918 -11.055 0.461 1 96.69 396 ALA A N 1
ATOM 2990 C CA . ALA A 1 396 ? 4.492 -9.711 0.85 1 96.69 396 ALA A CA 1
ATOM 2991 C C . ALA A 1 396 ? 3.066 -9.43 0.388 1 96.69 396 ALA A C 1
ATOM 2993 O O . ALA A 1 396 ? 2.514 -10.18 -0.425 1 96.69 396 ALA A O 1
ATOM 2994 N N . PRO A 1 397 ? 2.424 -8.375 0.968 1 95.44 397 PRO A N 1
ATOM 2995 C CA . PRO A 1 397 ? 1.082 -8.031 0.49 1 95.44 397 PRO A CA 1
ATOM 2996 C C . PRO A 1 397 ? 1.065 -7.629 -0.983 1 95.44 397 PRO A C 1
ATOM 2998 O O . PRO A 1 397 ? 0.025 -7.715 -1.64 1 95.44 397 PRO A O 1
ATOM 3001 N N . ARG A 1 398 ? 2.205 -7.188 -1.47 1 96.06 398 ARG A N 1
ATOM 3002 C CA . ARG A 1 398 ? 2.441 -6.938 -2.889 1 96.06 398 ARG A CA 1
ATOM 3003 C C . ARG A 1 398 ? 3.803 -7.473 -3.318 1 96.06 398 ARG A C 1
ATOM 3005 O O . ARG A 1 398 ? 4.789 -7.328 -2.592 1 96.06 398 ARG A O 1
ATOM 3012 N N . GLU A 1 399 ? 3.799 -8.031 -4.438 1 98.31 399 GLU A N 1
ATOM 3013 C CA . GLU A 1 399 ? 5.008 -8.617 -5.008 1 98.31 399 GLU A CA 1
ATOM 3014 C C . GLU A 1 399 ? 5.395 -7.93 -6.312 1 98.31 399 GLU A C 1
ATOM 3016 O O . GLU A 1 399 ? 4.633 -7.109 -6.84 1 98.31 399 GLU A O 1
ATOM 3021 N N . VAL A 1 400 ? 6.656 -8.219 -6.781 1 98.12 400 VAL A N 1
ATOM 3022 C CA . VAL A 1 400 ? 7.164 -7.57 -7.984 1 98.12 400 VAL A CA 1
ATOM 3023 C C . VAL A 1 400 ? 7.578 -8.625 -9.008 1 98.12 400 VAL A C 1
ATOM 3025 O O . VAL A 1 400 ? 8.352 -9.531 -8.688 1 98.12 400 VAL A O 1
ATOM 3028 N N . GLY A 1 401 ? 7.035 -8.523 -10.188 1 97.94 401 GLY A N 1
ATOM 3029 C CA . GLY A 1 401 ? 7.379 -9.438 -11.266 1 97.94 401 GLY A CA 1
ATOM 3030 C C . GLY A 1 401 ? 7.688 -8.727 -12.57 1 97.94 401 GLY A C 1
ATOM 3031 O O . GLY A 1 401 ? 7.5 -7.508 -12.68 1 97.94 401 GLY A O 1
ATOM 3032 N N . GLY A 1 402 ? 8.234 -9.422 -13.516 1 97 402 GLY A N 1
ATOM 3033 C CA . GLY A 1 402 ? 8.453 -8.93 -14.867 1 97 402 GLY A CA 1
ATOM 3034 C C . GLY A 1 402 ? 7.273 -9.156 -15.789 1 97 402 GLY A C 1
ATOM 3035 O O . GLY A 1 402 ? 6.727 -10.258 -15.844 1 97 402 GLY A O 1
ATOM 3036 N N . CYS A 1 403 ? 6.941 -8.141 -16.547 1 96.75 403 CYS A N 1
ATOM 3037 C CA . CYS A 1 403 ? 5.785 -8.25 -17.422 1 96.75 403 CYS A CA 1
ATOM 3038 C C . CYS A 1 403 ? 6.059 -9.234 -18.562 1 96.75 403 CYS A C 1
ATOM 3040 O O . CYS A 1 403 ? 5.18 -10.008 -18.938 1 96.75 403 CYS A O 1
ATOM 3042 N N . GLN A 1 404 ? 7.238 -9.266 -19.078 1 96.19 404 GLN A N 1
ATOM 3043 C CA . GLN A 1 404 ? 7.598 -10.172 -20.156 1 96.19 404 GLN A CA 1
ATOM 3044 C C . GLN A 1 404 ? 7.594 -11.625 -19.688 1 96.19 404 GLN A C 1
ATOM 3046 O O . GLN A 1 404 ? 7.211 -12.531 -20.438 1 96.19 404 GLN A O 1
ATOM 3051 N N . ASP A 1 405 ? 8.031 -11.812 -18.484 1 97.75 405 ASP A N 1
ATOM 3052 C CA . ASP A 1 405 ? 8.078 -13.156 -17.922 1 97.75 405 ASP A CA 1
ATOM 3053 C C . ASP A 1 405 ? 6.695 -13.812 -17.938 1 97.75 405 ASP A C 1
ATOM 3055 O O . ASP A 1 405 ? 6.57 -15 -18.219 1 97.75 405 ASP A O 1
ATOM 3059 N N . GLN A 1 406 ? 5.691 -13.031 -17.594 1 97.81 406 GLN A N 1
ATOM 3060 C CA . GLN A 1 406 ? 4.336 -13.562 -17.547 1 97.81 406 GLN A CA 1
ATOM 3061 C C . GLN A 1 406 ? 3.9 -14.078 -18.922 1 97.81 406 GLN A C 1
ATOM 3063 O O . GLN A 1 406 ? 3.332 -15.164 -19.031 1 97.81 406 GLN A O 1
ATOM 3068 N N . VAL A 1 407 ? 4.176 -13.352 -19.922 1 97.44 407 VAL A N 1
ATOM 3069 C CA . VAL A 1 407 ? 3.789 -13.703 -21.281 1 97.44 407 VAL A CA 1
ATOM 3070 C C . VAL A 1 407 ? 4.586 -14.914 -21.75 1 97.44 407 VAL A C 1
ATOM 3072 O O . VAL A 1 407 ? 4.027 -15.844 -22.344 1 97.44 407 VAL A O 1
ATOM 3075 N N . TRP A 1 408 ? 5.852 -14.914 -21.484 1 98.25 408 TRP A N 1
ATOM 3076 C CA . TRP A 1 408 ? 6.707 -16.031 -21.891 1 98.25 408 TRP A CA 1
ATOM 3077 C C . TRP A 1 408 ? 6.266 -17.312 -21.203 1 98.25 408 TRP A C 1
ATOM 3079 O O . TRP A 1 408 ? 6.297 -18.391 -21.828 1 98.25 408 TRP A O 1
ATOM 3089 N N . MET A 1 409 ? 5.891 -17.203 -19.953 1 98.56 409 MET A N 1
ATOM 3090 C CA . MET A 1 409 ? 5.434 -18.406 -19.25 1 98.56 409 MET A CA 1
ATOM 3091 C C . MET A 1 409 ? 4.164 -18.953 -19.891 1 98.56 409 MET A C 1
ATOM 3093 O O . MET A 1 409 ? 4.027 -20.172 -20.062 1 98.56 409 MET A O 1
ATOM 3097 N N . GLN A 1 410 ? 3.242 -18.094 -20.234 1 98.44 410 GLN A N 1
ATOM 3098 C CA . GLN A 1 410 ? 2.027 -18.516 -20.922 1 98.44 410 GLN A CA 1
ATOM 3099 C C . GLN A 1 410 ? 2.354 -19.25 -22.219 1 98.44 410 GLN A C 1
ATOM 3101 O O . GLN A 1 410 ? 1.792 -20.297 -22.516 1 98.44 410 GLN A O 1
ATOM 3106 N N . GLU A 1 411 ? 3.277 -18.703 -22.953 1 98.38 411 GLU A N 1
ATOM 3107 C CA . GLU A 1 411 ? 3.691 -19.281 -24.219 1 98.38 411 GLU A CA 1
ATOM 3108 C C . GLU A 1 411 ? 4.379 -20.641 -24 1 98.38 411 GLU A C 1
ATOM 3110 O O . GLU A 1 411 ? 4.141 -21.578 -24.75 1 98.38 411 GLU A O 1
ATOM 3115 N N . ALA A 1 412 ? 5.215 -20.703 -23 1 98.81 412 ALA A N 1
ATOM 3116 C CA . ALA A 1 412 ? 5.926 -21.938 -22.703 1 98.81 412 ALA A CA 1
ATOM 3117 C C . ALA A 1 412 ? 4.957 -23.062 -22.312 1 98.81 412 ALA A C 1
ATOM 3119 O O . ALA A 1 412 ? 5.09 -24.188 -22.766 1 98.81 412 ALA A O 1
ATOM 3120 N N . LEU A 1 413 ? 4.008 -22.75 -21.484 1 98.88 413 LEU A N 1
ATOM 3121 C CA . LEU A 1 413 ? 3.045 -23.75 -21.031 1 98.88 413 LEU A CA 1
ATOM 3122 C C . LEU A 1 413 ? 2.146 -24.188 -22.188 1 98.88 413 LEU A C 1
ATOM 3124 O O . LEU A 1 413 ? 1.766 -25.359 -22.266 1 98.88 413 LEU A O 1
ATOM 3128 N N . GLN A 1 414 ? 1.81 -23.234 -23.031 1 98.81 414 GLN A N 1
ATOM 3129 C CA . GLN A 1 414 ? 1.049 -23.609 -24.219 1 98.81 414 GLN A CA 1
ATOM 3130 C C . GLN A 1 414 ? 1.84 -24.578 -25.094 1 98.81 414 GLN A C 1
ATOM 3132 O O . GLN A 1 414 ? 1.302 -25.594 -25.547 1 98.81 414 GLN A O 1
ATOM 3137 N N . ALA A 1 415 ? 3.086 -24.25 -25.312 1 98.75 415 ALA A N 1
ATOM 3138 C CA . ALA A 1 415 ? 3.957 -25.109 -26.094 1 98.75 415 ALA A CA 1
ATOM 3139 C C . ALA A 1 415 ? 4.07 -26.5 -25.469 1 98.75 415 ALA A C 1
ATOM 3141 O O . ALA A 1 415 ? 4.105 -27.516 -26.172 1 98.75 415 ALA A O 1
ATOM 3142 N N . PHE A 1 416 ? 4.145 -26.578 -24.172 1 98.75 416 PHE A N 1
ATOM 3143 C CA . PHE A 1 416 ? 4.195 -27.844 -23.438 1 98.75 416 PHE A CA 1
ATOM 3144 C C . PHE A 1 416 ? 2.957 -28.688 -23.734 1 98.75 416 PHE A C 1
ATOM 3146 O O . PHE A 1 416 ? 3.068 -29.859 -24.078 1 98.75 416 PHE A O 1
ATOM 3153 N N . TYR A 1 417 ? 1.809 -28.062 -23.625 1 98.62 417 TYR A N 1
ATOM 3154 C CA . TYR A 1 417 ? 0.557 -28.766 -23.875 1 98.62 417 TYR A CA 1
ATOM 3155 C C . TYR A 1 417 ? 0.513 -29.297 -25.297 1 98.62 417 TYR A C 1
ATOM 3157 O O . TYR A 1 417 ? -0.091 -30.344 -25.547 1 98.62 417 TYR A O 1
ATOM 3165 N N . GLU A 1 418 ? 1.173 -28.656 -26.188 1 97.94 418 GLU A N 1
ATOM 3166 C CA . GLU A 1 418 ? 1.039 -28.953 -27.609 1 97.94 418 GLU A CA 1
ATOM 3167 C C . GLU A 1 418 ? 2.078 -29.984 -28.062 1 97.94 418 GLU A C 1
ATOM 3169 O O . GLU A 1 418 ? 2.188 -30.281 -29.25 1 97.94 418 GLU A O 1
ATOM 3174 N N . GLN A 1 419 ? 2.816 -30.438 -27.141 1 93 419 GLN A N 1
ATOM 3175 C CA . GLN A 1 419 ? 3.756 -31.516 -27.469 1 93 419 GLN A CA 1
ATOM 3176 C C . GLN A 1 419 ? 3.068 -32.875 -27.438 1 93 419 GLN A C 1
ATOM 3178 O O . GLN A 1 419 ? 2.129 -33.094 -26.672 1 93 419 GLN A O 1
ATOM 3183 N N . MET B 1 1 ? -23.609 6.852 9.234 1 57.31 1 MET B N 1
ATOM 3184 C CA . MET B 1 1 ? -23.062 7.219 7.926 1 57.31 1 MET B CA 1
ATOM 3185 C C . MET B 1 1 ? -22.531 8.648 7.945 1 57.31 1 MET B C 1
ATOM 3187 O O . MET B 1 1 ? -23.125 9.531 8.555 1 57.31 1 MET B O 1
ATOM 3191 N N . VAL B 1 2 ? -21.312 8.711 7.477 1 72.69 2 VAL B N 1
ATOM 3192 C CA . VAL B 1 2 ? -20.703 10.031 7.375 1 72.69 2 VAL B CA 1
ATOM 3193 C C . VAL B 1 2 ? -21.516 10.914 6.438 1 72.69 2 VAL B C 1
ATOM 3195 O O . VAL B 1 2 ? -22.047 10.438 5.434 1 72.69 2 VAL B O 1
ATOM 3198 N N . ALA B 1 3 ? -21.609 12.125 6.832 1 77.25 3 ALA B N 1
ATOM 3199 C CA . ALA B 1 3 ? -22.375 13.078 6.02 1 77.25 3 ALA B CA 1
ATOM 3200 C C . ALA B 1 3 ? -21.75 13.227 4.633 1 77.25 3 ALA B C 1
ATOM 3202 O O . ALA B 1 3 ? -20.531 13.18 4.488 1 77.25 3 ALA B O 1
ATOM 3203 N N . VAL B 1 4 ? -22.594 13.328 3.643 1 75.25 4 VAL B N 1
ATOM 3204 C CA . VAL B 1 4 ? -22.188 13.477 2.248 1 75.25 4 VAL B CA 1
ATOM 3205 C C . VAL B 1 4 ? -21.188 14.625 2.111 1 75.25 4 VAL B C 1
ATOM 3207 O O . VAL B 1 4 ? -20.219 14.523 1.361 1 75.25 4 VAL B O 1
ATOM 3210 N N . SER B 1 5 ? -21.422 15.641 2.869 1 79.75 5 SER B N 1
ATOM 3211 C CA . SER B 1 5 ? -20.547 16.812 2.82 1 79.75 5 SER B CA 1
ATOM 3212 C C . SER B 1 5 ? -19.156 16.484 3.336 1 79.75 5 SER B C 1
ATOM 3214 O O . SER B 1 5 ? -18.156 17 2.826 1 79.75 5 SER B O 1
ATOM 3216 N N . HIS B 1 6 ? -19.078 15.633 4.246 1 84.88 6 HIS B N 1
ATOM 3217 C CA . HIS B 1 6 ? -17.797 15.203 4.781 1 84.88 6 HIS B CA 1
ATOM 3218 C C . HIS B 1 6 ? -17.031 14.359 3.771 1 84.88 6 HIS B C 1
ATOM 3220 O O . HIS B 1 6 ? -15.812 14.508 3.625 1 84.88 6 HIS B O 1
ATOM 3226 N N . ILE B 1 7 ? -17.781 13.586 3.055 1 89.56 7 ILE B N 1
ATOM 3227 C CA . ILE B 1 7 ? -17.188 12.742 2.021 1 89.56 7 ILE B CA 1
ATOM 3228 C C . ILE B 1 7 ? -16.594 13.625 0.921 1 89.56 7 ILE B C 1
ATOM 3230 O O . ILE B 1 7 ? -15.484 13.367 0.45 1 89.56 7 ILE B O 1
ATOM 3234 N N . ALA B 1 8 ? -17.312 14.617 0.572 1 92.88 8 ALA B N 1
ATOM 3235 C CA . ALA B 1 8 ? -16.844 15.523 -0.472 1 92.88 8 ALA B CA 1
ATOM 3236 C C . ALA B 1 8 ? -15.562 16.25 -0.04 1 92.88 8 ALA B C 1
ATOM 3238 O O . ALA B 1 8 ? -14.617 16.359 -0.82 1 92.88 8 ALA B O 1
ATOM 3239 N N . SER B 1 9 ? -15.523 16.734 1.188 1 93.75 9 SER B N 1
ATOM 3240 C CA . SER B 1 9 ? -14.352 17.438 1.704 1 93.75 9 SER B CA 1
ATOM 3241 C C . SER B 1 9 ? -13.133 16.516 1.752 1 93.75 9 SER B C 1
ATOM 3243 O O . SER B 1 9 ? -12.023 16.938 1.413 1 93.75 9 SER B O 1
ATOM 3245 N N . CYS B 1 10 ? -13.336 15.328 2.18 1 96.25 10 CYS B N 1
ATOM 3246 C CA . CYS B 1 10 ? -12.242 14.367 2.248 1 96.25 10 CYS B CA 1
ATOM 3247 C C . CYS B 1 10 ? -11.773 13.977 0.854 1 96.25 10 CYS B C 1
ATOM 3249 O O . CYS B 1 10 ? -10.578 13.766 0.63 1 96.25 10 CYS B O 1
ATOM 3251 N N . THR B 1 11 ? -12.711 13.859 -0.078 1 97.44 11 THR B N 1
ATOM 3252 C CA . THR B 1 11 ? -12.352 13.586 -1.466 1 97.44 11 THR B CA 1
ATOM 3253 C C . THR B 1 11 ? -11.492 14.711 -2.031 1 97.44 11 THR B C 1
ATOM 3255 O O . THR B 1 11 ? -10.516 14.461 -2.736 1 97.44 11 THR B O 1
ATOM 3258 N N . ASP B 1 12 ? -11.875 15.945 -1.734 1 97.81 12 ASP B N 1
ATOM 3259 C CA . ASP B 1 12 ? -11.094 17.109 -2.158 1 97.81 12 ASP B CA 1
ATOM 3260 C C . ASP B 1 12 ? -9.703 17.094 -1.522 1 97.81 12 ASP B C 1
ATOM 3262 O O . ASP B 1 12 ? -8.719 17.484 -2.154 1 97.81 12 ASP B O 1
ATOM 3266 N N . LEU B 1 13 ? -9.641 16.672 -0.284 1 98.38 13 LEU B N 1
ATOM 3267 C CA . LEU B 1 13 ? -8.344 16.531 0.378 1 98.38 13 LEU B CA 1
ATOM 3268 C C . LEU B 1 13 ? -7.477 15.5 -0.336 1 98.38 13 LEU B C 1
ATOM 3270 O O . LEU B 1 13 ? -6.277 15.719 -0.521 1 98.38 13 LEU B O 1
ATOM 3274 N N . PHE B 1 14 ? -8.078 14.352 -0.738 1 98.25 14 PHE B N 1
ATOM 3275 C CA . PHE B 1 14 ? -7.336 13.344 -1.482 1 98.25 14 PHE B CA 1
ATOM 3276 C C . PHE B 1 14 ? -6.746 13.938 -2.758 1 98.25 14 PHE B C 1
ATOM 3278 O O . PHE B 1 14 ? -5.582 13.688 -3.084 1 98.25 14 PHE B O 1
ATOM 3285 N N . ASP B 1 15 ? -7.555 14.688 -3.416 1 98.12 15 ASP B N 1
ATOM 3286 C CA . ASP B 1 15 ? -7.105 15.32 -4.652 1 98.12 15 ASP B CA 1
ATOM 3287 C C . ASP B 1 15 ? -5.984 16.328 -4.379 1 98.12 15 ASP B C 1
ATOM 3289 O O . ASP B 1 15 ? -5.016 16.406 -5.137 1 98.12 15 ASP B O 1
ATOM 3293 N N . PHE B 1 16 ? -6.168 17.125 -3.395 1 98.62 16 PHE B N 1
ATOM 3294 C CA . PHE B 1 16 ? -5.145 18.078 -2.988 1 98.62 16 PHE B CA 1
ATOM 3295 C C . PHE B 1 16 ? -3.822 17.375 -2.711 1 98.62 16 PHE B C 1
ATOM 3297 O O . PHE B 1 16 ? -2.768 17.812 -3.174 1 98.62 16 PHE B O 1
ATOM 3304 N N . ILE B 1 17 ? -3.84 16.25 -1.95 1 98.31 17 ILE B N 1
ATOM 3305 C CA . ILE B 1 17 ? -2.645 15.492 -1.604 1 98.31 17 ILE B CA 1
ATOM 3306 C C . ILE B 1 17 ? -2.02 14.914 -2.869 1 98.31 17 ILE B C 1
ATOM 3308 O O . ILE B 1 17 ? -0.803 14.977 -3.055 1 98.31 17 ILE B O 1
ATOM 3312 N N . ARG B 1 18 ? -2.859 14.391 -3.744 1 97.38 18 ARG B N 1
ATOM 3313 C CA . ARG B 1 18 ? -2.383 13.805 -4.992 1 97.38 18 ARG B CA 1
ATOM 3314 C C . ARG B 1 18 ? -1.61 14.828 -5.82 1 97.38 18 ARG B C 1
ATOM 3316 O O . ARG B 1 18 ? -0.576 14.508 -6.406 1 97.38 18 ARG B O 1
ATOM 3323 N N . ARG B 1 19 ? -2.064 16.062 -5.797 1 97.44 19 ARG B N 1
ATOM 3324 C CA . ARG B 1 19 ? -1.462 17.109 -6.602 1 97.44 19 ARG B CA 1
ATOM 3325 C C . ARG B 1 19 ? -0.299 17.766 -5.863 1 97.44 19 ARG B C 1
ATOM 3327 O O . ARG B 1 19 ? 0.414 18.609 -6.434 1 97.44 19 ARG B O 1
ATOM 3334 N N . SER B 1 20 ? -0.082 17.406 -4.613 1 98.31 20 SER B N 1
ATOM 3335 C CA . SER B 1 20 ? 0.934 18.016 -3.768 1 98.31 20 SER B CA 1
ATOM 3336 C C . SER B 1 20 ? 1.937 16.984 -3.268 1 98.31 20 SER B C 1
ATOM 3338 O O . SER B 1 20 ? 2.121 16.828 -2.059 1 98.31 20 SER B O 1
ATOM 3340 N N . PRO B 1 21 ? 2.656 16.406 -4.203 1 97.88 21 PRO B N 1
ATOM 3341 C CA . PRO B 1 21 ? 3.529 15.297 -3.816 1 97.88 21 PRO B CA 1
ATOM 3342 C C . PRO B 1 21 ? 4.734 15.75 -2.996 1 97.88 21 PRO B C 1
ATOM 3344 O O . PRO B 1 21 ? 5.32 14.953 -2.26 1 97.88 21 PRO B O 1
ATOM 3347 N N . THR B 1 22 ? 5.168 16.984 -3.148 1 98.44 22 THR B N 1
ATOM 3348 C CA . THR B 1 22 ? 6.277 17.516 -2.371 1 98.44 22 THR B CA 1
ATOM 3349 C C . THR B 1 22 ? 5.883 18.844 -1.713 1 98.44 22 THR B C 1
ATOM 3351 O O . THR B 1 22 ? 4.82 19.391 -2.004 1 98.44 22 THR B O 1
ATOM 3354 N N . ALA B 1 23 ? 6.781 19.312 -0.84 1 98.56 23 ALA B N 1
ATOM 3355 C CA . ALA B 1 23 ? 6.531 20.578 -0.154 1 98.56 23 ALA B CA 1
ATOM 3356 C C . ALA B 1 23 ? 6.344 21.719 -1.152 1 98.56 23 ALA B C 1
ATOM 3358 O O . ALA B 1 23 ? 5.453 22.562 -0.986 1 98.56 23 ALA B O 1
ATOM 3359 N N . ARG B 1 24 ? 7.156 21.766 -2.221 1 98.44 24 ARG B N 1
ATOM 3360 C CA . ARG B 1 24 ? 7.055 22.812 -3.242 1 98.44 24 ARG B CA 1
ATOM 3361 C C . ARG B 1 24 ? 5.719 22.734 -3.973 1 98.44 24 ARG B C 1
ATOM 3363 O O . ARG B 1 24 ? 5.098 23.766 -4.254 1 98.44 24 ARG B O 1
ATOM 3370 N N . HIS B 1 25 ? 5.309 21.5 -4.289 1 98.75 25 HIS B N 1
ATOM 3371 C CA . HIS B 1 25 ? 4.016 21.312 -4.941 1 98.75 25 HIS B CA 1
ATOM 3372 C C . HIS B 1 25 ? 2.873 21.766 -4.043 1 98.75 25 HIS B C 1
ATOM 3374 O O . HIS B 1 25 ? 1.908 22.375 -4.52 1 98.75 25 HIS B O 1
ATOM 3380 N N . LEU B 1 26 ? 2.996 21.438 -2.783 1 98.88 26 LEU B N 1
ATOM 3381 C CA . LEU B 1 26 ? 1.95 21.812 -1.841 1 98.88 26 LEU B CA 1
ATOM 3382 C C . LEU B 1 26 ? 1.813 23.328 -1.759 1 98.88 26 LEU B C 1
ATOM 3384 O O . LEU B 1 26 ? 0.703 23.859 -1.822 1 98.88 26 LEU B O 1
ATOM 3388 N N . ALA B 1 27 ? 2.908 24.016 -1.62 1 98.75 27 ALA B N 1
ATOM 3389 C CA . ALA B 1 27 ? 2.879 25.469 -1.566 1 98.75 27 ALA B CA 1
ATOM 3390 C C . ALA B 1 27 ? 2.258 26.047 -2.832 1 98.75 27 ALA B C 1
ATOM 3392 O O . ALA B 1 27 ? 1.438 26.969 -2.762 1 98.75 27 ALA B O 1
ATOM 3393 N N . ARG B 1 28 ? 2.588 25.484 -3.965 1 98.56 28 ARG B N 1
ATOM 3394 C CA . ARG B 1 28 ? 2.049 25.969 -5.23 1 98.56 28 ARG B CA 1
ATOM 3395 C C . ARG B 1 28 ? 0.562 25.656 -5.348 1 98.56 28 ARG B C 1
ATOM 3397 O O . ARG B 1 28 ? -0.197 26.438 -5.926 1 98.56 28 ARG B O 1
ATOM 3404 N N . SER B 1 29 ? 0.197 24.5 -4.883 1 98.62 29 SER B N 1
ATOM 3405 C CA . SER B 1 29 ? -1.226 24.172 -4.859 1 98.62 29 SER B CA 1
ATOM 3406 C C . SER B 1 29 ? -2.008 25.188 -4.02 1 98.62 29 SER B C 1
ATOM 3408 O O . SER B 1 29 ? -3.094 25.609 -4.414 1 98.62 29 SER B O 1
ATOM 3410 N N . VAL B 1 30 ? -1.481 25.531 -2.895 1 98.88 30 VAL B N 1
ATOM 3411 C CA . VAL B 1 30 ? -2.107 26.531 -2.037 1 98.88 30 VAL B CA 1
ATOM 3412 C C . VAL B 1 30 ? -2.143 27.875 -2.758 1 98.88 30 VAL B C 1
ATOM 3414 O O . VAL B 1 30 ? -3.172 28.547 -2.762 1 98.88 30 VAL B O 1
ATOM 3417 N N . ALA B 1 31 ? -1.051 28.234 -3.365 1 98.69 31 ALA B N 1
ATOM 3418 C CA . ALA B 1 31 ? -0.976 29.484 -4.117 1 98.69 31 ALA B CA 1
ATOM 3419 C C . ALA B 1 31 ? -2.064 29.562 -5.184 1 98.69 31 ALA B C 1
ATOM 3421 O O . ALA B 1 31 ? -2.719 30.594 -5.352 1 98.69 31 ALA B O 1
ATOM 3422 N N . GLY B 1 32 ? -2.215 28.438 -5.934 1 98.44 32 GLY B N 1
ATOM 3423 C CA . GLY B 1 32 ? -3.248 28.391 -6.957 1 98.44 32 GLY B CA 1
ATOM 3424 C C . GLY B 1 32 ? -4.641 28.641 -6.41 1 98.44 32 GLY B C 1
ATOM 3425 O O . GLY B 1 32 ? -5.414 29.406 -6.996 1 98.44 32 GLY B O 1
ATOM 3426 N N . GLN B 1 33 ? -4.953 28.047 -5.312 1 98.31 33 GLN B N 1
ATOM 3427 C CA . GLN B 1 33 ? -6.266 28.234 -4.703 1 98.31 33 GLN B CA 1
ATOM 3428 C C . GLN B 1 33 ? -6.434 29.656 -4.195 1 98.31 33 GLN B C 1
ATOM 3430 O O . GLN B 1 33 ? -7.527 30.234 -4.262 1 98.31 33 GLN B O 1
ATOM 3435 N N . LEU B 1 34 ? -5.383 30.234 -3.621 1 98.38 34 LEU B N 1
ATOM 3436 C CA . LEU B 1 34 ? -5.418 31.625 -3.176 1 98.38 34 LEU B CA 1
ATOM 3437 C C . LEU B 1 34 ? -5.691 32.562 -4.344 1 98.38 34 LEU B C 1
ATOM 3439 O O . LEU B 1 34 ? -6.496 33.5 -4.227 1 98.38 34 LEU B O 1
ATOM 3443 N N . GLU B 1 35 ? -5.023 32.281 -5.449 1 98.06 35 GLU B N 1
ATOM 3444 C CA . GLU B 1 35 ? -5.254 33.094 -6.641 1 98.06 35 GLU B CA 1
ATOM 3445 C C . GLU B 1 35 ? -6.703 33 -7.109 1 98.06 35 GLU B C 1
ATOM 3447 O O . GLU B 1 35 ? -7.316 34 -7.473 1 98.06 35 GLU B O 1
ATOM 3452 N N . GLU B 1 36 ? -7.211 31.828 -7.113 1 97.62 36 GLU B N 1
ATOM 3453 C CA . GLU B 1 36 ? -8.617 31.625 -7.457 1 97.62 36 GLU B CA 1
ATOM 3454 C C . GLU B 1 36 ? -9.531 32.406 -6.512 1 97.62 36 GLU B C 1
ATOM 3456 O O . GLU B 1 36 ? -10.609 32.844 -6.906 1 97.62 36 GLU B O 1
ATOM 3461 N N . GLY B 1 37 ? -9.039 32.531 -5.285 1 96.44 37 GLY B N 1
ATOM 3462 C CA . GLY B 1 37 ? -9.797 33.281 -4.281 1 96.44 37 GLY B CA 1
ATOM 3463 C C . GLY B 1 37 ? -9.594 34.781 -4.363 1 96.44 37 GLY B C 1
ATOM 3464 O O . GLY B 1 37 ? -10.164 35.531 -3.568 1 96.44 37 GLY B O 1
ATOM 3465 N N . GLY B 1 38 ? -8.75 35.281 -5.266 1 95.62 38 GLY B N 1
ATOM 3466 C CA . GLY B 1 38 ? -8.586 36.719 -5.5 1 95.62 38 GLY B CA 1
ATOM 3467 C C . GLY B 1 38 ? -7.344 37.281 -4.844 1 95.62 38 GLY B C 1
ATOM 3468 O O . GLY B 1 38 ? -7.109 38.5 -4.902 1 95.62 38 GLY B O 1
ATOM 3469 N N . PHE B 1 39 ? -6.574 36.5 -4.184 1 96.62 39 PHE B N 1
ATOM 3470 C CA . PHE B 1 39 ? -5.332 36.969 -3.582 1 96.62 39 PHE B CA 1
ATOM 3471 C C . PHE B 1 39 ? -4.234 37.094 -4.633 1 96.62 39 PHE B C 1
ATOM 3473 O O . PHE B 1 39 ? -4.219 36.344 -5.609 1 96.62 39 PHE B O 1
ATOM 3480 N N . LYS B 1 40 ? -3.336 37.969 -4.383 1 94.25 40 LYS B N 1
ATOM 3481 C CA . LYS B 1 40 ? -2.262 38.188 -5.344 1 94.25 40 LYS B CA 1
ATOM 3482 C C . LYS B 1 40 ? -0.902 37.844 -4.75 1 94.25 40 LYS B C 1
ATOM 3484 O O . LYS B 1 40 ? -0.634 38.125 -3.582 1 94.25 40 LYS B O 1
ATOM 3489 N N . GLU B 1 41 ? -0.068 37.219 -5.523 1 95.88 41 GLU B N 1
ATOM 3490 C CA . GLU B 1 41 ? 1.288 36.906 -5.102 1 95.88 41 GLU B CA 1
ATOM 3491 C C . GLU B 1 41 ? 2.18 38.125 -5.066 1 95.88 41 GLU B C 1
ATOM 3493 O O . GLU B 1 41 ? 2.189 38.938 -6.008 1 95.88 41 GLU B O 1
ATOM 3498 N N . VAL B 1 42 ? 2.871 38.312 -4.004 1 94.25 42 VAL B N 1
ATOM 3499 C CA . VAL B 1 42 ? 3.867 39.375 -3.881 1 94.25 42 VAL B CA 1
ATOM 3500 C C . VAL B 1 42 ? 5.262 38.781 -4.109 1 94.25 42 VAL B C 1
ATOM 3502 O O . VAL B 1 42 ? 5.848 38.188 -3.207 1 94.25 42 VAL B O 1
ATOM 3505 N N . VAL B 1 43 ? 5.844 39.031 -5.223 1 86.5 43 VAL B N 1
ATOM 3506 C CA . VAL B 1 43 ? 7.133 38.469 -5.602 1 86.5 43 VAL B CA 1
ATOM 3507 C C . VAL B 1 43 ? 8.25 39.438 -5.211 1 86.5 43 VAL B C 1
ATOM 3509 O O . VAL B 1 43 ? 9.281 39.031 -4.672 1 86.5 43 VAL B O 1
ATOM 3512 N N . THR B 1 44 ? 8.023 40.656 -5.586 1 81 44 THR B N 1
ATOM 3513 C CA . THR B 1 44 ? 8.961 41.719 -5.266 1 81 44 THR B CA 1
ATOM 3514 C C . THR B 1 44 ? 8.219 42.969 -4.75 1 81 44 THR B C 1
ATOM 3516 O O . THR B 1 44 ? 7 43.062 -4.898 1 81 44 THR B O 1
ATOM 3519 N N . GLY B 1 45 ? 8.859 43.781 -3.953 1 78.69 45 GLY B N 1
ATOM 3520 C CA . GLY B 1 45 ? 8.281 45.062 -3.545 1 78.69 45 GLY B CA 1
ATOM 3521 C C . GLY B 1 45 ? 7.781 45.062 -2.113 1 78.69 45 GLY B C 1
ATOM 3522 O O . GLY B 1 45 ? 7.824 44.031 -1.438 1 78.69 45 GLY B O 1
ATOM 3523 N N . PRO B 1 46 ? 7.27 46.25 -1.79 1 81.62 46 PRO B N 1
ATOM 3524 C CA . PRO B 1 46 ? 6.816 46.406 -0.404 1 81.62 46 PRO B CA 1
ATOM 3525 C C . PRO B 1 46 ? 5.449 45.75 -0.159 1 81.62 46 PRO B C 1
ATOM 3527 O O . PRO B 1 46 ? 4.605 45.75 -1.06 1 81.62 46 PRO B O 1
ATOM 3530 N N . LEU B 1 47 ? 5.168 45.281 0.954 1 84.19 47 LEU B N 1
ATOM 3531 C CA . LEU B 1 47 ? 3.91 44.688 1.364 1 84.19 47 LEU B CA 1
ATOM 3532 C C . LEU B 1 47 ? 2.818 45.719 1.527 1 84.19 47 LEU B C 1
ATOM 3534 O O . LEU B 1 47 ? 1.63 45.406 1.527 1 84.19 47 LEU B O 1
ATOM 3538 N N . ALA B 1 48 ? 3.16 46.938 1.597 1 74.88 48 ALA B N 1
ATOM 3539 C CA . ALA B 1 48 ? 2.287 48.062 1.905 1 74.88 48 ALA B CA 1
ATOM 3540 C C . ALA B 1 48 ? 1.161 48.188 0.882 1 74.88 48 ALA B C 1
ATOM 3542 O O . ALA B 1 48 ? 0.076 48.688 1.197 1 74.88 48 ALA B O 1
ATOM 3543 N N . ALA B 1 49 ? 1.411 47.812 -0.176 1 70.94 49 ALA B N 1
ATOM 3544 C CA . ALA B 1 49 ? 0.45 48.094 -1.241 1 70.94 49 ALA B CA 1
ATOM 3545 C C . ALA B 1 49 ? -0.701 47.094 -1.213 1 70.94 49 ALA B C 1
ATOM 3547 O O . ALA B 1 49 ? -1.759 47.312 -1.799 1 70.94 49 ALA B O 1
ATOM 3548 N N . GLU B 1 50 ? -0.514 46.062 -0.438 1 75.44 50 GLU B N 1
ATOM 3549 C CA . GLU B 1 50 ? -1.478 44.969 -0.594 1 75.44 50 GLU B CA 1
ATOM 3550 C C . GLU B 1 50 ? -2.227 44.719 0.709 1 75.44 50 GLU B C 1
ATOM 3552 O O . GLU B 1 50 ? -1.625 44.312 1.707 1 75.44 50 GLU B O 1
ATOM 3557 N N . LYS B 1 51 ? -3.518 45.031 0.669 1 86.31 51 LYS B N 1
ATOM 3558 C CA . LYS B 1 51 ? -4.34 44.688 1.831 1 86.31 51 LYS B CA 1
ATOM 3559 C C . LYS B 1 51 ? -4.527 43.188 1.964 1 86.31 51 LYS B C 1
ATOM 3561 O O . LYS B 1 51 ? -4.742 42.688 3.066 1 86.31 51 LYS B O 1
ATOM 3566 N N . ALA B 1 52 ? -4.426 42.531 0.827 1 94.12 52 ALA B N 1
ATOM 3567 C CA . ALA B 1 52 ? -4.484 41.062 0.776 1 94.12 52 ALA B CA 1
ATOM 3568 C C . ALA B 1 52 ? -3.496 40.5 -0.249 1 94.12 52 ALA B C 1
ATOM 3570 O O . ALA B 1 52 ? -3.328 41.094 -1.328 1 94.12 52 ALA B O 1
ATOM 3571 N N . GLY B 1 53 ? -2.809 39.469 0.121 1 96.19 53 GLY B N 1
ATOM 3572 C CA . GLY B 1 53 ? -1.818 38.875 -0.76 1 96.19 53 GLY B CA 1
ATOM 3573 C C . GLY B 1 53 ? -1.122 37.656 -0.149 1 96.19 53 GLY B C 1
ATOM 3574 O O . GLY B 1 53 ? -1.524 37.188 0.911 1 96.19 53 GLY B O 1
ATOM 3575 N N . PHE B 1 54 ? -0.126 37.156 -0.913 1 97.62 54 PHE B N 1
ATOM 3576 C CA . PHE B 1 54 ? 0.668 36.062 -0.367 1 97.62 54 PHE B CA 1
ATOM 3577 C C . PHE B 1 54 ? 2.066 36.062 -0.97 1 97.62 54 PHE B C 1
ATOM 3579 O O . PHE B 1 54 ? 2.301 36.656 -2.014 1 97.62 54 PHE B O 1
ATOM 3586 N N . ILE B 1 55 ? 2.936 35.5 -0.236 1 97.12 55 ILE B N 1
ATOM 3587 C CA . ILE B 1 55 ? 4.289 35.188 -0.68 1 97.12 55 ILE B CA 1
ATOM 3588 C C . ILE B 1 55 ? 4.473 33.688 -0.754 1 97.12 55 ILE B C 1
ATOM 3590 O O . ILE B 1 55 ? 4.078 32.969 0.164 1 97.12 55 ILE B O 1
ATOM 3594 N N . CYS B 1 56 ? 4.934 33.188 -1.855 1 97.44 56 CYS B N 1
ATOM 3595 C CA . CYS B 1 56 ? 5.219 31.766 -2.053 1 97.44 56 CYS B CA 1
ATOM 3596 C C . CYS B 1 56 ? 6.66 31.562 -2.496 1 97.44 56 CYS B C 1
ATOM 3598 O O . CYS B 1 56 ? 7.094 32.125 -3.502 1 97.44 56 CYS B O 1
ATOM 3600 N N . ASP B 1 57 ? 7.422 30.781 -1.719 1 95.56 57 ASP B N 1
ATOM 3601 C CA . ASP B 1 57 ? 8.828 30.5 -1.982 1 95.56 57 ASP B CA 1
ATOM 3602 C C . ASP B 1 57 ? 9.172 29.062 -1.603 1 95.56 57 ASP B C 1
ATOM 3604 O O . ASP B 1 57 ? 9.273 28.734 -0.418 1 95.56 57 ASP B O 1
ATOM 3608 N N . GLN B 1 58 ? 9.453 28.234 -2.656 1 95.25 58 GLN B N 1
ATOM 3609 C CA . GLN B 1 58 ? 9.734 26.812 -2.441 1 95.25 58 GLN B CA 1
ATOM 3610 C C . GLN B 1 58 ? 8.602 26.141 -1.685 1 95.25 58 GLN B C 1
ATOM 3612 O O . GLN B 1 58 ? 7.445 26.188 -2.111 1 95.25 58 GLN B O 1
ATOM 3617 N N . GLY B 1 59 ? 8.93 25.609 -0.552 1 97.5 59 GLY B N 1
ATOM 3618 C CA . GLY B 1 59 ? 7.914 24.922 0.224 1 97.5 59 GLY B CA 1
ATOM 3619 C C . GLY B 1 59 ? 7.254 25.797 1.266 1 97.5 59 GLY B C 1
ATOM 3620 O O . GLY B 1 59 ? 6.453 25.328 2.074 1 97.5 59 GLY B O 1
ATOM 3621 N N . PHE B 1 60 ? 7.555 27.141 1.232 1 98.12 60 PHE B N 1
ATOM 3622 C CA . PHE B 1 60 ? 7.012 28.125 2.166 1 98.12 60 PHE B CA 1
ATOM 3623 C C . PHE B 1 60 ? 5.938 28.969 1.497 1 98.12 60 PHE B C 1
ATOM 3625 O O . PHE B 1 60 ? 6.078 29.359 0.337 1 98.12 60 PHE B O 1
ATOM 3632 N N . ILE B 1 61 ? 4.82 29.203 2.23 1 98.69 61 ILE B N 1
ATOM 3633 C CA . ILE B 1 61 ? 3.828 30.156 1.734 1 98.69 61 ILE B CA 1
ATOM 3634 C C . ILE B 1 61 ? 3.18 30.891 2.908 1 98.69 61 ILE B C 1
ATOM 3636 O O . ILE B 1 61 ? 2.896 30.281 3.943 1 98.69 61 ILE B O 1
ATOM 3640 N N . CYS B 1 62 ? 3.064 32.219 2.797 1 98.44 62 CYS B N 1
ATOM 3641 C CA . CYS B 1 62 ? 2.414 33.062 3.771 1 98.44 62 CYS B CA 1
ATOM 3642 C C . CYS B 1 62 ? 1.36 33.938 3.105 1 98.44 62 CYS B C 1
ATOM 3644 O O . CYS B 1 62 ? 1.672 34.719 2.193 1 98.44 62 CYS B O 1
ATOM 3646 N N . ALA B 1 63 ? 0.146 33.844 3.533 1 98.56 63 ALA B N 1
ATOM 3647 C CA . ALA B 1 63 ? -0.964 34.625 3.012 1 98.56 63 ALA B CA 1
ATOM 3648 C C . ALA B 1 63 ? -1.576 35.5 4.105 1 98.56 63 ALA B C 1
ATOM 3650 O O . ALA B 1 63 ? -1.581 35.125 5.281 1 98.56 63 ALA B O 1
ATOM 3651 N N . TRP B 1 64 ? -2.086 36.688 3.715 1 97.81 64 TRP B N 1
ATOM 3652 C CA . TRP B 1 64 ? -2.693 37.594 4.688 1 97.81 64 TRP B CA 1
ATOM 3653 C C . TRP B 1 64 ? -3.91 38.312 4.09 1 97.81 64 TRP B C 1
ATOM 3655 O O . TRP B 1 64 ? -3.994 38.5 2.873 1 97.81 64 TRP B O 1
ATOM 3665 N N . ARG B 1 65 ? -4.812 38.5 4.914 1 97.25 65 ARG B N 1
ATOM 3666 C CA . ARG B 1 65 ? -5.941 39.406 4.715 1 97.25 65 ARG B CA 1
ATOM 3667 C C . ARG B 1 65 ? -5.965 40.5 5.785 1 97.25 65 ARG B C 1
ATOM 3669 O O . ARG B 1 65 ? -6.27 40.219 6.945 1 97.25 65 ARG B O 1
ATOM 3676 N N . GLY B 1 66 ? -5.738 41.719 5.375 1 95.81 66 GLY B N 1
ATOM 3677 C CA . GLY B 1 66 ? -5.523 42.844 6.289 1 95.81 66 GLY B CA 1
ATOM 3678 C C . GLY B 1 66 ? -6.781 43.25 7.035 1 95.81 66 GLY B C 1
ATOM 3679 O O . GLY B 1 66 ? -7.871 43.281 6.457 1 95.81 66 GLY B O 1
ATOM 3680 N N . GLY B 1 67 ? -6.559 43.531 8.344 1 94.25 67 GLY B N 1
ATOM 3681 C CA . GLY B 1 67 ? -7.625 44.062 9.18 1 94.25 67 GLY B CA 1
ATOM 3682 C C . GLY B 1 67 ? -7.508 45.562 9.414 1 94.25 67 GLY B C 1
ATOM 3683 O O . GLY B 1 67 ? -6.645 46.219 8.836 1 94.25 67 GLY B O 1
ATOM 3684 N N . ARG B 1 68 ? -8.469 46.094 10.312 1 94.19 68 ARG B N 1
ATOM 3685 C CA . ARG B 1 68 ? -8.539 47.5 10.586 1 94.19 68 ARG B CA 1
ATOM 3686 C C . ARG B 1 68 ? -7.859 47.844 11.906 1 94.19 68 ARG B C 1
ATOM 3688 O O . ARG B 1 68 ? -7.582 49.031 12.18 1 94.19 68 ARG B O 1
ATOM 3695 N N . LYS B 1 69 ? -7.477 46.844 12.68 1 95.06 69 LYS B N 1
ATOM 3696 C CA . LYS B 1 69 ? -6.801 47 13.961 1 95.06 69 LYS B CA 1
ATOM 3697 C C . LYS B 1 69 ? -5.516 46.188 14.023 1 95.06 69 LYS B C 1
ATOM 3699 O O . LYS B 1 69 ? -5.371 45.188 13.305 1 95.06 69 LYS B O 1
ATOM 3704 N N . PRO B 1 70 ? -4.586 46.688 14.883 1 95.44 70 PRO B N 1
ATOM 3705 C CA . PRO B 1 70 ? -3.365 45.875 15.047 1 95.44 70 PRO B CA 1
ATOM 3706 C C . PRO B 1 70 ? -3.641 44.5 15.617 1 95.44 70 PRO B C 1
ATOM 3708 O O . PRO B 1 70 ? -4.555 44.344 16.422 1 95.44 70 PRO B O 1
ATOM 3711 N N . GLY B 1 71 ? -2.732 43.594 15.211 1 95.94 71 GLY B N 1
ATOM 3712 C CA . GLY B 1 71 ? -2.863 42.219 15.688 1 95.94 71 GLY B CA 1
ATOM 3713 C C . GLY B 1 71 ? -3.098 41.219 14.578 1 95.94 71 GLY B C 1
ATOM 3714 O O . GLY B 1 71 ? -3.641 41.562 13.523 1 95.94 71 GLY B O 1
ATOM 3715 N N . PHE B 1 72 ? -2.713 40.031 14.844 1 97.5 72 PHE B N 1
ATOM 3716 C CA . PHE B 1 72 ? -2.785 38.969 13.844 1 97.5 72 PHE B CA 1
ATOM 3717 C C . PHE B 1 72 ? -3.492 37.75 14.406 1 97.5 72 PHE B C 1
ATOM 3719 O O . PHE B 1 72 ? -3.301 37.406 15.57 1 97.5 72 PHE B O 1
ATOM 3726 N N . GLN B 1 73 ? -4.355 37.156 13.648 1 98.12 73 GLN B N 1
ATOM 3727 C CA . GLN B 1 73 ? -4.855 35.812 13.844 1 98.12 73 GLN B CA 1
ATOM 3728 C C . GLN B 1 73 ? -4.207 34.844 12.852 1 98.12 73 GLN B C 1
ATOM 3730 O O . GLN B 1 73 ? -4.582 34.781 11.68 1 98.12 73 GLN B O 1
ATOM 3735 N N . LEU B 1 74 ? -3.346 33.938 13.391 1 98.31 74 LEU B N 1
ATOM 3736 C CA . LEU B 1 74 ? -2.479 33.156 12.523 1 98.31 74 LEU B CA 1
ATOM 3737 C C . LEU B 1 74 ? -2.789 31.672 12.656 1 98.31 74 LEU B C 1
ATOM 3739 O O . LEU B 1 74 ? -3.012 31.172 13.766 1 98.31 74 LEU B O 1
ATOM 3743 N N . VAL B 1 75 ? -2.83 31.016 11.516 1 98.81 75 VAL B N 1
ATOM 3744 C CA . VAL B 1 75 ? -2.766 29.562 11.469 1 98.81 75 VAL B CA 1
ATOM 3745 C C . VAL B 1 75 ? -1.473 29.125 10.781 1 98.81 75 VAL B C 1
ATOM 3747 O O . VAL B 1 75 ? -1.18 29.562 9.664 1 98.81 75 VAL B O 1
ATOM 3750 N N . ALA B 1 76 ? -0.726 28.344 11.453 1 98.62 76 ALA B N 1
ATOM 3751 C CA . ALA B 1 76 ? 0.544 27.844 10.938 1 98.62 76 ALA B CA 1
ATOM 3752 C C . ALA B 1 76 ? 0.502 26.328 10.742 1 98.62 76 ALA B C 1
ATOM 3754 O O . ALA B 1 76 ? -0.063 25.609 11.57 1 98.62 76 ALA B O 1
ATOM 3755 N N . ALA B 1 77 ? 1.023 25.828 9.648 1 98.56 77 ALA B N 1
ATOM 3756 C CA . ALA B 1 77 ? 1.171 24.406 9.344 1 98.56 77 ALA B CA 1
ATOM 3757 C C . ALA B 1 77 ? 2.486 24.141 8.617 1 98.56 77 ALA B C 1
ATOM 3759 O O . ALA B 1 77 ? 3.377 25 8.594 1 98.56 77 ALA B O 1
ATOM 3760 N N . HIS B 1 78 ? 2.723 22.906 8.188 1 98.44 78 HIS B N 1
ATOM 3761 C CA . HIS B 1 78 ? 3.928 22.656 7.41 1 98.44 78 HIS B CA 1
ATOM 3762 C C . HIS B 1 78 ? 3.617 21.812 6.172 1 98.44 78 HIS B C 1
ATOM 3764 O O . HIS B 1 78 ? 2.588 21.141 6.121 1 98.44 78 HIS B O 1
ATOM 3770 N N . SER B 1 79 ? 4.512 21.891 5.223 1 98.44 79 SER B N 1
ATOM 3771 C CA . SER B 1 79 ? 4.227 21.359 3.891 1 98.44 79 SER B CA 1
ATOM 3772 C C . SER B 1 79 ? 4.961 20.047 3.646 1 98.44 79 SER B C 1
ATOM 3774 O O . SER B 1 79 ? 4.598 19.281 2.748 1 98.44 79 SER B O 1
ATOM 3776 N N . ASP B 1 80 ? 6.027 19.797 4.379 1 97.75 80 ASP B N 1
ATOM 3777 C CA . ASP B 1 80 ? 6.883 18.656 4.078 1 97.75 80 ASP B CA 1
ATOM 3778 C C . ASP B 1 80 ? 6.367 17.391 4.762 1 97.75 80 ASP B C 1
ATOM 3780 O O . ASP B 1 80 ? 5.453 17.453 5.586 1 97.75 80 ASP B O 1
ATOM 3784 N N . ALA B 1 81 ? 6.805 16.297 4.379 1 97.31 81 ALA B N 1
ATOM 3785 C CA . ALA B 1 81 ? 6.516 14.961 4.91 1 97.31 81 ALA B CA 1
ATOM 3786 C C . ALA B 1 81 ? 7.707 14.023 4.723 1 97.31 81 ALA B C 1
ATOM 3788 O O . ALA B 1 81 ? 8.594 14.297 3.906 1 97.31 81 ALA B O 1
ATOM 3789 N N . PRO B 1 82 ? 7.781 12.969 5.504 1 96.06 82 PRO B N 1
ATOM 3790 C CA . PRO B 1 82 ? 8.844 11.992 5.262 1 96.06 82 PRO B CA 1
ATOM 3791 C C . PRO B 1 82 ? 8.828 11.445 3.836 1 96.06 82 PRO B C 1
ATOM 3793 O O . PRO B 1 82 ? 7.758 11.25 3.256 1 96.06 82 PRO B O 1
ATOM 3796 N N . ALA B 1 83 ? 10.031 11.211 3.291 1 96.5 83 ALA B N 1
ATOM 3797 C CA . ALA B 1 83 ? 10.195 10.734 1.923 1 96.5 83 ALA B CA 1
ATOM 3798 C C . ALA B 1 83 ? 11.594 10.164 1.707 1 96.5 83 ALA B C 1
ATOM 3800 O O . ALA B 1 83 ? 12.422 10.164 2.627 1 96.5 83 ALA B O 1
ATOM 3801 N N . LEU B 1 84 ? 11.789 9.57 0.527 1 96.56 84 LEU B N 1
ATOM 3802 C CA . LEU B 1 84 ? 13.117 9.211 0.052 1 96.56 84 LEU B CA 1
ATOM 3803 C C . LEU B 1 84 ? 13.609 10.195 -1.002 1 96.56 84 LEU B C 1
ATOM 3805 O O . LEU B 1 84 ? 12.977 10.359 -2.047 1 96.56 84 LEU B O 1
ATOM 3809 N N . ARG B 1 85 ? 14.695 10.828 -0.74 1 96.75 85 ARG B N 1
ATOM 3810 C CA . ARG B 1 85 ? 15.242 11.805 -1.682 1 96.75 85 ARG B CA 1
ATOM 3811 C C . ARG B 1 85 ? 16.312 11.172 -2.568 1 96.75 85 ARG B C 1
ATOM 3813 O O . ARG B 1 85 ? 17.219 10.5 -2.074 1 96.75 85 ARG B O 1
ATOM 3820 N N . LEU B 1 86 ? 16.125 11.367 -3.842 1 96.31 86 LEU B N 1
ATOM 3821 C CA . LEU B 1 86 ? 17.156 10.906 -4.766 1 96.31 86 LEU B CA 1
ATOM 3822 C C . LEU B 1 86 ? 18.422 11.742 -4.629 1 96.31 86 LEU B C 1
ATOM 3824 O O . LEU B 1 86 ? 18.359 12.977 -4.633 1 96.31 86 LEU B O 1
ATOM 3828 N N . LYS B 1 87 ? 19.516 11.07 -4.488 1 94.19 87 LYS B N 1
ATOM 3829 C CA . LYS B 1 87 ? 20.797 11.781 -4.473 1 94.19 87 LYS B CA 1
ATOM 3830 C C . LYS B 1 87 ? 21.172 12.266 -5.867 1 94.19 87 LYS B C 1
ATOM 3832 O O . LYS B 1 87 ? 20.547 11.883 -6.855 1 94.19 87 LYS B O 1
ATOM 3837 N N . ASP B 1 88 ? 22.141 13.164 -6.008 1 89.94 88 ASP B N 1
ATOM 3838 C CA . ASP B 1 88 ? 22.516 13.789 -7.273 1 89.94 88 ASP B CA 1
ATOM 3839 C C . ASP B 1 88 ? 22.953 12.742 -8.297 1 89.94 88 ASP B C 1
ATOM 3841 O O . ASP B 1 88 ? 22.641 12.852 -9.484 1 89.94 88 ASP B O 1
ATOM 3845 N N . ARG B 1 89 ? 23.703 11.781 -7.902 1 89.06 89 ARG B N 1
ATOM 3846 C CA . ARG B 1 89 ? 24.047 10.602 -8.688 1 89.06 89 ARG B CA 1
ATOM 3847 C C . ARG B 1 89 ? 23.297 9.375 -8.18 1 89.06 89 ARG B C 1
ATOM 3849 O O . ARG B 1 89 ? 23.828 8.578 -7.414 1 89.06 89 ARG B O 1
ATOM 3856 N N . ALA B 1 90 ? 22.125 9.188 -8.672 1 90.56 90 ALA B N 1
ATOM 3857 C CA . ALA B 1 90 ? 21.141 8.32 -8.008 1 90.56 90 ALA B CA 1
ATOM 3858 C C . ALA B 1 90 ? 21.219 6.902 -8.555 1 90.56 90 ALA B C 1
ATOM 3860 O O . ALA B 1 90 ? 20.719 5.965 -7.93 1 90.56 90 ALA B O 1
ATOM 3861 N N . ASP B 1 91 ? 21.781 6.703 -9.688 1 89.12 91 ASP B N 1
ATOM 3862 C CA . ASP B 1 91 ? 21.797 5.371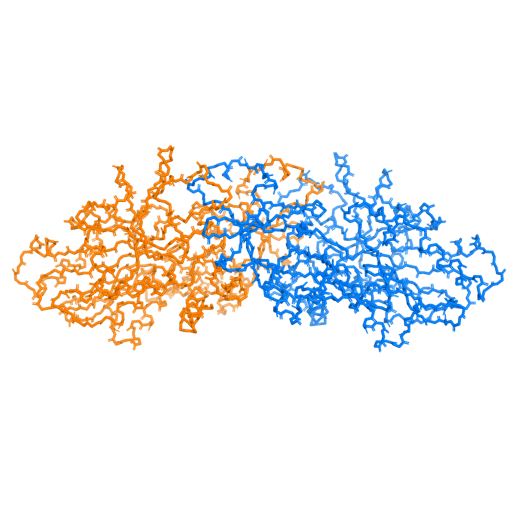 -10.281 1 89.12 91 ASP B CA 1
ATOM 3863 C C . ASP B 1 91 ? 23 4.566 -9.797 1 89.12 91 ASP B C 1
ATOM 3865 O O . ASP B 1 91 ? 24.141 4.855 -10.172 1 89.12 91 ASP B O 1
ATOM 3869 N N . LEU B 1 92 ? 22.781 3.545 -9.062 1 88.94 92 LEU B N 1
ATOM 3870 C CA . LEU B 1 92 ? 23.844 2.688 -8.555 1 88.94 92 LEU B CA 1
ATOM 3871 C C . LEU B 1 92 ? 24.125 1.539 -9.516 1 88.94 92 LEU B C 1
ATOM 3873 O O . LEU B 1 92 ? 25.094 0.795 -9.336 1 88.94 92 LEU B O 1
ATOM 3877 N N . GLY B 1 93 ? 23.266 1.515 -10.555 1 85.56 93 GLY B N 1
ATOM 3878 C CA . GLY B 1 93 ? 23.344 0.346 -11.422 1 85.56 93 GLY B CA 1
ATOM 3879 C C . GLY B 1 93 ? 22.859 -0.924 -10.742 1 85.56 93 GLY B C 1
ATOM 3880 O O . GLY B 1 93 ? 22.062 -0.868 -9.805 1 85.56 93 GLY B O 1
ATOM 3881 N N . GLY B 1 94 ? 23.156 -2.078 -11.305 1 80.38 94 GLY B N 1
ATOM 3882 C CA . GLY B 1 94 ? 22.797 -3.373 -10.758 1 80.38 94 GLY B CA 1
ATOM 3883 C C . GLY B 1 94 ? 22.562 -4.43 -11.828 1 80.38 94 GLY B C 1
ATOM 3884 O O . GLY B 1 94 ? 22.516 -4.113 -13.016 1 80.38 94 GLY B O 1
ATOM 3885 N N . VAL B 1 95 ? 22.562 -5.637 -11.258 1 81.94 95 VAL B N 1
ATOM 3886 C CA . VAL B 1 95 ? 22.281 -6.781 -12.117 1 81.94 95 VAL B CA 1
ATOM 3887 C C . VAL B 1 95 ? 20.781 -7.02 -12.203 1 81.94 95 VAL B C 1
ATOM 3889 O O . VAL B 1 95 ? 20.109 -7.184 -11.18 1 81.94 95 VAL B O 1
ATOM 3892 N N . GLY B 1 96 ? 20.188 -6.977 -13.445 1 84.06 96 GLY B N 1
ATOM 3893 C CA . GLY B 1 96 ? 18.766 -7.23 -13.641 1 84.06 96 GLY B CA 1
ATOM 3894 C C . GLY B 1 96 ? 17.906 -6.004 -13.422 1 84.06 96 GLY B C 1
ATOM 3895 O O . GLY B 1 96 ? 17.078 -5.648 -14.273 1 84.06 96 GLY B O 1
ATOM 3896 N N . LEU B 1 97 ? 18.094 -5.426 -12.211 1 91.38 97 LEU B N 1
ATOM 3897 C CA . LEU B 1 97 ? 17.406 -4.188 -11.867 1 91.38 97 LEU B CA 1
ATOM 3898 C C . LEU B 1 97 ? 18.391 -3.139 -11.359 1 91.38 97 LEU B C 1
ATOM 3900 O O . LEU B 1 97 ? 19.406 -3.479 -10.742 1 91.38 97 LEU B O 1
ATOM 3904 N N . HIS B 1 98 ? 18.016 -1.902 -11.695 1 92.56 98 HIS B N 1
ATOM 3905 C CA . HIS B 1 98 ? 18.828 -0.8 -11.203 1 92.56 98 HIS B CA 1
ATOM 3906 C C . HIS B 1 98 ? 18.438 -0.423 -9.773 1 92.56 98 HIS B C 1
ATOM 3908 O O . HIS B 1 98 ? 17.266 -0.369 -9.445 1 92.56 98 HIS B O 1
ATOM 3914 N N . ARG B 1 99 ? 19.5 -0.262 -8.961 1 94.88 99 ARG B N 1
ATOM 3915 C CA . ARG B 1 99 ? 19.281 0.271 -7.621 1 94.88 99 ARG B CA 1
ATOM 3916 C C . ARG B 1 99 ? 19.438 1.788 -7.602 1 94.88 99 ARG B C 1
ATOM 3918 O O . ARG B 1 99 ? 20.312 2.336 -8.281 1 94.88 99 ARG B O 1
ATOM 3925 N N . LEU B 1 100 ? 18.609 2.436 -6.816 1 95.31 100 LEU B N 1
ATOM 3926 C CA . LEU B 1 100 ? 18.672 3.893 -6.734 1 95.31 100 LEU B CA 1
ATOM 3927 C C . LEU B 1 100 ? 19.25 4.336 -5.398 1 95.31 100 LEU B C 1
ATOM 3929 O O . LEU B 1 100 ? 18.844 3.838 -4.344 1 95.31 100 LEU B O 1
ATOM 3933 N N . ASN B 1 101 ? 20.219 5.238 -5.457 1 96 101 ASN B N 1
ATOM 3934 C CA . ASN B 1 101 ? 20.828 5.84 -4.277 1 96 101 ASN B CA 1
ATOM 3935 C C . ASN B 1 101 ? 19.953 6.941 -3.691 1 96 101 ASN B C 1
ATOM 3937 O O . ASN B 1 101 ? 19.797 8.008 -4.293 1 96 101 ASN B O 1
ATOM 3941 N N . VAL B 1 102 ? 19.406 6.672 -2.473 1 96.12 102 VAL B N 1
ATOM 3942 C CA . VAL B 1 102 ? 18.453 7.609 -1.881 1 96.12 102 VAL B CA 1
ATOM 3943 C C . VAL B 1 102 ? 18.891 7.969 -0.464 1 96.12 102 VAL B C 1
ATOM 3945 O O . VAL B 1 102 ? 19.703 7.258 0.138 1 96.12 102 VAL B O 1
ATOM 3948 N N . ALA B 1 103 ? 18.453 9.094 -0.005 1 95.5 103 ALA B N 1
ATOM 3949 C CA . ALA B 1 103 ? 18.594 9.531 1.38 1 95.5 103 ALA B CA 1
ATOM 3950 C C . ALA B 1 103 ? 17.25 9.672 2.064 1 95.5 103 ALA B C 1
ATOM 3952 O O . ALA B 1 103 ? 16.297 10.188 1.471 1 95.5 103 ALA B O 1
ATOM 3953 N N . PRO B 1 104 ? 17.156 9.141 3.287 1 94.19 104 PRO B N 1
ATOM 3954 C CA . PRO B 1 104 ? 15.906 9.352 4.02 1 94.19 104 PRO B CA 1
ATOM 3955 C C . PRO B 1 104 ? 15.664 10.812 4.379 1 94.19 104 PRO B C 1
ATOM 3957 O O . PRO B 1 104 ? 16.609 11.531 4.719 1 94.19 104 PRO B O 1
ATOM 3960 N N . TYR B 1 105 ? 14.523 11.266 4.203 1 95.31 105 TYR B N 1
ATOM 3961 C CA . TYR B 1 105 ? 14.07 12.578 4.66 1 95.31 105 TYR B CA 1
ATOM 3962 C C . TYR B 1 105 ? 13.055 12.445 5.785 1 95.31 105 TYR B C 1
ATOM 3964 O O . TYR B 1 105 ? 11.961 11.898 5.586 1 95.31 105 TYR B O 1
ATOM 3972 N N . GLY B 1 106 ? 13.375 12.953 6.98 1 92.31 106 GLY B N 1
ATOM 3973 C CA . GLY B 1 106 ? 12.516 12.797 8.141 1 92.31 106 GLY B CA 1
ATOM 3974 C C . GLY B 1 106 ? 12.594 11.414 8.758 1 92.31 106 GLY B C 1
ATOM 3975 O O . GLY B 1 106 ? 13.289 10.531 8.242 1 92.31 106 GLY B O 1
ATOM 3976 N N . GLY B 1 107 ? 11.992 11.25 9.914 1 90.88 107 GLY B N 1
ATOM 3977 C CA . GLY B 1 107 ? 11.898 9.961 10.578 1 90.88 107 GLY B CA 1
ATOM 3978 C C . GLY B 1 107 ? 10.641 9.195 10.211 1 90.88 107 GLY B C 1
ATOM 3979 O O . GLY B 1 107 ? 9.531 9.578 10.602 1 90.88 107 GLY B O 1
ATOM 3980 N N . ALA B 1 108 ? 10.82 8.07 9.453 1 93.19 108 ALA B N 1
ATOM 3981 C CA . ALA B 1 108 ? 9.648 7.324 8.992 1 93.19 108 ALA B CA 1
ATOM 3982 C C . ALA B 1 108 ? 9.656 5.898 9.539 1 93.19 108 ALA B C 1
ATOM 3984 O O . ALA B 1 108 ? 10.641 5.465 10.141 1 93.19 108 ALA B O 1
ATOM 3985 N N . ILE B 1 109 ? 8.508 5.262 9.453 1 94.25 109 ILE B N 1
ATOM 3986 C CA . ILE B 1 109 ? 8.422 3.824 9.688 1 94.25 109 ILE B CA 1
ATOM 3987 C C . ILE B 1 109 ? 8.883 3.066 8.445 1 94.25 109 ILE B C 1
ATOM 3989 O O . ILE B 1 109 ? 8.062 2.615 7.645 1 94.25 109 ILE B O 1
ATOM 3993 N N . TRP B 1 110 ? 10.172 2.818 8.367 1 92.75 110 TRP B N 1
ATOM 3994 C CA . TRP B 1 110 ? 10.789 2.379 7.125 1 92.75 110 TRP B CA 1
ATOM 3995 C C . TRP B 1 110 ? 10.336 0.968 6.762 1 92.75 110 TRP B C 1
ATOM 3997 O O . TRP B 1 110 ? 10.219 0.631 5.582 1 92.75 110 TRP B O 1
ATOM 4007 N N . SER B 1 111 ? 10.031 0.102 7.758 1 92.69 111 SER B N 1
ATOM 4008 C CA . SER B 1 111 ? 9.516 -1.231 7.457 1 92.69 111 SER B CA 1
ATOM 4009 C C . SER B 1 111 ? 8.211 -1.16 6.668 1 92.69 111 SER B C 1
ATOM 4011 O O . SER B 1 111 ? 7.953 -2.008 5.812 1 92.69 111 SER B O 1
ATOM 4013 N N . SER B 1 112 ? 7.469 -0.1 6.918 1 93.88 112 SER B N 1
ATOM 4014 C CA . SER B 1 112 ? 6.176 0.051 6.254 1 93.88 112 SER B CA 1
ATOM 4015 C C . SER B 1 112 ? 6.336 0.669 4.867 1 93.88 112 SER B C 1
ATOM 4017 O O . SER B 1 112 ? 5.402 0.649 4.062 1 93.88 112 SER B O 1
ATOM 4019 N N . TRP B 1 113 ? 7.508 1.134 4.523 1 94.88 113 TRP B N 1
ATOM 4020 C CA . TRP B 1 113 ? 7.793 1.696 3.207 1 94.88 113 TRP B CA 1
ATOM 4021 C C . TRP B 1 113 ? 8.195 0.602 2.223 1 94.88 113 TRP B C 1
ATOM 4023 O O . TRP B 1 113 ? 8.297 0.849 1.019 1 94.88 113 TRP B O 1
ATOM 4033 N N . MET B 1 114 ? 8.336 -0.625 2.744 1 95.5 114 MET B N 1
ATOM 4034 C CA . MET B 1 114 ? 8.758 -1.729 1.887 1 95.5 114 MET B CA 1
ATOM 4035 C C . MET B 1 114 ? 7.582 -2.271 1.081 1 95.5 114 MET B C 1
ATOM 4037 O O . MET B 1 114 ? 6.434 -2.184 1.514 1 95.5 114 MET B O 1
ATOM 4041 N N . ASP B 1 115 ? 7.973 -2.809 -0.075 1 97.25 115 ASP B N 1
ATOM 4042 C CA . ASP B 1 115 ? 7.023 -3.453 -0.979 1 97.25 115 ASP B CA 1
ATOM 4043 C C . ASP B 1 115 ? 5.934 -2.48 -1.42 1 97.25 115 ASP B C 1
ATOM 4045 O O . ASP B 1 115 ? 4.742 -2.787 -1.323 1 97.25 115 ASP B O 1
ATOM 4049 N N . ARG B 1 116 ? 6.379 -1.317 -1.87 1 97.12 116 ARG B N 1
ATOM 4050 C CA . ARG B 1 116 ? 5.473 -0.284 -2.363 1 97.12 116 ARG B CA 1
ATOM 4051 C C . ARG B 1 116 ? 6.008 0.345 -3.646 1 97.12 116 ARG B C 1
ATOM 4053 O O . ARG B 1 116 ? 7.176 0.74 -3.711 1 97.12 116 ARG B O 1
ATOM 4060 N N . PRO B 1 117 ? 5.148 0.449 -4.695 1 98.12 117 PRO B N 1
ATOM 4061 C CA . PRO B 1 117 ? 5.516 1.267 -5.855 1 98.12 117 PRO B CA 1
ATOM 4062 C C . PRO B 1 117 ? 5.656 2.748 -5.512 1 98.12 117 PRO B C 1
ATOM 4064 O O . PRO B 1 117 ? 4.875 3.277 -4.719 1 98.12 117 PRO B O 1
ATOM 4067 N N . LEU B 1 118 ? 6.66 3.363 -6.102 1 98.12 118 LEU B N 1
ATOM 4068 C CA . LEU B 1 118 ? 6.938 4.758 -5.785 1 98.12 118 LEU B CA 1
ATOM 4069 C C . LEU B 1 118 ? 6.918 5.617 -7.047 1 98.12 118 LEU B C 1
ATOM 4071 O O . LEU B 1 118 ? 7.395 5.188 -8.102 1 98.12 118 LEU B O 1
ATOM 4075 N N . ARG B 1 119 ? 6.371 6.797 -6.984 1 97.75 119 ARG B N 1
ATOM 4076 C CA . ARG B 1 119 ? 6.477 7.801 -8.039 1 97.75 119 ARG B CA 1
ATOM 4077 C C . ARG B 1 119 ? 7.547 8.836 -7.711 1 97.75 119 ARG B C 1
ATOM 4079 O O . ARG B 1 119 ? 7.973 8.945 -6.562 1 97.75 119 ARG B O 1
ATOM 4086 N N . ALA B 1 120 ? 8.031 9.516 -8.672 1 98.25 120 ALA B N 1
ATOM 4087 C CA . ALA B 1 120 ? 9.055 10.539 -8.523 1 98.25 120 ALA B CA 1
ATOM 4088 C C . ALA B 1 120 ? 8.477 11.938 -8.75 1 98.25 120 ALA B C 1
ATOM 4090 O O . ALA B 1 120 ? 7.734 12.156 -9.719 1 98.25 120 ALA B O 1
ATOM 4091 N N . ALA B 1 121 ? 8.766 12.852 -7.836 1 98.56 121 ALA B N 1
ATOM 4092 C CA . ALA B 1 121 ? 8.328 14.234 -7.98 1 98.56 121 ALA B CA 1
ATOM 4093 C C . ALA B 1 121 ? 9.312 15.203 -7.324 1 98.56 121 ALA B C 1
ATOM 4095 O O . ALA B 1 121 ? 10.102 14.805 -6.465 1 98.56 121 ALA B O 1
ATOM 4096 N N . GLY B 1 122 ? 9.305 16.438 -7.766 1 98.38 122 GLY B N 1
ATOM 4097 C CA . GLY B 1 122 ? 10.164 17.453 -7.203 1 98.38 122 GLY B CA 1
ATOM 4098 C C . GLY B 1 122 ? 10.414 18.609 -8.148 1 98.38 122 GLY B C 1
ATOM 4099 O O . GLY B 1 122 ? 9.477 19.109 -8.781 1 98.38 122 GLY B O 1
ATOM 4100 N N . ALA B 1 123 ? 11.672 19.078 -8.148 1 98.06 123 ALA B N 1
ATOM 4101 C CA . ALA B 1 123 ? 12.031 20.25 -8.93 1 98.06 123 ALA B CA 1
ATOM 4102 C C . ALA B 1 123 ? 13.219 19.969 -9.844 1 98.06 123 ALA B C 1
ATOM 4104 O O . ALA B 1 123 ? 14.164 19.281 -9.445 1 98.06 123 ALA B O 1
ATOM 4105 N N . VAL B 1 124 ? 13.094 20.469 -11.023 1 97.88 124 VAL B N 1
ATOM 4106 C CA . VAL B 1 124 ? 14.211 20.516 -11.953 1 97.88 124 VAL B CA 1
ATOM 4107 C C . VAL B 1 124 ? 14.609 21.969 -12.227 1 97.88 124 VAL B C 1
ATOM 4109 O O . VAL B 1 124 ? 13.742 22.828 -12.383 1 97.88 124 VAL B O 1
ATOM 4112 N N . PHE B 1 125 ? 15.867 22.234 -12.234 1 97.19 125 PHE B N 1
ATOM 4113 C CA . PHE B 1 125 ? 16.359 23.594 -12.398 1 97.19 125 PHE B CA 1
ATOM 4114 C C . PHE B 1 125 ? 16.953 23.797 -13.789 1 97.19 125 PHE B C 1
ATOM 4116 O O . PHE B 1 125 ? 17.766 23 -14.242 1 97.19 125 PHE B O 1
ATOM 4123 N N . LEU B 1 126 ? 16.531 24.828 -14.453 1 97.44 126 LEU B N 1
ATOM 4124 C CA . LEU B 1 126 ? 16.938 25.203 -15.812 1 97.44 126 LEU B CA 1
ATOM 4125 C C . LEU B 1 126 ? 17.547 26.594 -15.836 1 97.44 126 LEU B C 1
ATOM 4127 O O . LEU B 1 126 ? 17.391 27.375 -14.891 1 97.44 126 LEU B O 1
ATOM 4131 N N . PRO B 1 127 ? 18.312 26.859 -16.891 1 96 127 PRO B N 1
ATOM 4132 C CA . PRO B 1 127 ? 18.812 28.219 -17 1 96 127 PRO B CA 1
ATOM 4133 C C . PRO B 1 127 ? 17.688 29.266 -17 1 96 127 PRO B C 1
ATOM 4135 O O . PRO B 1 127 ? 16.625 29.031 -17.609 1 96 127 PRO B O 1
ATOM 4138 N N . GLY B 1 128 ? 17.922 30.312 -16.266 1 94.5 128 GLY B N 1
ATOM 4139 C CA . GLY B 1 128 ? 16.953 31.391 -16.188 1 94.5 128 GLY B CA 1
ATOM 4140 C C . GLY B 1 128 ? 17.453 32.688 -16.781 1 94.5 128 GLY B C 1
ATOM 4141 O O . GLY B 1 128 ? 18.156 32.688 -17.781 1 94.5 128 GLY B O 1
ATOM 4142 N N . GLU B 1 129 ? 17 33.719 -16.156 1 92.81 129 GLU B N 1
ATOM 4143 C CA . GLU B 1 129 ? 17.344 35.031 -16.656 1 92.81 129 GLU B CA 1
ATOM 4144 C C . GLU B 1 129 ? 18.844 35.281 -16.578 1 92.81 129 GLU B C 1
ATOM 4146 O O . GLU B 1 129 ? 19.438 35.906 -17.453 1 92.81 129 GLU B O 1
ATOM 4151 N N . ASP B 1 130 ? 19.453 34.844 -15.523 1 92.88 130 ASP B N 1
ATOM 4152 C CA . ASP B 1 130 ? 20.891 34.906 -15.328 1 92.88 130 ASP B CA 1
ATOM 4153 C C . ASP B 1 130 ? 21.391 33.781 -14.438 1 92.88 130 ASP B C 1
ATOM 4155 O O . ASP B 1 130 ? 20.609 32.906 -14.031 1 92.88 130 ASP B O 1
ATOM 4159 N N . ILE B 1 131 ? 22.672 33.812 -14.125 1 93.12 131 ILE B N 1
ATOM 4160 C CA . ILE B 1 131 ? 23.312 32.688 -13.461 1 93.12 131 ILE B CA 1
ATOM 4161 C C . ILE B 1 131 ? 22.797 32.562 -12.031 1 93.12 131 ILE B C 1
ATOM 4163 O O . ILE B 1 131 ? 22.875 31.484 -11.422 1 93.12 131 ILE B O 1
ATOM 4167 N N . PHE B 1 132 ? 22.297 33.562 -11.398 1 94 132 PHE B N 1
ATOM 4168 C CA . PHE B 1 132 ? 21.859 33.562 -10.008 1 94 132 PHE B CA 1
ATOM 4169 C C . PHE B 1 132 ? 20.359 33.312 -9.914 1 94 132 PHE B C 1
ATOM 4171 O O . PHE B 1 132 ? 19.828 33.188 -8.812 1 94 132 PHE B O 1
ATOM 4178 N N . HIS B 1 133 ? 19.719 33.188 -11.07 1 93.56 133 HIS B N 1
ATOM 4179 C CA . HIS B 1 133 ? 18.266 33.031 -11.086 1 93.56 133 HIS B CA 1
ATOM 4180 C C . HIS B 1 133 ? 17.844 31.891 -11.992 1 93.56 133 HIS B C 1
ATOM 4182 O O . HIS B 1 133 ? 17.172 32.094 -13 1 93.56 133 HIS B O 1
ATOM 4188 N N . PRO B 1 134 ? 18.141 30.688 -11.562 1 95.06 134 PRO B N 1
ATOM 4189 C CA . PRO B 1 134 ? 17.656 29.531 -12.32 1 95.06 134 PRO B CA 1
ATOM 4190 C C . PRO B 1 134 ? 16.141 29.391 -12.281 1 95.06 134 PRO B C 1
ATOM 4192 O O . PRO B 1 134 ? 15.5 29.812 -11.312 1 95.06 134 PRO B O 1
ATOM 4195 N N . ARG B 1 135 ? 15.609 28.859 -13.367 1 95.94 135 ARG B N 1
ATOM 4196 C CA . ARG B 1 135 ? 14.18 28.547 -13.414 1 95.94 135 ARG B CA 1
ATOM 4197 C C . ARG B 1 135 ? 13.898 27.203 -12.742 1 95.94 135 ARG B C 1
ATOM 4199 O O . ARG B 1 135 ? 14.641 26.25 -12.922 1 95.94 135 ARG B O 1
ATOM 4206 N N . CYS B 1 136 ? 12.891 27.234 -11.906 1 96.5 136 CYS B N 1
ATOM 4207 C CA . CYS B 1 136 ? 12.477 26.016 -11.195 1 96.5 136 CYS B CA 1
ATOM 4208 C C . CYS B 1 136 ? 11.227 25.422 -11.828 1 96.5 136 CYS B C 1
ATOM 4210 O O . CYS B 1 136 ? 10.18 26.062 -11.883 1 96.5 136 CYS B O 1
ATOM 4212 N N . LEU B 1 137 ? 11.344 24.234 -12.344 1 97.62 137 LEU B N 1
ATOM 4213 C CA . LEU B 1 137 ? 10.219 23.516 -12.922 1 97.62 137 LEU B CA 1
ATOM 4214 C C . LEU B 1 137 ? 9.789 22.359 -12.023 1 97.62 137 LEU B C 1
ATOM 4216 O O . LEU B 1 137 ? 10.586 21.469 -11.734 1 97.62 137 LEU B O 1
ATOM 4220 N N . LEU B 1 138 ? 8.547 22.391 -11.523 1 98.56 138 LEU B N 1
ATOM 4221 C CA . LEU B 1 138 ? 8.008 21.297 -10.727 1 98.56 138 LEU B CA 1
ATOM 4222 C C . LEU B 1 138 ? 7.574 20.141 -11.625 1 98.56 138 LEU B C 1
ATOM 4224 O O . LEU B 1 138 ? 6.922 20.359 -12.648 1 98.56 138 LEU B O 1
ATOM 4228 N N . VAL B 1 139 ? 7.973 18.953 -11.281 1 98.56 139 VAL B N 1
ATOM 4229 C CA . VAL B 1 139 ? 7.719 17.781 -12.109 1 98.56 139 VAL B CA 1
ATOM 4230 C C . VAL B 1 139 ? 7.125 16.656 -11.258 1 98.56 139 VAL B C 1
ATOM 4232 O O . VAL B 1 139 ? 7.301 16.641 -10.039 1 98.56 139 VAL B O 1
ATOM 4235 N N . ASP B 1 140 ? 6.375 15.789 -11.828 1 98.38 140 ASP B N 1
ATOM 4236 C CA . ASP B 1 140 ? 5.723 14.617 -11.25 1 98.38 140 ASP B CA 1
ATOM 4237 C C . ASP B 1 140 ? 5.551 13.516 -12.289 1 98.38 140 ASP B C 1
ATOM 4239 O O . ASP B 1 140 ? 4.949 13.742 -13.344 1 98.38 140 ASP B O 1
ATOM 4243 N N . SER B 1 141 ? 6.074 12.32 -11.953 1 97.81 141 SER B N 1
ATOM 4244 C CA . SER B 1 141 ? 5.973 11.234 -12.914 1 97.81 141 SER B CA 1
ATOM 4245 C C . SER B 1 141 ? 4.527 10.773 -13.078 1 97.81 141 SER B C 1
ATOM 4247 O O . SER B 1 141 ? 4.176 10.164 -14.094 1 97.81 141 SER B O 1
ATOM 4249 N N . GLY B 1 142 ? 3.701 11.023 -12.047 1 95.75 142 GLY B N 1
ATOM 4250 C CA . GLY B 1 142 ? 2.299 10.641 -12.094 1 95.75 142 GLY B CA 1
ATOM 4251 C C . GLY B 1 142 ? 2.08 9.156 -11.844 1 95.75 142 GLY B C 1
ATOM 4252 O O . GLY B 1 142 ? 1.024 8.758 -11.352 1 95.75 142 GLY B O 1
ATOM 4253 N N . GLN B 1 143 ? 2.988 8.352 -12.297 1 95.88 143 GLN B N 1
ATOM 4254 C CA . GLN B 1 143 ? 2.924 6.898 -12.141 1 95.88 143 GLN B CA 1
ATOM 4255 C C . GLN B 1 143 ? 4.152 6.367 -11.414 1 95.88 143 GLN B C 1
ATOM 4257 O O . GLN B 1 143 ? 5.148 7.078 -11.266 1 95.88 143 GLN B O 1
ATOM 4262 N N . ALA B 1 144 ? 4.023 5.094 -10.938 1 97.88 144 ALA B N 1
ATOM 4263 C CA . ALA B 1 144 ? 5.16 4.461 -10.281 1 97.88 144 ALA B CA 1
ATOM 4264 C C . ALA B 1 144 ? 6.32 4.258 -11.25 1 97.88 144 ALA B C 1
ATOM 4266 O O . ALA B 1 144 ? 6.121 3.793 -12.375 1 97.88 144 ALA B O 1
ATOM 4267 N N . VAL B 1 145 ? 7.52 4.594 -10.836 1 97.44 145 VAL B N 1
ATOM 4268 C CA . VAL B 1 145 ? 8.68 4.477 -11.711 1 97.44 145 VAL B CA 1
ATOM 4269 C C . VAL B 1 145 ? 9.695 3.521 -11.102 1 97.44 145 VAL B C 1
ATOM 4271 O O . VAL B 1 145 ? 10.648 3.104 -11.773 1 97.44 145 VAL B O 1
ATOM 4274 N N . CYS B 1 146 ? 9.531 3.191 -9.867 1 97.44 146 CYS B N 1
ATOM 4275 C CA . CYS B 1 146 ? 10.359 2.232 -9.148 1 97.44 146 CYS B CA 1
ATOM 4276 C C . CYS B 1 146 ? 9.602 1.63 -7.973 1 97.44 146 CYS B C 1
ATOM 4278 O O . CYS B 1 146 ? 8.422 1.927 -7.773 1 97.44 146 CYS B O 1
ATOM 4280 N N . THR B 1 147 ? 10.242 0.692 -7.234 1 97.81 147 THR B N 1
ATOM 4281 C CA . THR B 1 147 ? 9.602 0.04 -6.098 1 97.81 147 THR B CA 1
ATOM 4282 C C . THR B 1 147 ? 10.633 -0.375 -5.055 1 97.81 147 THR B C 1
ATOM 4284 O O . THR B 1 147 ? 11.797 -0.613 -5.391 1 97.81 147 THR B O 1
ATOM 4287 N N . THR B 1 148 ? 10.219 -0.296 -3.816 1 97.12 148 THR B N 1
ATOM 4288 C CA . THR B 1 148 ? 10.977 -1.009 -2.793 1 97.12 148 THR B CA 1
ATOM 4289 C C . THR B 1 148 ? 10.5 -2.455 -2.678 1 97.12 148 THR B C 1
ATOM 4291 O O . THR B 1 148 ? 9.336 -2.752 -2.934 1 97.12 148 THR B O 1
ATOM 4294 N N . ALA B 1 149 ? 11.391 -3.322 -2.346 1 97.12 149 ALA B N 1
ATOM 4295 C CA . ALA B 1 149 ? 11.047 -4.742 -2.254 1 97.12 149 ALA B CA 1
ATOM 4296 C C . ALA B 1 149 ? 11.875 -5.434 -1.174 1 97.12 149 ALA B C 1
ATOM 4298 O O . ALA B 1 149 ? 13.102 -5.328 -1.159 1 97.12 149 ALA B O 1
ATOM 4299 N N . ASN B 1 150 ? 11.141 -6.109 -0.312 1 96.12 150 ASN B N 1
ATOM 4300 C CA . ASN B 1 150 ? 11.828 -6.992 0.628 1 96.12 150 ASN B CA 1
ATOM 4301 C C . ASN B 1 150 ? 12.414 -8.211 -0.075 1 96.12 150 ASN B C 1
ATOM 4303 O O . ASN B 1 150 ? 11.922 -8.625 -1.129 1 96.12 150 ASN B O 1
ATOM 4307 N N . LEU B 1 151 ? 13.484 -8.703 0.525 1 92.56 151 LEU B N 1
ATOM 4308 C CA . LEU B 1 151 ? 13.797 -10.086 0.21 1 92.56 151 LEU B CA 1
ATOM 4309 C C . LEU B 1 151 ? 12.688 -11.023 0.677 1 92.56 151 LEU B C 1
ATOM 4311 O O . LEU B 1 151 ? 12.07 -10.789 1.724 1 92.56 151 LEU B O 1
ATOM 4315 N N . CYS B 1 152 ? 12.414 -12 -0.109 1 89.75 152 CYS B N 1
ATOM 4316 C CA . CYS B 1 152 ? 11.344 -12.922 0.255 1 89.75 152 CYS B CA 1
ATOM 4317 C C . CYS B 1 152 ? 11.594 -13.531 1.63 1 89.75 152 CYS B C 1
ATOM 4319 O O . CYS B 1 152 ? 12.742 -13.68 2.051 1 89.75 152 CYS B O 1
ATOM 4321 N N . ILE B 1 153 ? 10.578 -13.93 2.254 1 86.5 153 ILE B N 1
ATOM 4322 C CA . ILE B 1 153 ? 10.617 -14.406 3.633 1 86.5 153 ILE B CA 1
ATOM 4323 C C . ILE B 1 153 ? 11.391 -15.719 3.705 1 86.5 153 ILE B C 1
ATOM 4325 O O . ILE B 1 153 ? 12.008 -16.031 4.727 1 86.5 153 ILE B O 1
ATOM 4329 N N . HIS B 1 154 ? 11.43 -16.5 2.643 1 86.88 154 HIS B N 1
ATOM 4330 C CA . HIS B 1 154 ? 12.109 -17.797 2.582 1 86.88 154 HIS B CA 1
ATOM 4331 C C . HIS B 1 154 ? 13.625 -17.625 2.705 1 86.88 154 HIS B C 1
ATOM 4333 O O . HIS B 1 154 ? 14.32 -18.547 3.121 1 86.88 154 HIS B O 1
ATOM 4339 N N . MET B 1 155 ? 14.102 -16.438 2.369 1 88.19 155 MET B N 1
ATOM 4340 C CA . MET B 1 155 ? 15.539 -16.188 2.326 1 88.19 155 MET B CA 1
ATOM 4341 C C . MET B 1 155 ? 15.945 -15.148 3.369 1 88.19 155 MET B C 1
ATOM 4343 O O . MET B 1 155 ? 17.094 -14.711 3.404 1 88.19 155 MET B O 1
ATOM 4347 N N . HIS B 1 156 ? 14.984 -14.719 4.117 1 87.44 156 HIS B N 1
ATOM 4348 C CA . HIS B 1 156 ? 15.227 -13.68 5.109 1 87.44 156 HIS B CA 1
ATOM 4349 C C . HIS B 1 156 ? 14.469 -13.961 6.402 1 87.44 156 HIS B C 1
ATOM 4351 O O . HIS B 1 156 ? 13.547 -13.219 6.758 1 87.44 156 HIS B O 1
ATOM 4357 N N . GLN B 1 157 ? 14.883 -14.805 7.184 1 83.69 157 GLN B N 1
ATOM 4358 C CA . GLN B 1 157 ? 14.203 -15.312 8.367 1 83.69 157 GLN B CA 1
ATOM 4359 C C . GLN B 1 157 ? 14.078 -14.234 9.438 1 83.69 157 GLN B C 1
ATOM 4361 O O . GLN B 1 157 ? 13.125 -14.234 10.219 1 83.69 157 GLN B O 1
ATOM 4366 N N . GLU B 1 158 ? 15.023 -13.312 9.445 1 86.38 158 GLU B N 1
ATOM 4367 C CA . GLU B 1 158 ? 15.031 -12.258 10.461 1 86.38 158 GLU B CA 1
ATOM 4368 C C . GLU B 1 158 ? 13.805 -11.359 10.328 1 86.38 158 GLU B C 1
ATOM 4370 O O . GLU B 1 158 ? 13.445 -10.648 11.273 1 86.38 158 GLU B O 1
ATOM 4375 N N . LEU B 1 159 ? 13.211 -11.398 9.227 1 86.94 159 LEU B N 1
ATOM 4376 C CA . LEU B 1 159 ? 11.992 -10.617 9.047 1 86.94 159 LEU B CA 1
ATOM 4377 C C . LEU B 1 159 ? 10.883 -11.125 9.969 1 86.94 159 LEU B C 1
ATOM 4379 O O . LEU B 1 159 ? 9.93 -10.406 10.258 1 86.94 159 LEU B O 1
ATOM 4383 N N . ARG B 1 160 ? 10.969 -12.336 10.438 1 84.94 160 ARG B N 1
ATOM 4384 C CA . ARG B 1 160 ? 9.969 -12.93 11.32 1 84.94 160 ARG B CA 1
ATOM 4385 C C . ARG B 1 160 ? 10.203 -12.516 12.766 1 84.94 160 ARG B C 1
ATOM 4387 O O . ARG B 1 160 ? 9.25 -12.414 13.547 1 84.94 160 ARG B O 1
ATOM 4394 N N . THR B 1 161 ? 11.469 -12.219 13.109 1 85.56 161 THR B N 1
ATOM 4395 C CA . THR B 1 161 ? 11.82 -12.031 14.516 1 85.56 161 THR B CA 1
ATOM 4396 C C . THR B 1 161 ? 12.211 -10.578 14.781 1 85.56 161 THR B C 1
ATOM 4398 O O . THR B 1 161 ? 12.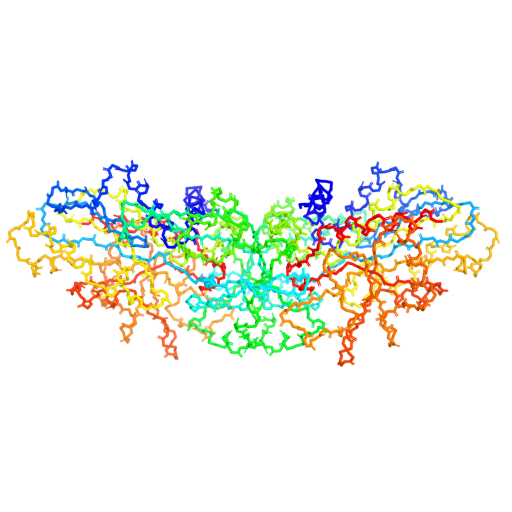57 -10.227 15.906 1 85.56 161 THR B O 1
ATOM 4401 N N . GLY B 1 162 ? 12.094 -9.789 13.859 1 87.44 162 GLY B N 1
ATOM 4402 C CA . GLY B 1 162 ? 12.492 -8.398 13.992 1 87.44 162 GLY B CA 1
ATOM 4403 C C . GLY B 1 162 ? 13.773 -8.062 13.25 1 87.44 162 GLY B C 1
ATOM 4404 O O . GLY B 1 162 ? 14.828 -8.625 13.547 1 87.44 162 GLY B O 1
ATOM 4405 N N . TYR B 1 163 ? 13.734 -7.184 12.281 1 89.5 163 TYR B N 1
ATOM 4406 C CA . TYR B 1 163 ? 14.875 -6.816 11.438 1 89.5 163 TYR B CA 1
ATOM 4407 C C . TYR B 1 163 ? 15.102 -5.309 11.469 1 89.5 163 TYR B C 1
ATOM 4409 O O . TYR B 1 163 ? 14.172 -4.527 11.266 1 89.5 163 TYR B O 1
ATOM 4417 N N . GLU B 1 164 ? 16.344 -4.926 11.789 1 89.62 164 GLU B N 1
ATOM 4418 C CA . GLU B 1 164 ? 16.719 -3.525 11.641 1 89.62 164 GLU B CA 1
ATOM 4419 C C . GLU B 1 164 ? 17.109 -3.205 10.203 1 89.62 164 GLU B C 1
ATOM 4421 O O . GLU B 1 164 ? 18.125 -3.701 9.703 1 89.62 164 GLU B O 1
ATOM 4426 N N . PHE B 1 165 ? 16.391 -2.414 9.602 1 90.44 165 PHE B N 1
ATOM 4427 C CA . PHE B 1 165 ? 16.656 -2.062 8.211 1 90.44 165 PHE B CA 1
ATOM 4428 C C . PHE B 1 165 ? 17.875 -1.145 8.109 1 90.44 165 PHE B C 1
ATOM 4430 O O . PHE B 1 165 ? 17.938 -0.116 8.781 1 90.44 165 PHE B O 1
ATOM 4437 N N . HIS B 1 166 ? 18.766 -1.594 7.273 1 90.44 166 HIS B N 1
ATOM 4438 C CA . HIS B 1 166 ? 19.891 -0.729 6.906 1 90.44 166 HIS B CA 1
ATOM 4439 C C . HIS B 1 166 ? 19.531 0.157 5.715 1 90.44 166 HIS B C 1
ATOM 4441 O O . HIS B 1 166 ? 19.5 -0.307 4.574 1 90.44 166 HIS B O 1
ATOM 4447 N N . LEU B 1 167 ? 19.469 1.396 5.938 1 87.5 167 LEU B N 1
ATOM 4448 C CA . LEU B 1 167 ? 18.875 2.32 4.977 1 87.5 167 LEU B CA 1
ATOM 4449 C C . LEU B 1 167 ? 19.703 2.395 3.705 1 87.5 167 LEU B C 1
ATOM 4451 O O . LEU B 1 167 ? 19.156 2.49 2.604 1 87.5 167 LEU B O 1
ATOM 4455 N N . GLN B 1 168 ? 21 2.324 3.814 1 91.12 168 GLN B N 1
ATOM 4456 C CA . GLN B 1 168 ? 21.891 2.412 2.658 1 91.12 168 GLN B CA 1
ATOM 4457 C C . GLN B 1 168 ? 21.812 1.148 1.808 1 91.12 168 GLN B C 1
ATOM 4459 O O . GLN B 1 168 ? 22.188 1.158 0.634 1 91.12 168 GLN B O 1
ATOM 4464 N N . LYS B 1 169 ? 21.219 0.127 2.311 1 90.19 169 LYS B N 1
ATOM 4465 C CA . LYS B 1 169 ? 21.188 -1.15 1.605 1 90.19 169 LYS B CA 1
ATOM 4466 C C . LYS B 1 169 ? 19.75 -1.588 1.334 1 90.19 169 LYS B C 1
ATOM 4468 O O . LYS B 1 169 ? 19.359 -1.743 0.178 1 90.19 169 LYS B O 1
ATOM 4473 N N . ASP B 1 170 ? 18.969 -1.635 2.369 1 91.31 170 ASP B N 1
ATOM 4474 C CA . ASP B 1 170 ? 17.672 -2.289 2.307 1 91.31 170 ASP B CA 1
ATOM 4475 C C . ASP B 1 170 ? 16.641 -1.401 1.607 1 91.31 170 ASP B C 1
ATOM 4477 O O . ASP B 1 170 ? 15.688 -1.9 1.007 1 91.31 170 ASP B O 1
ATOM 4481 N N . LEU B 1 171 ? 16.859 -0.094 1.706 1 91.12 171 LEU B N 1
ATOM 4482 C CA . LEU B 1 171 ? 15.812 0.814 1.259 1 91.12 171 LEU B CA 1
ATOM 4483 C C . LEU B 1 171 ? 16.094 1.335 -0.144 1 91.12 171 LEU B C 1
ATOM 4485 O O . LEU B 1 171 ? 15.453 2.279 -0.607 1 91.12 171 LEU B O 1
ATOM 4489 N N . GLN B 1 172 ? 17.062 0.769 -0.846 1 95.06 172 GLN B N 1
ATOM 4490 C CA . GLN B 1 172 ? 17.328 1.209 -2.211 1 95.06 172 GLN B CA 1
ATOM 4491 C C . GLN B 1 172 ? 16.234 0.762 -3.162 1 95.06 172 GLN B C 1
ATOM 4493 O O . GLN B 1 172 ? 16.047 -0.435 -3.398 1 95.06 172 GLN B O 1
ATOM 4498 N N . PRO B 1 173 ? 15.5 1.712 -3.719 1 96.5 173 PRO B N 1
ATOM 4499 C CA . PRO B 1 173 ? 14.43 1.327 -4.648 1 96.5 173 PRO B CA 1
ATOM 4500 C C . PRO B 1 173 ? 14.969 0.673 -5.922 1 96.5 173 PRO B C 1
ATOM 4502 O O . PRO B 1 173 ? 16.109 0.93 -6.316 1 96.5 173 PRO B O 1
ATOM 4505 N N . LEU B 1 174 ? 14.148 -0.127 -6.508 1 96 174 LEU B N 1
ATOM 4506 C CA . LEU B 1 174 ? 14.523 -0.898 -7.691 1 96 174 LEU B CA 1
ATOM 4507 C C . LEU B 1 174 ? 13.766 -0.405 -8.922 1 96 174 LEU B C 1
ATOM 4509 O O . LEU B 1 174 ? 12.547 -0.222 -8.867 1 96 174 LEU B O 1
ATOM 4513 N N . ALA B 1 175 ? 14.453 -0.151 -10 1 94.56 175 ALA B N 1
ATOM 4514 C CA . ALA B 1 175 ? 13.891 0.229 -11.289 1 94.56 175 ALA B CA 1
ATOM 4515 C C . ALA B 1 175 ? 14.352 -0.723 -12.391 1 94.56 175 ALA B C 1
ATOM 4517 O O . ALA B 1 175 ? 15.438 -1.307 -12.305 1 94.56 175 ALA B O 1
ATOM 4518 N N . ALA B 1 176 ? 13.414 -0.896 -13.367 1 88.62 176 ALA B N 1
ATOM 4519 C CA . ALA B 1 176 ? 13.805 -1.757 -14.477 1 88.62 176 ALA B CA 1
ATOM 4520 C C . ALA B 1 176 ? 15.086 -1.26 -15.133 1 88.62 176 ALA B C 1
ATOM 4522 O O . ALA B 1 176 ? 15.281 -0.054 -15.305 1 88.62 176 ALA B O 1
ATOM 4523 N N . ALA B 1 177 ? 15.93 -2.238 -15.352 1 79.06 177 ALA B N 1
ATOM 4524 C CA . ALA B 1 177 ? 17.203 -1.886 -15.953 1 79.06 177 ALA B CA 1
ATOM 4525 C C . ALA B 1 177 ? 17.062 -1.618 -17.453 1 79.06 177 ALA B C 1
ATOM 4527 O O . ALA B 1 177 ? 16.438 -2.404 -18.172 1 79.06 177 ALA B O 1
ATOM 4528 N N . ASN B 1 178 ? 17.25 -0.351 -17.766 1 70.31 178 ASN B N 1
ATOM 4529 C CA . ASN B 1 178 ? 17.328 -0.012 -19.188 1 70.31 178 ASN B CA 1
ATOM 4530 C C . ASN B 1 178 ? 18.781 0.061 -19.656 1 70.31 178 ASN B C 1
ATOM 4532 O O . ASN B 1 178 ? 19.609 0.706 -19.031 1 70.31 178 ASN B O 1
ATOM 4536 N N . SER B 1 179 ? 19.062 -0.863 -20.516 1 63.41 179 SER B N 1
ATOM 4537 C CA . SER B 1 179 ? 20.438 -0.944 -21 1 63.41 179 SER B CA 1
ATOM 4538 C C . SER B 1 179 ? 20.922 0.406 -21.516 1 63.41 179 SER B C 1
ATOM 4540 O O . SER B 1 179 ? 22.125 0.678 -21.531 1 63.41 179 SER B O 1
ATOM 4542 N N . GLU B 1 180 ? 20.109 1.275 -21.766 1 68 180 GLU B N 1
ATOM 4543 C CA . GLU B 1 180 ? 20.562 2.459 -22.484 1 68 180 GLU B CA 1
ATOM 4544 C C . GLU B 1 180 ? 20.578 3.688 -21.578 1 68 180 GLU B C 1
ATOM 4546 O O . GLU B 1 180 ? 21.422 4.57 -21.75 1 68 180 GLU B O 1
ATOM 4551 N N . THR B 1 181 ? 19.641 3.75 -20.703 1 73.75 181 THR B N 1
ATOM 4552 C CA . THR B 1 181 ? 19.547 4.965 -19.906 1 73.75 181 THR B CA 1
ATOM 4553 C C . THR B 1 181 ? 19.172 4.637 -18.453 1 73.75 181 THR B C 1
ATOM 4555 O O . THR B 1 181 ? 18.625 3.566 -18.188 1 73.75 181 THR B O 1
ATOM 4558 N N . ASP B 1 182 ? 19.641 5.543 -17.594 1 84.38 182 ASP B N 1
ATOM 4559 C CA . ASP B 1 182 ? 19.234 5.383 -16.188 1 84.38 182 ASP B CA 1
ATOM 4560 C C . ASP B 1 182 ? 17.891 6.051 -15.938 1 84.38 182 ASP B C 1
ATOM 4562 O O . ASP B 1 182 ? 17.312 6.676 -16.828 1 84.38 182 ASP B O 1
ATOM 4566 N N . LEU B 1 183 ? 17.391 5.898 -14.828 1 89.81 183 LEU B N 1
ATOM 4567 C CA . LEU B 1 183 ? 16.031 6.344 -14.484 1 89.81 183 LEU B CA 1
ATOM 4568 C C . LEU B 1 183 ? 15.922 7.859 -14.586 1 89.81 183 LEU B C 1
ATOM 4570 O O . LEU B 1 183 ? 14.898 8.383 -15.039 1 89.81 183 LEU B O 1
ATOM 4574 N N . ILE B 1 184 ? 16.984 8.594 -14.195 1 91.44 184 ILE B N 1
ATOM 4575 C CA . ILE B 1 184 ? 16.938 10.055 -14.219 1 91.44 184 ILE B CA 1
ATOM 4576 C C . ILE B 1 184 ? 16.797 10.539 -15.656 1 91.44 184 ILE B C 1
ATOM 4578 O O . ILE B 1 184 ? 15.961 11.406 -15.945 1 91.44 184 ILE B O 1
ATOM 4582 N N . ASP B 1 185 ? 17.594 9.977 -16.5 1 92 185 ASP B N 1
ATOM 4583 C CA . ASP B 1 185 ? 17.516 10.336 -17.906 1 92 185 ASP B CA 1
ATOM 4584 C C . ASP B 1 185 ? 16.125 10.031 -18.469 1 92 185 ASP B C 1
ATOM 4586 O O . ASP B 1 185 ? 15.578 10.82 -19.25 1 92 185 ASP B O 1
ATOM 4590 N N . GLU B 1 186 ? 15.617 8.938 -18.109 1 92.38 186 GLU B N 1
ATOM 4591 C CA . GLU B 1 186 ? 14.281 8.562 -18.562 1 92.38 186 GLU B CA 1
ATOM 4592 C C . GLU B 1 186 ? 13.234 9.547 -18.062 1 92.38 186 GLU B C 1
ATOM 4594 O O . GLU B 1 186 ? 12.312 9.906 -18.797 1 92.38 186 GLU B O 1
ATOM 4599 N N . LEU B 1 187 ? 13.367 9.961 -16.859 1 95.62 187 LEU B N 1
ATOM 4600 C CA . LEU B 1 187 ? 12.438 10.906 -16.266 1 95.62 187 LEU B CA 1
ATOM 4601 C C . LEU B 1 187 ? 12.516 12.258 -16.953 1 95.62 187 LEU B C 1
ATOM 4603 O O . LEU B 1 187 ? 11.484 12.859 -17.281 1 95.62 187 LEU B O 1
ATOM 4607 N N . LEU B 1 188 ? 13.719 12.734 -17.172 1 95.75 188 LEU B N 1
ATOM 4608 C CA . LEU B 1 188 ? 13.891 14 -17.875 1 95.75 188 LEU B CA 1
ATOM 4609 C C . LEU B 1 188 ? 13.258 13.953 -19.266 1 95.75 188 LEU B C 1
ATOM 4611 O O . LEU B 1 188 ? 12.539 14.875 -19.656 1 95.75 188 LEU B O 1
ATOM 4615 N N . ALA B 1 189 ? 13.5 12.859 -19.969 1 94.56 189 ALA B N 1
ATOM 4616 C CA . ALA B 1 189 ? 12.891 12.68 -21.281 1 94.56 189 ALA B CA 1
ATOM 4617 C C . ALA B 1 189 ? 11.367 12.656 -21.188 1 94.56 189 ALA B C 1
ATOM 4619 O O . ALA B 1 189 ? 10.68 13.25 -22.016 1 94.56 189 ALA B O 1
ATOM 4620 N N . HIS B 1 190 ? 10.906 11.945 -20.188 1 95.5 190 HIS B N 1
ATOM 4621 C CA . HIS B 1 190 ? 9.477 11.859 -19.953 1 95.5 190 HIS B CA 1
ATOM 4622 C C . HIS B 1 190 ? 8.867 13.242 -19.734 1 95.5 190 HIS B C 1
ATOM 4624 O O . HIS B 1 190 ? 7.73 13.492 -20.156 1 95.5 190 HIS B O 1
ATOM 4630 N N . TRP B 1 191 ? 9.617 14.125 -19.125 1 97.19 191 TRP B N 1
ATOM 4631 C CA . TRP B 1 191 ? 9.133 15.477 -18.828 1 97.19 191 TRP B CA 1
ATOM 4632 C C . TRP B 1 191 ? 9.461 16.438 -19.969 1 97.19 191 TRP B C 1
ATOM 4634 O O . TRP B 1 191 ? 9.281 17.641 -19.844 1 97.19 191 TRP B O 1
ATOM 4644 N N . GLY B 1 192 ? 10 15.922 -21.078 1 96.81 192 GLY B N 1
ATOM 4645 C CA . GLY B 1 192 ? 10.32 16.719 -22.25 1 96.81 192 GLY B CA 1
ATOM 4646 C C . GLY B 1 192 ? 11.547 17.594 -22.062 1 96.81 192 GLY B C 1
ATOM 4647 O O . GLY B 1 192 ? 11.656 18.656 -22.672 1 96.81 192 GLY B O 1
ATOM 4648 N N . LEU B 1 193 ? 12.422 17.172 -21.188 1 96.44 193 LEU B N 1
ATOM 4649 C CA . LEU B 1 193 ? 13.602 17.969 -20.875 1 96.44 193 LEU B CA 1
ATOM 4650 C C . LEU B 1 193 ? 14.859 17.328 -21.438 1 96.44 193 LEU B C 1
ATOM 4652 O O . LEU B 1 193 ? 15.008 16.094 -21.375 1 96.44 193 LEU B O 1
ATOM 4656 N N . ALA B 1 194 ? 15.742 18.094 -21.984 1 93.31 194 ALA B N 1
ATOM 4657 C CA . ALA B 1 194 ? 17.047 17.609 -22.422 1 93.31 194 ALA B CA 1
ATOM 4658 C C . ALA B 1 194 ? 18.062 17.641 -21.281 1 93.31 194 ALA B C 1
ATOM 4660 O O . ALA B 1 194 ? 18.156 18.625 -20.547 1 93.31 194 ALA B O 1
ATOM 4661 N N . LYS B 1 195 ? 18.75 16.609 -21.172 1 90.25 195 LYS B N 1
ATOM 4662 C CA . LYS B 1 195 ? 19.719 16.453 -20.078 1 90.25 195 LYS B CA 1
ATOM 4663 C C . LYS B 1 195 ? 20.703 17.609 -20.047 1 90.25 195 LYS B C 1
ATOM 4665 O O . LYS B 1 195 ? 21.062 18.094 -18.969 1 90.25 195 LYS B O 1
ATOM 4670 N N . ASP B 1 196 ? 21.125 18.078 -21.172 1 92.75 196 ASP B N 1
ATOM 4671 C CA . ASP B 1 196 ? 22.156 19.109 -21.266 1 92.75 196 ASP B CA 1
ATOM 4672 C C . ASP B 1 196 ? 21.609 20.484 -20.859 1 92.75 196 ASP B C 1
ATOM 4674 O O . ASP B 1 196 ? 22.391 21.406 -20.594 1 92.75 196 ASP B O 1
ATOM 4678 N N . GLN B 1 197 ? 20.344 20.578 -20.781 1 93.25 197 GLN B N 1
ATOM 4679 C CA . GLN B 1 197 ? 19.734 21.844 -20.422 1 93.25 197 GLN B CA 1
ATOM 4680 C C . GLN B 1 197 ? 19.422 21.906 -18.938 1 93.25 197 GLN B C 1
ATOM 4682 O O . GLN B 1 197 ? 19.078 22.969 -18.406 1 93.25 197 GLN B O 1
ATOM 4687 N N . VAL B 1 198 ? 19.562 20.797 -18.281 1 95.56 198 VAL B N 1
ATOM 4688 C CA . VAL B 1 198 ? 19.219 20.719 -16.859 1 95.56 198 VAL B CA 1
ATOM 4689 C C . VAL B 1 198 ? 20.422 21.062 -16 1 95.56 198 VAL B C 1
ATOM 4691 O O . VAL B 1 198 ? 21.5 20.484 -16.172 1 95.56 198 VAL B O 1
ATOM 4694 N N . LEU B 1 199 ? 20.312 22.031 -15.102 1 95.94 199 LEU B N 1
ATOM 4695 C CA . LEU B 1 199 ? 21.391 22.453 -14.203 1 95.94 199 LEU B CA 1
ATOM 4696 C C . LEU B 1 199 ? 21.453 21.531 -12.984 1 95.94 199 LEU B C 1
ATOM 4698 O O . LEU B 1 199 ? 22.531 21.344 -12.406 1 95.94 199 LEU B O 1
ATOM 4702 N N . GLY B 1 200 ? 20.312 21 -12.57 1 95.12 200 GLY B N 1
ATOM 4703 C CA . GLY B 1 200 ? 20.188 20.141 -11.406 1 95.12 200 GLY B CA 1
ATOM 4704 C C . GLY B 1 200 ? 18.75 19.797 -11.07 1 95.12 200 GLY B C 1
ATOM 4705 O O . GLY B 1 200 ? 17.812 20.234 -11.758 1 95.12 200 GLY B O 1
ATOM 4706 N N . TYR B 1 201 ? 18.625 18.938 -10.078 1 95.69 201 TYR B N 1
ATOM 4707 C CA . TYR B 1 201 ? 17.281 18.531 -9.672 1 95.69 201 TYR B CA 1
ATOM 4708 C C . TYR B 1 201 ? 17.234 18.219 -8.18 1 95.69 201 TYR B C 1
ATOM 4710 O O . TYR B 1 201 ? 18.266 18 -7.555 1 95.69 201 TYR B O 1
ATOM 4718 N N . GLU B 1 202 ? 16.125 18.344 -7.539 1 96.62 202 GLU B N 1
ATOM 4719 C CA . GLU B 1 202 ? 15.719 17.844 -6.23 1 96.62 202 GLU B CA 1
ATOM 4720 C C . GLU B 1 202 ? 14.461 16.984 -6.328 1 96.62 202 GLU B C 1
ATOM 4722 O O . GLU B 1 202 ? 13.344 17.5 -6.328 1 96.62 202 GLU B O 1
ATOM 4727 N N . LEU B 1 203 ? 14.695 15.664 -6.359 1 97.62 203 LEU B N 1
ATOM 4728 C CA . LEU B 1 203 ? 13.586 14.742 -6.555 1 97.62 203 LEU B CA 1
ATOM 4729 C C . LEU B 1 203 ? 13.383 13.859 -5.324 1 97.62 203 LEU B C 1
ATOM 4731 O O . LEU B 1 203 ? 14.352 13.492 -4.656 1 97.62 203 LEU B O 1
ATOM 4735 N N . GLU B 1 204 ? 12.188 13.602 -5.086 1 97.88 204 GLU B N 1
ATOM 4736 C CA . GLU B 1 204 ? 11.789 12.695 -4.016 1 97.88 204 GLU B CA 1
ATOM 4737 C C . GLU B 1 204 ? 11 11.508 -4.562 1 97.88 204 GLU B C 1
ATOM 4739 O O . GLU B 1 204 ? 10.352 11.609 -5.605 1 97.88 204 GLU B O 1
ATOM 4744 N N . LEU B 1 205 ? 11.188 10.375 -3.912 1 97.5 205 LEU B N 1
ATOM 4745 C CA . LEU B 1 205 ? 10.344 9.203 -4.141 1 97.5 205 LEU B CA 1
ATOM 4746 C C . LEU B 1 205 ? 9.289 9.07 -3.045 1 97.5 205 LEU B C 1
ATOM 4748 O O . LEU B 1 205 ? 9.617 9.156 -1.857 1 97.5 205 LEU B O 1
ATOM 4752 N N . LEU B 1 206 ? 8.062 8.93 -3.473 1 96.19 206 LEU B N 1
ATOM 4753 C CA . LEU B 1 206 ? 6.941 8.805 -2.547 1 96.19 206 LEU B CA 1
ATOM 4754 C C . LEU B 1 206 ? 5.945 7.758 -3.033 1 96.19 206 LEU B C 1
ATOM 4756 O O . LEU B 1 206 ? 5.91 7.438 -4.223 1 96.19 206 LEU B O 1
ATOM 4760 N N . PRO B 1 207 ? 5.152 7.246 -2.133 1 94.94 207 PRO B N 1
ATOM 4761 C CA . PRO B 1 207 ? 4.199 6.211 -2.551 1 94.94 207 PRO B CA 1
ATOM 4762 C C . PRO B 1 207 ? 3.293 6.668 -3.688 1 94.94 207 PRO B C 1
ATOM 4764 O O . PRO B 1 207 ? 2.809 7.805 -3.68 1 94.94 207 PRO B O 1
ATOM 4767 N N . ALA B 1 208 ? 3.047 5.762 -4.621 1 96 208 ALA B N 1
ATOM 4768 C CA . ALA B 1 208 ? 2.189 6.059 -5.766 1 96 208 ALA B CA 1
ATOM 4769 C C . ALA B 1 208 ? 0.714 5.926 -5.395 1 96 208 ALA B C 1
ATOM 4771 O O . ALA B 1 208 ? -0.16 6.406 -6.121 1 96 208 ALA B O 1
ATOM 4772 N N . GLU B 1 209 ? 0.424 5.324 -4.266 1 93.88 209 GLU B N 1
ATOM 4773 C CA . GLU B 1 209 ? -0.949 5.074 -3.84 1 93.88 209 GLU B CA 1
ATOM 4774 C C . GLU B 1 209 ? -1.649 6.371 -3.445 1 93.88 209 GLU B C 1
ATOM 4776 O O . GLU B 1 209 ? -1.038 7.254 -2.84 1 93.88 209 GLU B O 1
ATOM 4781 N N . GLU B 1 210 ? -2.93 6.434 -3.771 1 95.44 210 GLU B N 1
ATOM 4782 C CA . GLU B 1 210 ? -3.734 7.613 -3.467 1 95.44 210 GLU B CA 1
ATOM 4783 C C . GLU B 1 210 ? -4.559 7.406 -2.197 1 95.44 210 GLU B C 1
ATOM 4785 O O . GLU B 1 210 ? -4.629 6.293 -1.672 1 95.44 210 GLU B O 1
ATOM 4790 N N . GLY B 1 211 ? -5.117 8.516 -1.691 1 97.06 211 GLY B N 1
ATOM 4791 C CA . GLY B 1 211 ? -6.012 8.422 -0.55 1 97.06 211 GLY B CA 1
ATOM 4792 C C . GLY B 1 211 ? -7.301 7.68 -0.86 1 97.06 211 GLY B C 1
ATOM 4793 O O . GLY B 1 211 ? -7.77 7.695 -1.999 1 97.06 211 GLY B O 1
ATOM 4794 N N . GLN B 1 212 ? -7.848 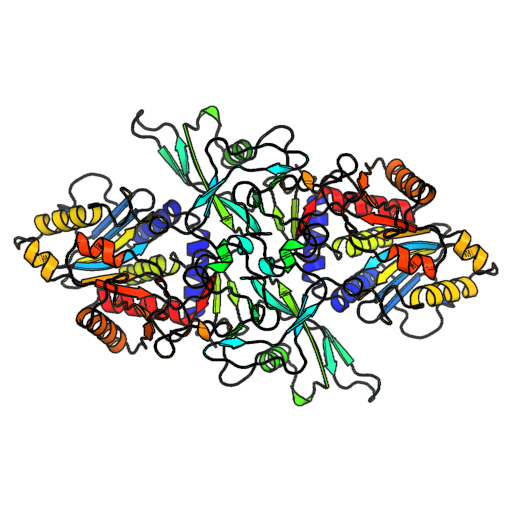7.039 0.196 1 97.38 212 GLN B N 1
ATOM 4795 C CA . GLN B 1 212 ? -9.117 6.34 0.044 1 97.38 212 GLN B CA 1
ATOM 4796 C C . GLN B 1 212 ? -9.875 6.285 1.366 1 97.38 212 GLN B C 1
ATOM 4798 O O . GLN B 1 212 ? -9.297 6.492 2.432 1 97.38 212 GLN B O 1
ATOM 4803 N N . PHE B 1 213 ? -11.133 6.055 1.234 1 97.25 213 PHE B N 1
ATOM 4804 C CA . PHE B 1 213 ? -11.961 5.824 2.412 1 97.25 213 PHE B CA 1
ATOM 4805 C C . PHE B 1 213 ? -11.781 4.402 2.928 1 97.25 213 PHE B C 1
ATOM 4807 O O . PHE B 1 213 ? -11.438 3.496 2.164 1 97.25 213 PHE B O 1
ATOM 4814 N N . VAL B 1 214 ? -11.961 4.207 4.184 1 96.75 214 VAL B N 1
ATOM 4815 C CA . VAL B 1 214 ? -11.977 2.902 4.836 1 96.75 214 VAL B CA 1
ATOM 4816 C C . VAL B 1 214 ? -13.266 2.736 5.629 1 96.75 214 VAL B C 1
ATOM 4818 O O . VAL B 1 214 ? -13.656 3.627 6.387 1 96.75 214 VAL B O 1
ATOM 4821 N N . GLY B 1 215 ? -13.891 1.631 5.5 1 94.25 215 GLY B N 1
ATOM 4822 C CA . GLY B 1 215 ? -15.195 1.358 6.098 1 94.25 215 GLY B CA 1
ATOM 4823 C C . GLY B 1 215 ? -16.344 1.51 5.117 1 94.25 215 GLY B C 1
ATOM 4824 O O . GLY B 1 215 ? -16.328 2.402 4.27 1 94.25 215 GLY B O 1
ATOM 4825 N N . LEU B 1 216 ? -17.391 0.716 5.301 1 92.06 216 LEU B N 1
ATOM 4826 C CA . LEU B 1 216 ? -18.547 0.801 4.43 1 92.06 216 LEU B CA 1
ATOM 4827 C C . LEU B 1 216 ? -19.25 2.146 4.59 1 92.06 216 LEU B C 1
ATOM 4829 O O . LEU B 1 216 ? -19.891 2.635 3.652 1 92.06 216 LEU B O 1
ATOM 4833 N N . ASP B 1 217 ? -19.031 2.756 5.711 1 90.44 217 ASP B N 1
ATOM 4834 C CA . ASP B 1 217 ? -19.641 4.051 6 1 90.44 217 ASP B CA 1
ATOM 4835 C C . ASP B 1 217 ? -18.672 5.195 5.66 1 90.44 217 ASP B C 1
ATOM 4837 O O . ASP B 1 217 ? -19.016 6.363 5.844 1 90.44 217 ASP B O 1
ATOM 4841 N N . LYS B 1 218 ? -17.469 4.871 5.273 1 93.56 218 LYS B N 1
ATOM 4842 C CA . LYS B 1 218 ? -16.469 5.855 4.879 1 93.56 218 LYS B CA 1
ATOM 4843 C C . LYS B 1 218 ? -16.094 6.77 6.051 1 93.56 218 LYS B C 1
ATOM 4845 O O . LYS B 1 218 ? -15.867 7.965 5.863 1 93.56 218 LYS B O 1
ATOM 4850 N N . ALA B 1 219 ? -16.078 6.203 7.258 1 93.69 219 ALA B N 1
ATOM 4851 C CA . ALA B 1 219 ? -15.797 6.992 8.453 1 93.69 219 ALA B CA 1
ATOM 4852 C C . ALA B 1 219 ? -14.312 7.312 8.578 1 93.69 219 ALA B C 1
ATOM 4854 O O . ALA B 1 219 ? -13.938 8.328 9.164 1 93.69 219 ALA B O 1
ATOM 4855 N N . LEU B 1 220 ? -13.461 6.418 8.008 1 96.56 220 LEU B N 1
ATOM 4856 C CA . LEU B 1 220 ? -12.023 6.602 8.102 1 96.56 220 LEU B CA 1
ATOM 4857 C C . LEU B 1 220 ? -11.422 6.93 6.734 1 96.56 220 LEU B C 1
ATOM 4859 O O . LEU B 1 220 ? -12.031 6.641 5.703 1 96.56 220 LEU B O 1
ATOM 4863 N N . MET B 1 221 ? -10.312 7.562 6.773 1 97.5 221 MET B N 1
ATOM 4864 C CA . MET B 1 221 ? -9.523 7.781 5.562 1 97.5 221 MET B CA 1
ATOM 4865 C C . MET B 1 221 ? -8.094 7.277 5.742 1 97.5 221 MET B C 1
ATOM 4867 O O . MET B 1 221 ? -7.555 7.312 6.852 1 97.5 221 MET B O 1
ATOM 4871 N N . SER B 1 222 ? -7.543 6.754 4.73 1 98.25 222 SER B N 1
ATOM 4872 C CA . SER B 1 222 ? -6.145 6.355 4.637 1 98.25 222 SER B CA 1
ATOM 4873 C C . SER B 1 222 ? -5.453 7.047 3.463 1 98.25 222 SER B C 1
ATOM 4875 O O . SER B 1 222 ? -5.906 6.945 2.322 1 98.25 222 SER B O 1
ATOM 4877 N N . ALA B 1 223 ? -4.406 7.781 3.721 1 98.12 223 ALA B N 1
ATOM 4878 C CA . ALA B 1 223 ? -3.707 8.539 2.684 1 98.12 223 ALA B CA 1
ATOM 4879 C C . ALA B 1 223 ? -2.258 8.797 3.08 1 98.12 223 ALA B C 1
ATOM 4881 O O . ALA B 1 223 ? -1.909 8.734 4.262 1 98.12 223 ALA B O 1
ATOM 4882 N N . PRO B 1 224 ? -1.467 9.023 2.033 1 97.25 224 PRO B N 1
ATOM 4883 C CA . PRO B 1 224 ? -0.141 9.555 2.359 1 97.25 224 PRO B CA 1
ATOM 4884 C C . PRO B 1 224 ? -0.186 11.016 2.814 1 97.25 224 PRO B C 1
ATOM 4886 O O . PRO B 1 224 ? -1.125 11.742 2.48 1 97.25 224 PRO B O 1
ATOM 4889 N N . ARG B 1 225 ? 0.697 11.43 3.648 1 97.69 225 ARG B N 1
ATOM 4890 C CA . ARG B 1 225 ? 1.037 12.812 3.939 1 97.69 225 ARG B CA 1
ATOM 4891 C C . ARG B 1 225 ? -0.095 13.508 4.688 1 97.69 225 ARG B C 1
ATOM 4893 O O . ARG B 1 225 ? -0.209 14.734 4.652 1 97.69 225 ARG B O 1
ATOM 4900 N N . LEU B 1 226 ? -1.039 12.68 5.289 1 98.38 226 LEU B N 1
ATOM 4901 C CA . LEU B 1 226 ? -1.986 13.391 6.141 1 98.38 226 LEU B CA 1
ATOM 4902 C C . LEU B 1 226 ? -1.261 14.328 7.098 1 98.38 226 LEU B C 1
ATOM 4904 O O . LEU B 1 226 ? -1.694 15.461 7.309 1 98.38 226 LEU B O 1
ATOM 4908 N N . ASP B 1 227 ? -0.223 13.836 7.656 1 97.56 227 ASP B N 1
ATOM 4909 C CA . ASP B 1 227 ? 0.74 14.672 8.367 1 97.56 227 ASP B CA 1
ATOM 4910 C C . ASP B 1 227 ? 1.733 15.305 7.398 1 97.56 227 ASP B C 1
ATOM 4912 O O . ASP B 1 227 ? 2.627 14.633 6.883 1 97.56 227 ASP B O 1
ATOM 4916 N N . ASN B 1 228 ? 1.6 16.531 7.023 1 97.88 228 ASN B N 1
ATOM 4917 C CA . ASN B 1 228 ? 0.695 17.5 7.613 1 97.88 228 ASN B CA 1
ATOM 4918 C C . ASN B 1 228 ? -0.158 18.188 6.551 1 97.88 228 ASN B C 1
ATOM 4920 O O . ASN B 1 228 ? -0.633 19.312 6.754 1 97.88 228 ASN B O 1
ATOM 4924 N N . ALA B 1 229 ? -0.218 17.547 5.352 1 98.56 229 ALA B N 1
ATOM 4925 C CA . ALA B 1 229 ? -1.008 18.125 4.262 1 98.56 229 ALA B CA 1
ATOM 4926 C C . ALA B 1 229 ? -2.453 18.344 4.691 1 98.56 229 ALA B C 1
ATOM 4928 O O . ALA B 1 229 ? -3.102 19.297 4.23 1 98.56 229 ALA B O 1
ATOM 4929 N N . ALA B 1 230 ? -2.93 17.578 5.578 1 98.69 230 ALA B N 1
ATOM 4930 C CA . ALA B 1 230 ? -4.312 17.703 6.027 1 98.69 230 ALA B CA 1
ATOM 4931 C C . ALA B 1 230 ? -4.527 19.016 6.77 1 98.69 230 ALA B C 1
ATOM 4933 O O . ALA B 1 230 ? -5.551 19.688 6.578 1 98.69 230 ALA B O 1
ATOM 4934 N N . MET B 1 231 ? -3.574 19.406 7.609 1 98.69 231 MET B N 1
ATOM 4935 C CA . MET B 1 231 ? -3.695 20.672 8.336 1 98.69 231 MET B CA 1
ATOM 4936 C C . MET B 1 231 ? -3.469 21.859 7.406 1 98.69 231 MET B C 1
ATOM 4938 O O . MET B 1 231 ? -4.109 22.891 7.559 1 98.69 231 MET B O 1
ATOM 4942 N N . ALA B 1 232 ? -2.498 21.688 6.52 1 98.81 232 ALA B N 1
ATOM 4943 C CA . ALA B 1 232 ? -2.307 22.734 5.527 1 98.81 232 ALA B CA 1
ATOM 4944 C C . ALA B 1 232 ? -3.588 22.984 4.734 1 98.81 232 ALA B C 1
ATOM 4946 O O . ALA B 1 232 ? -3.98 24.141 4.527 1 98.81 232 ALA B O 1
ATOM 4947 N N . TYR B 1 233 ? -4.199 21.906 4.32 1 98.81 233 TYR B N 1
ATOM 4948 C CA . TYR B 1 233 ? -5.449 21.984 3.57 1 98.81 233 TYR B CA 1
ATOM 4949 C C . TYR B 1 233 ? -6.551 22.625 4.414 1 98.81 233 TYR B C 1
ATOM 4951 O O . TYR B 1 233 ? -7.281 23.484 3.936 1 98.81 233 TYR B O 1
ATOM 4959 N N . ALA B 1 234 ? -6.691 22.172 5.637 1 98.69 234 ALA B N 1
ATOM 4960 C CA . ALA B 1 234 ? -7.711 22.719 6.531 1 98.69 234 ALA B CA 1
ATOM 4961 C C . ALA B 1 234 ? -7.504 24.219 6.754 1 98.69 234 ALA B C 1
ATOM 4963 O O . ALA B 1 234 ? -8.461 25 6.727 1 98.69 234 ALA B O 1
ATOM 4964 N N . GLY B 1 235 ? -6.258 24.609 7.055 1 98.81 235 GLY B N 1
ATOM 4965 C CA . GLY B 1 235 ? -5.941 26.031 7.227 1 98.81 235 GLY B CA 1
ATOM 4966 C C . GLY B 1 235 ? -6.273 26.859 6.008 1 98.81 235 GLY B C 1
ATOM 4967 O O . GLY B 1 235 ? -6.844 27.953 6.133 1 98.81 235 GLY B O 1
ATOM 4968 N N . MET B 1 236 ? -5.91 26.344 4.836 1 98.81 236 MET B N 1
ATOM 4969 C CA . MET B 1 236 ? -6.18 27.047 3.588 1 98.81 236 MET B CA 1
ATOM 4970 C C . MET B 1 236 ? -7.68 27.219 3.367 1 98.81 236 MET B C 1
ATOM 4972 O O . MET B 1 236 ? -8.148 28.312 3.047 1 98.81 236 MET B O 1
ATOM 4976 N N . GLN B 1 237 ? -8.406 26.109 3.562 1 98.5 237 GLN B N 1
ATOM 4977 C CA . GLN B 1 237 ? -9.852 26.156 3.375 1 98.5 237 GLN B CA 1
ATOM 4978 C C . GLN B 1 237 ? -10.492 27.141 4.348 1 98.5 237 GLN B C 1
ATOM 4980 O O . GLN B 1 237 ? -11.367 27.922 3.961 1 98.5 237 GLN B O 1
ATOM 4985 N N . ALA B 1 238 ? -10.086 27.109 5.57 1 98.81 238 ALA B N 1
ATOM 4986 C CA . ALA B 1 238 ? -10.609 28.016 6.59 1 98.81 238 ALA B CA 1
ATOM 4987 C C . ALA B 1 238 ? -10.297 29.469 6.242 1 98.81 238 ALA B C 1
ATOM 4989 O O . ALA B 1 238 ? -11.164 30.344 6.363 1 98.81 238 ALA B O 1
ATOM 4990 N N . PHE B 1 239 ? -9.086 29.75 5.824 1 98.75 239 PHE B N 1
ATOM 4991 C CA . PHE B 1 239 ? -8.641 31.094 5.477 1 98.75 239 PHE B CA 1
ATOM 4992 C C . PHE B 1 239 ? -9.484 31.656 4.348 1 98.75 239 PHE B C 1
ATOM 4994 O O . PHE B 1 239 ? -9.914 32.812 4.41 1 98.75 239 PHE B O 1
ATOM 5001 N N . LEU B 1 240 ? -9.703 30.859 3.348 1 98.5 240 LEU B N 1
ATOM 5002 C CA . LEU B 1 240 ? -10.453 31.297 2.176 1 98.5 240 LEU B CA 1
ATOM 5003 C C . LEU B 1 240 ? -11.93 31.484 2.516 1 98.5 240 LEU B C 1
ATOM 5005 O O . LEU B 1 240 ? -12.586 32.375 1.957 1 98.5 240 LEU B O 1
ATOM 5009 N N . ALA B 1 241 ? -12.422 30.703 3.441 1 98.12 241 ALA B N 1
ATOM 5010 C CA . ALA B 1 241 ? -13.844 30.719 3.754 1 98.12 241 ALA B CA 1
ATOM 5011 C C . ALA B 1 241 ? -14.164 31.781 4.797 1 98.12 241 ALA B C 1
ATOM 5013 O O . ALA B 1 241 ? -15.305 32.25 4.898 1 98.12 241 ALA B O 1
ATOM 5014 N N . ALA B 1 242 ? -13.242 32.219 5.609 1 98.38 242 ALA B N 1
ATOM 5015 C CA . ALA B 1 242 ? -13.469 33.094 6.758 1 98.38 242 ALA B CA 1
ATOM 5016 C C . ALA B 1 242 ? -13.883 34.469 6.309 1 98.38 242 ALA B C 1
ATOM 5018 O O . ALA B 1 242 ? -13.328 35 5.344 1 98.38 242 ALA B O 1
ATOM 5019 N N . ALA B 1 243 ? -14.812 35.031 7.031 1 97.56 243 ALA B N 1
ATOM 5020 C CA . ALA B 1 243 ? -15.156 36.438 6.84 1 97.56 243 ALA B CA 1
ATOM 5021 C C . ALA B 1 243 ? -14.07 37.344 7.395 1 97.56 243 ALA B C 1
ATOM 5023 O O . ALA B 1 243 ? -13.469 37.062 8.43 1 97.56 243 ALA B O 1
ATOM 5024 N N . PRO B 1 244 ? -13.867 38.5 6.73 1 95.56 244 PRO B N 1
ATOM 5025 C CA . PRO B 1 244 ? -12.891 39.469 7.27 1 95.56 244 PRO B CA 1
ATOM 5026 C C . PRO B 1 244 ? -13.281 39.969 8.648 1 95.56 244 PRO B C 1
ATOM 5028 O O . PRO B 1 244 ? -14.469 40.188 8.922 1 95.56 244 PRO B O 1
ATOM 5031 N N . THR B 1 245 ? -12.273 40.188 9.461 1 95.44 245 THR B N 1
ATOM 5032 C CA . THR B 1 245 ? -12.461 40.781 10.789 1 95.44 245 THR B CA 1
ATOM 5033 C C . THR B 1 245 ? -11.562 42 10.984 1 95.44 245 THR B C 1
ATOM 5035 O O . THR B 1 245 ? -10.914 42.438 10.039 1 95.44 245 THR B O 1
ATOM 5038 N N . ASP B 1 246 ? -11.586 42.5 12.258 1 94.81 246 ASP B N 1
ATOM 5039 C CA . ASP B 1 246 ? -10.789 43.688 12.562 1 94.81 246 ASP B CA 1
ATOM 5040 C C . ASP B 1 246 ? -9.305 43.344 12.633 1 94.81 246 ASP B C 1
ATOM 5042 O O . ASP B 1 246 ? -8.445 44.188 12.391 1 94.81 246 ASP B O 1
ATOM 5046 N N . LYS B 1 247 ? -9.008 42.125 12.898 1 94.19 247 LYS B N 1
ATOM 5047 C CA . LYS B 1 247 ? -7.613 41.688 12.961 1 94.19 247 LYS B CA 1
ATOM 5048 C C . LYS B 1 247 ? -7.156 41.094 11.625 1 94.19 247 LYS B C 1
ATOM 5050 O O . LYS B 1 247 ? -7.977 40.625 10.836 1 94.19 247 LYS B O 1
ATOM 5055 N N . THR B 1 248 ? -5.867 41.25 11.398 1 96.94 248 THR B N 1
ATOM 5056 C CA . THR B 1 248 ? -5.289 40.688 10.188 1 96.94 248 THR B CA 1
ATOM 5057 C C . THR B 1 248 ? -5.258 39.156 10.273 1 96.94 248 THR B C 1
ATOM 5059 O O . THR B 1 248 ? -4.75 38.594 11.242 1 96.94 248 THR B O 1
ATOM 5062 N N . GLN B 1 249 ? -5.859 38.469 9.297 1 98.56 249 GLN B N 1
ATOM 5063 C CA . GLN B 1 249 ? -5.848 37.031 9.188 1 98.56 249 GLN B CA 1
ATOM 5064 C C . GLN B 1 249 ? -4.645 36.531 8.391 1 98.56 249 GLN B C 1
ATOM 5066 O O . GLN B 1 249 ? -4.348 37.062 7.32 1 98.56 249 GLN B O 1
ATOM 5071 N N . VAL B 1 250 ? -3.93 35.5 8.938 1 98.62 250 VAL B N 1
ATOM 5072 C CA . VAL B 1 250 ? -2.699 35.062 8.297 1 98.62 250 VAL B CA 1
ATOM 5073 C C . VAL B 1 250 ? -2.67 33.531 8.242 1 98.62 250 VAL B C 1
ATOM 5075 O O . VAL B 1 250 ? -2.957 32.875 9.242 1 98.62 250 VAL B O 1
ATOM 5078 N N . LEU B 1 251 ? -2.395 32.969 7.098 1 98.88 251 LEU B N 1
ATOM 5079 C CA . LEU B 1 251 ? -2.049 31.547 6.906 1 98.88 251 LEU B CA 1
ATOM 5080 C C . LEU B 1 251 ? -0.576 31.391 6.551 1 98.88 251 LEU B C 1
ATOM 5082 O O . LEU B 1 251 ? -0.09 32.031 5.613 1 98.88 251 LEU B O 1
ATOM 5086 N N . VAL B 1 252 ? 0.096 30.594 7.27 1 98.81 252 VAL B N 1
ATOM 5087 C CA . VAL B 1 252 ? 1.495 30.359 6.934 1 98.81 252 VAL B CA 1
ATOM 5088 C C . VAL B 1 252 ? 1.782 28.859 6.961 1 98.81 252 VAL B C 1
ATOM 5090 O O . VAL B 1 252 ? 1.312 28.141 7.848 1 98.81 252 VAL B O 1
ATOM 5093 N N . ILE B 1 253 ? 2.424 28.344 5.953 1 98.81 253 ILE B N 1
ATOM 5094 C CA . ILE B 1 253 ? 2.855 26.969 5.816 1 98.81 253 ILE B CA 1
ATOM 5095 C C . ILE B 1 253 ? 4.367 26.906 5.613 1 98.81 253 ILE B C 1
ATOM 5097 O O . ILE B 1 253 ? 4.895 27.516 4.672 1 98.81 253 ILE B O 1
ATOM 5101 N N . PHE B 1 254 ? 5.031 26.219 6.477 1 98.56 254 PHE B N 1
ATOM 5102 C CA . PHE B 1 254 ? 6.488 26.172 6.48 1 98.56 254 PHE B CA 1
ATOM 5103 C C . PHE B 1 254 ? 6.992 24.859 5.875 1 98.56 254 PHE B C 1
ATOM 5105 O O . PHE B 1 254 ? 6.289 23.859 5.891 1 98.56 254 PHE B O 1
ATOM 5112 N N . ASP B 1 255 ? 8.219 24.906 5.371 1 97.31 255 ASP B N 1
ATOM 5113 C CA . ASP B 1 255 ? 8.938 23.719 4.93 1 97.31 255 ASP B CA 1
ATOM 5114 C C . ASP B 1 255 ? 9.891 23.219 6.012 1 97.31 255 ASP B C 1
ATOM 5116 O O . ASP B 1 255 ? 10.172 23.938 6.977 1 97.31 255 ASP B O 1
ATOM 5120 N N . HIS B 1 256 ? 10.258 21.953 5.953 1 96.25 256 HIS B N 1
ATOM 5121 C CA . HIS B 1 256 ? 11.375 21.344 6.656 1 96.25 256 HIS B CA 1
ATOM 5122 C C . HIS B 1 256 ? 11.062 21.156 8.133 1 96.25 256 HIS B C 1
ATOM 5124 O O . HIS B 1 256 ? 11.961 21.156 8.977 1 96.25 256 HIS B O 1
ATOM 5130 N N . GLU B 1 257 ? 9.812 21.047 8.492 1 94.69 257 GLU B N 1
ATOM 5131 C CA . GLU B 1 257 ? 9.445 20.719 9.867 1 94.69 257 GLU B CA 1
ATOM 5132 C C . GLU B 1 257 ? 9.953 19.328 10.266 1 94.69 257 GLU B C 1
ATOM 5134 O O . GLU B 1 257 ? 10.438 19.141 11.375 1 94.69 257 GLU B O 1
ATOM 5139 N N . GLU B 1 258 ? 9.938 18.406 9.352 1 93.75 258 GLU B N 1
ATOM 5140 C CA . GLU B 1 258 ? 10.258 17.016 9.633 1 93.75 258 GLU B CA 1
ATOM 5141 C C . GLU B 1 258 ? 11.75 16.828 9.883 1 93.75 258 GLU B C 1
ATOM 5143 O O . GLU B 1 258 ? 12.18 15.75 10.305 1 93.75 258 GLU B O 1
ATOM 5148 N N . VAL B 1 259 ? 12.445 17.906 9.531 1 93.44 259 VAL B N 1
ATOM 5149 C CA . VAL B 1 259 ? 13.891 17.797 9.719 1 93.44 259 VAL B CA 1
ATOM 5150 C C . VAL B 1 259 ? 14.383 18.906 10.633 1 93.44 259 VAL B C 1
ATOM 5152 O O . VAL B 1 259 ? 15.531 19.344 10.531 1 93.44 259 VAL B O 1
ATOM 5155 N N . GLY B 1 260 ? 13.508 19.547 11.414 1 90.75 260 GLY B N 1
ATOM 5156 C CA . GLY B 1 260 ? 13.945 20.406 12.5 1 90.75 260 GLY B CA 1
ATOM 5157 C C . GLY B 1 260 ? 13.656 21.875 12.25 1 90.75 260 GLY B C 1
ATOM 5158 O O . GLY B 1 260 ? 13.914 22.719 13.117 1 90.75 260 GLY B O 1
ATOM 5159 N N . SER B 1 261 ? 13.211 22.266 11.008 1 93.44 261 SER B N 1
ATOM 5160 C CA . SER B 1 261 ? 12.727 23.609 10.688 1 93.44 261 SER B CA 1
ATOM 5161 C C . SER B 1 261 ? 13.883 24.609 10.594 1 93.44 261 SER B C 1
ATOM 5163 O O . SER B 1 261 ? 13.672 25.812 10.641 1 93.44 261 SER B O 1
ATOM 5165 N N . GLY B 1 262 ? 15.133 24.125 10.539 1 92.06 262 GLY B N 1
ATOM 5166 C CA . GLY B 1 262 ? 16.312 24.984 10.5 1 92.06 262 GLY B CA 1
ATOM 5167 C C . GLY B 1 262 ? 16.734 25.359 9.086 1 92.06 262 GLY B C 1
ATOM 5168 O O . GLY B 1 262 ? 17.844 25.031 8.664 1 92.06 262 GLY B O 1
ATOM 5169 N N . SER B 1 263 ? 15.93 26.031 8.383 1 93.19 263 SER B N 1
ATOM 5170 C CA . SER B 1 263 ? 16.203 26.469 7.02 1 93.19 263 SER B CA 1
ATOM 5171 C C . SER B 1 263 ? 15.578 27.828 6.742 1 93.19 263 SER B C 1
ATOM 5173 O O . SER B 1 263 ? 14.852 28.359 7.578 1 93.19 263 SER B O 1
ATOM 5175 N N . ALA B 1 264 ? 15.836 28.391 5.621 1 93.75 264 ALA B N 1
ATOM 5176 C CA . ALA B 1 264 ? 15.305 29.703 5.242 1 93.75 264 ALA B CA 1
ATOM 5177 C C . ALA B 1 264 ? 13.789 29.656 5.078 1 93.75 264 ALA B C 1
ATOM 5179 O O . ALA B 1 264 ? 13.117 30.688 5.18 1 93.75 264 ALA B O 1
ATOM 5180 N N . THR B 1 265 ? 13.242 28.469 4.793 1 95.25 265 THR B N 1
ATOM 5181 C CA . THR B 1 265 ? 11.812 28.328 4.566 1 95.25 265 THR B CA 1
ATOM 5182 C C . THR B 1 265 ? 11.148 27.578 5.723 1 95.25 265 THR B C 1
ATOM 5184 O O . THR B 1 265 ? 9.969 27.234 5.656 1 95.25 265 THR B O 1
ATOM 5187 N N . GLY B 1 266 ? 11.93 27.312 6.73 1 96.25 266 GLY B N 1
ATOM 5188 C CA . GLY B 1 266 ? 11.43 26.656 7.93 1 96.25 266 GLY B CA 1
ATOM 5189 C C . GLY B 1 266 ? 10.992 27.625 9 1 96.25 266 GLY B C 1
ATOM 5190 O O . GLY B 1 266 ? 11.281 28.828 8.922 1 96.25 266 GLY B O 1
ATOM 5191 N N . ALA B 1 267 ? 10.367 27.094 9.992 1 95.81 267 ALA B N 1
ATOM 5192 C CA . ALA B 1 267 ? 9.805 27.922 11.062 1 95.81 267 ALA B CA 1
ATOM 5193 C C . ALA B 1 267 ? 10.906 28.547 11.914 1 95.81 267 ALA B C 1
ATOM 5195 O O . ALA B 1 267 ? 10.656 29.5 12.648 1 95.81 267 ALA B O 1
ATOM 5196 N N . GLY B 1 268 ? 12.07 28 11.797 1 94.06 268 GLY B N 1
ATOM 5197 C CA . GLY B 1 268 ? 13.18 28.547 12.555 1 94.06 268 GLY B CA 1
ATOM 5198 C C . GLY B 1 268 ? 13.695 29.859 12 1 94.06 268 GLY B C 1
ATOM 5199 O O . GLY B 1 268 ? 14.43 30.594 12.688 1 94.06 268 GLY B O 1
ATOM 5200 N N . ALA B 1 269 ? 13.367 30.172 10.836 1 93.81 269 ALA B N 1
ATOM 5201 C CA . ALA B 1 269 ? 13.805 31.406 10.211 1 93.81 269 ALA B CA 1
ATOM 5202 C C . ALA B 1 269 ? 13 32.594 10.75 1 93.81 269 ALA B C 1
ATOM 5204 O O . ALA B 1 269 ? 11.914 32.438 11.297 1 93.81 269 ALA B O 1
ATOM 5205 N N . LEU B 1 270 ? 13.5 33.781 10.547 1 95.38 270 LEU B N 1
ATOM 5206 C CA . LEU B 1 270 ? 12.828 35 11 1 95.38 270 LEU B CA 1
ATOM 5207 C C . LEU B 1 270 ? 11.906 35.531 9.914 1 95.38 270 LEU B C 1
ATOM 5209 O O . LEU B 1 270 ? 11.383 36.656 10.047 1 95.38 270 LEU B O 1
ATOM 5213 N N . ARG B 1 271 ? 11.719 34.781 8.953 1 94.75 271 ARG B N 1
ATOM 5214 C CA . ARG B 1 271 ? 11.016 35.25 7.758 1 94.75 271 ARG B CA 1
ATOM 5215 C C . ARG B 1 271 ? 9.594 35.688 8.094 1 94.75 271 ARG B C 1
ATOM 5217 O O . ARG B 1 271 ? 9.164 36.75 7.656 1 94.75 271 ARG B O 1
ATOM 5224 N N . LEU B 1 272 ? 8.867 34.844 8.812 1 96.69 272 LEU B N 1
ATOM 5225 C CA . LEU B 1 272 ? 7.496 35.219 9.164 1 96.69 272 LEU B CA 1
ATOM 5226 C C . LEU B 1 272 ? 7.477 36.5 9.977 1 96.69 272 LEU B C 1
ATOM 5228 O O . LEU B 1 272 ? 6.66 37.375 9.719 1 96.69 272 LEU B O 1
ATOM 5232 N N . ARG B 1 273 ? 8.312 36.594 10.953 1 96.62 273 ARG B N 1
ATOM 5233 C CA . ARG B 1 273 ? 8.422 37.781 11.773 1 96.62 273 ARG B CA 1
ATOM 5234 C C . ARG B 1 273 ? 8.633 39.031 10.914 1 96.62 273 ARG B C 1
ATOM 5236 O O . ARG B 1 273 ? 7.957 40.062 11.102 1 96.62 273 ARG B O 1
ATOM 5243 N N . ASP B 1 274 ? 9.57 38.938 10.031 1 95.62 274 ASP B N 1
ATOM 5244 C CA . ASP B 1 274 ? 9.906 40.094 9.188 1 95.62 274 ASP B CA 1
ATOM 5245 C C . ASP B 1 274 ? 8.734 40.469 8.305 1 95.62 274 ASP B C 1
ATOM 5247 O O . ASP B 1 274 ? 8.461 41.656 8.109 1 95.62 274 ASP B O 1
ATOM 5251 N N . ILE B 1 275 ? 8.047 39.5 7.73 1 94.75 275 ILE B N 1
ATOM 5252 C CA . ILE B 1 275 ? 6.883 39.781 6.887 1 94.75 275 ILE B CA 1
ATOM 5253 C C . ILE B 1 275 ? 5.805 40.5 7.699 1 94.75 275 ILE B C 1
ATOM 5255 O O . ILE B 1 275 ? 5.293 41.531 7.277 1 94.75 275 ILE B O 1
ATOM 5259 N N . LEU B 1 276 ? 5.461 40 8.867 1 96.19 276 LEU B N 1
ATOM 5260 C CA . LEU B 1 276 ? 4.395 40.531 9.695 1 96.19 276 LEU B CA 1
ATOM 5261 C C . LEU B 1 276 ? 4.766 41.938 10.188 1 96.19 276 LEU B C 1
ATOM 5263 O O . LEU B 1 276 ? 3.92 42.844 10.203 1 96.19 276 LEU B O 1
ATOM 5267 N N . LYS B 1 277 ? 5.988 42.094 10.586 1 95.94 277 LYS B N 1
ATOM 5268 C CA . LYS B 1 277 ? 6.445 43.375 11.078 1 95.94 277 LYS B CA 1
ATOM 5269 C C . LYS B 1 277 ? 6.387 44.438 9.977 1 95.94 277 LYS B C 1
ATOM 5271 O O . LYS B 1 277 ? 5.922 45.562 10.203 1 95.94 277 LYS B O 1
ATOM 5276 N N . GLU B 1 278 ? 6.91 44.094 8.852 1 94.88 278 GLU B N 1
ATOM 5277 C CA . GLU B 1 278 ? 6.852 45.031 7.719 1 94.88 278 GLU B CA 1
ATOM 5278 C C . GLU B 1 278 ? 5.414 45.406 7.395 1 94.88 278 GLU B C 1
ATOM 5280 O O . GLU B 1 278 ? 5.113 46.594 7.172 1 94.88 278 GLU B O 1
ATOM 5285 N N . TRP B 1 279 ? 4.559 44.438 7.324 1 94.69 279 TRP B N 1
ATOM 5286 C CA . TRP B 1 279 ? 3.154 44.688 7.023 1 94.69 279 TRP B CA 1
ATOM 5287 C C . TRP B 1 279 ? 2.533 45.594 8.078 1 94.69 279 TRP B C 1
ATOM 5289 O O . TRP B 1 279 ? 1.827 46.562 7.742 1 94.69 279 TRP B O 1
ATOM 5299 N N . HIS B 1 280 ? 2.721 45.344 9.328 1 95.31 280 HIS B N 1
ATOM 5300 C CA . HIS B 1 280 ? 2.172 46.125 10.43 1 95.31 280 HIS B CA 1
ATOM 5301 C C . HIS B 1 280 ? 2.627 47.562 10.344 1 95.31 280 HIS B C 1
ATOM 5303 O O . HIS B 1 280 ? 1.81 48.5 10.445 1 95.31 280 HIS B O 1
ATOM 5309 N N . GLU B 1 281 ? 3.879 47.75 10.109 1 95.19 281 GLU B N 1
ATOM 5310 C CA . GLU B 1 281 ? 4.461 49.094 10.102 1 95.19 281 GLU B CA 1
ATOM 5311 C C . GLU B 1 281 ? 3.965 49.906 8.906 1 95.19 281 GLU B C 1
ATOM 5313 O O . GLU B 1 281 ? 3.895 51.125 8.969 1 95.19 281 GLU B O 1
ATOM 5318 N N . ALA B 1 282 ? 3.582 49.25 7.879 1 93.56 282 ALA B N 1
ATOM 5319 C CA . ALA B 1 282 ? 3.064 49.906 6.695 1 93.56 282 ALA B CA 1
ATOM 5320 C C . ALA B 1 282 ? 1.616 50.344 6.898 1 93.56 282 ALA B C 1
ATOM 5322 O O . ALA B 1 282 ? 1.143 51.281 6.238 1 93.56 282 ALA B O 1
ATOM 5323 N N . HIS B 1 283 ? 0.913 49.812 7.887 1 93.75 283 HIS B N 1
ATOM 5324 C CA . HIS B 1 283 ? -0.531 50 7.906 1 93.75 283 HIS B CA 1
ATOM 5325 C C . HIS B 1 283 ? -0.981 50.625 9.234 1 93.75 283 HIS B C 1
ATOM 5327 O O . HIS B 1 283 ? -2.094 51.125 9.336 1 93.75 283 HIS B O 1
ATOM 5333 N N . PHE B 1 284 ? -0.12 50.531 10.211 1 94.31 284 PHE B N 1
ATOM 5334 C CA . PHE B 1 284 ? -0.512 51 11.531 1 94.31 284 PHE B CA 1
ATOM 5335 C C . PHE B 1 284 ? 0.606 51.844 12.148 1 94.31 284 PHE B C 1
ATOM 5337 O O . PHE B 1 284 ? 1.78 51.656 11.82 1 94.31 284 PHE B O 1
ATOM 5344 N N . GLN B 1 285 ? 0.198 52.688 13.086 1 95.75 285 GLN B N 1
ATOM 5345 C CA . GLN B 1 285 ? 1.159 53.531 13.789 1 95.75 285 GLN B CA 1
ATOM 5346 C C . GLN B 1 285 ? 1.513 52.938 15.156 1 95.75 285 GLN B C 1
ATOM 5348 O O . GLN B 1 285 ? 2.475 53.375 15.789 1 95.75 285 GLN B O 1
ATOM 5353 N N . THR B 1 286 ? 0.825 51.938 15.531 1 96.12 286 THR B N 1
ATOM 5354 C CA . THR B 1 286 ? 1.105 51.281 16.812 1 96.12 286 THR B CA 1
ATOM 5355 C C . THR B 1 286 ? 2.434 50.531 16.75 1 96.12 286 THR B C 1
ATOM 5357 O O . THR B 1 286 ? 2.932 50.219 15.672 1 96.12 286 THR B O 1
ATOM 5360 N N . SER B 1 287 ? 3.01 50.188 17.969 1 96.94 287 SER B N 1
ATOM 5361 C CA . SER B 1 287 ? 4.301 49.531 18.031 1 96.94 287 SER B CA 1
ATOM 5362 C C . SER B 1 287 ? 4.168 48.031 17.672 1 96.94 287 SER B C 1
ATOM 5364 O O . SER B 1 287 ? 3.082 47.469 17.766 1 96.94 287 SER B O 1
ATOM 5366 N N . TRP B 1 288 ? 5.301 47.5 17.312 1 96.25 288 TRP B N 1
ATOM 5367 C CA . TRP B 1 288 ? 5.375 46.094 17.031 1 96.25 288 TRP B CA 1
ATOM 5368 C C . TRP B 1 288 ? 5.004 45.281 18.266 1 96.25 288 TRP B C 1
ATOM 5370 O O . TRP B 1 288 ? 4.32 44.25 18.172 1 96.25 288 TRP B O 1
ATOM 5380 N N . ARG B 1 289 ? 5.402 45.75 19.422 1 95.94 289 ARG B N 1
ATOM 5381 C CA . ARG B 1 289 ? 5.082 45.094 20.672 1 95.94 289 ARG B CA 1
ATOM 5382 C C . ARG B 1 289 ? 3.574 45 20.891 1 95.94 289 ARG B C 1
ATOM 5384 O O . ARG B 1 289 ? 3.059 43.969 21.328 1 95.94 289 ARG B O 1
ATOM 5391 N N . GLU B 1 290 ? 2.916 46.062 20.578 1 95.75 290 GLU B N 1
ATOM 5392 C CA . GLU B 1 290 ? 1.464 46.094 20.719 1 95.75 290 GLU B CA 1
ATOM 5393 C C . GLU B 1 290 ? 0.793 45.156 19.734 1 95.75 290 GLU B C 1
ATOM 5395 O O . GLU B 1 290 ? -0.186 44.469 20.078 1 95.75 290 GLU B O 1
ATOM 5400 N N . ALA B 1 291 ? 1.343 45.094 18.547 1 95.94 291 ALA B N 1
ATOM 5401 C CA . ALA B 1 291 ? 0.805 44.188 17.531 1 95.94 291 ALA B CA 1
ATOM 5402 C C . ALA B 1 291 ? 0.919 42.75 17.984 1 95.94 291 ALA B C 1
ATOM 5404 O O . ALA B 1 291 ? -0.041 41.969 17.875 1 95.94 291 ALA B O 1
ATOM 5405 N N . VAL B 1 292 ? 2.059 42.375 18.469 1 96.62 292 VAL B N 1
ATOM 5406 C CA . VAL B 1 292 ? 2.322 41 18.906 1 96.62 292 VAL B CA 1
ATOM 5407 C C . VAL B 1 292 ? 1.427 40.656 20.094 1 96.62 292 VAL B C 1
ATOM 5409 O O . VAL B 1 292 ? 0.862 39.562 20.172 1 96.62 292 VAL B O 1
ATOM 5412 N N . ALA B 1 293 ? 1.263 41.594 21 1 95.44 293 ALA B N 1
ATOM 5413 C CA . ALA B 1 293 ? 0.458 41.406 22.203 1 95.44 293 ALA B CA 1
ATOM 5414 C C . ALA B 1 293 ? -1.011 41.188 21.844 1 95.44 293 ALA B C 1
ATOM 5416 O O . ALA B 1 293 ? -1.741 40.5 22.578 1 95.44 293 ALA B O 1
ATOM 5417 N N . ALA B 1 294 ? -1.401 41.719 20.734 1 96.56 294 ALA B N 1
ATOM 5418 C CA . ALA B 1 294 ? -2.797 41.625 20.312 1 96.56 294 ALA B CA 1
ATOM 5419 C C . ALA B 1 294 ? -3.006 40.438 19.359 1 96.56 294 ALA B C 1
ATOM 5421 O O . ALA B 1 294 ? -4.051 40.312 18.719 1 96.56 294 ALA B O 1
ATOM 5422 N N . SER B 1 295 ? -2.035 39.562 19.281 1 97.69 295 SER B N 1
ATOM 5423 C CA . SER B 1 295 ? -2.053 38.469 18.281 1 97.69 295 SER B CA 1
ATOM 5424 C C . SER B 1 295 ? -2.232 37.125 18.938 1 97.69 295 SER B C 1
ATOM 5426 O O . SER B 1 295 ? -2.021 36.969 20.141 1 97.69 295 SER B O 1
ATOM 5428 N N . PHE B 1 296 ? -2.668 36.094 18.188 1 98 296 PHE B N 1
ATOM 5429 C CA . PHE B 1 296 ? -2.838 34.688 18.609 1 98 296 PHE B CA 1
ATOM 5430 C C . PHE B 1 296 ? -2.504 33.75 17.469 1 98 296 PHE B C 1
ATOM 5432 O O . PHE B 1 296 ? -2.848 34 16.312 1 98 296 PHE B O 1
ATOM 5439 N N . MET B 1 297 ? -1.825 32.688 17.812 1 98.25 297 MET B N 1
ATOM 5440 C CA . MET B 1 297 ? -1.417 31.734 16.781 1 98.25 297 MET B CA 1
ATOM 5441 C C . MET B 1 297 ? -1.941 30.344 17.094 1 98.25 297 MET B C 1
ATOM 5443 O O . MET B 1 297 ? -1.868 29.875 18.234 1 98.25 297 MET B O 1
ATOM 5447 N N . VAL B 1 298 ? -2.52 29.75 16.062 1 98.62 298 VAL B N 1
ATOM 5448 C CA . VAL B 1 298 ? -2.812 28.312 16.094 1 98.62 298 VAL B CA 1
ATOM 5449 C C . VAL B 1 298 ? -1.746 27.562 15.297 1 98.62 298 VAL B C 1
ATOM 5451 O O . VAL B 1 298 ? -1.606 27.75 14.086 1 98.62 298 VAL B O 1
ATOM 5454 N N . SER B 1 299 ? -0.981 26.797 15.977 1 98.19 299 SER B N 1
ATOM 5455 C CA . SER B 1 299 ? -0.066 25.859 15.336 1 98.19 299 SER B CA 1
ATOM 5456 C C . SER B 1 299 ? -0.763 24.547 15.008 1 98.19 299 SER B C 1
ATOM 5458 O O . SER B 1 299 ? -0.988 23.719 15.891 1 98.19 299 SER B O 1
ATOM 5460 N N . ALA B 1 300 ? -1.078 24.422 13.734 1 98.31 300 ALA B N 1
ATOM 5461 C CA . ALA B 1 300 ? -1.844 23.266 13.289 1 98.31 300 ALA B CA 1
ATOM 5462 C C . ALA B 1 300 ? -0.918 22.141 12.805 1 98.31 300 ALA B C 1
ATOM 5464 O O . ALA B 1 300 ? -0.377 22.219 11.695 1 98.31 300 ALA B O 1
ATOM 5465 N N . ASP B 1 301 ? -0.773 21.141 13.523 1 96.5 301 ASP B N 1
ATOM 5466 C CA . ASP B 1 301 ? 0.023 19.938 13.32 1 96.5 301 ASP B CA 1
ATOM 5467 C C . ASP B 1 301 ? -0.699 18.703 13.859 1 96.5 301 ASP B C 1
ATOM 5469 O O . ASP B 1 301 ? -1.202 18.719 14.984 1 96.5 301 ASP B O 1
ATOM 5473 N N . GLN B 1 302 ? -0.74 17.641 13.141 1 97.06 302 GLN B N 1
ATOM 5474 C CA . GLN B 1 302 ? -1.537 16.484 13.508 1 97.06 302 GLN B CA 1
ATOM 5475 C C . GLN B 1 302 ? -1.18 15.992 14.906 1 97.06 302 GLN B C 1
ATOM 5477 O O . GLN B 1 302 ? -0.12 16.328 15.438 1 97.06 302 GLN B O 1
ATOM 5482 N N . ALA B 1 303 ? -2.111 15.289 15.5 1 96.31 303 ALA B N 1
ATOM 5483 C CA . ALA B 1 303 ? -1.938 14.711 16.828 1 96.31 303 ALA B CA 1
ATOM 5484 C C . ALA B 1 303 ? -1.949 13.188 16.781 1 96.31 303 ALA B C 1
ATOM 5486 O O . ALA B 1 303 ? -2.408 12.602 15.797 1 96.31 303 ALA B O 1
ATOM 5487 N N . HIS B 1 304 ? -1.43 12.578 17.828 1 95.12 304 HIS B N 1
ATOM 5488 C CA . HIS B 1 304 ? -1.457 11.117 17.906 1 95.12 304 HIS B CA 1
ATOM 5489 C C . HIS B 1 304 ? -2.801 10.625 18.438 1 95.12 304 HIS B C 1
ATOM 5491 O O . HIS B 1 304 ? -3.25 11.047 19.5 1 95.12 304 HIS B O 1
ATOM 5497 N N . GLY B 1 305 ? -3.402 9.773 17.703 1 96.12 305 GLY B N 1
ATOM 5498 C CA . GLY B 1 305 ? -4.664 9.195 18.125 1 96.12 305 GLY B CA 1
ATOM 5499 C C . GLY B 1 305 ? -4.496 7.98 19.016 1 96.12 305 GLY B C 1
ATOM 5500 O O . GLY B 1 305 ? -3.434 7.355 19.031 1 96.12 305 GLY B O 1
ATOM 5501 N N . TYR B 1 306 ? -5.551 7.707 19.734 1 95.56 306 TYR B N 1
ATOM 5502 C CA . TYR B 1 306 ? -5.59 6.484 20.531 1 95.56 306 TYR B CA 1
ATOM 5503 C C . TYR B 1 306 ? -5.48 5.254 19.641 1 95.56 306 TYR B C 1
ATOM 5505 O O . TYR B 1 306 ? -6.254 5.094 18.688 1 95.56 306 TYR B O 1
ATOM 5513 N N . HIS B 1 307 ? -4.539 4.461 19.891 1 95.44 307 HIS B N 1
ATOM 5514 C CA . HIS B 1 307 ? -4.363 3.209 19.172 1 95.44 307 HIS B CA 1
ATOM 5515 C C . HIS B 1 307 ? -4.84 2.02 20 1 95.44 307 HIS B C 1
ATOM 5517 O O . HIS B 1 307 ? -4.184 1.628 20.969 1 95.44 307 HIS B O 1
ATOM 5523 N N . PRO B 1 308 ? -5.852 1.38 19.625 1 93.56 308 PRO B N 1
ATOM 5524 C CA . PRO B 1 308 ? -6.457 0.355 20.484 1 93.56 308 PRO B CA 1
ATOM 5525 C C . PRO B 1 308 ? -5.57 -0.877 20.641 1 93.56 308 PRO B C 1
ATOM 5527 O O . PRO B 1 308 ? -5.742 -1.645 21.594 1 93.56 308 PRO B O 1
ATOM 5530 N N . ASN B 1 309 ? -4.582 -1.13 19.75 1 94.31 309 ASN B N 1
ATOM 5531 C CA . ASN B 1 309 ? -3.674 -2.262 19.891 1 94.31 309 ASN B CA 1
ATOM 5532 C C . ASN B 1 309 ? -2.572 -1.974 20.906 1 94.31 309 ASN B C 1
ATOM 5534 O O . ASN B 1 309 ? -1.861 -2.885 21.344 1 94.31 309 ASN B O 1
ATOM 5538 N N . TYR B 1 310 ? -2.436 -0.696 21.281 1 93.62 310 TYR B N 1
ATOM 5539 C CA . TYR B 1 310 ? -1.346 -0.308 22.172 1 93.62 310 TYR B CA 1
ATOM 5540 C C . TYR B 1 310 ? -1.855 0.572 23.312 1 93.62 310 TYR B C 1
ATOM 5542 O O . TYR B 1 310 ? -1.326 1.66 23.547 1 93.62 310 TYR B O 1
ATOM 5550 N N . PRO B 1 311 ? -2.748 0.108 24.047 1 91.69 311 PRO B N 1
ATOM 5551 C CA . PRO B 1 311 ? -3.293 0.937 25.125 1 91.69 311 PRO B CA 1
ATOM 5552 C C . PRO B 1 311 ? -2.248 1.301 26.172 1 91.69 311 PRO B C 1
ATOM 5554 O O . PRO B 1 311 ? -2.334 2.363 26.797 1 91.69 311 PRO B O 1
ATOM 5557 N N . ASP B 1 312 ? -1.252 0.473 26.328 1 91.38 312 ASP B N 1
ATOM 5558 C CA . ASP B 1 312 ? -0.221 0.673 27.344 1 91.38 312 ASP B CA 1
ATOM 5559 C C . ASP B 1 312 ? 0.687 1.847 26.969 1 91.38 312 ASP B C 1
ATOM 5561 O O . ASP B 1 312 ? 1.405 2.371 27.828 1 91.38 312 ASP B O 1
ATOM 5565 N N . LYS B 1 313 ? 0.637 2.305 25.719 1 91.25 313 LYS B N 1
ATOM 5566 C CA . LYS B 1 313 ? 1.472 3.41 25.25 1 91.25 313 LYS B CA 1
ATOM 5567 C C . LYS B 1 313 ? 0.696 4.727 25.266 1 91.25 313 LYS B C 1
ATOM 5569 O O . LYS B 1 313 ? 1.271 5.793 25.031 1 91.25 313 LYS B O 1
ATOM 5574 N N . MET B 1 314 ? -0.568 4.625 25.578 1 90.69 314 MET B N 1
ATOM 5575 C CA . MET B 1 314 ? -1.433 5.805 25.578 1 90.69 314 MET B CA 1
ATOM 5576 C C . MET B 1 314 ? -1.519 6.422 26.969 1 90.69 314 MET B C 1
ATOM 5578 O O . MET B 1 314 ? -1.388 5.719 27.969 1 90.69 314 MET B O 1
ATOM 5582 N N . ASP B 1 315 ? -1.597 7.727 26.984 1 92.62 315 ASP B N 1
ATOM 5583 C CA . ASP B 1 315 ? -2.018 8.328 28.25 1 92.62 315 ASP B CA 1
ATOM 5584 C C . ASP B 1 315 ? -3.383 7.797 28.672 1 92.62 315 ASP B C 1
ATOM 5586 O O . ASP B 1 315 ? -4.289 7.656 27.859 1 92.62 315 ASP B O 1
ATOM 5590 N N . PRO B 1 316 ? -3.582 7.539 29.906 1 90.75 316 PRO B N 1
ATOM 5591 C CA . PRO B 1 316 ? -4.793 6.848 30.359 1 90.75 316 PRO B CA 1
ATOM 5592 C C . PRO B 1 316 ? -6.043 7.719 30.25 1 90.75 316 PRO B C 1
ATOM 5594 O O . PRO B 1 316 ? -7.16 7.203 30.203 1 90.75 316 PRO B O 1
ATOM 5597 N N . THR B 1 317 ? -5.887 9.086 30.219 1 91.81 317 THR B N 1
ATOM 5598 C CA . THR B 1 317 ? -7.082 9.914 30.297 1 91.81 317 THR B CA 1
ATOM 5599 C C . THR B 1 317 ? -7.059 10.992 29.203 1 91.81 317 THR B C 1
ATOM 5601 O O . THR B 1 317 ? -8.039 11.711 29.016 1 91.81 317 THR B O 1
ATOM 5604 N N . ASN B 1 318 ? -5.984 11.141 28.531 1 93.44 318 ASN B N 1
ATOM 5605 C CA . ASN B 1 318 ? -5.824 12.242 27.578 1 93.44 318 ASN B CA 1
ATOM 5606 C C . ASN B 1 318 ? -5.41 11.742 26.203 1 93.44 318 ASN B C 1
ATOM 5608 O O . ASN B 1 318 ? -4.547 12.336 25.562 1 93.44 318 ASN B O 1
ATOM 5612 N N . ALA B 1 319 ? -5.91 10.586 25.812 1 92.88 319 ALA B N 1
ATOM 5613 C CA . ALA B 1 319 ? -5.645 10.047 24.484 1 92.88 319 ALA B CA 1
ATOM 5614 C C . ALA B 1 319 ? -6.824 10.305 23.547 1 92.88 319 ALA B C 1
ATOM 5616 O O . ALA B 1 319 ? -7.906 9.742 23.719 1 92.88 319 ALA B O 1
ATOM 5617 N N . PRO B 1 320 ? -6.609 11.086 22.547 1 95.94 320 PRO B N 1
ATOM 5618 C CA . PRO B 1 320 ? -7.727 11.477 21.672 1 95.94 320 PRO B CA 1
ATOM 5619 C C . PRO B 1 320 ? -8.18 10.352 20.75 1 95.94 320 PRO B C 1
ATOM 5621 O O . PRO B 1 320 ? -7.363 9.539 20.312 1 95.94 320 PRO B O 1
ATOM 5624 N N . MET B 1 321 ? -9.438 10.359 20.422 1 95.62 321 MET B N 1
ATOM 5625 C CA . MET B 1 321 ? -10.062 9.383 19.547 1 95.62 321 MET B CA 1
ATOM 5626 C C . MET B 1 321 ? -10.289 9.961 18.156 1 95.62 321 MET B C 1
ATOM 5628 O O . MET B 1 321 ? -10.492 11.172 18 1 95.62 321 MET B O 1
ATOM 5632 N N . LEU B 1 322 ? -10.219 9.07 17.172 1 96.31 322 LEU B N 1
ATOM 5633 C CA . LEU B 1 322 ? -10.602 9.5 15.828 1 96.31 322 LEU B CA 1
ATOM 5634 C C . LEU B 1 322 ? -12.086 9.844 15.773 1 96.31 322 LEU B C 1
ATOM 5636 O O . LEU B 1 322 ? -12.906 9.172 16.391 1 96.31 322 LEU B O 1
ATOM 5640 N N . ASN B 1 323 ? -12.391 10.844 15.016 1 95.69 323 ASN B N 1
ATOM 5641 C CA . ASN B 1 323 ? -13.75 11.312 14.781 1 95.69 323 ASN B CA 1
ATOM 5642 C C . ASN B 1 323 ? -14.414 11.781 16.078 1 95.69 323 ASN B C 1
ATOM 5644 O O . ASN B 1 323 ? -15.609 11.562 16.281 1 95.69 323 ASN B O 1
ATOM 5648 N N . ALA B 1 324 ? -13.57 12.406 16.938 1 96.31 324 ALA B N 1
ATOM 5649 C CA . ALA B 1 324 ? -14.086 12.938 18.188 1 96.31 324 ALA B CA 1
ATOM 5650 C C . ALA B 1 324 ? -13.719 14.406 18.359 1 96.31 324 ALA B C 1
ATOM 5652 O O . ALA B 1 324 ? -13.789 14.945 19.469 1 96.31 324 ALA B O 1
ATOM 5653 N N . GLY B 1 325 ? -13.211 15.055 17.312 1 97.31 325 GLY B N 1
ATOM 5654 C CA . GLY B 1 325 ? -13.008 16.5 17.312 1 97.31 325 GLY B CA 1
ATOM 5655 C C . GLY B 1 325 ? -11.547 16.891 17.312 1 97.31 325 GLY B C 1
ATOM 5656 O O . GLY B 1 325 ? -10.664 16.062 17.531 1 97.31 325 GLY B O 1
ATOM 5657 N N . PRO B 1 326 ? -11.297 18.172 17.094 1 98.56 326 PRO B N 1
ATOM 5658 C CA . PRO B 1 326 ? -9.93 18.688 17.156 1 98.56 326 PRO B CA 1
ATOM 5659 C C . PRO B 1 326 ? -9.242 18.406 18.484 1 98.56 326 PRO B C 1
ATOM 5661 O O . PRO B 1 326 ? -9.914 18.297 19.516 1 98.56 326 PRO B O 1
ATOM 5664 N N . VAL B 1 327 ? -7.93 18.328 18.422 1 98.56 327 VAL B N 1
ATOM 5665 C CA . VAL B 1 327 ? -7.145 17.969 19.594 1 98.56 327 VAL B CA 1
ATOM 5666 C C . VAL B 1 327 ? -6.23 19.125 19.984 1 98.56 327 VAL B C 1
ATOM 5668 O O . VAL B 1 327 ? -5.441 19.594 19.172 1 98.56 327 VAL B O 1
ATOM 5671 N N . ILE B 1 328 ? -6.332 19.562 21.203 1 97.94 328 ILE B N 1
ATOM 5672 C CA . ILE B 1 328 ? -5.352 20.469 21.781 1 97.94 328 ILE B CA 1
ATOM 5673 C C . ILE B 1 328 ? -4.18 19.672 22.359 1 97.94 328 ILE B C 1
ATOM 5675 O O . ILE B 1 328 ? -4.363 18.812 23.219 1 97.94 328 ILE B O 1
ATOM 5679 N N . LYS B 1 329 ? -2.988 19.953 21.891 1 95.75 329 LYS B N 1
ATOM 5680 C CA . LYS B 1 329 ? -1.801 19.219 22.312 1 95.75 329 LYS B CA 1
ATOM 5681 C C . LYS B 1 329 ? -1.095 19.938 23.453 1 95.75 329 LYS B C 1
ATOM 5683 O O . LYS B 1 329 ? -0.7 21.094 23.328 1 95.75 329 LYS B O 1
ATOM 5688 N N . CYS B 1 330 ? -0.905 19.172 24.453 1 92.5 330 CYS B N 1
ATOM 5689 C CA . CYS B 1 330 ? -0.305 19.734 25.672 1 92.5 330 CYS B CA 1
ATOM 5690 C C . CYS B 1 330 ? 0.942 18.938 26.062 1 92.5 330 CYS B C 1
ATOM 5692 O O . CYS B 1 330 ? 1.025 17.734 25.812 1 92.5 330 CYS B O 1
ATOM 5694 N N . ALA B 1 331 ? 1.868 19.672 26.609 1 88.12 331 ALA B N 1
ATOM 5695 C CA . ALA B 1 331 ? 3.086 19.062 27.125 1 88.12 331 ALA B CA 1
ATOM 5696 C C . ALA B 1 331 ? 3.674 19.875 28.281 1 88.12 331 ALA B C 1
ATOM 5698 O O . ALA B 1 331 ? 3.713 21.109 28.203 1 88.12 331 ALA B O 1
ATOM 5699 N N . ALA B 1 332 ? 4.18 19.203 29.25 1 81.06 332 ALA B N 1
ATOM 5700 C CA . ALA B 1 332 ? 4.789 19.891 30.391 1 81.06 332 ALA B CA 1
ATOM 5701 C C . ALA B 1 332 ? 6.199 20.359 30.062 1 81.06 332 ALA B C 1
ATOM 5703 O O . ALA B 1 332 ? 6.688 21.344 30.625 1 81.06 332 ALA B O 1
ATOM 5704 N N . ASN B 1 333 ? 6.832 19.75 29.125 1 78.06 333 ASN B N 1
ATOM 5705 C CA . ASN B 1 333 ? 8.227 20.031 28.797 1 78.06 333 ASN B CA 1
ATOM 5706 C C . ASN B 1 333 ? 8.344 21.047 27.672 1 78.06 333 ASN B C 1
ATOM 5708 O O . ASN B 1 333 ? 9.414 21.188 27.062 1 78.06 333 ASN B O 1
ATOM 5712 N N . GLN B 1 334 ? 7.23 21.641 27.172 1 77.06 334 GLN B N 1
ATOM 5713 C CA . GLN B 1 334 ? 7.16 22.703 26.188 1 77.06 334 GLN B CA 1
ATOM 5714 C C . GLN B 1 334 ? 7.453 22.156 24.781 1 77.06 334 GLN B C 1
ATOM 5716 O O . GLN B 1 334 ? 7.918 22.906 23.906 1 77.06 334 GLN B O 1
ATOM 5721 N N . SER B 1 335 ? 7.344 20.859 24.609 1 80.94 335 SER B N 1
ATOM 5722 C CA . SER B 1 335 ? 7.359 20.344 23.25 1 80.94 335 SER B CA 1
ATOM 5723 C C . SER B 1 335 ? 6.199 20.906 22.422 1 80.94 335 SER B C 1
ATOM 5725 O O . SER B 1 335 ? 6.23 20.859 21.188 1 80.94 335 SER B O 1
ATOM 5727 N N . TYR B 1 336 ? 5.266 21.344 23.172 1 88.88 336 TYR B N 1
ATOM 5728 C CA . TYR B 1 336 ? 4.18 22.125 22.594 1 88.88 336 TYR B CA 1
ATOM 5729 C C . TYR B 1 336 ? 4.105 23.5 23.25 1 88.88 336 TYR B C 1
ATOM 5731 O O . TYR B 1 336 ? 4.461 23.672 24.422 1 88.88 336 TYR B O 1
ATOM 5739 N N . ALA B 1 337 ? 3.625 24.422 22.484 1 91.06 337 ALA B N 1
ATOM 5740 C CA . ALA B 1 337 ? 3.594 25.797 22.969 1 91.06 337 ALA B CA 1
ATOM 5741 C C . ALA B 1 337 ? 2.326 26.078 23.766 1 91.06 337 ALA B C 1
ATOM 5743 O O . ALA B 1 337 ? 2.201 27.125 24.406 1 91.06 337 ALA B O 1
ATOM 5744 N N . THR B 1 338 ? 1.469 25.156 23.828 1 93.19 338 THR B N 1
ATOM 5745 C CA . THR B 1 338 ? 0.168 25.312 24.469 1 93.19 338 THR B CA 1
ATOM 5746 C C . THR B 1 338 ? 0.331 25.547 25.969 1 93.19 338 THR B C 1
ATOM 5748 O O . THR B 1 338 ? 1.062 24.812 26.641 1 93.19 338 THR B O 1
ATOM 5751 N N . ASP B 1 339 ? -0.3 26.547 26.453 1 92.19 339 ASP B N 1
ATOM 5752 C CA . ASP B 1 339 ? -0.488 26.719 27.891 1 92.19 339 ASP B CA 1
ATOM 5753 C C . ASP B 1 339 ? -1.971 26.797 28.25 1 92.19 339 ASP B C 1
ATOM 5755 O O . ASP B 1 339 ? -2.832 26.578 27.391 1 92.19 339 ASP B O 1
ATOM 5759 N N . GLY B 1 340 ? -2.221 27 29.547 1 93.06 340 GLY B N 1
ATOM 5760 C CA . GLY B 1 340 ? -3.604 26.984 30 1 93.06 340 GLY B CA 1
ATOM 5761 C C . GLY B 1 340 ? -4.465 28.031 29.328 1 93.06 340 GLY B C 1
ATOM 5762 O O . GLY B 1 340 ? -5.613 27.766 28.969 1 93.06 340 GLY B O 1
ATOM 5763 N N . ALA B 1 341 ? -4.047 29.188 29.172 1 95.19 341 ALA B N 1
ATOM 5764 C CA . ALA B 1 341 ? -4.805 30.297 28.594 1 95.19 341 ALA B CA 1
ATOM 5765 C C . ALA B 1 341 ? -5.062 30.047 27.109 1 95.19 341 ALA B C 1
ATOM 5767 O O . ALA B 1 341 ? -6.18 30.25 26.625 1 95.19 341 ALA B O 1
ATOM 5768 N N . SER B 1 342 ? -4.008 29.688 26.406 1 96.38 342 SER B N 1
ATOM 5769 C CA . SER B 1 342 ? -4.176 29.469 24.969 1 96.38 342 SER B CA 1
ATOM 5770 C C . SER B 1 342 ? -5.082 28.281 24.688 1 96.38 342 SER B C 1
ATOM 5772 O O . SER B 1 342 ? -5.855 28.281 23.734 1 96.38 342 SER B O 1
ATOM 5774 N N . ALA B 1 343 ? -5.004 27.25 25.484 1 97.06 343 ALA B N 1
ATOM 5775 C CA . ALA B 1 343 ? -5.918 26.125 25.375 1 97.06 343 ALA B CA 1
ATOM 5776 C C . ALA B 1 343 ? -7.367 26.562 25.562 1 97.06 343 ALA B C 1
ATOM 5778 O O . ALA B 1 343 ? -8.258 26.141 24.828 1 97.06 343 ALA B O 1
ATOM 5779 N N . ALA B 1 344 ? -7.57 27.422 26.562 1 97.69 344 ALA B N 1
ATOM 5780 C CA . ALA B 1 344 ? -8.914 27.906 26.859 1 97.69 344 ALA B CA 1
ATOM 5781 C C . ALA B 1 344 ? -9.477 28.703 25.672 1 97.69 344 ALA B C 1
ATOM 5783 O O . ALA B 1 344 ? -10.672 28.625 25.391 1 97.69 344 ALA B O 1
ATOM 5784 N N . VAL B 1 345 ? -8.641 29.422 25.078 1 97.62 345 VAL B N 1
ATOM 5785 C CA . VAL B 1 345 ? -9.062 30.203 23.922 1 97.62 345 VAL B CA 1
ATOM 5786 C C . VAL B 1 345 ? -9.578 29.281 22.828 1 97.62 345 VAL B C 1
ATOM 5788 O O . VAL B 1 345 ? -10.68 29.469 22.312 1 97.62 345 VAL B O 1
ATOM 5791 N N . PHE B 1 346 ? -8.844 28.25 22.484 1 98.25 346 PHE B N 1
ATOM 5792 C CA . PHE B 1 346 ? -9.242 27.359 21.406 1 98.25 346 PHE B CA 1
ATOM 5793 C C . PHE B 1 346 ? -10.492 26.562 21.797 1 98.25 346 PHE B C 1
ATOM 5795 O O . PHE B 1 346 ? -11.344 26.281 20.953 1 98.25 346 PHE B O 1
ATOM 5802 N N . GLU B 1 347 ? -10.602 26.203 23.031 1 98 347 GLU B N 1
ATOM 5803 C CA . GLU B 1 347 ? -11.812 25.562 23.516 1 98 347 GLU B CA 1
ATOM 5804 C C . GLU B 1 347 ? -13.039 26.438 23.297 1 98 347 GLU B C 1
ATOM 5806 O O . GLU B 1 347 ? -14.102 25.953 22.922 1 98 347 GLU B O 1
ATOM 5811 N N . GLN B 1 348 ? -12.859 27.688 23.609 1 98.25 348 GLN B N 1
ATOM 5812 C CA . GLN B 1 348 ? -13.953 28.625 23.422 1 98.25 348 GLN B CA 1
ATOM 5813 C C . GLN B 1 348 ? -14.297 28.781 21.938 1 98.25 348 GLN B C 1
ATOM 5815 O O . GLN B 1 348 ? -15.461 28.938 21.578 1 98.25 348 GLN B O 1
ATOM 5820 N N . VAL B 1 349 ? -13.281 28.75 21.109 1 98.19 349 VAL B N 1
ATOM 5821 C CA . VAL B 1 349 ? -13.508 28.797 19.672 1 98.19 349 VAL B CA 1
ATOM 5822 C C . VAL B 1 349 ? -14.367 27.609 19.25 1 98.19 349 VAL B C 1
ATOM 5824 O O . VAL B 1 349 ? -15.375 27.766 18.547 1 98.19 349 VAL B O 1
ATOM 5827 N N . CYS B 1 350 ? -14 26.406 19.641 1 98.44 350 CYS B N 1
ATOM 5828 C CA . CYS B 1 350 ? -14.766 25.219 19.312 1 98.44 350 CYS B CA 1
ATOM 5829 C C . CYS B 1 350 ? -16.188 25.312 19.844 1 98.44 350 CYS B C 1
ATOM 5831 O O . CYS B 1 350 ? -17.141 24.969 19.141 1 98.44 350 CYS B O 1
ATOM 5833 N N . ARG B 1 351 ? -16.328 25.812 21.062 1 97.62 351 ARG B N 1
ATOM 5834 C CA . ARG B 1 351 ? -17.641 25.969 21.688 1 97.62 351 ARG B CA 1
ATOM 5835 C C . ARG B 1 351 ? -18.516 26.922 20.891 1 97.62 351 ARG B C 1
ATOM 5837 O O . ARG B 1 351 ? -19.734 26.703 20.781 1 97.62 351 ARG B O 1
ATOM 5844 N N . SER B 1 352 ? -17.969 27.938 20.391 1 97.62 352 SER B N 1
ATOM 5845 C CA . SER B 1 352 ? -18.719 28.969 19.672 1 97.62 352 SER B CA 1
ATOM 5846 C C . SER B 1 352 ? -19.406 28.391 18.438 1 97.62 352 SER B C 1
ATOM 5848 O O . SER B 1 352 ? -20.359 28.969 17.922 1 97.62 352 SER B O 1
ATOM 5850 N N . VAL B 1 353 ? -18.953 27.281 17.922 1 97.69 353 VAL B N 1
ATOM 5851 C CA . VAL B 1 353 ? -19.562 26.656 16.75 1 97.69 353 VAL B CA 1
ATOM 5852 C C . VAL B 1 353 ? -20.031 25.25 17.094 1 97.69 353 VAL B C 1
ATOM 5854 O O . VAL B 1 353 ? -20.172 24.406 16.203 1 97.69 353 VAL B O 1
ATOM 5857 N N . ASP B 1 354 ? -20.141 24.906 18.344 1 98 354 ASP B N 1
ATOM 5858 C CA . ASP B 1 354 ? -20.703 23.672 18.875 1 98 354 ASP B CA 1
ATOM 5859 C C . ASP B 1 354 ? -19.891 22.469 18.406 1 98 354 ASP B C 1
ATOM 5861 O O . ASP B 1 354 ? -20.469 21.484 17.922 1 98 354 ASP B O 1
ATOM 5865 N N . LEU B 1 355 ? -18.609 22.578 18.469 1 98.19 355 LEU B N 1
ATOM 5866 C CA . LEU B 1 355 ? -17.719 21.469 18.125 1 98.19 355 LEU B CA 1
ATOM 5867 C C . LEU B 1 355 ? -17.125 20.844 19.375 1 98.19 355 LEU B C 1
ATOM 5869 O O . LEU B 1 355 ? -16.812 21.547 20.344 1 98.19 355 LEU B O 1
ATOM 5873 N N . PRO B 1 356 ? -17 19.547 19.328 1 97.75 356 PRO B N 1
ATOM 5874 C CA . PRO B 1 356 ? -16.234 18.906 20.406 1 97.75 356 PRO B CA 1
ATOM 5875 C C . PRO B 1 356 ? -14.742 19.25 20.328 1 97.75 356 PRO B C 1
ATOM 5877 O O . PRO B 1 356 ? -14.266 19.75 19.312 1 97.75 356 PRO B O 1
ATOM 5880 N N . VAL B 1 357 ? -14.031 19.047 21.422 1 98 357 VAL B N 1
ATOM 5881 C CA . VAL B 1 357 ? -12.586 19.266 21.469 1 98 357 VAL B CA 1
ATOM 5882 C C . VAL B 1 357 ? -11.945 18.281 22.438 1 98 357 VAL B C 1
ATOM 5884 O O . VAL B 1 357 ? -12.547 17.922 23.453 1 98 357 VAL B O 1
ATOM 5887 N N . GLN B 1 358 ? -10.789 17.812 22.062 1 97.69 358 GLN B N 1
ATOM 5888 C CA . GLN B 1 358 ? -10.055 16.828 22.859 1 97.69 358 GLN B CA 1
ATOM 5889 C C . GLN B 1 358 ? -8.734 17.406 23.359 1 97.69 358 GLN B C 1
ATOM 5891 O O . GLN B 1 358 ? -8.32 18.484 22.922 1 97.69 358 GLN B O 1
ATOM 5896 N N . ARG B 1 359 ? -8.172 16.703 24.344 1 95.75 359 ARG B N 1
ATOM 5897 C CA . ARG B 1 359 ? -6.852 17.031 24.859 1 95.75 359 ARG B CA 1
ATOM 5898 C C . ARG B 1 359 ? -5.891 15.852 24.672 1 95.75 359 ARG B C 1
ATOM 5900 O O . ARG B 1 359 ? -6.285 14.695 24.812 1 95.75 359 ARG B O 1
ATOM 5907 N N . PHE B 1 360 ? -4.688 16.219 24.406 1 94.88 360 PHE B N 1
ATOM 5908 C CA . PHE B 1 360 ? -3.656 15.203 24.25 1 94.88 360 PHE B CA 1
ATOM 5909 C C . PHE B 1 360 ? -2.48 15.469 25.172 1 94.88 360 PHE B C 1
ATOM 5911 O O . PHE B 1 360 ? -1.966 16.594 25.234 1 94.88 360 PHE B O 1
ATOM 5918 N N . TYR B 1 361 ? -2.086 14.414 25.844 1 92.12 361 TYR B N 1
ATOM 5919 C CA . TYR B 1 361 ? -0.793 14.297 26.516 1 92.12 361 TYR B CA 1
ATOM 5920 C C . TYR B 1 361 ? -0.093 13 26.125 1 92.12 361 TYR B C 1
ATOM 5922 O O . TYR B 1 361 ? -0.743 11.969 25.938 1 92.12 361 TYR B O 1
ATOM 5930 N N . LEU B 1 362 ? 1.144 13.102 26.047 1 89.25 362 LEU B N 1
ATOM 5931 C CA . LEU B 1 362 ? 1.927 11.883 25.844 1 89.25 362 LEU B CA 1
ATOM 5932 C C . LEU B 1 362 ? 1.987 11.055 27.125 1 89.25 362 LEU B C 1
ATOM 5934 O O . LEU B 1 362 ? 1.915 11.609 28.219 1 89.25 362 LEU B O 1
ATOM 5938 N N . HIS B 1 363 ? 2.18 9.766 26.828 1 88.56 363 HIS B N 1
ATOM 5939 C CA . HIS B 1 363 ? 2.531 8.938 27.969 1 88.56 363 HIS B CA 1
ATOM 5940 C C . HIS B 1 363 ? 3.748 9.5 28.703 1 88.56 363 HIS B C 1
ATOM 5942 O O . HIS B 1 363 ? 4.719 9.914 28.062 1 88.56 363 HIS B O 1
ATOM 5948 N N . SER B 1 364 ? 3.73 9.469 29.969 1 86.06 364 SER B N 1
ATOM 5949 C CA . SER B 1 364 ? 4.711 10.211 30.75 1 86.06 364 SER B CA 1
ATOM 5950 C C . SER B 1 364 ? 6.109 9.625 30.594 1 86.06 364 SER B C 1
ATOM 5952 O O . SER B 1 364 ? 7.105 10.281 30.891 1 86.06 364 SER B O 1
ATOM 5954 N N . ASP B 1 365 ? 6.18 8.445 30.109 1 82.38 365 ASP B N 1
ATOM 5955 C CA . ASP B 1 365 ? 7.48 7.805 29.938 1 82.38 365 ASP B CA 1
ATOM 5956 C C . ASP B 1 365 ? 8.078 8.156 28.562 1 82.38 365 ASP B C 1
ATOM 5958 O O . ASP B 1 365 ? 9.219 7.805 28.281 1 82.38 365 ASP B O 1
ATOM 5962 N N . LEU B 1 366 ? 7.262 8.859 27.797 1 81.56 366 LEU B N 1
ATOM 5963 C CA . LEU B 1 366 ? 7.695 9.109 26.438 1 81.56 366 LEU B CA 1
ATOM 5964 C C . LEU B 1 366 ? 8.047 10.578 26.234 1 81.56 366 LEU B C 1
ATOM 5966 O O . LEU B 1 366 ? 7.48 11.453 26.891 1 81.56 366 LEU B O 1
ATOM 5970 N N . ARG B 1 367 ? 9.102 11 25.578 1 69.75 367 ARG B N 1
ATOM 5971 C CA . ARG B 1 367 ? 9.547 12.367 25.297 1 69.75 367 ARG B CA 1
ATOM 5972 C C . ARG B 1 367 ? 8.797 12.961 24.109 1 69.75 367 ARG B C 1
ATOM 5974 O O . ARG B 1 367 ? 8.617 14.18 24.031 1 69.75 367 ARG B O 1
ATOM 5981 N N . GLY B 1 368 ? 8.062 12.219 23.281 1 71.75 368 GLY B N 1
ATOM 5982 C CA . GLY B 1 368 ? 7.277 12.609 22.109 1 71.75 368 GLY B CA 1
ATOM 5983 C C . GLY B 1 368 ? 8.047 13.484 21.141 1 71.75 368 GLY B C 1
ATOM 5984 O O . GLY B 1 368 ? 9.242 13.703 21.312 1 71.75 368 GLY B O 1
ATOM 5985 N N . GLY B 1 369 ? 7.434 14.055 19.969 1 73 369 GLY B N 1
ATOM 5986 C CA . GLY B 1 369 ? 7.988 14.953 18.969 1 73 369 GLY B CA 1
ATOM 5987 C C . GLY B 1 369 ? 7.766 16.422 19.297 1 73 369 GLY B C 1
ATOM 5988 O O . GLY B 1 369 ? 7.426 16.766 20.422 1 73 369 GLY B O 1
ATOM 5989 N N . ALA B 1 370 ? 8.289 17.234 18.375 1 78.94 370 ALA B N 1
ATOM 5990 C CA . ALA B 1 370 ? 8.094 18.688 18.5 1 78.94 370 ALA B CA 1
ATOM 5991 C C . ALA B 1 370 ? 7.328 19.234 17.297 1 78.94 370 ALA B C 1
ATOM 5993 O O . ALA B 1 370 ? 7.188 18.547 16.281 1 78.94 370 ALA B O 1
ATOM 5994 N N . THR B 1 371 ? 6.727 20.344 17.578 1 85.94 371 THR B N 1
ATOM 5995 C CA . THR B 1 371 ? 6.004 21.016 16.5 1 85.94 371 THR B CA 1
ATOM 5996 C C . THR B 1 371 ? 6.645 22.359 16.188 1 85.94 371 THR B C 1
ATOM 5998 O O . THR B 1 371 ? 7.652 22.734 16.797 1 85.94 371 THR B O 1
ATOM 6001 N N . LEU B 1 372 ? 6.102 23 15.242 1 90.5 372 LEU B N 1
ATOM 6002 C CA . LEU B 1 372 ? 6.598 24.328 14.875 1 90.5 372 LEU B CA 1
ATOM 6003 C C . LEU B 1 372 ? 6.18 25.359 15.906 1 90.5 372 LEU B C 1
ATOM 6005 O O . LEU B 1 372 ? 6.77 26.453 15.977 1 90.5 372 LEU B O 1
ATOM 6009 N N . GLY B 1 373 ? 5.25 25.047 16.766 1 90 373 GLY B N 1
ATOM 6010 C CA . GLY B 1 373 ? 4.723 26 17.734 1 90 373 GLY B CA 1
ATOM 6011 C C . GLY B 1 373 ? 5.793 26.594 18.625 1 90 373 GLY B C 1
ATOM 6012 O O . GLY B 1 373 ? 6 27.812 18.641 1 90 373 GLY B O 1
ATOM 6013 N N . PRO B 1 374 ? 6.504 25.75 19.281 1 90.12 374 PRO B N 1
ATOM 6014 C CA . PRO B 1 374 ? 7.547 26.25 20.172 1 90.12 374 PRO B CA 1
ATOM 6015 C C . PRO B 1 374 ? 8.625 27.047 19.438 1 90.12 374 PRO B C 1
ATOM 6017 O O . PRO B 1 374 ? 9.148 28.031 19.984 1 90.12 374 PRO B O 1
ATOM 6020 N N . ILE B 1 375 ? 8.93 26.641 18.281 1 92.12 375 ILE B N 1
ATOM 6021 C CA . ILE B 1 375 ? 9.945 27.344 17.484 1 92.12 375 ILE B CA 1
ATOM 6022 C C . ILE B 1 375 ? 9.453 28.734 17.125 1 92.12 375 ILE B C 1
ATOM 6024 O O . ILE B 1 375 ? 10.172 29.719 17.312 1 92.12 375 ILE B O 1
ATOM 6028 N N . LEU B 1 376 ? 8.273 28.812 16.688 1 93.81 376 LEU B N 1
ATOM 6029 C CA . LEU B 1 376 ? 7.691 30.094 16.297 1 93.81 376 LEU B CA 1
ATOM 6030 C C . LEU B 1 376 ? 7.488 31 17.5 1 93.81 376 LEU B C 1
ATOM 6032 O O . LEU B 1 376 ? 7.656 32.219 17.391 1 93.81 376 LEU B O 1
ATOM 6036 N N . ALA B 1 377 ? 7.141 30.453 18.609 1 91.56 377 ALA B N 1
ATOM 6037 C CA . ALA B 1 377 ? 6.898 31.234 19.828 1 91.56 377 ALA B CA 1
ATOM 6038 C C . ALA B 1 377 ? 8.164 31.953 20.266 1 91.56 377 ALA B C 1
ATOM 6040 O O . ALA B 1 377 ? 8.086 33 20.922 1 91.56 377 ALA B O 1
ATOM 6041 N N . GLN B 1 378 ? 9.258 31.484 19.922 1 91.25 378 GLN B N 1
ATOM 6042 C CA . GLN B 1 378 ? 10.523 32.094 20.297 1 91.25 378 GLN B CA 1
ATOM 6043 C C . GLN B 1 378 ? 10.758 33.406 19.531 1 91.25 378 GLN B C 1
ATOM 6045 O O . GLN B 1 378 ? 11.258 34.375 20.094 1 91.25 378 GLN B O 1
ATOM 6050 N N . SER B 1 379 ? 10.414 33.406 18.312 1 92.88 379 SER B N 1
ATOM 6051 C CA . SER B 1 379 ? 10.641 34.594 17.484 1 92.88 379 SER B CA 1
ATOM 6052 C C . SER B 1 379 ? 9.406 35.469 17.453 1 92.88 379 SER B C 1
ATOM 6054 O O . SER B 1 379 ? 9.508 36.656 17.125 1 92.88 379 SER B O 1
ATOM 6056 N N . LEU B 1 380 ? 8.312 34.938 17.703 1 95.12 380 LEU B N 1
ATOM 6057 C CA . LEU B 1 380 ? 7.035 35.625 17.766 1 95.12 380 LEU B CA 1
ATOM 6058 C C . LEU B 1 380 ? 6.348 35.375 19.109 1 95.12 380 LEU B C 1
ATOM 6060 O O . LEU B 1 380 ? 5.43 34.562 19.188 1 95.12 380 LEU B O 1
ATOM 6064 N N . PRO B 1 381 ? 6.773 36.156 20.094 1 93.56 381 PRO B N 1
ATOM 6065 C CA . PRO B 1 381 ? 6.27 35.875 21.438 1 93.56 381 PRO B CA 1
ATOM 6066 C C . PRO B 1 381 ? 4.801 36.25 21.609 1 93.56 381 PRO B C 1
ATOM 6068 O O . PRO B 1 381 ? 4.48 37.156 22.375 1 93.56 381 PRO B O 1
ATOM 6071 N N . MET B 1 382 ? 3.9 35.625 21.078 1 95.19 382 MET B N 1
ATOM 6072 C CA . MET B 1 382 ? 2.447 35.688 21.203 1 95.19 382 MET B CA 1
ATOM 6073 C C . MET B 1 382 ? 1.871 34.375 21.734 1 95.19 382 MET B C 1
ATOM 6075 O O . MET B 1 382 ? 2.557 33.375 21.766 1 95.19 382 MET B O 1
ATOM 6079 N N . PRO B 1 383 ? 0.686 34.375 22.281 1 96 383 PRO B N 1
ATOM 6080 C CA . PRO B 1 383 ? 0.069 33.094 22.688 1 96 383 PRO B CA 1
ATOM 6081 C C . PRO B 1 383 ? -0.094 32.125 21.516 1 96 383 PRO B C 1
ATOM 6083 O O . PRO B 1 383 ? -0.496 32.531 20.422 1 96 383 PRO B O 1
ATOM 6086 N N . VAL B 1 384 ? 0.335 30.875 21.75 1 96.94 384 VAL B N 1
ATOM 6087 C CA . VAL B 1 384 ? 0.261 29.828 20.734 1 96.94 384 VAL B CA 1
ATOM 6088 C C . VAL B 1 384 ? -0.458 28.609 21.312 1 96.94 384 VAL B C 1
ATOM 6090 O O . VAL B 1 384 ? -0.234 28.234 22.469 1 96.94 384 VAL B O 1
ATOM 6093 N N . VAL B 1 385 ? -1.377 28.078 20.547 1 97.81 385 VAL B N 1
ATOM 6094 C CA . VAL B 1 385 ? -1.971 26.781 20.891 1 97.81 385 VAL B CA 1
ATOM 6095 C C . VAL B 1 385 ? -1.638 25.766 19.797 1 97.81 385 VAL B C 1
ATOM 6097 O O . VAL B 1 385 ? -1.798 26.031 18.609 1 97.81 385 VAL B O 1
ATOM 6100 N N . ASP B 1 386 ? -1.094 24.625 20.188 1 97.69 386 ASP B N 1
ATOM 6101 C CA . ASP B 1 386 ? -0.86 23.516 19.266 1 97.69 386 ASP B CA 1
ATOM 6102 C C . ASP B 1 386 ? -2.096 22.625 19.156 1 97.69 386 ASP B C 1
ATOM 6104 O O . ASP B 1 386 ? -2.592 22.109 20.156 1 97.69 386 ASP B O 1
ATOM 6108 N N . VAL B 1 387 ? -2.564 22.484 17.922 1 98.06 387 VAL B N 1
ATOM 6109 C CA . VAL B 1 387 ? -3.758 21.672 17.719 1 98.06 387 VAL B CA 1
ATOM 6110 C C . VAL B 1 387 ? -3.553 20.734 16.531 1 98.06 387 VAL B C 1
ATOM 6112 O O . VAL B 1 387 ? -2.658 20.953 15.711 1 98.06 387 VAL B O 1
ATOM 6115 N N . GLY B 1 388 ? -4.328 19.703 16.406 1 97.88 388 GLY B N 1
ATOM 6116 C CA . GLY B 1 388 ? -4.336 18.766 15.297 1 97.88 388 GLY B CA 1
ATOM 6117 C C . GLY B 1 388 ? -5.496 17.797 15.344 1 97.88 388 GLY B C 1
ATOM 6118 O O . GLY B 1 388 ? -6.371 17.906 16.203 1 97.88 388 GLY B O 1
ATOM 6119 N N . ASN B 1 389 ? -5.613 16.984 14.344 1 98.25 389 ASN B N 1
ATOM 6120 C CA . ASN B 1 389 ? -6.543 15.852 14.344 1 98.25 389 ASN B CA 1
ATOM 6121 C C . ASN B 1 389 ? -5.859 14.57 14.797 1 98.25 389 ASN B C 1
ATOM 6123 O O . ASN B 1 389 ? -4.676 14.359 14.531 1 98.25 389 ASN B O 1
ATOM 6127 N N . ALA B 1 390 ? -6.625 13.711 15.461 1 97.56 390 ALA B N 1
ATOM 6128 C CA . ALA B 1 390 ? -6.105 12.398 15.836 1 97.56 390 ALA B CA 1
ATOM 6129 C C . ALA B 1 390 ? -5.758 11.578 14.602 1 97.56 390 ALA B C 1
ATOM 6131 O O . ALA B 1 390 ? -6.559 11.469 13.664 1 97.56 390 ALA B O 1
ATOM 6132 N N . LEU B 1 391 ? -4.555 11.031 14.633 1 97.69 391 LEU B N 1
ATOM 6133 C CA . LEU B 1 391 ? -4.035 10.266 13.508 1 97.69 391 LEU B CA 1
ATOM 6134 C C . LEU B 1 391 ? -3.379 8.977 13.984 1 97.69 391 LEU B C 1
ATOM 6136 O O . LEU B 1 391 ? -2.734 8.953 15.039 1 97.69 391 LEU B O 1
ATOM 6140 N N . LEU B 1 392 ? -3.553 7.914 13.234 1 97.44 392 LEU B N 1
ATOM 6141 C CA . LEU B 1 392 ? -2.795 6.688 13.461 1 97.44 392 LEU B CA 1
ATOM 6142 C C . LEU B 1 392 ? -1.693 6.531 12.414 1 97.44 392 LEU B C 1
ATOM 6144 O O . LEU B 1 392 ? -1.809 7.055 11.305 1 97.44 392 LEU B O 1
ATOM 6148 N N . ALA B 1 393 ? -0.647 5.836 12.805 1 97.31 393 ALA B N 1
ATOM 6149 C CA . ALA B 1 393 ? 0.459 5.461 11.93 1 97.31 393 ALA B CA 1
ATOM 6150 C C . ALA B 1 393 ? 1.159 6.699 11.367 1 97.31 393 ALA B C 1
ATOM 6152 O O . ALA B 1 393 ? 1.585 6.711 10.211 1 97.31 393 ALA B O 1
ATOM 6153 N N . MET B 1 394 ? 1.232 7.766 12.164 1 96.5 394 MET B N 1
ATOM 6154 C CA . MET B 1 394 ? 1.938 8.977 11.758 1 96.5 394 MET B CA 1
ATOM 6155 C C . MET B 1 394 ? 3.354 8.648 11.289 1 96.5 394 MET B C 1
ATOM 6157 O O . MET B 1 394 ? 4.066 7.883 11.945 1 96.5 394 MET B O 1
ATOM 6161 N N . HIS B 1 395 ? 3.783 9.141 10.164 1 95.56 395 HIS B N 1
ATOM 6162 C CA . HIS B 1 395 ? 5.094 9.008 9.531 1 95.56 395 HIS B CA 1
ATOM 6163 C C . HIS B 1 395 ? 5.211 7.688 8.781 1 95.56 395 HIS B C 1
ATOM 6165 O O . HIS B 1 395 ? 6.297 7.32 8.32 1 95.56 395 HIS B O 1
ATOM 6171 N N . ALA B 1 396 ? 4.168 6.918 8.688 1 96.62 396 ALA B N 1
ATOM 6172 C CA . ALA B 1 396 ? 4.09 5.812 7.738 1 96.62 396 ALA B CA 1
ATOM 6173 C C . ALA B 1 396 ? 3.838 6.324 6.324 1 96.62 396 ALA B C 1
ATOM 6175 O O . ALA B 1 396 ? 3.498 7.496 6.133 1 96.62 396 ALA B O 1
ATOM 6176 N N . PRO B 1 397 ? 4.094 5.449 5.297 1 95.38 397 PRO B N 1
ATOM 6177 C CA . PRO B 1 397 ? 3.789 5.887 3.934 1 95.38 397 PRO B CA 1
ATOM 6178 C C . PRO B 1 397 ? 2.307 6.191 3.73 1 95.38 397 PRO B C 1
ATOM 6180 O O . PRO B 1 397 ? 1.945 6.941 2.82 1 95.38 397 PRO B O 1
ATOM 6183 N N . ARG B 1 398 ? 1.479 5.605 4.566 1 96.06 398 ARG B N 1
ATOM 6184 C CA . ARG B 1 398 ? 0.055 5.914 4.656 1 96.06 398 ARG B CA 1
ATOM 6185 C C . ARG B 1 398 ? -0.393 6.016 6.109 1 96.06 398 ARG B C 1
ATOM 6187 O O . ARG B 1 398 ? 0.02 5.211 6.949 1 96.06 398 ARG B O 1
ATOM 6194 N N . GLU B 1 399 ? -1.192 6.953 6.328 1 98.31 399 GLU B N 1
ATOM 6195 C CA . GLU B 1 399 ? -1.717 7.219 7.664 1 98.31 399 GLU B CA 1
ATOM 6196 C C . GLU B 1 399 ? -3.234 7.062 7.703 1 98.31 399 GLU B C 1
ATOM 6198 O O . GLU B 1 399 ? -3.875 6.91 6.66 1 98.31 399 GLU B O 1
ATOM 6203 N N . VAL B 1 400 ? -3.793 7.012 8.961 1 98.12 400 VAL B N 1
ATOM 6204 C CA . VAL B 1 400 ? -5.227 6.801 9.133 1 98.12 400 VAL B CA 1
ATOM 6205 C C . VAL B 1 400 ? -5.828 7.949 9.945 1 98.12 400 VAL B C 1
ATOM 6207 O O . VAL B 1 400 ? -5.348 8.258 11.039 1 98.12 400 VAL B O 1
ATOM 6210 N N . GLY B 1 401 ? -6.824 8.578 9.398 1 97.81 401 GLY B N 1
ATOM 6211 C CA . GLY B 1 401 ? -7.523 9.656 10.078 1 97.81 401 GLY B CA 1
ATOM 6212 C C . GLY B 1 401 ? -9.031 9.508 10.039 1 97.81 401 GLY B C 1
ATOM 6213 O O . GLY B 1 401 ? -9.555 8.633 9.352 1 97.81 401 GLY B O 1
ATOM 6214 N N . GLY B 1 402 ? -9.727 10.281 10.82 1 96.81 402 GLY B N 1
ATOM 6215 C CA . GLY B 1 402 ? -11.18 10.367 10.781 1 96.81 402 GLY B CA 1
ATOM 6216 C C . GLY B 1 402 ? -11.695 11.398 9.797 1 96.81 402 GLY B C 1
ATOM 6217 O O . GLY B 1 402 ? -11.219 12.539 9.781 1 96.81 402 GLY B O 1
ATOM 6218 N N . CYS B 1 403 ? -12.711 11.008 9.062 1 96.5 403 CYS B N 1
ATOM 6219 C CA . CYS B 1 403 ? -13.242 11.914 8.055 1 96.5 403 CYS B CA 1
ATOM 6220 C C . CYS B 1 403 ? -13.938 13.102 8.703 1 96.5 403 CYS B C 1
ATOM 6222 O O . CYS B 1 403 ? -13.812 14.234 8.242 1 96.5 403 CYS B O 1
ATOM 6224 N N . GLN B 1 404 ? -14.617 12.898 9.781 1 96.06 404 GLN B N 1
ATOM 6225 C CA . GLN B 1 404 ? -15.32 13.969 10.484 1 96.06 404 GLN B CA 1
ATOM 6226 C C . GLN B 1 404 ? -14.336 14.953 11.109 1 96.06 404 GLN B C 1
ATOM 6228 O O . GLN B 1 404 ? -14.594 16.156 11.148 1 96.06 404 GLN B O 1
ATOM 6233 N N . ASP B 1 405 ? -13.266 14.422 11.586 1 97.75 405 ASP B N 1
ATOM 6234 C CA . ASP B 1 405 ? -12.258 15.266 12.211 1 97.75 405 ASP B CA 1
ATOM 6235 C C . ASP B 1 405 ? -11.758 16.344 11.25 1 97.75 405 ASP B C 1
ATOM 6237 O O . ASP B 1 405 ? -11.539 17.484 11.641 1 97.75 405 ASP B O 1
ATOM 6241 N N . GLN B 1 406 ? -11.547 15.938 10.008 1 97.88 406 GLN B N 1
ATOM 6242 C CA . GLN B 1 406 ? -11.039 16.875 9.016 1 97.88 406 GLN B CA 1
ATOM 6243 C C . GLN B 1 406 ? -12 18.047 8.82 1 97.88 406 GLN B C 1
ATOM 6245 O O . GLN B 1 406 ? -11.578 19.203 8.773 1 97.88 406 GLN B O 1
ATOM 6250 N N . VAL B 1 407 ? -13.227 17.766 8.75 1 97.44 407 VAL B N 1
ATOM 6251 C CA . VAL B 1 407 ? -14.258 18.781 8.531 1 97.44 407 VAL B CA 1
ATOM 6252 C C . VAL B 1 407 ? -14.367 19.672 9.766 1 97.44 407 VAL B C 1
ATOM 6254 O O . VAL B 1 407 ? -14.438 20.906 9.648 1 97.44 407 VAL B O 1
ATOM 6257 N N . TRP B 1 408 ? -14.375 19.078 10.906 1 98.25 408 TRP B N 1
ATOM 6258 C CA . TRP B 1 408 ? -14.477 19.844 12.148 1 98.25 408 TRP B CA 1
ATOM 6259 C C . TRP B 1 408 ? -13.289 20.781 12.312 1 98.25 408 TRP B C 1
ATOM 6261 O O . TRP B 1 408 ? -13.438 21.906 12.797 1 98.25 408 TRP B O 1
ATOM 6271 N N . MET B 1 409 ? -12.125 20.297 11.945 1 98.62 409 MET B N 1
ATOM 6272 C CA . MET B 1 409 ? -10.945 21.156 12.047 1 98.62 409 MET B CA 1
ATOM 6273 C C . MET B 1 409 ? -11.07 22.359 11.133 1 98.62 409 MET B C 1
ATOM 6275 O O . MET B 1 409 ? -10.734 23.484 11.523 1 98.62 409 MET B O 1
ATOM 6279 N N . GLN B 1 410 ? -11.547 22.156 9.922 1 98.44 410 GLN B N 1
ATOM 6280 C CA . GLN B 1 410 ? -11.766 23.25 9 1 98.44 410 GLN B CA 1
ATOM 6281 C C . GLN B 1 410 ? -12.727 24.281 9.586 1 98.44 410 GLN B C 1
ATOM 6283 O O . GLN B 1 410 ? -12.469 25.484 9.523 1 98.44 410 GLN B O 1
ATOM 6288 N N . GLU B 1 411 ? -13.766 23.797 10.188 1 98.38 411 GLU B N 1
ATOM 6289 C CA . GLU B 1 411 ? -14.766 24.672 10.797 1 98.38 411 GLU B CA 1
ATOM 6290 C C . GLU B 1 411 ? -14.188 25.422 11.992 1 98.38 411 GLU B C 1
ATOM 6292 O O . GLU B 1 411 ? -14.453 26.609 12.18 1 98.38 411 GLU B O 1
ATOM 6297 N N . ALA B 1 412 ? -13.414 24.734 12.789 1 98.81 412 ALA B N 1
ATOM 6298 C CA . ALA B 1 412 ? -12.805 25.344 13.969 1 98.81 412 ALA B CA 1
ATOM 6299 C C . ALA B 1 412 ? -11.844 26.469 13.57 1 98.81 412 ALA B C 1
ATOM 6301 O O . ALA B 1 412 ? -11.852 27.547 14.172 1 98.81 412 ALA B O 1
ATOM 6302 N N . LEU B 1 413 ? -11.031 26.203 12.594 1 98.88 413 LEU B N 1
ATOM 6303 C CA . LEU B 1 413 ? -10.062 27.203 12.156 1 98.88 413 LEU B CA 1
ATOM 6304 C C . LEU B 1 413 ? -10.758 28.406 11.516 1 98.88 413 LEU B C 1
ATOM 6306 O O . LEU B 1 413 ? -10.305 29.531 11.672 1 98.88 413 LEU B O 1
ATOM 6310 N N . GLN B 1 414 ? -11.82 28.109 10.789 1 98.81 414 GLN B N 1
ATOM 6311 C CA . GLN B 1 414 ? -12.602 29.219 10.25 1 98.81 414 GLN B CA 1
ATOM 6312 C C . GLN B 1 414 ? -13.172 30.094 11.367 1 98.81 414 GLN B C 1
ATOM 6314 O O . GLN B 1 414 ? -13.094 31.312 11.312 1 98.81 414 GLN B O 1
ATOM 6319 N N . ALA B 1 415 ? -13.719 29.453 12.344 1 98.75 415 ALA B N 1
ATOM 6320 C CA . ALA B 1 415 ? -14.273 30.156 13.492 1 98.75 415 ALA B CA 1
ATOM 6321 C C . ALA B 1 415 ? -13.203 30.984 14.195 1 98.75 415 ALA B C 1
ATOM 6323 O O . ALA B 1 415 ? -13.461 32.094 14.648 1 98.75 415 ALA B O 1
ATOM 6324 N N . PHE B 1 416 ? -12.039 30.438 14.297 1 98.75 416 PHE B N 1
ATOM 6325 C CA . PHE B 1 416 ? -10.914 31.156 14.898 1 98.75 416 PHE B CA 1
ATOM 6326 C C . PHE B 1 416 ? -10.609 32.438 14.141 1 98.75 416 PHE B C 1
ATOM 6328 O O . PHE B 1 416 ? -10.508 33.5 14.734 1 98.75 416 PHE B O 1
ATOM 6335 N N . TYR B 1 417 ? -10.531 32.312 12.844 1 98.69 417 TYR B N 1
ATOM 6336 C CA . TYR B 1 417 ? -10.242 33.469 12.008 1 98.69 417 TYR B CA 1
ATOM 6337 C C . TYR B 1 417 ? -11.32 34.531 12.18 1 98.69 417 TYR B C 1
ATOM 6339 O O . TYR B 1 417 ? -11.031 35.719 12.07 1 98.69 417 TYR B O 1
ATOM 6347 N N . GLU B 1 418 ? -12.477 34.156 12.484 1 97.94 418 GLU B N 1
ATOM 6348 C CA . GLU B 1 418 ? -13.625 35.062 12.469 1 97.94 418 GLU B CA 1
ATOM 6349 C C . GLU B 1 418 ? -13.836 35.688 13.844 1 97.94 418 GLU B C 1
ATOM 6351 O O . GLU B 1 418 ? -14.805 36.406 14.047 1 97.94 418 GLU B O 1
ATOM 6356 N N . GLN B 1 419 ? -12.992 35.406 14.727 1 93.12 419 GLN B N 1
ATOM 6357 C CA . GLN B 1 419 ? -13.055 36.062 16.031 1 93.12 419 GLN B CA 1
ATOM 6358 C C . GLN B 1 419 ? -12.359 37.406 15.984 1 93.12 419 GLN B C 1
ATOM 6360 O O . GLN B 1 419 ? -11.398 37.594 15.242 1 93.12 419 GLN B O 1
#

Secondary structure (DSSP, 8-state):
---HHHHHHHHHHHHHHHH--SHHHHHHHHHHHHHHTT--B--SS-GGG-SEEEEEETTEEEEEE--SSS-EEEEEEE----EEEEEEEEEEE-SSEEEEEEEEES---GGGGSS-EEEEEEEEEE--SSTT-PEEEEEEEEEEEEE--PPPGGG-THHHH-----HHHHT--EEE--SS--HHHHHHHHTT--GGG--EEEEEEEE-PPPEEESTT--EEEETTIIIIIHHHHHHHHHHHSPP-SSEEEEEEES-GGGTS-STTSTTSSHHHHHHHHHHHHH--S-HHHHHHT-EEEEE--EEPP-TT-GGGS-SS--PPTTS--EEE--TTSSS---HHHHHHHHHHHHHTT---EEE---TT------HHHHHHHHS-S-EEEEE-EEESTTSSSEEEEHHHHHHHHHHHHHHHT-/---HHHHHHHHHHHHHHHH--SHHHHHHHHHHHHHHTT--B--SS-GGG-SEEEEEETTEEEEEE--SSS-EEEEEEE----EEEEEEEEEEE-SSEEEEEEEEES---GGGGSS-EEEEEEEEEE--SSTT-PEEEEEEEEEEEEE--PPPGGG-THHHH-----HHHHT--EEE--SS--HHHHHHHHTT--GGG--EEEEEEEE-PPPEEESTT--EEEETTIIIIIHHHHHHHHHHHSPP-SSEEEEEEES-GGGTS-STTSTTSSHHHHHHHHHHHHH--S-HHHHHHT-EEEEE--EEPP-TT-GGGS-SS--PPTTS--EEE--TTSSS---HHHHHHHHHHHHHTT---EEE---TT------HHHHHHHHS-S-EEEEE-EEESTTSSSEEEEHHHHHHHHHHHHHHHT-

Radius of gyration: 29.91 Å; Cα contacts (8 Å, |Δi|>4): 2117; chains: 2; bounding box: 58×104×60 Å

Solvent-accessible surface area (backbone atoms only — not comparable to full-atom values): 41908 Å² total; per-residue (Å²): 118,56,53,69,68,39,52,51,54,50,51,51,47,34,51,52,47,67,66,25,80,37,20,44,37,33,29,49,53,50,49,52,53,38,43,75,70,70,40,43,78,54,87,74,81,74,60,65,81,48,62,45,27,28,37,77,53,65,24,16,32,41,34,40,41,59,38,85,43,78,20,38,39,34,40,36,26,34,35,34,54,62,42,34,29,50,43,95,79,24,71,68,44,63,69,63,31,24,32,36,40,58,41,80,36,45,79,54,41,60,58,43,50,34,43,37,51,21,18,44,32,37,37,37,30,29,80,41,91,44,95,91,42,57,34,78,44,78,50,65,64,90,44,24,42,27,28,29,56,45,74,28,51,70,78,33,64,48,64,68,65,28,51,55,73,47,62,90,43,62,64,36,31,39,24,74,54,48,93,84,51,54,70,67,60,50,49,34,49,72,70,75,41,58,74,88,57,49,78,47,70,50,40,33,39,40,70,54,69,71,50,43,60,26,24,94,48,42,48,28,33,37,24,47,46,48,59,21,45,50,39,37,50,27,48,50,53,12,61,72,67,34,59,90,39,52,38,19,36,34,44,35,31,22,16,45,58,64,69,71,10,81,41,84,43,11,50,62,32,64,54,65,54,52,53,52,50,52,41,46,60,59,74,43,88,69,54,70,68,57,25,40,70,53,24,43,34,38,26,35,44,63,35,71,28,55,48,68,72,43,60,89,65,44,26,92,84,28,48,26,38,51,58,51,28,32,26,39,37,44,44,94,85,48,42,24,41,22,44,75,66,37,45,51,52,54,51,50,36,24,51,75,70,74,41,60,68,33,47,33,40,68,27,86,90,53,86,61,71,73,54,61,36,38,50,36,35,70,75,46,76,35,53,31,24,25,27,21,40,26,27,40,14,52,51,32,63,30,25,38,36,23,34,57,19,54,51,46,39,19,52,38,50,18,48,50,47,52,95,117,57,54,69,68,38,51,52,53,49,51,50,48,33,52,52,46,68,65,25,79,36,21,43,38,33,28,48,53,50,48,52,53,40,42,75,71,71,37,43,78,55,87,74,80,74,58,64,80,47,60,45,30,27,38,77,53,66,24,15,31,41,35,40,41,60,37,83,43,77,20,38,39,35,40,35,26,33,35,35,54,63,40,34,30,50,43,95,79,25,71,70,44,63,67,65,32,24,31,36,40,59,40,80,36,45,79,54,40,61,59,42,50,34,42,36,50,20,18,44,34,35,37,37,30,29,83,42,92,45,94,91,41,60,35,77,43,78,49,66,61,88,43,24,43,26,27,30,56,46,74,28,50,71,81,33,64,48,63,67,64,27,52,54,74,46,63,89,44,62,63,37,31,38,26,76,55,49,94,84,48,54,70,66,59,50,48,35,48,72,71,74,42,57,72,90,57,50,78,47,71,52,39,31,38,39,69,52,70,69,49,43,60,26,23,96,50,42,47,26,32,37,24,49,46,48,58,20,45,50,39,39,48,27,48,49,53,12,60,72,67,34,58,90,38,51,37,19,36,34,43,35,30,22,16,45,58,64,69,71,9,80,41,83,44,13,50,61,32,64,56,67,54,52,54,53,50,53,40,44,61,59,74,44,89,68,54,69,68,57,24,40,69,53,24,43,35,38,27,34,44,63,34,72,26,55,47,67,72,44,59,89,65,42,27,92,85,28,48,26,39,52,57,51,29,32,26,41,37,45,41,93,84,48,43,25,41,25,44,75,67,36,46,50,51,54,51,49,38,23,50,76,70,74,42,60,69,34,46,32,40,68,27,87,89,52,84,62,70,73,56,60,36,37,50,36,35,71,75,46,78,35,54,32,24,26,27,22,41,27,28,39,14,52,49,32,62,29,24,38,36,23,35,56,18,54,52,46,40,22,51,37,49,18,46,49,48,52,93

Sequence (838 aa):
MVAVSHIASCTDLFDFIRRSPTARHLARSVAGQLEEGGFKEVVTGPLAAEKAGFICDQGFICAWRGGRKPGFQLVAAHSDAPALRLKDRADLGGVGLHRLNVAPYGGAIWSSWMDRPLRAAGAVFLPGEDIFHPRCLLVDSGQAVCTTANLCIHMHQELRTGYEFHLQKDLQPLAAANSETDLIDELLAHWGLAKDQVLGYELELLPAEEGQFVGLDKALMSAPRLDNAAMAYAGMQAFLAAAPTDKTQVLVIFDHEEVGSGSATGAGALRLRDILKEWHEAHFQTSWREAVAASFMVSADQAHGYHPNYPDKMDPTNAPMLNAGPVIKCAANQSYATDGASAAVFEQVCRSVDLPVQRFYLHSDLRGGATLGPILAQSLPMPVVDVGNALLAMHAPREVGGCQDQVWMQEALQAFYEQMVAVSHIASCTDLFDFIRRSPTARHLARSVAGQLEEGGFKEVVTGPLAAEKAGFICDQGFICAWRGGRKPGFQLVAAHSDAPALRLKDRADLGGVGLHRLNVAPYGGAIWSSWMDRPLRAAGAVFLPGEDIFHPRCLLVDSGQAVCTTANLCIHMHQELRTGYEFHLQKDLQPLAAANSETDLIDELLAHWGLAKDQVLGYELELLPAEEGQFVGLDKALMSAPRLDNAAMAYAGMQAFLAAAPTDKTQVLVIFDHEEVGSGSATGAGALRLRDILKEWHEAHFQTSWREAVAASFMVSADQAHGYHPNYPDKMDPTNAPMLNAGPVIKCAANQSYATDGASAAVFEQVCRSVDLPVQRFYLHSDLRGGATLGPILAQSLPMPVVDVGNALLAMHAPREVGGCQDQVWMQEALQAFYEQ

pLDDT: mean 93.96, std 6.15, range [57.31, 98.88]

Organism: Peptococcus niger (NCBI:txid2741)

=== Feature glossary ===
A reading guide for the features in this record.

Start from the sequence.

  · This is the polypeptide sequence — one letter per residue, N-terminus first. Length ranges from a few dozen residues for small domains to over a thousand for large multi-domain proteins.

Fold it, and you get atomic coordinates and the backbone conformation that goes with them.

  · Structure coordinates are given as an mmCIF _atom_site loop: one row per atom with element, residue name, chain id, sequence number, and x/y/z position in Å. Only the four main-chain atoms per residue are included here; side chains are omitted to keep the record compact.

  · Backbone dihedral angles. Every residue except chain termini has a φ (preceding-C → N → Cα → C) and a ψ (N → Cα → C → next-N). They are reported in degrees following the IUPAC sign convention. Secondary structure is essentially a statement about which (φ, ψ) basin each residue occupies.

  · The SS8 string is DSSP's per-residue secondary-structure call. α-helix (H) means an i→i+4 H-bond ladder; β-strand (E) means the residue participates in a β-sheet; 3₁₀ (G) and π (I) are tighter and wider helices; T/S are turns/bends; '-' is loop.

  · SS3 is a coarse helix/strand/coil call (letters a/b/c) made by the P-SEA algorithm from inter-Cα distances and dihedrals. It is less detailed than DSSP but needs only Cα positions.

Summarize the fold with a handful of shape descriptors and a per-residue structural alphabet.

  · Radius of gyration (Rg) is the root-mean-square distance of Cα atoms from their centroid — a single number for overall size and compactness. A globular domain of N residues has Rg ≈ 2.2·N^0.38 Å; an extended or disordered chain has a much larger Rg. The Cα contact count is the number of residue pairs whose Cα atoms are within 8 Å and are more than four positions apart in sequence — a standard proxy for tertiary packing density. The bounding box is the smallest axis-aligned box enclosing all Cα atoms.

  · The Foldseek 3Di string encodes local tertiary geometry as a 20-letter alphabet — one character per residue — derived from the relative positions of nearby Cα atoms. Unlike the amino-acid sequence, 3Di is a direct function of the 3D structure, so two proteins with the same fold have similar 3Di strings even at low sequence identity.

  · Solvent-accessible surface area (SASA) is the area in Å² traced out by the centre of a 1.4 Å probe sphere (a water molecule) rolled over the protein's van der Waals surface (Shrake–Rupley / Lee–Richards construction). Buried residues have near-zero SASA; fully exposed residues can exceed 200 Å². The total SASA scales roughly with the number of surface residues.

Ask how reliable the model is.

  · pLDDT (predicted Local Distance Difference Test) is AlphaFold's per-residue confidence score, ranging from 0 to 100. Values above 90 indicate high confidence (typically well-packed cores); 70–90 is confident; 50–70 low confidence; below 50 usually means the region is disordered or the prediction is unreliable there. AlphaFold stores pLDDT in the mmCIF B-factor column.

  · B-factor (Debye–Waller factor) reflects atomic displacement in the crystal lattice. It is an experimental observable (units Å²), not a prediction; low values 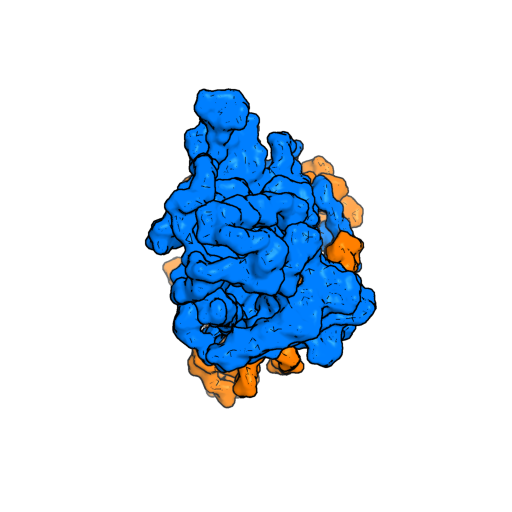mean the atom is pinned down, high values mean it moves or is heterogeneous across the crystal.

  · Predicted Aligned Error (PAE) is an AlphaFold confidence matrix: entry (i, j) is the expected error in the position of residue j, in ångströms, when the prediction is superimposed on the true structure at residue i. Low PAE within a block of residues means that block is internally rigid and well-predicted; high PAE between two blocks means their relative placement is uncertain even if each block individually is confident.

Place it in context: what it resembles, what it is annotated as, and how it looks.

  · Nearest PDB neighbors are the top structural matches found by Foldseek when searching this structure against the entire Protein Data Bank. Each hit reports a TM-score (0 to 1; >0.5 almost always implies the same fold) and an E-value. These are *structural* homologs — they may share no detectable sequence similarity.

  · Functional annotations link the protein to curated databases. InterPro entries identify conserved domains and families by matching the sequence against member-database signatures (Pfam, PROSITE, CDD, …). Gene Ontology (GO) terms describe molecular function, biological process, and cellular component in a controlled vocabulary. CATH places the structure in a hierarchical fold classification (Class/Architecture/Topology/Homologous-superfamily). The organism is the source species.

  · Three diagnostic plots accompany the record. The Cα contact map visualizes the tertiary structure as a 2D adjacency matrix (8 Å cutoff, sequence-local contacts suppressed). The Ramachandran plot shows the distribution of backbone (φ, ψ) torsions, with points in the α and β basins reflecting secondary structure content. The PAE plot shows AlphaFold's inter-residue confidence as a color matrix.

  · Six rendered views show the 3D structure from the faces of a cube — i.e. along ±x, ±y, ±z. Rendering representation is drawn randomly per protein from cartoon (secondary-structure ribbons), sticks (backbone bonds), or molecular surface; coloring is either N→C rainbow (blue at the N-terminus through red at the C-terminus) or one color per chain.